Protein AF-0000000085159578 (afdb_homodimer)

Nearest PDB structures (foldseek):
  5b58-assembly1_B  TM=3.164E-01  e=5.472E-01  Burkholderia cenocepacia J2315
  5b58-assembly1_B  TM=3.165E-01  e=6.802E-01  Burkholderia cenocepacia J2315

Radius of gyration: 29.01 Å; Cα contacts (8 Å, |Δi|>4): 1377; chains: 2; bounding box: 61×87×90 Å

Sequence (792 aa):
MSDTTVTSSSIRNLIKANIRNYSMVLMLALIMIIFSFLTDGVNLNSRNFTNIFMQNSYILLLAVGMVLVIIVGNIDLSVGSVAAFIGAISAMLYNSGANMFVTILLSIILGVLIGAFQGAWIAYAKIPAFIVTLAAQLLFRGLTYIITNVSPISLRDDNFKQIASGMANINVLTINGVYYTALVAGVVVFLIYVVLEIQGRRNKIKYGFKVSPMSFFIIKLLVIGLLIFGLSQRFATYRGIPIVVIVLGVTIIFFSFITNNTVIGRYIYAVGGNARSAKLSGINSELVVFVVQLIMGGLTGLAGVVFTGYMNSALPQAGNNFELDAIAACFIGGASASGGIGTVIGAIVGGLVMAAINNGMSLMNIQAQWQYVVKALVLLLAVFYDIYTRRKTGLGMSDTTVTSSSIRNLIKANIRNYSMVLMLALIMIIFSFLTDGVNLNSRNFTNIFMQNSYILLLAVGMVLVIIVGNIDLSVGSVAAFIGAISAMLYNSGANMFVTILLSIILGVLIGAFQGAWIAYAKIPAFIVTLAAQLLFRGLTYIITNVSPISLRDDNFKQIASGMANINVLTINGVYYTALVAGVVVFLIYVVLEIQGRRNKIKYGFKVSPMSFFIIKLLVIGLLIFGLSQRFATYRGIPIVVIVLGVTIIFFSFITNNTVIGRYIYAVGGNARSAKLSGINSELVVFVVQLIMGGLTGLAGVVFTGYMNSALPQAGNNFELDAIAACFIGGASASGGIGTVIGAIVGGLVMAAINNGMSLMNIQAQWQYVVKALVLLLAVFYDIYTRRKTGLG

Foldseek 3Di:
DVVVVVVVVQVVVVCVVCVLQVVLVVLLVVLLVVLCVVLVNPCLALVNLQVLCLVQLLLLLLLLLQLLQLQLQAAAPQLLLLLLLLLLVLQVVVQVPDDPVVSLVVLLVVLLVVLLVLLCCCLPVVDGSVVSRVVNNVVSLVVLCVSCVQDKRFHPDLPLLLQRANADADPVQQDPQFGCQLQVVLVVLLVVVVVVLVVVQVVCVVVPHDDDPVVVVVVVSVVVSCVSNSSSRSQRNHRHDRNSVVVSSVSLVVSLCCLPPHPLNVLSLVSFVPVVVSVVVPRSSSVSSSVSSSSSSSSSSNSSSSVCSSVSISGSPGSVCSSVLSLQLFLSLQRASSHNDGGSVSSSSSSSSLSSVVSSCVSSVNDPVVNVVVSVVSSVVSNVVNVVVCVVVVND/DVVVVVVVVQVVVVCVVCVLQVVLVVLLVVLLVVLCVVLVNPCLALVNLQVLCLVQLLLLLLLLLQLLQLQLQAAAPQLLLLLLLLLLVLQVVVQVPDDPVVSLVVLLVVLLVVLLVLLCCCLPVVPGSVVSRVVNNVVSLVVLCVSCVQPKRFHPDLPLLLQRANADADPVQQDPQFGCQLQVVLVVLLVVVLVVLVVVQVVCVVVPHDDDPVVVVVVVSVVVSCVSNSSSRSQRNHRHDRNSVVVSSVSLVVSLCCLPPHPLNVLSLVSFVPVVVSVVVVRSSSVSSSVSSSSSSSSSSNSSSSVCSSVSISGSPGSVCSSVLSLQLFLSLQRASSHNDGGSVSSSSSSSSLSSVVSSCVSSVNDPVVNVVVSVVSSVVSNVVNVVVCVVVVND

InterPro domains:
  IPR001851 ABC transporter, permease [PF02653] (49-383)

Structure (mmCIF, N/CA/C/O backbone):
data_AF-0000000085159578-model_v1
#
loop_
_entity.id
_entity.type
_entity.pdbx_description
1 polymer 'Xylose transport system permease protein XylH'
#
loop_
_atom_site.group_PDB
_atom_site.id
_atom_site.type_symbol
_atom_site.label_atom_id
_atom_site.label_alt_id
_atom_site.label_comp_id
_atom_site.label_asym_id
_atom_site.label_entity_id
_atom_site.label_seq_id
_atom_site.pdbx_PDB_ins_code
_atom_site.Cartn_x
_atom_site.Cartn_y
_atom_site.Cartn_z
_atom_site.occupancy
_atom_site.B_iso_or_equiv
_atom_site.auth_seq_id
_atom_site.auth_comp_id
_atom_site.auth_asym_id
_atom_site.auth_atom_id
_atom_site.pdbx_PDB_model_num
ATOM 1 N N . MET A 1 1 ? -33.656 -28 -40.906 1 34.94 1 MET A N 1
ATOM 2 C CA . MET A 1 1 ? -33.156 -26.641 -41.094 1 34.94 1 MET A CA 1
ATOM 3 C C . MET A 1 1 ? -33.438 -25.781 -39.875 1 34.94 1 MET A C 1
ATOM 5 O O . MET A 1 1 ? -33.062 -24.609 -39.812 1 34.94 1 MET A O 1
ATOM 9 N N . SER A 1 2 ? -34.531 -26.047 -39.125 1 41.38 2 SER A N 1
ATOM 10 C CA . SER A 1 2 ? -34.906 -25.359 -37.906 1 41.38 2 SER A CA 1
ATOM 11 C C . SER A 1 2 ? -33.906 -25.578 -36.781 1 41.38 2 SER A C 1
ATOM 13 O O . SER A 1 2 ? -33.844 -24.781 -35.844 1 41.38 2 SER A O 1
ATOM 15 N N . ASP A 1 3 ? -33.312 -26.75 -36.812 1 39.78 3 ASP A N 1
ATOM 16 C CA . ASP A 1 3 ? -32.438 -27.141 -35.688 1 39.78 3 ASP A CA 1
ATOM 17 C C . ASP A 1 3 ? -31.109 -26.359 -35.75 1 39.78 3 ASP A C 1
ATOM 19 O O . ASP A 1 3 ? -30.312 -26.406 -34.812 1 39.78 3 ASP A O 1
ATOM 23 N N . THR A 1 4 ? -30.766 -25.891 -36.938 1 41.5 4 THR A N 1
ATOM 24 C CA . THR A 1 4 ? -29.484 -25.203 -37.094 1 41.5 4 THR A CA 1
ATOM 25 C C . THR A 1 4 ? -29.516 -23.828 -36.469 1 41.5 4 THR A C 1
ATOM 27 O O . THR A 1 4 ? -28.453 -23.219 -36.219 1 41.5 4 THR A O 1
ATOM 30 N N . THR A 1 5 ? -30.672 -23.125 -36.531 1 42.72 5 THR A N 1
ATOM 31 C CA . THR A 1 5 ? -30.719 -21.75 -36.031 1 42.72 5 THR A CA 1
ATOM 32 C C . THR A 1 5 ? -30.562 -21.734 -34.5 1 42.72 5 THR A C 1
ATOM 34 O O . THR A 1 5 ? -30.203 -20.703 -33.938 1 42.72 5 THR A O 1
ATOM 37 N N . VAL A 1 6 ? -31.172 -22.656 -33.844 1 44.59 6 VAL A N 1
ATOM 38 C CA . VAL A 1 6 ? -31.062 -22.797 -32.406 1 44.59 6 VAL A CA 1
ATOM 39 C C . VAL A 1 6 ? -29.609 -23.031 -32 1 44.59 6 VAL A C 1
ATOM 41 O O . VAL A 1 6 ? -29.203 -22.75 -30.875 1 44.59 6 VAL A O 1
ATOM 44 N N . THR A 1 7 ? -28.797 -23.531 -32.906 1 45.59 7 THR A N 1
ATOM 45 C CA . THR A 1 7 ? -27.422 -23.938 -32.625 1 45.59 7 THR A CA 1
ATOM 46 C C . THR A 1 7 ? -26.516 -22.719 -32.562 1 45.59 7 THR A C 1
ATOM 48 O O . THR A 1 7 ? -25.609 -22.641 -31.734 1 45.59 7 THR A O 1
ATOM 51 N N . SER A 1 8 ? -26.625 -21.828 -33.594 1 49.5 8 SER A N 1
ATOM 52 C CA . SER A 1 8 ? -25.734 -20.672 -33.688 1 49.5 8 SER A CA 1
ATOM 53 C C . SER A 1 8 ? -26.016 -19.672 -32.562 1 49.5 8 SER A C 1
ATOM 55 O O . SER A 1 8 ? -25.078 -19.078 -32 1 49.5 8 SER A O 1
ATOM 57 N N . SER A 1 9 ? -27.25 -19.453 -32.281 1 51.94 9 SER A N 1
ATOM 58 C CA . SER A 1 9 ? -27.625 -18.562 -31.172 1 51.94 9 SER A CA 1
ATOM 59 C C . SER A 1 9 ? -27.109 -19.078 -29.844 1 51.94 9 SER A C 1
ATOM 61 O O . SER A 1 9 ? -26.719 -18.297 -28.984 1 51.94 9 SER A O 1
ATOM 63 N N . SER A 1 10 ? -27 -20.375 -29.812 1 53.94 10 SER A N 1
ATOM 64 C CA . SER A 1 10 ? -26.547 -21 -28.578 1 53.94 10 SER A CA 1
ATOM 65 C C . SER A 1 10 ? -25.047 -20.812 -28.375 1 53.94 10 SER A C 1
ATOM 67 O O . SER A 1 10 ? -24.594 -20.547 -27.25 1 53.94 10 SER A O 1
ATOM 69 N N . ILE A 1 11 ? -24.516 -20.812 -29.625 1 53.5 11 ILE A N 1
ATOM 70 C CA . ILE A 1 11 ? -23.078 -20.641 -29.531 1 53.5 11 ILE A CA 1
ATOM 71 C C . ILE A 1 11 ? -22.75 -19.203 -29.109 1 53.5 11 ILE A C 1
ATOM 73 O O . ILE A 1 11 ? -21.859 -18.984 -28.281 1 53.5 11 ILE A O 1
ATOM 77 N N . ARG A 1 12 ? -23.391 -18.344 -29.719 1 55.34 12 ARG A N 1
ATOM 78 C CA . ARG A 1 12 ? -23.172 -16.938 -29.406 1 55.34 12 ARG A CA 1
ATOM 79 C C . ARG A 1 12 ? -23.5 -16.641 -27.938 1 55.34 12 ARG A C 1
ATOM 81 O O . ARG A 1 12 ? -22.781 -15.898 -27.281 1 55.34 12 ARG A O 1
ATOM 88 N N . ASN A 1 13 ? -24.547 -17.188 -27.578 1 57.59 13 ASN A N 1
ATOM 89 C CA . ASN A 1 13 ? -24.938 -16.984 -26.188 1 57.59 13 ASN A CA 1
ATOM 90 C C . ASN A 1 13 ? -23.969 -17.656 -25.219 1 57.59 13 ASN A C 1
ATOM 92 O O . ASN A 1 13 ? -23.703 -17.141 -24.125 1 57.59 13 ASN A O 1
ATOM 96 N N . LEU A 1 14 ? -23.484 -18.734 -25.75 1 54.12 14 LEU A N 1
ATOM 97 C CA . LEU A 1 14 ? -22.516 -19.438 -24.922 1 54.12 14 LEU A CA 1
ATOM 98 C C . LEU A 1 14 ? -21.188 -18.688 -24.875 1 54.12 14 LEU A C 1
ATOM 100 O O . LEU A 1 14 ? -20.547 -18.609 -23.828 1 54.12 14 LEU A O 1
ATOM 104 N N . ILE A 1 15 ? -20.844 -18.234 -26.062 1 56.47 15 ILE A N 1
ATOM 105 C CA . ILE A 1 15 ? -19.641 -17.422 -26.109 1 56.47 15 ILE A CA 1
ATOM 106 C C . ILE A 1 15 ? -19.812 -16.172 -25.25 1 56.47 15 ILE A C 1
ATOM 108 O O . ILE A 1 15 ? -18.891 -15.789 -24.516 1 56.47 15 ILE A O 1
ATOM 112 N N . LYS A 1 16 ? -20.938 -15.758 -25.375 1 55.84 16 LYS A N 1
ATOM 113 C CA . LYS A 1 16 ? -21.219 -14.555 -24.594 1 55.84 16 LYS A CA 1
ATOM 114 C C . LYS A 1 16 ? -21.234 -14.859 -23.094 1 55.84 16 LYS A C 1
ATOM 116 O O . LYS A 1 16 ? -20.781 -14.039 -22.297 1 55.84 16 LYS A O 1
ATOM 121 N N . ALA A 1 17 ? -21.719 -16.062 -22.812 1 53.66 17 ALA A N 1
ATOM 122 C CA . ALA A 1 17 ? -21.859 -16.438 -21.406 1 53.66 17 ALA A CA 1
ATOM 123 C C . ALA A 1 17 ? -20.5 -16.812 -20.797 1 53.66 17 ALA A C 1
ATOM 125 O O . ALA A 1 17 ? -20.297 -16.656 -19.594 1 53.66 17 ALA A O 1
ATOM 126 N N . ASN A 1 18 ? -19.625 -17.297 -21.719 1 54.44 18 ASN A N 1
ATOM 127 C CA . ASN A 1 18 ? -18.328 -17.734 -21.172 1 54.44 18 ASN A CA 1
ATOM 128 C C . ASN A 1 18 ? -17.203 -16.797 -21.609 1 54.44 18 ASN A C 1
ATOM 130 O O . ASN A 1 18 ? -16.031 -17.172 -21.578 1 54.44 18 ASN A O 1
ATOM 134 N N . ILE A 1 19 ? -17.562 -15.758 -22.172 1 56.66 19 ILE A N 1
ATOM 135 C CA . ILE A 1 19 ? -16.625 -14.773 -22.719 1 56.66 19 ILE A CA 1
ATOM 136 C C . ILE A 1 19 ? -15.672 -14.312 -21.609 1 56.66 19 ILE A C 1
ATOM 138 O O . ILE A 1 19 ? -14.492 -14.062 -21.859 1 56.66 19 ILE A O 1
ATOM 142 N N . ARG A 1 20 ? -16.141 -14.383 -20.516 1 58.62 20 ARG A N 1
ATOM 143 C CA . ARG A 1 20 ? -15.297 -13.891 -19.422 1 58.62 20 ARG A CA 1
ATOM 144 C C . ARG A 1 20 ? -14.125 -14.828 -19.188 1 58.62 20 ARG A C 1
ATOM 146 O O . ARG A 1 20 ? -12.992 -14.383 -19 1 58.62 20 ARG A O 1
ATOM 153 N N . ASN A 1 21 ? -14.383 -16.109 -19.203 1 58.22 21 ASN A N 1
ATOM 154 C CA . ASN A 1 21 ? -13.328 -17.094 -18.953 1 58.22 21 ASN A CA 1
ATOM 155 C C . ASN A 1 21 ? -12.336 -17.125 -20.109 1 58.22 21 ASN A C 1
ATOM 157 O O . ASN A 1 21 ? -11.125 -17.266 -19.906 1 58.22 21 ASN A O 1
ATOM 161 N N . TYR A 1 22 ? -12.875 -16.844 -21.219 1 61.5 22 TYR A N 1
ATOM 162 C CA . TYR A 1 22 ? -12.016 -16.938 -22.391 1 61.5 22 TYR A CA 1
ATOM 163 C C . TYR A 1 22 ? -11.273 -15.633 -22.641 1 61.5 22 TYR A C 1
ATOM 165 O O . TYR A 1 22 ? -10.219 -15.617 -23.281 1 61.5 22 TYR A O 1
ATOM 173 N N . SER A 1 23 ? -11.797 -14.672 -22.016 1 68.38 23 SER A N 1
ATOM 174 C CA . SER A 1 23 ? -11.227 -13.359 -22.297 1 68.38 23 SER A CA 1
ATOM 175 C C . SER A 1 23 ? -9.805 -13.25 -21.75 1 68.38 23 SER A C 1
ATOM 177 O O . SER A 1 23 ? -8.93 -12.656 -22.375 1 68.38 23 SER A O 1
ATOM 179 N N . MET A 1 24 ? -9.539 -13.977 -20.75 1 76.12 24 MET A N 1
ATOM 180 C CA . MET A 1 24 ? -8.227 -13.836 -20.141 1 76.12 24 MET A CA 1
ATOM 181 C C . MET A 1 24 ? -7.164 -14.57 -20.953 1 76.12 24 MET A C 1
ATOM 183 O O . MET A 1 24 ? -6.047 -14.07 -21.109 1 76.12 24 MET A O 1
ATOM 187 N N . VAL A 1 25 ? -7.504 -15.664 -21.5 1 76.31 25 VAL A N 1
ATOM 188 C CA . VAL A 1 25 ? -6.57 -16.438 -22.297 1 76.31 25 VAL A CA 1
ATOM 189 C C . VAL A 1 25 ? -6.316 -15.742 -23.625 1 76.31 25 VAL A C 1
ATOM 191 O O . VAL A 1 25 ? -5.184 -15.711 -24.125 1 76.31 25 VAL A O 1
ATOM 194 N N . LEU A 1 26 ? -7.363 -15.141 -24.094 1 75.75 26 LEU A N 1
ATOM 195 C CA . LEU A 1 26 ? -7.23 -14.391 -25.344 1 75.75 26 LEU A CA 1
ATOM 196 C C . LEU A 1 26 ? -6.316 -13.188 -25.156 1 75.75 26 LEU A C 1
ATOM 198 O O . LEU A 1 26 ? -5.539 -12.844 -26.047 1 75.75 26 LEU A O 1
ATOM 202 N N . MET A 1 27 ? -6.453 -12.602 -24.031 1 78.12 27 MET A N 1
ATOM 203 C CA . MET A 1 27 ? -5.586 -11.461 -23.734 1 78.12 27 MET A CA 1
ATOM 204 C C . MET A 1 27 ? -4.125 -11.891 -23.672 1 78.12 27 MET A C 1
ATOM 206 O O . MET A 1 27 ? -3.248 -11.195 -24.188 1 78.12 27 MET A O 1
ATOM 210 N N . LEU A 1 28 ? -3.9 -13.023 -23.062 1 83.62 28 LEU A N 1
ATOM 211 C CA . LEU A 1 28 ? -2.539 -13.539 -22.984 1 83.62 28 LEU A CA 1
ATOM 212 C C . LEU A 1 28 ? -1.996 -13.836 -24.375 1 83.62 28 LEU A C 1
ATOM 214 O O . LEU A 1 28 ? -0.873 -13.445 -24.703 1 83.62 28 LEU A O 1
ATOM 218 N N . ALA A 1 29 ? -2.799 -14.461 -25.188 1 81.69 29 ALA A N 1
ATOM 219 C CA . ALA A 1 29 ? -2.393 -14.789 -26.562 1 81.69 29 ALA A CA 1
ATOM 220 C C . ALA A 1 29 ? -2.104 -13.523 -27.359 1 81.69 29 ALA A C 1
ATOM 222 O O . ALA A 1 29 ? -1.11 -13.461 -28.094 1 81.69 29 ALA A O 1
ATOM 223 N N . LEU A 1 30 ? -2.957 -12.57 -27.203 1 82.56 30 LEU A N 1
ATOM 224 C CA . LEU A 1 30 ? -2.797 -11.305 -27.922 1 82.56 30 LEU A CA 1
ATOM 225 C C . LEU A 1 30 ? -1.492 -10.625 -27.531 1 82.56 30 LEU A C 1
ATOM 227 O O . LEU A 1 30 ? -0.756 -10.141 -28.391 1 82.56 30 LEU A O 1
ATOM 231 N N . ILE A 1 31 ? -1.219 -10.594 -26.281 1 85 31 ILE A N 1
ATOM 232 C CA . ILE A 1 31 ? -0.006 -9.945 -25.797 1 85 31 ILE A CA 1
ATOM 233 C C . ILE A 1 31 ? 1.221 -10.703 -26.312 1 85 31 ILE A C 1
ATOM 235 O O . ILE A 1 31 ? 2.219 -10.086 -26.703 1 85 31 ILE A O 1
ATOM 239 N N . MET A 1 32 ? 1.139 -12.023 -26.328 1 86 32 MET A N 1
ATOM 240 C CA . MET A 1 32 ? 2.25 -12.836 -26.812 1 86 32 MET A CA 1
ATOM 241 C C . MET A 1 32 ? 2.496 -12.594 -28.297 1 86 32 MET A C 1
ATOM 243 O O . MET A 1 32 ? 3.646 -12.516 -28.734 1 86 32 MET A O 1
ATOM 247 N N . ILE A 1 33 ? 1.446 -12.43 -29.016 1 86.81 33 ILE A N 1
ATOM 248 C CA . ILE A 1 33 ? 1.549 -12.188 -30.453 1 86.81 33 ILE A CA 1
ATOM 249 C C . ILE A 1 33 ? 2.121 -10.789 -30.703 1 86.81 33 ILE A C 1
ATOM 251 O O . ILE A 1 33 ? 3.012 -10.617 -31.531 1 86.81 33 ILE A O 1
ATOM 255 N N . ILE A 1 34 ? 1.667 -9.828 -29.969 1 88.19 34 ILE A N 1
ATOM 256 C CA . ILE A 1 34 ? 2.139 -8.453 -30.125 1 88.19 34 ILE A CA 1
ATOM 257 C C . ILE A 1 34 ? 3.641 -8.391 -29.859 1 88.19 34 ILE A C 1
ATOM 259 O O . ILE A 1 34 ? 4.398 -7.828 -30.656 1 88.19 34 ILE A O 1
ATOM 263 N N . PHE A 1 35 ? 4.066 -9.008 -28.812 1 89.31 35 PHE A N 1
ATOM 264 C CA . PHE A 1 35 ? 5.48 -8.945 -28.469 1 89.31 35 PHE A CA 1
ATOM 265 C C . PHE A 1 35 ? 6.309 -9.812 -29.406 1 89.31 35 PHE A C 1
ATOM 267 O O . PHE A 1 35 ? 7.512 -9.602 -29.562 1 89.31 35 PHE A O 1
ATOM 274 N N . SER A 1 36 ? 5.68 -10.836 -29.969 1 88.44 36 SER A N 1
ATOM 275 C CA . SER A 1 36 ? 6.383 -11.625 -30.984 1 88.44 36 SER A CA 1
ATOM 276 C C . SER A 1 36 ? 6.777 -10.766 -32.188 1 88.44 36 SER A C 1
ATOM 278 O O . SER A 1 36 ? 7.879 -10.906 -32.719 1 88.44 36 SER A O 1
ATOM 280 N N . PHE A 1 37 ? 5.891 -9.891 -32.5 1 90.62 37 PHE A N 1
ATOM 281 C CA . PHE A 1 37 ? 6.168 -8.984 -33.625 1 90.62 37 PHE A CA 1
ATOM 282 C C . PHE A 1 37 ? 7.168 -7.914 -33.219 1 90.62 37 PHE A C 1
ATOM 284 O O . PHE A 1 37 ? 8.047 -7.547 -33.969 1 90.62 37 PHE A O 1
ATOM 291 N N . LEU A 1 38 ? 7.094 -7.484 -32.062 1 90.06 38 LEU A N 1
ATOM 292 C CA . LEU A 1 38 ? 7.93 -6.383 -31.594 1 90.06 38 LEU A CA 1
ATOM 293 C C . LEU A 1 38 ? 9.336 -6.863 -31.266 1 90.06 38 LEU A C 1
ATOM 295 O O . LEU A 1 38 ? 10.289 -6.082 -31.281 1 90.06 38 LEU A O 1
ATOM 299 N N . THR A 1 39 ? 9.531 -8.172 -30.906 1 91.5 39 THR A N 1
ATOM 300 C CA . THR A 1 39 ? 10.836 -8.695 -30.516 1 91.5 39 THR A CA 1
ATOM 301 C C . THR A 1 39 ? 11.398 -9.617 -31.594 1 91.5 39 THR A C 1
ATOM 303 O O . THR A 1 39 ? 12.391 -10.312 -31.359 1 91.5 39 THR A O 1
ATOM 306 N N . ASP A 1 40 ? 10.742 -9.734 -32.719 1 90.75 40 ASP A N 1
ATOM 307 C CA . ASP A 1 40 ? 11.156 -10.57 -33.844 1 90.75 40 ASP A CA 1
ATOM 308 C C . ASP A 1 40 ? 11.172 -12.047 -33.469 1 90.75 40 ASP A C 1
ATOM 310 O O . ASP A 1 40 ? 12.125 -12.766 -33.781 1 90.75 40 ASP A O 1
ATOM 314 N N . GLY A 1 41 ? 10.227 -12.414 -32.594 1 86.69 41 GLY A N 1
ATOM 315 C CA . GLY A 1 41 ? 10.031 -13.82 -32.281 1 86.69 41 GLY A CA 1
ATOM 316 C C . GLY A 1 41 ? 10.844 -14.266 -31.062 1 86.69 41 GLY A C 1
ATOM 317 O O . GLY A 1 41 ? 10.711 -15.406 -30.609 1 86.69 41 GLY A O 1
ATOM 318 N N . VAL A 1 42 ? 11.68 -13.477 -30.5 1 85.62 42 VAL A N 1
ATOM 319 C CA . VAL A 1 42 ? 12.555 -13.852 -29.391 1 85.62 42 VAL A CA 1
ATOM 320 C C . VAL A 1 42 ? 11.719 -14.219 -28.172 1 85.62 42 VAL A C 1
ATOM 322 O O . VAL A 1 42 ? 12.102 -15.086 -27.391 1 85.62 42 VAL A O 1
ATOM 325 N N . ASN A 1 43 ? 10.625 -13.625 -28.078 1 87.12 43 ASN A N 1
ATOM 326 C CA . ASN A 1 43 ? 9.773 -13.875 -26.922 1 87.12 43 ASN A CA 1
ATOM 327 C C . ASN A 1 43 ? 9.219 -15.297 -26.922 1 87.12 43 ASN A C 1
ATOM 329 O O . ASN A 1 43 ? 8.836 -15.828 -25.875 1 87.12 43 ASN A O 1
ATOM 333 N N . LEU A 1 44 ? 9.25 -15.969 -28.094 1 82.56 44 LEU A N 1
ATOM 334 C CA . LEU A 1 44 ? 8.672 -17.312 -28.188 1 82.56 44 LEU A CA 1
ATOM 335 C C . LEU A 1 44 ? 9.766 -18.375 -28.156 1 82.56 44 LEU A C 1
ATOM 337 O O . LEU A 1 44 ? 9.469 -19.562 -28.266 1 82.56 44 LEU A O 1
ATOM 341 N N . ASN A 1 45 ? 10.953 -17.953 -27.969 1 84.94 45 ASN A N 1
ATOM 342 C CA . ASN A 1 45 ? 12.047 -18.906 -27.859 1 84.94 45 ASN A CA 1
ATOM 343 C C . ASN A 1 45 ? 11.953 -19.734 -26.578 1 84.94 45 ASN A C 1
ATOM 345 O O . ASN A 1 45 ? 11.43 -19.25 -25.562 1 84.94 45 ASN A O 1
ATOM 349 N N . SER A 1 46 ? 12.422 -20.984 -26.641 1 81.69 46 SER A N 1
ATOM 350 C CA . SER A 1 46 ? 12.359 -21.922 -25.516 1 81.69 46 SER A CA 1
ATOM 351 C C . SER A 1 46 ? 13.055 -21.344 -24.281 1 81.69 46 SER A C 1
ATOM 353 O O . SER A 1 46 ? 12.562 -21.484 -23.156 1 81.69 46 SER A O 1
ATOM 355 N N . ARG A 1 47 ? 14.117 -20.719 -24.516 1 82.88 47 ARG A N 1
ATOM 356 C CA . ARG A 1 47 ? 14.859 -20.109 -23.422 1 82.88 47 ARG A CA 1
ATOM 357 C C . ARG A 1 47 ? 14.031 -19.031 -22.719 1 82.88 47 ARG A C 1
ATOM 359 O O . ARG A 1 47 ? 14.039 -18.938 -21.484 1 82.88 47 ARG A O 1
ATOM 366 N N . ASN A 1 48 ? 13.328 -18.266 -23.531 1 87.94 48 ASN A N 1
ATOM 367 C CA . ASN A 1 48 ? 12.539 -17.172 -22.984 1 87.94 48 ASN A CA 1
ATOM 368 C C . ASN A 1 48 ? 11.352 -17.688 -22.172 1 87.94 48 ASN A C 1
ATOM 370 O O . ASN A 1 48 ? 11 -17.125 -21.141 1 87.94 48 ASN A O 1
ATOM 374 N N . PHE A 1 49 ? 10.797 -18.719 -22.609 1 85.31 49 PHE A N 1
ATOM 375 C CA . PHE A 1 49 ? 9.703 -19.312 -21.859 1 85.31 49 PHE A CA 1
ATOM 376 C C . PHE A 1 49 ? 10.172 -19.781 -20.484 1 85.31 49 PHE A C 1
ATOM 378 O O . PHE A 1 49 ? 9.492 -19.562 -19.484 1 85.31 49 PHE A O 1
ATOM 385 N N . THR A 1 50 ? 11.258 -20.422 -20.484 1 84.06 50 THR A N 1
ATOM 386 C CA . THR A 1 50 ? 11.812 -20.875 -19.219 1 84.06 50 THR A CA 1
ATOM 387 C C . THR A 1 50 ? 12.117 -19.688 -18.297 1 84.06 50 THR A C 1
ATOM 389 O O . THR A 1 50 ? 11.828 -19.734 -17.094 1 84.06 50 THR A O 1
ATOM 392 N N . ASN A 1 51 ? 12.562 -18.609 -18.891 1 85.88 51 ASN A N 1
ATOM 393 C CA . ASN A 1 51 ? 12.922 -17.422 -18.125 1 85.88 51 ASN A CA 1
ATOM 394 C C . ASN A 1 51 ? 11.68 -16.734 -17.547 1 85.88 51 ASN A C 1
ATOM 396 O O . ASN A 1 51 ? 11.727 -16.203 -16.438 1 85.88 51 ASN A O 1
ATOM 400 N N . ILE A 1 52 ? 10.648 -16.766 -18.25 1 88.56 52 ILE A N 1
ATOM 401 C CA . ILE A 1 52 ? 9.406 -16.141 -17.781 1 88.56 52 ILE A CA 1
ATOM 402 C C . ILE A 1 52 ? 8.945 -16.812 -16.484 1 88.56 52 ILE A C 1
ATOM 404 O O . ILE A 1 52 ? 8.594 -16.141 -15.523 1 88.56 52 ILE A O 1
ATOM 408 N N . PHE A 1 53 ? 9.023 -18.078 -16.453 1 88.38 53 PHE A N 1
ATOM 409 C CA . PHE A 1 53 ? 8.555 -18.797 -15.281 1 88.38 53 PHE A CA 1
ATOM 410 C C . PHE A 1 53 ? 9.547 -18.656 -14.133 1 88.38 53 PHE A C 1
ATOM 412 O O . PHE A 1 53 ? 9.141 -18.453 -12.984 1 88.38 53 PHE A O 1
ATOM 419 N N . MET A 1 54 ? 10.805 -18.766 -14.453 1 87.69 54 MET A N 1
ATOM 420 C CA . MET A 1 54 ? 11.812 -18.656 -13.398 1 87.69 54 MET A CA 1
ATOM 421 C C . MET A 1 54 ? 11.781 -17.266 -12.758 1 87.69 54 MET A C 1
ATOM 423 O O . MET A 1 54 ? 11.953 -17.141 -11.539 1 87.69 54 MET A O 1
ATOM 427 N N . GLN A 1 55 ? 11.422 -16.266 -13.539 1 90 55 GLN A N 1
ATOM 428 C CA . GLN A 1 55 ? 11.508 -14.891 -13.078 1 90 55 GLN A CA 1
ATOM 429 C C . GLN A 1 55 ? 10.188 -14.43 -12.461 1 90 55 GLN A C 1
ATOM 431 O O . GLN A 1 55 ? 10.141 -13.406 -11.773 1 90 55 GLN A O 1
ATOM 436 N N . ASN A 1 56 ? 9.117 -15.219 -12.617 1 92.62 56 ASN A N 1
ATOM 437 C CA . ASN A 1 56 ? 7.816 -14.727 -12.18 1 92.62 56 ASN A CA 1
ATOM 438 C C . ASN A 1 56 ? 7.09 -15.766 -11.32 1 92.62 56 ASN A C 1
ATOM 440 O O . ASN A 1 56 ? 5.984 -15.508 -10.844 1 92.62 56 ASN A O 1
ATOM 444 N N . SER A 1 57 ? 7.699 -16.891 -11.094 1 93.69 57 SER A N 1
ATOM 445 C CA . SER A 1 57 ? 7.031 -17.969 -10.367 1 93.69 57 SER A CA 1
ATOM 446 C C . SER A 1 57 ? 6.633 -17.516 -8.961 1 93.69 57 SER A C 1
ATOM 448 O O . SER A 1 57 ? 5.578 -17.906 -8.453 1 93.69 57 SER A O 1
ATOM 450 N N . TYR A 1 58 ? 7.512 -16.734 -8.328 1 95.19 58 TYR A N 1
ATOM 451 C CA . TYR A 1 58 ? 7.191 -16.281 -6.98 1 95.19 58 TYR A CA 1
ATOM 452 C C . TYR A 1 58 ? 5.941 -15.406 -6.984 1 95.19 58 TYR A C 1
ATOM 454 O O . TYR A 1 58 ? 5.129 -15.461 -6.062 1 95.19 58 TYR A O 1
ATOM 462 N N . ILE A 1 59 ? 5.711 -14.633 -7.992 1 96.62 59 ILE A N 1
ATOM 463 C CA . ILE A 1 59 ? 4.523 -13.789 -8.102 1 96.62 59 ILE A CA 1
ATOM 464 C C . ILE A 1 59 ? 3.297 -14.656 -8.367 1 96.62 59 ILE A C 1
ATOM 466 O O . ILE A 1 59 ? 2.213 -14.391 -7.848 1 96.62 59 ILE A O 1
ATOM 470 N N . LEU A 1 60 ? 3.527 -15.656 -9.227 1 96.88 60 LEU A N 1
ATOM 471 C CA . LEU A 1 60 ? 2.424 -16.562 -9.531 1 96.88 60 LEU A CA 1
ATOM 472 C C . LEU A 1 60 ? 1.982 -17.328 -8.289 1 96.88 60 LEU A C 1
ATOM 474 O O . LEU A 1 60 ? 0.789 -17.562 -8.094 1 96.88 60 LEU A O 1
ATOM 478 N N . LEU A 1 61 ? 2.939 -17.688 -7.469 1 97.56 61 LEU A N 1
ATOM 479 C CA . LEU A 1 61 ? 2.613 -18.328 -6.203 1 97.56 61 LEU A CA 1
ATOM 480 C C . LEU A 1 61 ? 1.81 -17.391 -5.309 1 97.56 61 LEU A C 1
ATOM 482 O O . LEU A 1 61 ? 0.817 -17.797 -4.703 1 97.56 61 LEU A O 1
ATOM 486 N N . LEU A 1 62 ? 2.238 -16.156 -5.277 1 98.25 62 LEU A N 1
ATOM 487 C CA . LEU A 1 62 ? 1.53 -15.172 -4.477 1 98.25 62 LEU A CA 1
ATOM 488 C C . LEU A 1 62 ? 0.124 -14.938 -5.02 1 98.25 62 LEU A C 1
ATOM 490 O O . LEU A 1 62 ? -0.814 -14.719 -4.25 1 98.25 62 LEU A O 1
ATOM 494 N N . ALA A 1 63 ? 0.011 -14.984 -6.32 1 97.94 63 ALA A N 1
ATOM 495 C CA . ALA A 1 63 ? -1.281 -14.742 -6.961 1 97.94 63 ALA A CA 1
ATOM 496 C C . ALA A 1 63 ? -2.295 -15.812 -6.566 1 97.94 63 ALA A C 1
ATOM 498 O O . ALA A 1 63 ? -3.484 -15.531 -6.414 1 97.94 63 ALA A O 1
ATOM 499 N N . VAL A 1 64 ? -1.821 -17.047 -6.383 1 97.56 64 VAL A N 1
ATOM 500 C CA . VAL A 1 64 ? -2.695 -18.141 -5.977 1 97.56 64 VAL A CA 1
ATOM 501 C C . VAL A 1 64 ? -3.314 -17.844 -4.617 1 97.56 64 VAL A C 1
ATOM 503 O O . VAL A 1 64 ? -4.516 -18.031 -4.414 1 97.56 64 VAL A O 1
ATOM 506 N N . GLY A 1 65 ? -2.523 -17.375 -3.699 1 98 65 GLY A N 1
ATOM 507 C CA . GLY A 1 65 ? -3.045 -17 -2.395 1 98 65 GLY A CA 1
ATOM 508 C C . GLY A 1 65 ? -3.881 -15.734 -2.432 1 98 65 GLY A C 1
ATOM 509 O O . GLY A 1 65 ? -4.93 -15.664 -1.788 1 98 65 GLY A O 1
ATOM 510 N N . MET A 1 66 ? -3.469 -14.805 -3.178 1 97.94 66 MET A N 1
ATOM 511 C CA . MET A 1 66 ? -4.117 -13.5 -3.24 1 97.94 66 MET A CA 1
ATOM 512 C C . MET A 1 66 ? -5.531 -13.617 -3.801 1 97.94 66 MET A C 1
ATOM 514 O O . MET A 1 66 ? -6.434 -12.891 -3.383 1 97.94 66 MET A O 1
ATOM 518 N N . VAL A 1 67 ? -5.734 -14.5 -4.754 1 97.62 67 VAL A N 1
ATOM 519 C CA . VAL A 1 67 ? -7.062 -14.625 -5.352 1 97.62 67 VAL A CA 1
ATOM 520 C C . VAL A 1 67 ? -8.062 -15.078 -4.297 1 97.62 67 VAL A C 1
ATOM 522 O O . VAL A 1 67 ? -9.219 -14.641 -4.293 1 97.62 67 VAL A O 1
ATOM 525 N N . LEU A 1 68 ? -7.629 -15.938 -3.381 1 98.19 68 LEU A N 1
ATOM 526 C CA . LEU A 1 68 ? -8.516 -16.359 -2.303 1 98.19 68 LEU A CA 1
ATOM 527 C C . LEU A 1 68 ? -8.844 -15.195 -1.377 1 98.19 68 LEU A C 1
ATOM 529 O O . LEU A 1 68 ? -9.984 -15.062 -0.926 1 98.19 68 LEU A O 1
ATOM 533 N N . VAL A 1 69 ? -7.84 -14.406 -1.13 1 98.06 69 VAL A N 1
ATOM 534 C CA . VAL A 1 69 ? -8.031 -13.234 -0.276 1 98.06 69 VAL A CA 1
ATOM 535 C C . VAL A 1 69 ? -9 -12.258 -0.941 1 98.06 69 VAL A C 1
ATOM 537 O O . VAL A 1 69 ? -9.883 -11.703 -0.281 1 98.06 69 VAL A O 1
ATOM 540 N N . ILE A 1 70 ? -8.867 -12.07 -2.225 1 96.25 70 ILE A N 1
ATOM 541 C CA . ILE A 1 70 ? -9.711 -11.148 -2.979 1 96.25 70 ILE A CA 1
ATOM 542 C C . ILE A 1 70 ? -11.133 -11.688 -3.037 1 96.25 70 ILE A C 1
ATOM 544 O O . ILE A 1 70 ? -12.102 -10.93 -2.924 1 96.25 70 ILE A O 1
ATOM 548 N N . ILE A 1 71 ? -11.297 -12.961 -3.164 1 96.75 71 ILE A N 1
ATOM 549 C CA . ILE A 1 71 ? -12.617 -13.578 -3.25 1 96.75 71 ILE A CA 1
ATOM 550 C C . ILE A 1 71 ? -13.406 -13.289 -1.973 1 96.75 71 ILE A C 1
ATOM 552 O O . ILE A 1 71 ? -14.602 -13.008 -2.025 1 96.75 71 ILE A O 1
ATOM 556 N N . VAL A 1 72 ? -12.742 -13.312 -0.814 1 96.69 72 VAL A N 1
ATOM 557 C CA . VAL A 1 72 ? -13.461 -13.086 0.435 1 96.69 72 VAL A CA 1
ATOM 558 C C . VAL A 1 72 ? -13.625 -11.586 0.663 1 96.69 72 VAL A C 1
ATOM 560 O O . VAL A 1 72 ? -14.102 -11.156 1.719 1 96.69 72 VAL A O 1
ATOM 563 N N . GLY A 1 73 ? -13.141 -10.812 -0.276 1 93.19 73 GLY A N 1
ATOM 564 C CA . GLY A 1 73 ? -13.391 -9.383 -0.229 1 93.19 73 GLY A CA 1
ATOM 565 C C . GLY A 1 73 ? -12.273 -8.609 0.449 1 93.19 73 GLY A C 1
ATOM 566 O O . GLY A 1 73 ? -12.492 -7.496 0.936 1 93.19 73 GLY A O 1
ATOM 567 N N . ASN A 1 74 ? -11.086 -9.172 0.573 1 94.19 74 ASN A N 1
ATOM 568 C CA . ASN A 1 74 ? -9.953 -8.531 1.228 1 94.19 74 ASN A CA 1
ATOM 569 C C . ASN A 1 74 ? -8.773 -8.375 0.275 1 94.19 74 ASN A C 1
ATOM 571 O O . ASN A 1 74 ? -8.836 -8.805 -0.879 1 94.19 74 ASN A O 1
ATOM 575 N N . ILE A 1 75 ? -7.801 -7.652 0.665 1 92.75 75 ILE A N 1
ATOM 576 C CA . ILE A 1 75 ? -6.539 -7.48 -0.045 1 92.75 75 ILE A CA 1
ATOM 577 C C . ILE A 1 75 ? -5.379 -7.543 0.945 1 92.75 75 ILE A C 1
ATOM 579 O O . ILE A 1 75 ? -5.469 -7.008 2.053 1 92.75 75 ILE A O 1
ATOM 583 N N . ASP A 1 76 ? -4.414 -8.242 0.611 1 96.38 76 ASP A N 1
ATOM 584 C CA . ASP A 1 76 ? -3.229 -8.32 1.461 1 96.38 76 ASP A CA 1
ATOM 585 C C . ASP A 1 76 ? -2.066 -7.531 0.866 1 96.38 76 ASP A C 1
ATOM 587 O O . ASP A 1 76 ? -1.449 -7.965 -0.109 1 96.38 76 ASP A O 1
ATOM 591 N N . LEU A 1 77 ? -1.729 -6.473 1.466 1 93.19 77 LEU A N 1
ATOM 592 C CA . LEU A 1 77 ? -0.684 -5.594 0.953 1 93.19 77 LEU A CA 1
ATOM 593 C C . LEU A 1 77 ? 0.676 -5.973 1.528 1 93.19 77 LEU A C 1
ATOM 595 O O . LEU A 1 77 ? 1.707 -5.465 1.084 1 93.19 77 LEU A O 1
ATOM 599 N N . SER A 1 78 ? 0.75 -6.887 2.395 1 96.94 78 SER A N 1
ATOM 600 C CA . SER A 1 78 ? 1.977 -7.16 3.137 1 96.94 78 SER A CA 1
ATOM 601 C C . SER A 1 78 ? 2.793 -8.266 2.473 1 96.94 78 SER A C 1
ATOM 603 O O . SER A 1 78 ? 3.932 -8.523 2.867 1 96.94 78 SER A O 1
ATOM 605 N N . VAL A 1 79 ? 2.268 -8.898 1.473 1 97.5 79 VAL A N 1
ATOM 606 C CA . VAL A 1 79 ? 2.846 -10.141 0.96 1 97.5 79 VAL A CA 1
ATOM 607 C C . VAL A 1 79 ? 4.281 -9.883 0.498 1 97.5 79 VAL A C 1
ATOM 609 O O . VAL A 1 79 ? 5.148 -10.742 0.653 1 97.5 79 VAL A O 1
ATOM 612 N N . GLY A 1 80 ? 4.562 -8.75 -0.051 1 96.62 80 GLY A N 1
ATOM 613 C CA . GLY A 1 80 ? 5.914 -8.438 -0.494 1 96.62 80 GLY A CA 1
ATOM 614 C C . GLY A 1 80 ? 6.91 -8.352 0.646 1 96.62 80 GLY A C 1
ATOM 615 O O . GLY A 1 80 ? 7.953 -9.008 0.617 1 96.62 80 GLY A O 1
ATOM 616 N N . SER A 1 81 ? 6.598 -7.566 1.647 1 96.94 81 SER A N 1
ATOM 617 C CA . SER A 1 81 ? 7.484 -7.398 2.797 1 96.94 81 SER A CA 1
ATOM 618 C C . SER A 1 81 ? 7.617 -8.695 3.584 1 96.94 81 SER A C 1
ATOM 620 O O . SER A 1 81 ? 8.695 -9.016 4.094 1 96.94 81 SER A O 1
ATOM 622 N N . VAL A 1 82 ? 6.543 -9.438 3.66 1 98.25 82 VAL A N 1
ATOM 623 C CA . VAL A 1 82 ? 6.57 -10.711 4.375 1 98.25 82 VAL A CA 1
ATOM 624 C C . VAL A 1 82 ? 7.449 -11.703 3.623 1 98.25 82 VAL A C 1
ATOM 626 O O . VAL A 1 82 ? 8.234 -12.438 4.23 1 98.25 82 VAL A O 1
ATOM 629 N N . ALA A 1 83 ? 7.328 -11.711 2.33 1 98.31 83 ALA A N 1
ATOM 630 C CA . ALA A 1 83 ? 8.172 -12.578 1.522 1 98.31 83 ALA A CA 1
ATOM 631 C C . ALA A 1 83 ? 9.648 -12.234 1.697 1 98.31 83 ALA A C 1
ATOM 633 O O . ALA A 1 83 ? 10.5 -13.117 1.788 1 98.31 83 ALA A O 1
ATOM 634 N N . ALA A 1 84 ? 9.906 -10.938 1.733 1 97.88 84 ALA A N 1
ATOM 635 C CA . ALA A 1 84 ? 11.289 -10.492 1.934 1 97.88 84 ALA A CA 1
ATOM 636 C C . ALA A 1 84 ? 11.805 -10.922 3.301 1 97.88 84 ALA A C 1
ATOM 638 O O . ALA A 1 84 ? 12.945 -11.383 3.422 1 97.88 84 ALA A O 1
ATOM 639 N N . PHE A 1 85 ? 10.992 -10.789 4.285 1 98.31 85 PHE A N 1
ATOM 640 C CA . PHE A 1 85 ? 11.359 -11.148 5.648 1 98.31 85 PHE A CA 1
ATOM 641 C C . PHE A 1 85 ? 11.633 -12.648 5.762 1 98.31 85 PHE A C 1
ATOM 643 O O . PHE A 1 85 ? 12.664 -13.055 6.297 1 98.31 85 PHE A O 1
ATOM 650 N N . ILE A 1 86 ? 10.727 -13.422 5.234 1 98.56 86 ILE A N 1
ATOM 651 C CA . ILE A 1 86 ? 10.883 -14.867 5.297 1 98.56 86 ILE A CA 1
ATOM 652 C C . ILE A 1 86 ? 12.055 -15.305 4.422 1 98.56 86 ILE A C 1
ATOM 654 O O . ILE A 1 86 ? 12.781 -16.234 4.762 1 98.56 86 ILE A O 1
ATOM 658 N N . GLY A 1 87 ? 12.219 -14.648 3.264 1 97.88 87 GLY A N 1
ATOM 659 C CA . GLY A 1 87 ? 13.398 -14.906 2.447 1 97.88 87 GLY A CA 1
ATOM 660 C C . GLY A 1 87 ? 14.703 -14.711 3.195 1 97.88 87 GLY A C 1
ATOM 661 O O . GLY A 1 87 ? 15.617 -15.523 3.088 1 97.88 87 GLY A O 1
ATOM 662 N N . ALA A 1 88 ? 14.773 -13.641 3.953 1 98.06 88 ALA A N 1
ATOM 663 C CA . ALA A 1 88 ? 15.969 -13.352 4.742 1 98.06 88 ALA A CA 1
ATOM 664 C C . ALA A 1 88 ? 16.172 -14.406 5.828 1 98.06 88 ALA A C 1
ATOM 666 O O . ALA A 1 88 ? 17.281 -14.898 6.02 1 98.06 88 ALA A O 1
ATOM 667 N N . ILE A 1 89 ? 15.109 -14.75 6.492 1 98.06 89 ILE A N 1
ATOM 668 C CA . ILE A 1 89 ? 15.18 -15.75 7.547 1 98.06 89 ILE A CA 1
ATOM 669 C C . ILE A 1 89 ? 15.586 -17.094 6.945 1 98.06 89 ILE A C 1
ATOM 671 O O . ILE A 1 89 ? 16.375 -17.844 7.539 1 98.06 89 ILE A O 1
ATOM 675 N N . SER A 1 90 ? 15.055 -17.391 5.84 1 97.69 90 SER A N 1
ATOM 676 C CA . SER A 1 90 ? 15.383 -18.656 5.176 1 97.69 90 SER A CA 1
ATOM 677 C C . SER A 1 90 ? 16.859 -18.719 4.797 1 97.69 90 SER A C 1
ATOM 679 O O . SER A 1 90 ? 17.5 -19.766 4.914 1 97.69 90 SER A O 1
ATOM 681 N N . ALA A 1 91 ? 17.344 -17.625 4.281 1 97.25 91 ALA A N 1
ATOM 682 C CA . ALA A 1 91 ? 18.766 -17.547 3.943 1 97.25 91 ALA A CA 1
ATOM 683 C C . ALA A 1 91 ? 19.641 -17.766 5.18 1 97.25 91 ALA A C 1
ATOM 685 O O . ALA A 1 91 ? 20.625 -18.5 5.133 1 97.25 91 ALA A O 1
ATOM 686 N N . MET A 1 92 ? 19.219 -17.141 6.262 1 97.12 92 MET A N 1
ATOM 687 C CA . MET A 1 92 ? 19.969 -17.281 7.508 1 97.12 92 MET A CA 1
ATOM 688 C C . MET A 1 92 ? 19.922 -18.719 8.023 1 97.12 92 MET A C 1
ATOM 690 O O . MET A 1 92 ? 20.938 -19.25 8.477 1 97.12 92 MET A O 1
ATOM 694 N N . LEU A 1 93 ? 18.734 -19.266 7.973 1 96.56 93 LEU A N 1
ATOM 695 C CA . LEU A 1 93 ? 18.562 -20.656 8.406 1 96.56 93 LEU A CA 1
ATOM 696 C C . LEU A 1 93 ? 19.406 -21.594 7.547 1 96.56 93 LEU A C 1
ATOM 698 O O . LEU A 1 93 ? 20.078 -22.484 8.07 1 96.56 93 LEU A O 1
ATOM 702 N N . TYR A 1 94 ? 19.359 -21.391 6.277 1 96.25 94 TYR A N 1
ATOM 703 C CA . TYR A 1 94 ? 20.125 -22.219 5.352 1 96.25 94 TYR A CA 1
ATOM 704 C C . TYR A 1 94 ? 21.625 -22.094 5.598 1 96.25 94 TYR A C 1
ATOM 706 O O . TYR A 1 94 ? 22.359 -23.078 5.594 1 96.25 94 TYR A O 1
ATOM 714 N N . ASN A 1 95 ? 22.094 -20.922 5.793 1 96.31 95 ASN A N 1
ATOM 715 C CA . ASN A 1 95 ? 23.5 -20.641 6.008 1 96.31 95 ASN A CA 1
ATOM 716 C C . ASN A 1 95 ? 24 -21.219 7.336 1 96.31 95 ASN A C 1
ATOM 718 O O . ASN A 1 95 ? 25.188 -21.438 7.516 1 96.31 95 ASN A O 1
ATOM 722 N N . SER A 1 96 ? 23.062 -21.406 8.297 1 95.5 96 SER A N 1
ATOM 723 C CA . SER A 1 96 ? 23.438 -22 9.57 1 95.5 96 SER A CA 1
ATOM 724 C C . SER A 1 96 ? 23.688 -23.5 9.43 1 95.5 96 SER A C 1
ATOM 726 O O . SER A 1 96 ? 24.156 -24.141 10.367 1 95.5 96 SER A O 1
ATOM 728 N N . GLY A 1 97 ? 23.281 -24.109 8.281 1 92.81 97 GLY A N 1
ATOM 729 C CA . GLY A 1 97 ? 23.578 -25.516 8.031 1 92.81 97 GLY A CA 1
ATOM 730 C C . GLY A 1 97 ? 22.328 -26.344 7.801 1 92.81 97 GLY A C 1
ATOM 731 O O . GLY A 1 97 ? 22.422 -27.562 7.562 1 92.81 97 GLY A O 1
ATOM 732 N N . ALA A 1 98 ? 21.25 -25.734 7.875 1 93.06 98 ALA A N 1
ATOM 733 C CA . ALA A 1 98 ? 20.016 -26.484 7.68 1 93.06 98 ALA A CA 1
ATOM 734 C C . ALA A 1 98 ? 19.875 -26.953 6.234 1 93.06 98 ALA A C 1
ATOM 736 O O . ALA A 1 98 ? 20.375 -26.297 5.312 1 93.06 98 ALA A O 1
ATOM 737 N N . ASN A 1 99 ? 19.25 -28.125 6.102 1 93.31 99 ASN A N 1
ATOM 738 C CA . ASN A 1 99 ? 19 -28.625 4.754 1 93.31 99 ASN A CA 1
ATOM 739 C C . ASN A 1 99 ? 17.875 -27.844 4.078 1 93.31 99 ASN A C 1
ATOM 741 O O . ASN A 1 99 ? 17.125 -27.125 4.742 1 93.31 99 ASN A O 1
ATOM 745 N N . MET A 1 100 ? 17.766 -27.969 2.787 1 91.88 100 MET A N 1
ATOM 746 C CA . MET A 1 100 ? 16.812 -27.203 1.994 1 91.88 100 MET A CA 1
ATOM 747 C C . MET A 1 100 ? 15.375 -27.562 2.371 1 91.88 100 MET A C 1
ATOM 749 O O . MET A 1 100 ? 14.5 -26.688 2.422 1 91.88 100 MET A O 1
ATOM 753 N N . PHE A 1 101 ? 15.125 -28.797 2.643 1 92.56 101 PHE A N 1
ATOM 754 C CA . PHE A 1 101 ? 13.789 -29.25 2.99 1 92.56 101 PHE A CA 1
ATOM 755 C C . PHE A 1 101 ? 13.312 -28.594 4.285 1 92.56 101 PHE A C 1
ATOM 757 O O . PHE A 1 101 ? 12.18 -28.109 4.363 1 92.56 101 PHE A O 1
ATOM 764 N N . VAL A 1 102 ? 14.203 -28.594 5.242 1 95.44 102 VAL A N 1
ATOM 765 C CA . VAL A 1 102 ? 13.883 -27.984 6.531 1 95.44 102 VAL A CA 1
ATOM 766 C C . VAL A 1 102 ? 13.688 -26.469 6.355 1 95.44 102 VAL A C 1
ATOM 768 O O . VAL A 1 102 ? 12.781 -25.891 6.953 1 95.44 102 VAL A O 1
ATOM 771 N N . THR A 1 103 ? 14.547 -25.891 5.512 1 96.44 103 THR A N 1
ATOM 772 C CA . THR A 1 103 ? 14.461 -24.453 5.258 1 96.44 103 THR A CA 1
ATOM 773 C C . THR A 1 103 ? 13.109 -24.094 4.629 1 96.44 103 THR A C 1
ATOM 775 O O . THR A 1 103 ? 12.461 -23.141 5.051 1 96.44 103 THR A O 1
ATOM 778 N N . ILE A 1 104 ? 12.656 -24.891 3.682 1 96.25 104 ILE A N 1
ATOM 779 C CA . ILE A 1 104 ? 11.391 -24.656 3.002 1 96.25 104 ILE A CA 1
ATOM 780 C C . ILE A 1 104 ? 10.234 -24.844 3.98 1 96.25 104 ILE A C 1
ATOM 782 O O . ILE A 1 104 ? 9.352 -23.984 4.074 1 96.25 104 ILE A O 1
ATOM 786 N N . LEU A 1 105 ? 10.242 -25.875 4.746 1 97 105 LEU A N 1
ATOM 787 C CA . LEU A 1 105 ? 9.172 -26.203 5.68 1 97 105 LEU A CA 1
ATOM 788 C C . LEU A 1 105 ? 9.039 -25.125 6.746 1 97 105 LEU A C 1
ATOM 790 O O . LEU A 1 105 ? 7.93 -24.656 7.031 1 97 105 LEU A O 1
ATOM 794 N N . LEU A 1 106 ? 10.148 -24.734 7.301 1 97.75 106 LEU A N 1
ATOM 795 C CA . LEU A 1 106 ? 10.117 -23.734 8.359 1 97.75 106 LEU A CA 1
ATOM 796 C C . LEU A 1 106 ? 9.688 -22.375 7.809 1 97.75 106 LEU A C 1
ATOM 798 O O . LEU A 1 106 ? 9.023 -21.594 8.5 1 97.75 106 LEU A O 1
ATOM 802 N N . SER A 1 107 ? 10.117 -22.094 6.57 1 98 107 SER A N 1
ATOM 803 C CA . SER A 1 107 ? 9.695 -20.859 5.941 1 98 107 SER A CA 1
ATOM 804 C C . SER A 1 107 ? 8.18 -20.828 5.73 1 98 107 SER A C 1
ATOM 806 O O . SER A 1 107 ? 7.539 -19.797 5.961 1 98 107 SER A O 1
ATOM 808 N N . ILE A 1 108 ? 7.633 -21.938 5.309 1 98.19 108 ILE A N 1
ATOM 809 C CA . ILE A 1 108 ? 6.191 -22.031 5.105 1 98.19 108 ILE A CA 1
ATOM 810 C C . ILE A 1 108 ? 5.477 -21.906 6.449 1 98.19 108 ILE A C 1
ATOM 812 O O . ILE A 1 108 ? 4.48 -21.188 6.562 1 98.19 108 ILE A O 1
ATOM 816 N N . ILE A 1 109 ? 5.992 -22.531 7.484 1 98.62 109 ILE A N 1
ATOM 817 C CA . ILE A 1 109 ? 5.395 -22.484 8.812 1 98.62 109 ILE A CA 1
ATOM 818 C C . ILE A 1 109 ? 5.43 -21.047 9.336 1 98.62 109 ILE A C 1
ATOM 820 O O . ILE A 1 109 ? 4.449 -20.562 9.898 1 98.62 109 ILE A O 1
ATOM 824 N N . LEU A 1 110 ? 6.578 -20.391 9.117 1 98.56 110 LEU A N 1
ATOM 825 C CA . LEU A 1 110 ? 6.684 -19 9.539 1 98.56 110 LEU A CA 1
ATOM 826 C C . LEU A 1 110 ? 5.672 -18.125 8.797 1 98.56 110 LEU A C 1
ATOM 828 O O . LEU A 1 110 ? 5.062 -17.234 9.391 1 98.56 110 LEU A O 1
ATOM 832 N N . GLY A 1 111 ? 5.559 -18.375 7.492 1 98.69 111 GLY A N 1
ATOM 833 C CA . GLY A 1 111 ? 4.543 -17.672 6.727 1 98.69 111 GLY A CA 1
ATOM 834 C C . GLY A 1 111 ? 3.137 -17.906 7.25 1 98.69 111 GLY A C 1
ATOM 835 O O . GLY A 1 111 ? 2.344 -16.969 7.352 1 98.69 111 GLY A O 1
ATOM 836 N N . VAL A 1 112 ? 2.852 -19.141 7.609 1 98.69 112 VAL A N 1
ATOM 837 C CA . VAL A 1 112 ? 1.542 -19.484 8.148 1 98.69 112 VAL A CA 1
ATOM 838 C C . VAL A 1 112 ? 1.319 -18.766 9.477 1 98.69 112 VAL A C 1
ATOM 840 O O . VAL A 1 112 ? 0.221 -18.266 9.75 1 98.69 112 VAL A O 1
ATOM 843 N N . LEU A 1 113 ? 2.299 -18.672 10.281 1 98.69 113 LEU A N 1
ATOM 844 C CA . LEU A 1 113 ? 2.188 -18 11.57 1 98.69 113 LEU A CA 1
ATOM 845 C C . LEU A 1 113 ? 1.919 -16.5 11.375 1 98.69 113 LEU A C 1
ATOM 847 O O . LEU A 1 113 ? 1.105 -15.922 12.094 1 98.69 113 LEU A O 1
ATOM 851 N N . ILE A 1 114 ? 2.609 -15.93 10.445 1 98.5 114 ILE A N 1
ATOM 852 C CA . ILE A 1 114 ? 2.387 -14.516 10.148 1 98.5 114 ILE A CA 1
ATOM 853 C C . ILE A 1 114 ? 0.975 -14.32 9.609 1 98.5 114 ILE A C 1
ATOM 855 O O . ILE A 1 114 ? 0.287 -13.367 9.977 1 98.5 114 ILE A O 1
ATOM 859 N N . GLY A 1 115 ? 0.627 -15.227 8.68 1 98.38 115 GLY A N 1
ATOM 860 C CA . GLY A 1 115 ? -0.745 -15.188 8.203 1 98.38 115 GLY A CA 1
ATOM 861 C C . GLY A 1 115 ? -1.769 -15.328 9.312 1 98.38 115 GLY A C 1
ATOM 862 O O . GLY A 1 115 ? -2.811 -14.664 9.289 1 98.38 115 GLY A O 1
ATOM 863 N N . ALA A 1 116 ? -1.476 -16.172 10.297 1 98.44 116 ALA A N 1
ATOM 864 C CA . ALA A 1 116 ? -2.357 -16.344 11.445 1 98.44 116 ALA A CA 1
ATOM 865 C C . ALA A 1 116 ? -2.465 -15.055 12.258 1 98.44 116 ALA A C 1
ATOM 867 O O . ALA A 1 116 ? -3.549 -14.695 12.727 1 98.44 116 ALA A O 1
ATOM 868 N N . PHE A 1 117 ? -1.397 -14.461 12.406 1 97.25 117 PHE A N 1
ATOM 869 C CA . PHE A 1 117 ? -1.376 -13.203 13.141 1 97.25 117 PHE A CA 1
ATOM 870 C C . PHE A 1 117 ? -2.244 -12.164 12.438 1 97.25 117 PHE A C 1
ATOM 872 O O . PHE A 1 117 ? -3.086 -11.523 13.078 1 97.25 117 PHE A O 1
ATOM 879 N N . GLN A 1 118 ? -2.041 -12 11.18 1 97.31 118 GLN A N 1
ATOM 880 C CA . GLN A 1 118 ? -2.832 -11.047 10.406 1 97.31 118 GLN A CA 1
ATOM 881 C C . GLN A 1 118 ? -4.301 -11.461 10.367 1 97.31 118 GLN A C 1
ATOM 883 O O . GLN A 1 118 ? -5.191 -10.617 10.5 1 97.31 118 GLN A O 1
ATOM 888 N N . GLY A 1 119 ? -4.488 -12.758 10.195 1 97.69 119 GLY A N 1
ATOM 889 C CA . GLY A 1 119 ? -5.848 -13.273 10.125 1 97.69 119 GLY A CA 1
ATOM 890 C C . GLY A 1 119 ? -6.625 -13.078 11.406 1 97.69 119 GLY A C 1
ATOM 891 O O . GLY A 1 119 ? -7.832 -12.82 11.375 1 97.69 119 GLY A O 1
ATOM 892 N N . ALA A 1 120 ? -5.969 -13.141 12.539 1 96.69 120 ALA A N 1
ATOM 893 C CA . ALA A 1 120 ? -6.625 -12.953 13.828 1 96.69 120 ALA A CA 1
ATOM 894 C C . ALA A 1 120 ? -7.172 -11.539 13.969 1 96.69 120 ALA A C 1
ATOM 896 O O . ALA A 1 120 ? -8.289 -11.336 14.453 1 96.69 120 ALA A O 1
ATOM 897 N N . TRP A 1 121 ? -6.41 -10.609 13.516 1 95.19 121 TRP A N 1
ATOM 898 C CA . TRP A 1 121 ? -6.836 -9.219 13.602 1 95.19 121 TRP A CA 1
ATOM 899 C C . TRP A 1 121 ? -7.977 -8.938 12.633 1 95.19 121 TRP A C 1
ATOM 901 O O . TRP A 1 121 ? -8.922 -8.211 12.969 1 95.19 121 TRP A O 1
ATOM 911 N N . ILE A 1 122 ? -7.883 -9.492 11.469 1 95.62 122 ILE A N 1
ATOM 912 C CA . ILE A 1 122 ? -8.852 -9.203 10.414 1 95.62 122 ILE A CA 1
ATOM 913 C C . ILE A 1 122 ? -10.164 -9.93 10.719 1 95.62 122 ILE A C 1
ATOM 915 O O . ILE A 1 122 ? -11.242 -9.328 10.672 1 95.62 122 ILE A O 1
ATOM 919 N N . ALA A 1 123 ? -10.07 -11.172 11.117 1 95.62 123 ALA A N 1
ATOM 920 C CA . ALA A 1 123 ? -11.25 -12.023 11.258 1 95.62 123 ALA A CA 1
ATOM 921 C C . ALA A 1 123 ? -11.922 -11.797 12.609 1 95.62 123 ALA A C 1
ATOM 923 O O . ALA A 1 123 ? -13.148 -11.695 12.695 1 95.62 123 ALA A O 1
ATOM 924 N N . TYR A 1 124 ? -11.156 -11.664 13.641 1 93.12 124 TYR A N 1
ATOM 925 C CA . TYR A 1 124 ? -11.758 -11.695 14.969 1 93.12 124 TYR A CA 1
ATOM 926 C C . TYR A 1 124 ? -11.82 -10.297 15.578 1 93.12 124 TYR A C 1
ATOM 928 O O . TYR A 1 124 ? -12.75 -9.961 16.312 1 93.12 124 TYR A O 1
ATOM 936 N N . ALA A 1 125 ? -10.852 -9.508 15.281 1 90.5 125 ALA A N 1
ATOM 937 C CA . ALA A 1 125 ? -10.906 -8.125 15.766 1 90.5 125 ALA A CA 1
ATOM 938 C C . ALA A 1 125 ? -11.672 -7.234 14.797 1 90.5 125 ALA A C 1
ATOM 940 O O . ALA A 1 125 ? -11.992 -6.09 15.117 1 90.5 125 ALA A O 1
ATOM 941 N N . LYS A 1 126 ? -11.914 -7.766 13.578 1 90.19 126 LYS A N 1
ATOM 942 C CA . LYS A 1 126 ? -12.727 -7.109 12.555 1 90.19 126 LYS A CA 1
ATOM 943 C C . LYS A 1 126 ? -12.086 -5.801 12.102 1 90.19 126 LYS A C 1
ATOM 945 O O . LYS A 1 126 ? -12.781 -4.805 11.883 1 90.19 126 LYS A O 1
ATOM 950 N N . ILE A 1 127 ? -10.766 -5.766 12.195 1 90.56 127 ILE A N 1
ATOM 951 C CA . ILE A 1 127 ? -10.031 -4.645 11.609 1 90.56 127 ILE A CA 1
ATOM 952 C C . ILE A 1 127 ? -9.977 -4.809 10.094 1 90.56 127 ILE A C 1
ATOM 954 O O . ILE A 1 127 ? -9.711 -5.902 9.586 1 90.56 127 ILE A O 1
ATOM 958 N N . PRO A 1 128 ? -10.258 -3.729 9.359 1 89.56 128 PRO A N 1
ATOM 959 C CA . PRO A 1 128 ? -10.164 -3.842 7.906 1 89.56 128 PRO A CA 1
ATOM 960 C C . PRO A 1 128 ? -8.828 -4.406 7.441 1 89.56 128 PRO A C 1
ATOM 962 O O . PRO A 1 128 ? -7.773 -4.004 7.945 1 89.56 128 PRO A O 1
ATOM 965 N N . ALA A 1 129 ? -8.906 -5.336 6.52 1 93.56 129 ALA A N 1
ATOM 966 C CA . ALA A 1 129 ? -7.746 -6.102 6.078 1 93.56 129 ALA A CA 1
ATOM 967 C C . ALA A 1 129 ? -6.652 -5.184 5.547 1 93.56 129 ALA A C 1
ATOM 969 O O . ALA A 1 129 ? -5.465 -5.422 5.781 1 93.56 129 ALA A O 1
ATOM 970 N N . PHE A 1 130 ? -7.035 -4.176 4.898 1 87.44 130 PHE A N 1
ATOM 971 C CA . PHE A 1 130 ? -6.047 -3.297 4.285 1 87.44 130 PHE A CA 1
ATOM 972 C C . PHE A 1 130 ? -5.184 -2.625 5.344 1 87.44 130 PHE A C 1
ATOM 974 O O . PHE A 1 130 ? -3.99 -2.406 5.133 1 87.44 130 PHE A O 1
ATOM 981 N N . ILE A 1 131 ? -5.691 -2.229 6.484 1 88.19 131 ILE A N 1
ATOM 982 C CA . ILE A 1 131 ? -4.969 -1.546 7.555 1 88.19 131 ILE A CA 1
ATOM 983 C C . ILE A 1 131 ? -4.004 -2.52 8.227 1 88.19 131 ILE A C 1
ATOM 985 O O . ILE A 1 131 ? -2.836 -2.191 8.445 1 88.19 131 ILE A O 1
ATOM 989 N N . VAL A 1 132 ? -4.531 -3.725 8.477 1 93.75 132 VAL A N 1
ATOM 990 C CA . VAL A 1 132 ? -3.709 -4.738 9.133 1 93.75 132 VAL A CA 1
ATOM 991 C C . VAL A 1 132 ? -2.51 -5.078 8.25 1 93.75 132 VAL A C 1
ATOM 993 O O . VAL A 1 132 ? -1.378 -5.152 8.734 1 93.75 132 VAL A O 1
ATOM 996 N N . THR A 1 133 ? -2.803 -5.188 6.969 1 94.94 133 THR A N 1
ATOM 997 C CA . THR A 1 133 ? -1.747 -5.652 6.078 1 94.94 133 THR A CA 1
ATOM 998 C C . THR A 1 133 ? -0.809 -4.508 5.707 1 94.94 133 THR A C 1
ATOM 1000 O O . THR A 1 133 ? 0.366 -4.734 5.406 1 94.94 133 THR A O 1
ATOM 1003 N N . LEU A 1 134 ? -1.309 -3.311 5.734 1 89.88 134 LEU A N 1
ATOM 1004 C CA . LEU A 1 134 ? -0.412 -2.17 5.586 1 89.88 134 LEU A CA 1
ATOM 1005 C C . LEU A 1 134 ? 0.543 -2.072 6.773 1 89.88 134 LEU A C 1
ATOM 1007 O O . LEU A 1 134 ? 1.735 -1.812 6.594 1 89.88 134 LEU A O 1
ATOM 1011 N N . ALA A 1 135 ? -0.012 -2.166 7.934 1 92.38 135 ALA A N 1
ATOM 1012 C CA . ALA A 1 135 ? 0.821 -2.168 9.133 1 92.38 135 ALA A CA 1
ATOM 1013 C C . ALA A 1 135 ? 1.842 -3.301 9.094 1 92.38 135 ALA A C 1
ATOM 1015 O O . ALA A 1 135 ? 3.008 -3.107 9.438 1 92.38 135 ALA A O 1
ATOM 1016 N N . ALA A 1 136 ? 1.368 -4.449 8.672 1 95.69 136 ALA A N 1
ATOM 1017 C CA . ALA A 1 136 ? 2.26 -5.602 8.562 1 95.69 136 ALA A CA 1
ATOM 1018 C C . ALA A 1 136 ? 3.342 -5.363 7.516 1 95.69 136 ALA A C 1
ATOM 1020 O O . ALA A 1 136 ? 4.48 -5.812 7.676 1 95.69 136 ALA A O 1
ATOM 1021 N N . GLN A 1 137 ? 2.957 -4.746 6.426 1 94.44 137 GLN A N 1
ATOM 1022 C CA . GLN A 1 137 ? 3.938 -4.414 5.398 1 94.44 137 GLN A CA 1
ATOM 1023 C C . GLN A 1 137 ? 5.086 -3.59 5.977 1 94.44 137 GLN A C 1
ATOM 1025 O O . GLN A 1 137 ? 6.254 -3.885 5.727 1 94.44 137 GLN A O 1
ATOM 1030 N N . LEU A 1 138 ? 4.754 -2.641 6.797 1 92.31 138 LEU A N 1
ATOM 1031 C CA . LEU A 1 138 ? 5.762 -1.802 7.434 1 92.31 138 LEU A CA 1
ATOM 1032 C C . LEU A 1 138 ? 6.555 -2.598 8.469 1 92.31 138 LEU A C 1
ATOM 1034 O O . LEU A 1 138 ? 7.781 -2.475 8.539 1 92.31 138 LEU A O 1
ATOM 1038 N N . LEU A 1 139 ? 5.859 -3.309 9.219 1 95.25 139 LEU A N 1
ATOM 1039 C CA . LEU A 1 139 ? 6.477 -4.09 10.289 1 95.25 139 LEU A CA 1
ATOM 1040 C C . LEU A 1 139 ? 7.523 -5.043 9.727 1 95.25 139 LEU A C 1
ATOM 1042 O O . LEU A 1 139 ? 8.672 -5.043 10.172 1 95.25 139 LEU A O 1
ATOM 1046 N N . PHE A 1 140 ? 7.129 -5.75 8.75 1 97.06 140 PHE A N 1
ATOM 1047 C CA . PHE A 1 140 ? 8.023 -6.793 8.258 1 97.06 140 PHE A CA 1
ATOM 1048 C C . PHE A 1 140 ? 9.086 -6.203 7.332 1 97.06 140 PHE A C 1
ATOM 1050 O O . PHE A 1 140 ? 10.164 -6.773 7.18 1 97.06 140 PHE A O 1
ATOM 1057 N N . ARG A 1 141 ? 8.797 -5.117 6.668 1 94.88 141 ARG A N 1
ATOM 1058 C CA . ARG A 1 141 ? 9.859 -4.402 5.969 1 94.88 141 ARG A CA 1
ATOM 1059 C C . ARG A 1 141 ? 10.938 -3.939 6.941 1 94.88 141 ARG A C 1
ATOM 1061 O O . ARG A 1 141 ? 12.133 -4.129 6.691 1 94.88 141 ARG A O 1
ATOM 1068 N N . GLY A 1 142 ? 10.492 -3.318 8.062 1 94.12 142 GLY A N 1
ATOM 1069 C CA . GLY A 1 142 ? 11.438 -2.912 9.094 1 94.12 142 GLY A CA 1
ATOM 1070 C C . GLY A 1 142 ? 12.234 -4.07 9.664 1 94.12 142 GLY A C 1
ATOM 1071 O O . GLY A 1 142 ? 13.453 -3.973 9.82 1 94.12 142 GLY A O 1
ATOM 1072 N N . LEU A 1 143 ? 11.586 -5.145 9.906 1 96.62 143 LEU A N 1
ATOM 1073 C CA . LEU A 1 143 ? 12.258 -6.32 10.453 1 96.62 143 LEU A CA 1
ATOM 1074 C C . LEU A 1 143 ? 13.258 -6.891 9.453 1 96.62 143 LEU A C 1
ATOM 1076 O O . LEU A 1 143 ? 14.305 -7.406 9.844 1 96.62 143 LEU A O 1
ATOM 1080 N N . THR A 1 144 ? 12.914 -6.859 8.156 1 96.94 144 THR A N 1
ATOM 1081 C CA . THR A 1 144 ? 13.844 -7.301 7.125 1 96.94 144 THR A CA 1
ATOM 1082 C C . THR A 1 144 ? 15.117 -6.461 7.145 1 96.94 144 THR A C 1
ATOM 1084 O O . THR A 1 144 ? 16.219 -6.996 7.078 1 96.94 144 THR A O 1
ATOM 1087 N N . TYR A 1 145 ? 14.898 -5.156 7.266 1 95.06 145 TYR A N 1
ATOM 1088 C CA . TYR A 1 145 ? 16.047 -4.266 7.332 1 95.06 145 TYR A CA 1
ATOM 1089 C C . TYR A 1 145 ? 16.891 -4.559 8.562 1 95.06 145 TYR A C 1
ATOM 1091 O O . TYR A 1 145 ? 18.125 -4.531 8.5 1 95.06 145 TYR A O 1
ATOM 1099 N N . ILE A 1 146 ? 16.312 -4.859 9.641 1 95 146 ILE A N 1
ATOM 1100 C CA . ILE A 1 146 ? 17 -5.105 10.898 1 95 146 ILE A CA 1
ATOM 1101 C C . ILE A 1 146 ? 17.797 -6.406 10.797 1 95 146 ILE A C 1
ATOM 1103 O O . ILE A 1 146 ? 18.984 -6.445 11.141 1 95 146 ILE A O 1
ATOM 1107 N N . ILE A 1 147 ? 17.172 -7.406 10.25 1 95.06 147 ILE A N 1
ATOM 1108 C CA . ILE A 1 147 ? 17.797 -8.727 10.25 1 95.06 147 ILE A CA 1
ATOM 1109 C C . ILE A 1 147 ? 18.906 -8.773 9.203 1 95.06 147 ILE A C 1
ATOM 1111 O O . ILE A 1 147 ? 19.906 -9.453 9.383 1 95.06 147 ILE A O 1
ATOM 1115 N N . THR A 1 148 ? 18.781 -8.047 8.117 1 95.31 148 THR A N 1
ATOM 1116 C CA . THR A 1 148 ? 19.766 -8.055 7.047 1 95.31 148 THR A CA 1
ATOM 1117 C C . THR A 1 148 ? 20.828 -6.984 7.289 1 95.31 148 THR A C 1
ATOM 1119 O O . THR A 1 148 ? 21.844 -6.934 6.582 1 95.31 148 THR A O 1
ATOM 1122 N N . ASN A 1 149 ? 20.578 -6.102 8.297 1 93.62 149 ASN A N 1
ATOM 1123 C CA . ASN A 1 149 ? 21.422 -4.934 8.516 1 93.62 149 ASN A CA 1
ATOM 1124 C C . ASN A 1 149 ? 21.531 -4.082 7.258 1 93.62 149 ASN A C 1
ATOM 1126 O O . ASN A 1 149 ? 22.625 -3.623 6.914 1 93.62 149 ASN A O 1
ATOM 1130 N N . VAL A 1 150 ? 20.453 -4.141 6.465 1 91.38 150 VAL A N 1
ATOM 1131 C CA . VAL A 1 150 ? 20.297 -3.326 5.262 1 91.38 150 VAL A CA 1
ATOM 1132 C C . VAL A 1 150 ? 21.328 -3.738 4.219 1 91.38 150 VAL A C 1
ATOM 1134 O O . VAL A 1 150 ? 21.766 -2.918 3.406 1 91.38 150 VAL A O 1
ATOM 1137 N N . SER A 1 151 ? 21.828 -4.949 4.352 1 95 151 SER A N 1
ATOM 1138 C CA . SER A 1 151 ? 22.75 -5.527 3.391 1 95 151 SER A CA 1
ATOM 1139 C C . SER A 1 151 ? 22.297 -6.91 2.936 1 95 151 SER A C 1
ATOM 1141 O O . SER A 1 151 ? 21.688 -7.652 3.711 1 95 151 SER A O 1
ATOM 1143 N N . PRO A 1 152 ? 22.625 -7.273 1.723 1 96.44 152 PRO A N 1
ATOM 1144 C CA . PRO A 1 152 ? 22.219 -8.594 1.229 1 96.44 152 PRO A CA 1
ATOM 1145 C C . PRO A 1 152 ? 22.891 -9.734 1.994 1 96.44 152 PRO A C 1
ATOM 1147 O O . PRO A 1 152 ? 24.031 -9.609 2.438 1 96.44 152 PRO A O 1
ATOM 1150 N N . ILE A 1 153 ? 22.156 -10.781 2.121 1 96.56 153 ILE A N 1
ATOM 1151 C CA . ILE A 1 153 ? 22.688 -12.008 2.703 1 96.56 153 ILE A CA 1
ATOM 1152 C C . ILE A 1 153 ? 23.016 -13 1.593 1 96.56 153 ILE A C 1
ATOM 1154 O O . ILE A 1 153 ? 22.125 -13.5 0.908 1 96.56 153 ILE A O 1
ATOM 1158 N N . SER A 1 154 ? 24.266 -13.297 1.487 1 95.44 154 SER A N 1
ATOM 1159 C CA . SER A 1 154 ? 24.703 -14.273 0.495 1 95.44 154 SER A CA 1
ATOM 1160 C C . SER A 1 154 ? 24.484 -15.703 0.983 1 95.44 154 SER A C 1
ATOM 1162 O O . SER A 1 154 ? 24.594 -15.977 2.18 1 95.44 154 SER A O 1
ATOM 1164 N N . LEU A 1 155 ? 24.234 -16.531 0.047 1 93.94 155 LEU A N 1
ATOM 1165 C CA . LEU A 1 155 ? 23.984 -17.938 0.375 1 93.94 155 LEU A CA 1
ATOM 1166 C C . LEU A 1 155 ? 25.281 -18.734 0.406 1 93.94 155 LEU A C 1
ATOM 1168 O O . LEU A 1 155 ? 26.219 -18.406 -0.315 1 93.94 155 LEU A O 1
ATOM 1172 N N . ARG A 1 156 ? 25.312 -19.703 1.209 1 91.19 156 ARG A N 1
ATOM 1173 C CA . ARG A 1 156 ? 26.531 -20.469 1.443 1 91.19 156 ARG A CA 1
ATOM 1174 C C . ARG A 1 156 ? 26.922 -21.25 0.204 1 91.19 156 ARG A C 1
ATOM 1176 O O . ARG A 1 156 ? 28.109 -21.438 -0.067 1 91.19 156 ARG A O 1
ATOM 1183 N N . ASP A 1 157 ? 25.938 -21.766 -0.519 1 90.56 157 ASP A N 1
ATOM 1184 C CA . ASP A 1 157 ? 26.203 -22.547 -1.725 1 90.56 157 ASP A CA 1
ATOM 1185 C C . ASP A 1 157 ? 25.094 -22.359 -2.758 1 90.56 157 ASP A C 1
ATOM 1187 O O . ASP A 1 157 ? 24.188 -21.562 -2.559 1 90.56 157 ASP A O 1
ATOM 1191 N N . ASP A 1 158 ? 25.172 -23.172 -3.818 1 88.38 158 ASP A N 1
ATOM 1192 C CA . ASP A 1 158 ? 24.25 -23 -4.938 1 88.38 158 ASP A CA 1
ATOM 1193 C C . ASP A 1 158 ? 23.062 -23.953 -4.832 1 88.38 158 ASP A C 1
ATOM 1195 O O . ASP A 1 158 ? 22.25 -24.031 -5.746 1 88.38 158 ASP A O 1
ATOM 1199 N N . ASN A 1 159 ? 23 -24.578 -3.762 1 88.38 159 ASN A N 1
ATOM 1200 C CA . ASN A 1 159 ? 21.891 -25.516 -3.621 1 88.38 159 ASN A CA 1
ATOM 1201 C C . ASN A 1 159 ? 20.562 -24.781 -3.408 1 88.38 159 ASN A C 1
ATOM 1203 O O . ASN A 1 159 ? 19.516 -25.266 -3.84 1 88.38 159 ASN A O 1
ATOM 1207 N N . PHE A 1 160 ? 20.703 -23.734 -2.787 1 88.56 160 PHE A N 1
ATOM 1208 C CA . PHE A 1 160 ? 19.5 -22.938 -2.547 1 88.56 160 PHE A CA 1
ATOM 1209 C C . PHE A 1 160 ? 18.891 -22.453 -3.861 1 88.56 160 PHE A C 1
ATOM 1211 O O . PHE A 1 160 ? 17.672 -22.469 -4.023 1 88.56 160 PHE A O 1
ATOM 1218 N N . LYS A 1 161 ? 19.734 -22.156 -4.762 1 88.06 161 LYS A N 1
ATOM 1219 C CA . LYS A 1 161 ? 19.297 -21.594 -6.039 1 88.06 161 LYS A CA 1
ATOM 1220 C C . LYS A 1 161 ? 18.562 -22.641 -6.871 1 88.06 161 LYS A C 1
ATOM 1222 O O . LYS A 1 161 ? 17.781 -22.297 -7.77 1 88.06 161 LYS A O 1
ATOM 1227 N N . GLN A 1 162 ? 18.719 -23.891 -6.531 1 84.88 162 GLN A N 1
ATOM 1228 C CA . GLN A 1 162 ? 18.141 -24.984 -7.312 1 84.88 162 GLN A CA 1
ATOM 1229 C C . GLN A 1 162 ? 16.625 -24.984 -7.211 1 84.88 162 GLN A C 1
ATOM 1231 O O . GLN A 1 162 ? 15.938 -25.453 -8.117 1 84.88 162 GLN A O 1
ATOM 1236 N N . ILE A 1 163 ? 16.172 -24.469 -6.168 1 82.56 163 ILE A N 1
ATOM 1237 C CA . ILE A 1 163 ? 14.727 -24.438 -6.02 1 82.56 163 ILE A CA 1
ATOM 1238 C C . ILE A 1 163 ? 14.117 -23.547 -7.098 1 82.56 163 ILE A C 1
ATOM 1240 O O . ILE A 1 163 ? 13 -23.781 -7.555 1 82.56 163 ILE A O 1
ATOM 1244 N N . ALA A 1 164 ? 14.797 -22.516 -7.465 1 79.25 164 ALA A N 1
ATOM 1245 C CA . ALA A 1 164 ? 14.273 -21.547 -8.422 1 79.25 164 ALA A CA 1
ATOM 1246 C C . ALA A 1 164 ? 14.797 -21.828 -9.828 1 79.25 164 ALA A C 1
ATOM 1248 O O . ALA A 1 164 ? 14.031 -21.781 -10.805 1 79.25 164 ALA A O 1
ATOM 1249 N N . SER A 1 165 ? 16.078 -22.25 -9.938 1 78 165 SER A N 1
ATOM 1250 C CA . SER A 1 165 ? 16.703 -22.328 -11.258 1 78 165 SER A CA 1
ATOM 1251 C C . SER A 1 165 ? 17.125 -23.75 -11.594 1 78 165 SER A C 1
ATOM 1253 O O . SER A 1 165 ? 17.578 -24.031 -12.703 1 78 165 SER A O 1
ATOM 1255 N N . GLY A 1 166 ? 16.859 -24.625 -10.617 1 79.56 166 GLY A N 1
ATOM 1256 C CA . GLY A 1 166 ? 17.234 -26 -10.867 1 79.56 166 GLY A CA 1
ATOM 1257 C C . GLY A 1 166 ? 16.328 -26.688 -11.875 1 79.56 166 GLY A C 1
ATOM 1258 O O . GLY A 1 166 ? 15.188 -26.281 -12.078 1 79.56 166 GLY A O 1
ATOM 1259 N N . MET A 1 167 ? 16.938 -27.594 -12.641 1 74.31 167 MET A N 1
ATOM 1260 C CA . MET A 1 167 ? 16.188 -28.344 -13.648 1 74.31 167 MET A CA 1
ATOM 1261 C C . MET A 1 167 ? 15.938 -29.781 -13.18 1 74.31 167 MET A C 1
ATOM 1263 O O . MET A 1 167 ? 16.844 -30.422 -12.648 1 74.31 167 MET A O 1
ATOM 1267 N N . ALA A 1 168 ? 14.68 -30.047 -13.172 1 72.62 168 ALA A N 1
ATOM 1268 C CA . ALA A 1 168 ? 14.32 -31.422 -12.805 1 72.62 168 ALA A CA 1
ATOM 1269 C C . ALA A 1 168 ? 14.32 -32.344 -14.031 1 72.62 168 ALA A C 1
ATOM 1271 O O . ALA A 1 168 ? 13.461 -32.219 -14.906 1 72.62 168 ALA A O 1
ATOM 1272 N N . ASN A 1 169 ? 15.375 -32.969 -14.367 1 72.25 169 ASN A N 1
ATOM 1273 C CA . ASN A 1 169 ? 15.453 -33.875 -15.5 1 72.25 169 ASN A CA 1
ATOM 1274 C C . ASN A 1 169 ? 15.789 -35.312 -15.047 1 72.25 169 ASN A C 1
ATOM 1276 O O . ASN A 1 169 ? 16.547 -35.5 -14.102 1 72.25 169 ASN A O 1
ATOM 1280 N N . ILE A 1 170 ? 14.891 -36.156 -15.562 1 66.81 170 ILE A N 1
ATOM 1281 C CA . ILE A 1 170 ? 15.227 -37.562 -15.383 1 66.81 170 ILE A CA 1
ATOM 1282 C C . ILE A 1 170 ? 16.219 -38 -16.469 1 66.81 170 ILE A C 1
ATOM 1284 O O . ILE A 1 170 ? 15.914 -37.906 -17.656 1 66.81 170 ILE A O 1
ATOM 1288 N N . ASN A 1 171 ? 17.359 -38.219 -16.062 1 66.31 171 ASN A N 1
ATOM 1289 C CA . ASN A 1 171 ? 18.469 -38.531 -16.969 1 66.31 171 ASN A CA 1
ATOM 1290 C C . ASN A 1 171 ? 18.078 -39.562 -18.016 1 66.31 171 ASN A C 1
ATOM 1292 O O . ASN A 1 171 ? 18.438 -39.438 -19.188 1 66.31 171 ASN A O 1
ATOM 1296 N N . VAL A 1 172 ? 17.234 -40.469 -17.594 1 63.5 172 VAL A N 1
ATOM 1297 C CA . VAL A 1 172 ? 16.906 -41.594 -18.484 1 63.5 172 VAL A CA 1
ATOM 1298 C C . VAL A 1 172 ? 16.016 -41.062 -19.625 1 63.5 172 VAL A C 1
ATOM 1300 O O . VAL A 1 172 ? 16.016 -41.625 -20.719 1 63.5 172 VAL A O 1
ATOM 1303 N N . LEU A 1 173 ? 15.438 -40.031 -19.406 1 70.88 173 LEU A N 1
ATOM 1304 C CA . LEU A 1 173 ? 14.492 -39.531 -20.391 1 70.88 173 LEU A CA 1
ATOM 1305 C C . LEU A 1 173 ? 15.109 -38.375 -21.188 1 70.88 173 LEU A C 1
ATOM 1307 O O . LEU A 1 173 ? 14.391 -37.625 -21.859 1 70.88 173 LEU A O 1
ATOM 1311 N N . THR A 1 174 ? 16.328 -38.188 -21.078 1 71.25 174 THR A N 1
ATOM 1312 C CA . THR A 1 174 ? 17.031 -37.156 -21.859 1 71.25 174 THR A CA 1
ATOM 1313 C C . THR A 1 174 ? 17.703 -37.812 -23.078 1 71.25 174 THR A C 1
ATOM 1315 O O . THR A 1 174 ? 18.625 -38.594 -22.922 1 71.25 174 THR A O 1
ATOM 1318 N N . ILE A 1 175 ? 17.016 -37.688 -24.156 1 68.38 175 ILE A N 1
ATOM 1319 C CA . ILE A 1 175 ? 17.562 -38.281 -25.375 1 68.38 175 ILE A CA 1
ATOM 1320 C C . ILE A 1 175 ? 17.938 -37.188 -26.375 1 68.38 175 ILE A C 1
ATOM 1322 O O . ILE A 1 175 ? 17.109 -36.344 -26.719 1 68.38 175 ILE A O 1
ATOM 1326 N N . ASN A 1 176 ? 19.156 -37.219 -26.922 1 69.12 176 ASN A N 1
ATOM 1327 C CA . ASN A 1 176 ? 19.688 -36.375 -27.969 1 69.12 176 ASN A CA 1
ATOM 1328 C C . ASN A 1 176 ? 19.453 -34.906 -27.641 1 69.12 176 ASN A C 1
ATOM 1330 O O . ASN A 1 176 ? 19.016 -34.125 -28.5 1 69.12 176 ASN A O 1
ATOM 1334 N N . GLY A 1 177 ? 19.531 -34.5 -26.406 1 70.5 177 GLY A N 1
ATOM 1335 C CA . GLY A 1 177 ? 19.453 -33.125 -26.031 1 70.5 177 GLY A CA 1
ATOM 1336 C C . GLY A 1 177 ? 18.031 -32.656 -25.719 1 70.5 177 GLY A C 1
ATOM 1337 O O . GLY A 1 177 ? 17.828 -31.5 -25.328 1 70.5 177 GLY A O 1
ATOM 1338 N N . VAL A 1 178 ? 17.172 -33.594 -25.984 1 72.81 178 VAL A N 1
ATOM 1339 C CA . VAL A 1 178 ? 15.781 -33.281 -25.688 1 72.81 178 VAL A CA 1
ATOM 1340 C C . VAL A 1 178 ? 15.398 -33.906 -24.344 1 72.81 178 VAL A C 1
ATOM 1342 O O . VAL A 1 178 ? 15.688 -35.062 -24.094 1 72.81 178 VAL A O 1
ATOM 1345 N N . TYR A 1 179 ? 14.93 -33.125 -23.453 1 77.62 179 TYR A N 1
ATOM 1346 C CA . TYR A 1 179 ? 14.531 -33.562 -22.125 1 77.62 179 TYR A CA 1
ATOM 1347 C C . TYR A 1 179 ? 13.078 -34.031 -22.125 1 77.62 179 TYR A C 1
ATOM 1349 O O . TYR A 1 179 ? 12.156 -33.25 -21.922 1 77.62 179 TYR A O 1
ATOM 1357 N N . TYR A 1 180 ? 12.875 -35.281 -22.25 1 75.5 180 TYR A N 1
ATOM 1358 C CA . TYR A 1 180 ? 11.555 -35.875 -22.438 1 75.5 180 TYR A CA 1
ATOM 1359 C C . TYR A 1 180 ? 10.766 -35.844 -21.125 1 75.5 180 TYR A C 1
ATOM 1361 O O . TYR A 1 180 ? 9.547 -36.031 -21.125 1 75.5 180 TYR A O 1
ATOM 1369 N N . THR A 1 181 ? 11.445 -35.625 -20.016 1 78 181 THR A N 1
ATOM 1370 C CA . THR A 1 181 ? 10.742 -35.469 -18.734 1 78 181 THR A CA 1
ATOM 1371 C C . THR A 1 181 ? 9.672 -34.375 -18.828 1 78 181 THR A C 1
ATOM 1373 O O . THR A 1 181 ? 8.578 -34.531 -18.297 1 78 181 THR A O 1
ATOM 1376 N N . ALA A 1 182 ? 9.969 -33.344 -19.516 1 76.94 182 ALA A N 1
ATOM 1377 C CA . ALA A 1 182 ? 9.031 -32.25 -19.672 1 76.94 182 ALA A CA 1
ATOM 1378 C C . ALA A 1 182 ? 7.816 -32.656 -20.5 1 76.94 182 ALA A C 1
ATOM 1380 O O . ALA A 1 182 ? 6.691 -32.219 -20.203 1 76.94 182 ALA A O 1
ATOM 1381 N N . LEU A 1 183 ? 8.031 -33.438 -21.469 1 78 183 LEU A N 1
ATOM 1382 C CA . LEU A 1 183 ? 6.934 -33.906 -22.312 1 78 183 LEU A CA 1
ATOM 1383 C C . LEU A 1 183 ? 6.023 -34.875 -21.578 1 78 183 LEU A C 1
ATOM 1385 O O . LEU A 1 183 ? 4.797 -34.781 -21.688 1 78 183 LEU A O 1
ATOM 1389 N N . VAL A 1 184 ? 6.684 -35.688 -20.781 1 79.44 184 VAL A N 1
ATOM 1390 C CA . VAL A 1 184 ? 5.91 -36.625 -19.984 1 79.44 184 VAL A CA 1
ATOM 1391 C C . VAL A 1 184 ? 5.078 -35.875 -18.953 1 79.44 184 VAL A C 1
ATOM 1393 O O . VAL A 1 184 ? 3.904 -36.188 -18.75 1 79.44 184 VAL A O 1
ATOM 1396 N N . ALA A 1 185 ? 5.746 -34.906 -18.344 1 79.12 185 ALA A N 1
ATOM 1397 C CA . ALA A 1 185 ? 5.023 -34.094 -17.375 1 79.12 185 ALA A CA 1
ATOM 1398 C C . ALA A 1 185 ? 3.84 -33.375 -18.031 1 79.12 185 ALA A C 1
ATOM 1400 O O . ALA A 1 185 ? 2.762 -33.281 -17.438 1 79.12 185 ALA A O 1
ATOM 1401 N N . GLY A 1 186 ? 4.055 -32.875 -19.203 1 79.31 186 GLY A N 1
ATOM 1402 C CA . GLY A 1 186 ? 2.98 -32.25 -19.938 1 79.31 186 GLY A CA 1
ATOM 1403 C C . GLY A 1 186 ? 1.812 -33.156 -20.219 1 79.31 186 GLY A C 1
ATOM 1404 O O . GLY A 1 186 ? 0.652 -32.781 -20.078 1 79.31 186 GLY A O 1
ATOM 1405 N N . VAL A 1 187 ? 2.162 -34.406 -20.562 1 80 187 VAL A N 1
ATOM 1406 C CA . VAL A 1 187 ? 1.132 -35.375 -20.844 1 80 187 VAL A CA 1
ATOM 1407 C C . VAL A 1 187 ? 0.344 -35.688 -19.578 1 80 187 VAL A C 1
ATOM 1409 O O . VAL A 1 187 ? -0.885 -35.781 -19.609 1 80 187 VAL A O 1
ATOM 1412 N N . VAL A 1 188 ? 1.053 -35.781 -18.516 1 79 188 VAL A N 1
ATOM 1413 C CA . VAL A 1 188 ? 0.413 -36.094 -17.234 1 79 188 VAL A CA 1
ATOM 1414 C C . VAL A 1 188 ? -0.521 -34.938 -16.828 1 79 188 VAL A C 1
ATOM 1416 O O . VAL A 1 188 ? -1.666 -35.188 -16.438 1 79 188 VAL A O 1
ATOM 1419 N N . VAL A 1 189 ? 0.014 -33.75 -16.953 1 78.56 189 VAL A N 1
ATOM 1420 C CA . VAL A 1 189 ? -0.789 -32.594 -16.594 1 78.56 189 VAL A CA 1
ATOM 1421 C C . VAL A 1 189 ? -2.021 -32.531 -17.484 1 78.56 189 VAL A C 1
ATOM 1423 O O . VAL A 1 189 ? -3.123 -32.219 -17.016 1 78.56 189 VAL A O 1
ATOM 1426 N N . PHE A 1 190 ? -1.839 -32.75 -18.75 1 78.06 190 PHE A N 1
ATOM 1427 C CA . PHE A 1 190 ? -2.949 -32.719 -19.703 1 78.06 190 PHE A CA 1
ATOM 1428 C C . PHE A 1 190 ? -3.979 -33.781 -19.375 1 78.06 190 PHE A C 1
ATOM 1430 O O . PHE A 1 190 ? -5.184 -33.531 -19.406 1 78.06 190 PHE A O 1
ATOM 1437 N N . LEU A 1 191 ? -3.545 -34.969 -19.047 1 80.44 191 LEU A N 1
ATOM 1438 C CA . LEU A 1 191 ? -4.449 -36.062 -18.703 1 80.44 191 LEU A CA 1
ATOM 1439 C C . LEU A 1 191 ? -5.242 -35.719 -17.438 1 80.44 191 LEU A C 1
ATOM 1441 O O . LEU A 1 191 ? -6.449 -35.969 -17.375 1 80.44 191 LEU A O 1
ATOM 1445 N N . ILE A 1 192 ? -4.566 -35.188 -16.516 1 76.62 192 ILE A N 1
ATOM 1446 C CA . ILE A 1 192 ? -5.242 -34.812 -15.281 1 76.62 192 ILE A CA 1
ATOM 1447 C C . ILE A 1 192 ? -6.297 -33.75 -15.578 1 76.62 192 ILE A C 1
ATOM 1449 O O . ILE A 1 192 ? -7.422 -33.812 -15.07 1 76.62 192 ILE A O 1
ATOM 1453 N N . TYR A 1 193 ? -5.949 -32.781 -16.344 1 74.62 193 TYR A N 1
ATOM 1454 C CA . TYR A 1 193 ? -6.883 -31.734 -16.719 1 74.62 193 TYR A CA 1
ATOM 1455 C C . TYR A 1 193 ? -8.109 -32.312 -17.422 1 74.62 193 TYR A C 1
ATOM 1457 O O . TYR A 1 193 ? -9.242 -31.922 -17.125 1 74.62 193 TYR A O 1
ATOM 1465 N N . VAL A 1 194 ? -7.852 -33.25 -18.359 1 77.81 194 VAL A N 1
ATOM 1466 C CA . VAL A 1 194 ? -8.938 -33.875 -19.125 1 77.81 194 VAL A CA 1
ATOM 1467 C C . VAL A 1 194 ? -9.852 -34.656 -18.188 1 77.81 194 VAL A C 1
ATOM 1469 O O . VAL A 1 194 ? -11.078 -34.562 -18.281 1 77.81 194 VAL A O 1
ATOM 1472 N N . VAL A 1 195 ? -9.273 -35.312 -17.297 1 78.88 195 VAL A N 1
ATOM 1473 C CA . VAL A 1 195 ? -10.047 -36.125 -16.359 1 78.88 195 VAL A CA 1
ATOM 1474 C C . VAL A 1 195 ? -10.891 -35.25 -15.461 1 78.88 195 VAL A C 1
ATOM 1476 O O . VAL A 1 195 ? -12.07 -35.5 -15.234 1 78.88 195 VAL A O 1
ATOM 1479 N N . LEU A 1 196 ? -10.305 -34.188 -15.023 1 74.56 196 LEU A N 1
ATOM 1480 C CA . LEU A 1 196 ? -11.008 -33.281 -14.133 1 74.56 196 LEU A CA 1
ATOM 1481 C C . LEU A 1 196 ? -12.148 -32.562 -14.867 1 74.56 196 LEU A C 1
ATOM 1483 O O . LEU A 1 196 ? -13.227 -32.375 -14.297 1 74.56 196 LEU A O 1
ATOM 1487 N N . GLU A 1 197 ? -11.875 -32.188 -16.094 1 73.38 197 GLU A N 1
ATOM 1488 C CA . GLU A 1 197 ? -12.906 -31.531 -16.891 1 73.38 197 GLU A CA 1
ATOM 1489 C C . GLU A 1 197 ? -14.047 -32.469 -17.234 1 73.38 197 GLU A C 1
ATOM 1491 O O . GLU A 1 197 ? -15.211 -32.094 -17.234 1 73.38 197 GLU A O 1
ATOM 1496 N N . ILE A 1 198 ? -13.75 -33.688 -17.547 1 78.44 198 ILE A N 1
ATOM 1497 C CA . ILE A 1 198 ? -14.758 -34.719 -17.859 1 78.44 198 ILE A CA 1
ATOM 1498 C C . ILE A 1 198 ? -15.586 -35.031 -16.625 1 78.44 198 ILE A C 1
ATOM 1500 O O . ILE A 1 198 ? -16.812 -35.125 -16.688 1 78.44 198 ILE A O 1
ATOM 1504 N N . GLN A 1 199 ? -14.906 -35.156 -15.523 1 77.5 199 GLN A N 1
ATOM 1505 C CA . GLN A 1 199 ? -15.617 -35.406 -14.273 1 77.5 199 GLN A CA 1
ATOM 1506 C C . GLN A 1 199 ? -16.516 -34.25 -13.891 1 77.5 199 GLN A C 1
ATOM 1508 O O . GLN A 1 199 ? -17.641 -34.438 -13.422 1 77.5 199 GLN A O 1
ATOM 1513 N N . GLY A 1 200 ? -16.031 -33.125 -14.078 1 74 200 GLY A N 1
ATOM 1514 C CA . GLY A 1 200 ? -16.828 -31.938 -13.82 1 74 200 GLY A CA 1
ATOM 1515 C C . GLY A 1 200 ? -18.078 -31.875 -14.672 1 74 200 GLY A C 1
ATOM 1516 O O . GLY A 1 200 ? -19.172 -31.562 -14.18 1 74 200 GLY A O 1
ATOM 1517 N N . ARG A 1 201 ? -17.859 -32.156 -15.938 1 74.88 201 ARG A N 1
ATOM 1518 C CA . ARG A 1 201 ? -18.984 -32.188 -16.859 1 74.88 201 ARG A CA 1
ATOM 1519 C C . ARG A 1 201 ? -20 -33.281 -16.484 1 74.88 201 ARG A C 1
ATOM 1521 O O . ARG A 1 201 ? -21.203 -33.031 -16.5 1 74.88 201 ARG A O 1
ATOM 1528 N N . ARG A 1 202 ? -19.5 -34.375 -16.141 1 78.12 202 ARG A N 1
ATOM 1529 C CA . ARG A 1 202 ? -20.359 -35.5 -15.766 1 78.12 202 ARG A CA 1
ATOM 1530 C C . ARG A 1 202 ? -21.172 -35.156 -14.516 1 78.12 202 ARG A C 1
ATOM 1532 O O . ARG A 1 202 ? -22.344 -35.5 -14.43 1 78.12 202 ARG A O 1
ATOM 1539 N N . ASN A 1 203 ? -20.531 -34.531 -13.602 1 75.81 203 ASN A N 1
ATOM 1540 C CA . ASN A 1 203 ? -21.219 -34.156 -12.367 1 75.81 203 ASN A CA 1
ATOM 1541 C C . ASN A 1 203 ? -22.297 -33.094 -12.625 1 75.81 203 ASN A C 1
ATOM 1543 O O . ASN A 1 203 ? -23.375 -33.156 -12.023 1 75.81 203 ASN A O 1
ATOM 1547 N N . LYS A 1 204 ? -22 -32.188 -13.516 1 73.94 204 LYS A N 1
ATOM 1548 C CA . LYS A 1 204 ? -23 -31.188 -13.859 1 73.94 204 LYS A CA 1
ATOM 1549 C C . LYS A 1 204 ? -24.219 -31.828 -14.539 1 73.94 204 LYS A C 1
ATOM 1551 O O . LYS A 1 204 ? -25.359 -31.438 -14.281 1 73.94 204 LYS A O 1
ATOM 1556 N N . ILE A 1 205 ? -23.984 -32.812 -15.367 1 74.31 205 ILE A N 1
ATOM 1557 C CA . ILE A 1 205 ? -25.047 -33.531 -16.062 1 74.31 205 ILE A CA 1
ATOM 1558 C C . ILE A 1 205 ? -25.859 -34.344 -15.055 1 74.31 205 ILE A C 1
ATOM 1560 O O . ILE A 1 205 ? -27.094 -34.344 -15.125 1 74.31 205 ILE A O 1
ATOM 1564 N N . LYS A 1 206 ? -25.141 -34.875 -14.148 1 76.62 206 LYS A N 1
ATOM 1565 C CA . LYS A 1 206 ? -25.797 -35.688 -13.133 1 76.62 206 LYS A CA 1
ATOM 1566 C C . LYS A 1 206 ? -26.734 -34.844 -12.281 1 76.62 206 LYS A C 1
ATOM 1568 O O . LYS A 1 206 ? -27.828 -35.312 -11.906 1 76.62 206 LYS A O 1
ATOM 1573 N N . TYR A 1 207 ? -26.406 -33.688 -12 1 74.88 207 TYR A N 1
ATOM 1574 C CA . TYR A 1 207 ? -27.203 -32.844 -11.125 1 74.88 207 TYR A CA 1
ATOM 1575 C C . TYR A 1 207 ? -28.125 -31.938 -11.93 1 74.88 207 TYR A C 1
ATOM 1577 O O . TYR A 1 207 ? -28.734 -31.016 -11.383 1 74.88 207 TYR A O 1
ATOM 1585 N N . GLY A 1 208 ? -28.141 -32.062 -13.266 1 69 208 GLY A N 1
ATOM 1586 C CA . GLY A 1 208 ? -29.141 -31.406 -14.117 1 69 208 GLY A CA 1
ATOM 1587 C C . GLY A 1 208 ? -28.75 -30 -14.539 1 69 208 GLY A C 1
ATOM 1588 O O . GLY A 1 208 ? -29.609 -29.188 -14.844 1 69 208 GLY A O 1
ATOM 1589 N N . PHE A 1 209 ? -27.5 -29.766 -14.375 1 66.69 209 PHE A N 1
ATOM 1590 C CA . PHE A 1 209 ? -27.047 -28.453 -14.812 1 66.69 209 PHE A CA 1
ATOM 1591 C C . PHE A 1 209 ? -26.844 -28.406 -16.328 1 66.69 209 PHE A C 1
ATOM 1593 O O . PHE A 1 209 ? -26.641 -29.453 -16.953 1 66.69 209 PHE A O 1
ATOM 1600 N N . LYS A 1 210 ? -27.078 -27.344 -16.984 1 63.28 210 LYS A N 1
ATOM 1601 C CA . LYS A 1 210 ? -26.828 -27.172 -18.422 1 63.28 210 LYS A CA 1
ATOM 1602 C C . LYS A 1 210 ? -25.328 -27.203 -18.719 1 63.28 210 LYS A C 1
ATOM 1604 O O . LYS A 1 210 ? -24.531 -26.562 -18.031 1 63.28 210 LYS A O 1
ATOM 1609 N N . VAL A 1 211 ? -24.922 -28.156 -19.5 1 69.5 211 VAL A N 1
ATOM 1610 C CA . VAL A 1 211 ? -23.5 -28.281 -19.844 1 69.5 211 VAL A CA 1
ATOM 1611 C C . VAL A 1 211 ? -23.266 -27.703 -21.25 1 69.5 211 VAL A C 1
ATOM 1613 O O . VAL A 1 211 ? -24.188 -27.609 -22.047 1 69.5 211 VAL A O 1
ATOM 1616 N N . SER A 1 212 ? -22.094 -27.188 -21.562 1 67.81 212 SER A N 1
ATOM 1617 C CA . SER A 1 212 ? -21.719 -26.672 -22.859 1 67.81 212 SER A CA 1
ATOM 1618 C C . SER A 1 212 ? -21.75 -27.766 -23.922 1 67.81 212 SER A C 1
ATOM 1620 O O . SER A 1 212 ? -21.562 -28.938 -23.609 1 67.81 212 SER A O 1
ATOM 1622 N N . PRO A 1 213 ? -22.125 -27.375 -25.219 1 69.56 213 PRO A N 1
ATOM 1623 C CA . PRO A 1 213 ? -22.078 -28.359 -26.281 1 69.56 213 PRO A CA 1
ATOM 1624 C C . PRO A 1 213 ? -20.734 -29.062 -26.391 1 69.56 213 PRO A C 1
ATOM 1626 O O . PRO A 1 213 ? -19.703 -28.516 -26 1 69.56 213 PRO A O 1
ATOM 1629 N N . MET A 1 214 ? -20.734 -30.266 -26.75 1 76.5 214 MET A N 1
ATOM 1630 C CA . MET A 1 214 ? -19.562 -31.141 -26.828 1 76.5 214 MET A CA 1
ATOM 1631 C C . MET A 1 214 ? -18.484 -30.516 -27.703 1 76.5 214 MET A C 1
ATOM 1633 O O . MET A 1 214 ? -17.297 -30.672 -27.422 1 76.5 214 MET A O 1
ATOM 1637 N N . SER A 1 215 ? -18.922 -29.766 -28.75 1 73.62 215 SER A N 1
ATOM 1638 C CA . SER A 1 215 ? -17.938 -29.125 -29.625 1 73.62 215 SER A CA 1
ATOM 1639 C C . SER A 1 215 ? -17.078 -28.125 -28.859 1 73.62 215 SER A C 1
ATOM 1641 O O . SER A 1 215 ? -15.852 -28.094 -29.031 1 73.62 215 SER A O 1
ATOM 1643 N N . PHE A 1 216 ? -17.781 -27.375 -28.078 1 69.88 216 PHE A N 1
ATOM 1644 C CA . PHE A 1 216 ? -17.047 -26.375 -27.312 1 69.88 216 PHE A CA 1
ATOM 1645 C C . PHE A 1 216 ? -16.156 -27.031 -26.266 1 69.88 216 PHE A C 1
ATOM 1647 O O . PHE A 1 216 ? -15.062 -26.547 -26 1 69.88 216 PHE A O 1
ATOM 1654 N N . PHE A 1 217 ? -16.656 -28.031 -25.734 1 74.12 217 PHE A N 1
ATOM 1655 C CA . PHE A 1 217 ? -15.898 -28.797 -24.75 1 74.12 217 PHE A CA 1
ATOM 1656 C C . PHE A 1 217 ? -14.625 -29.359 -25.359 1 74.12 217 PHE A C 1
ATOM 1658 O O . PHE A 1 217 ? -13.547 -29.234 -24.766 1 74.12 217 PHE A O 1
ATOM 1665 N N . ILE A 1 218 ? -14.758 -29.844 -26.516 1 78.62 218 ILE A N 1
ATOM 1666 C CA . ILE A 1 218 ? -13.625 -30.453 -27.203 1 78.62 218 ILE A CA 1
ATOM 1667 C C . ILE A 1 218 ? -12.633 -29.359 -27.625 1 78.62 218 ILE A C 1
ATOM 1669 O O . ILE A 1 218 ? -11.422 -29.547 -27.516 1 78.62 218 ILE A O 1
ATOM 1673 N N . ILE A 1 219 ? -13.133 -28.266 -28.109 1 74 219 ILE A N 1
ATOM 1674 C CA . ILE A 1 219 ? -12.266 -27.156 -28.516 1 74 219 ILE A CA 1
ATOM 1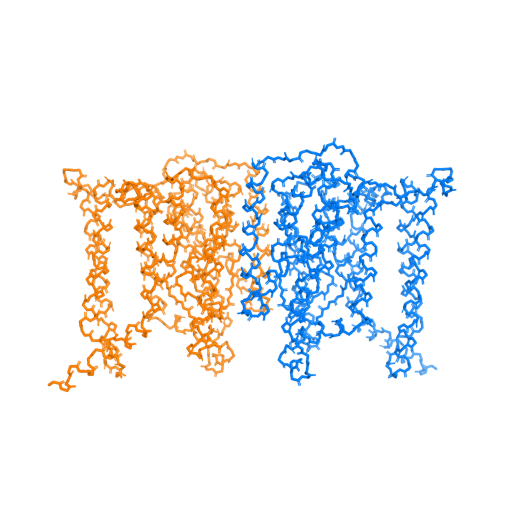675 C C . ILE A 1 219 ? -11.484 -26.641 -27.312 1 74 219 ILE A C 1
ATOM 1677 O O . ILE A 1 219 ? -10.289 -26.359 -27.406 1 74 219 ILE A O 1
ATOM 1681 N N . LYS A 1 220 ? -12.188 -26.578 -26.219 1 71.44 220 LYS A N 1
ATOM 1682 C CA . LYS A 1 220 ? -11.531 -26.141 -24.984 1 71.44 220 LYS A CA 1
ATOM 1683 C C . LYS A 1 220 ? -10.406 -27.109 -24.594 1 71.44 220 LYS A C 1
ATOM 1685 O O . LYS A 1 220 ? -9.312 -26.672 -24.234 1 71.44 220 LYS A O 1
ATOM 1690 N N . LEU A 1 221 ? -10.711 -28.328 -24.719 1 74.69 221 LEU A N 1
ATOM 1691 C CA . LEU A 1 221 ? -9.719 -29.344 -24.375 1 74.69 221 LEU A CA 1
ATOM 1692 C C . LEU A 1 221 ? -8.531 -29.281 -25.328 1 74.69 221 LEU A C 1
ATOM 1694 O O . LEU A 1 221 ? -7.383 -29.438 -24.922 1 74.69 221 LEU A O 1
ATOM 1698 N N . LEU A 1 222 ? -8.82 -29.047 -26.578 1 76.5 222 LEU A N 1
ATOM 1699 C CA . LEU A 1 222 ? -7.77 -29.016 -27.594 1 76.5 222 LEU A CA 1
ATOM 1700 C C . LEU A 1 222 ? -6.883 -27.781 -27.406 1 76.5 222 LEU A C 1
ATOM 1702 O O . LEU A 1 222 ? -5.656 -27.875 -27.516 1 76.5 222 LEU A O 1
ATOM 1706 N N . VAL A 1 223 ? -7.48 -26.703 -27.172 1 71.88 223 VAL A N 1
ATOM 1707 C CA . VAL A 1 223 ? -6.727 -25.469 -27 1 71.88 223 VAL A CA 1
ATOM 1708 C C . VAL A 1 223 ? -5.832 -25.578 -25.766 1 71.88 223 VAL A C 1
ATOM 1710 O O . VAL A 1 223 ? -4.641 -25.266 -25.828 1 71.88 223 VAL A O 1
ATOM 1713 N N . ILE A 1 224 ? -6.367 -26.016 -24.703 1 72.69 224 ILE A N 1
ATOM 1714 C CA . ILE A 1 224 ? -5.602 -26.141 -23.453 1 72.69 224 ILE A CA 1
ATOM 1715 C C . ILE A 1 224 ? -4.52 -27.203 -23.625 1 72.69 224 ILE A C 1
ATOM 1717 O O . ILE A 1 224 ? -3.402 -27.047 -23.125 1 72.69 224 ILE A O 1
ATOM 1721 N N . GLY A 1 225 ? -4.93 -28.25 -24.312 1 74.06 225 GLY A N 1
ATOM 1722 C CA . GLY A 1 225 ? -3.938 -29.281 -24.594 1 74.06 225 GLY A CA 1
ATOM 1723 C C . GLY A 1 225 ? -2.771 -28.75 -25.422 1 74.06 225 GLY A C 1
ATOM 1724 O O . GLY A 1 225 ? -1.612 -29.031 -25.109 1 74.06 225 GLY A O 1
ATOM 1725 N N . LEU A 1 226 ? -3.109 -28 -26.438 1 75.75 226 LEU A N 1
ATOM 1726 C CA . LEU A 1 226 ? -2.076 -27.422 -27.297 1 75.75 226 LEU A CA 1
ATOM 1727 C C . LEU A 1 226 ? -1.174 -26.484 -26.484 1 75.75 226 LEU A C 1
ATOM 1729 O O . LEU A 1 226 ? 0.04 -26.453 -26.703 1 75.75 226 LEU A O 1
ATOM 1733 N N . LEU A 1 227 ? -1.74 -25.797 -25.594 1 74 227 LEU A N 1
ATOM 1734 C CA . LEU A 1 227 ? -0.969 -24.875 -24.766 1 74 227 LEU A CA 1
ATOM 1735 C C . LEU A 1 227 ? -0.033 -25.656 -23.828 1 74 227 LEU A C 1
ATOM 1737 O O . LEU A 1 227 ? 1.143 -25.297 -23.703 1 74 227 LEU A O 1
ATOM 1741 N N . ILE A 1 228 ? -0.552 -26.688 -23.281 1 77.38 228 ILE A N 1
ATOM 1742 C CA . ILE A 1 228 ? 0.233 -27.484 -22.359 1 77.38 228 ILE A CA 1
ATOM 1743 C C . ILE A 1 228 ? 1.371 -28.172 -23.094 1 77.38 228 ILE A C 1
ATOM 1745 O O . ILE A 1 228 ? 2.518 -28.156 -22.641 1 77.38 228 ILE A O 1
ATOM 1749 N N . PHE A 1 229 ? 0.985 -28.75 -24.203 1 78.19 229 PHE A N 1
ATOM 1750 C CA . PHE A 1 229 ? 1.99 -29.469 -24.984 1 78.19 229 PHE A CA 1
ATOM 1751 C C . PHE A 1 229 ? 3 -28.5 -25.578 1 78.19 229 PHE A C 1
ATOM 1753 O O . PHE A 1 229 ? 4.191 -28.812 -25.672 1 78.19 229 PHE A O 1
ATOM 1760 N N . GLY A 1 230 ? 2.482 -27.391 -26.016 1 77.88 230 GLY A N 1
ATOM 1761 C CA . GLY A 1 230 ? 3.395 -26.359 -26.5 1 77.88 230 GLY A CA 1
ATOM 1762 C C . GLY A 1 230 ? 4.402 -25.906 -25.469 1 77.88 230 GLY A C 1
ATOM 1763 O O . GLY A 1 230 ? 5.598 -25.812 -25.75 1 77.88 230 GLY A O 1
ATOM 1764 N N . LEU A 1 231 ? 3.926 -25.688 -24.328 1 78.75 231 LEU A N 1
ATOM 1765 C CA . LEU A 1 231 ? 4.793 -25.281 -23.234 1 78.75 231 LEU A CA 1
ATOM 1766 C C . LEU A 1 231 ? 5.77 -26.391 -22.859 1 78.75 231 LEU A C 1
ATOM 1768 O O . LEU A 1 231 ? 6.953 -26.141 -22.641 1 78.75 231 LEU A O 1
ATOM 1772 N N . SER A 1 232 ? 5.234 -27.625 -22.844 1 77.62 232 SER A N 1
ATOM 1773 C CA . SER A 1 232 ? 6.074 -28.781 -22.516 1 77.62 232 SER A CA 1
ATOM 1774 C C . SER A 1 232 ? 7.184 -28.953 -23.547 1 77.62 232 SER A C 1
ATOM 1776 O O . SER A 1 232 ? 8.312 -29.312 -23.203 1 77.62 232 SER A O 1
ATOM 1778 N N . GLN A 1 233 ? 6.824 -28.734 -24.766 1 75.31 233 GLN A N 1
ATOM 1779 C CA . GLN A 1 233 ? 7.809 -28.859 -25.828 1 75.31 233 GLN A CA 1
ATOM 1780 C C . GLN A 1 233 ? 8.891 -27.781 -25.703 1 75.31 233 GLN A C 1
ATOM 1782 O O . GLN A 1 233 ? 10.07 -28.062 -25.953 1 75.31 233 GLN A O 1
ATOM 1787 N N . ARG A 1 234 ? 8.508 -26.688 -25.328 1 77.69 234 ARG A N 1
ATOM 1788 C CA . ARG A 1 234 ? 9.477 -25.609 -25.172 1 77.69 234 ARG A CA 1
ATOM 1789 C C . ARG A 1 234 ? 10.43 -25.906 -24.016 1 77.69 234 ARG A C 1
ATOM 1791 O O . ARG A 1 234 ? 11.633 -25.641 -24.109 1 77.69 234 ARG A O 1
ATOM 1798 N N . PHE A 1 235 ? 9.938 -26.453 -22.984 1 78.56 235 PHE A N 1
ATOM 1799 C CA . PHE A 1 235 ? 10.789 -26.828 -21.875 1 78.56 235 PHE A CA 1
ATOM 1800 C C . PHE A 1 235 ? 11.727 -27.969 -22.266 1 78.56 235 PHE A C 1
ATOM 1802 O O . PHE A 1 235 ? 12.898 -27.984 -21.875 1 78.56 235 PHE A O 1
ATOM 1809 N N . ALA A 1 236 ? 11.156 -28.875 -23.062 1 74.69 236 ALA A N 1
ATOM 1810 C CA . ALA A 1 236 ? 11.906 -30.047 -23.453 1 74.69 236 ALA A CA 1
ATOM 1811 C C . ALA A 1 236 ? 13.078 -29.688 -24.375 1 74.69 236 ALA A C 1
ATOM 1813 O O . ALA A 1 236 ? 14.117 -30.344 -24.359 1 74.69 236 ALA A O 1
ATOM 1814 N N . THR A 1 237 ? 12.93 -28.672 -25.109 1 76.94 237 THR A N 1
ATOM 1815 C CA . THR A 1 237 ? 13.938 -28.312 -26.109 1 76.94 237 THR A CA 1
ATOM 1816 C C . THR A 1 237 ? 14.992 -27.391 -25.5 1 76.94 237 THR A C 1
ATOM 1818 O O . THR A 1 237 ? 16 -27.094 -26.141 1 76.94 237 THR A O 1
ATOM 1821 N N . TYR A 1 238 ? 14.781 -26.891 -24.391 1 78.62 238 TYR A N 1
ATOM 1822 C CA . TYR A 1 238 ? 15.789 -26.062 -23.75 1 78.62 238 TYR A CA 1
ATOM 1823 C C . TYR A 1 238 ? 16.562 -26.859 -22.703 1 78.62 238 TYR A C 1
ATOM 1825 O O . TYR A 1 238 ? 17.453 -27.641 -23.047 1 78.62 238 TYR A O 1
ATOM 1833 N N . ARG A 1 239 ? 16.297 -26.828 -21.391 1 76.94 239 ARG A N 1
ATOM 1834 C CA . ARG A 1 239 ? 17.062 -27.531 -20.375 1 76.94 239 ARG A CA 1
ATOM 1835 C C . ARG A 1 239 ? 16.141 -28.344 -19.469 1 76.94 239 ARG A C 1
ATOM 1837 O O . ARG A 1 239 ? 16.484 -28.625 -18.312 1 76.94 239 ARG A O 1
ATOM 1844 N N . GLY A 1 240 ? 14.906 -28.703 -19.969 1 79.12 240 GLY A N 1
ATOM 1845 C CA . GLY A 1 240 ? 13.992 -29.469 -19.141 1 79.12 240 GLY A CA 1
ATOM 1846 C C . GLY A 1 240 ? 13.062 -28.594 -18.312 1 79.12 240 GLY A C 1
ATOM 1847 O O . GLY A 1 240 ? 12.906 -27.406 -18.594 1 79.12 240 GLY A O 1
ATOM 1848 N N . ILE A 1 241 ? 12.469 -29.234 -17.328 1 81.19 241 ILE A N 1
ATOM 1849 C CA . ILE A 1 241 ? 11.477 -28.531 -16.531 1 81.19 241 ILE A CA 1
ATOM 1850 C C . ILE A 1 241 ? 12.148 -27.906 -15.305 1 81.19 241 ILE A C 1
ATOM 1852 O O . ILE A 1 241 ? 12.727 -28.625 -14.484 1 81.19 241 ILE A O 1
ATOM 1856 N N . PRO A 1 242 ? 12.062 -26.594 -15.234 1 85.81 242 PRO A N 1
ATOM 1857 C CA . PRO A 1 242 ? 12.57 -25.984 -14.008 1 85.81 242 PRO A CA 1
ATOM 1858 C C . PRO A 1 242 ? 11.828 -26.469 -12.758 1 85.81 242 PRO A C 1
ATOM 1860 O O . PRO A 1 242 ? 10.609 -26.656 -12.797 1 85.81 242 PRO A O 1
ATOM 1863 N N . ILE A 1 243 ? 12.516 -26.719 -11.656 1 86.44 243 ILE A N 1
ATOM 1864 C CA . ILE A 1 243 ? 11.945 -27.203 -10.398 1 86.44 243 ILE A CA 1
ATOM 1865 C C . ILE A 1 243 ? 10.828 -26.266 -9.945 1 86.44 243 ILE A C 1
ATOM 1867 O O . ILE A 1 243 ? 9.812 -26.719 -9.422 1 86.44 243 ILE A O 1
ATOM 1871 N N . VAL A 1 244 ? 11.016 -25 -10.164 1 89.62 244 VAL A N 1
ATOM 1872 C CA . VAL A 1 244 ? 10.055 -24 -9.703 1 89.62 244 VAL A CA 1
ATOM 1873 C C . VAL A 1 244 ? 8.727 -24.188 -10.438 1 89.62 244 VAL A C 1
ATOM 1875 O O . VAL A 1 244 ? 7.66 -23.922 -9.875 1 89.62 244 VAL A O 1
ATOM 1878 N N . VAL A 1 245 ? 8.766 -24.625 -11.68 1 88.38 245 VAL A N 1
ATOM 1879 C CA . VAL A 1 245 ? 7.551 -24.859 -12.453 1 88.38 245 VAL A CA 1
ATOM 1880 C C . VAL A 1 245 ? 6.781 -26.047 -11.867 1 88.38 245 VAL A C 1
ATOM 1882 O O . VAL A 1 245 ? 5.551 -26.062 -11.867 1 88.38 245 VAL A O 1
ATOM 1885 N N . ILE A 1 246 ? 7.508 -27 -11.367 1 85.25 246 ILE A N 1
ATOM 1886 C CA . ILE A 1 246 ? 6.891 -28.156 -10.711 1 85.25 246 ILE A CA 1
ATOM 1887 C C . ILE A 1 246 ? 6.203 -27.703 -9.422 1 85.25 246 ILE A C 1
ATOM 1889 O O . ILE A 1 246 ? 5.059 -28.078 -9.156 1 85.25 246 ILE A O 1
ATOM 1893 N N . VAL A 1 247 ? 6.922 -26.906 -8.672 1 90.31 247 VAL A N 1
ATOM 1894 C CA . VAL A 1 247 ? 6.359 -26.375 -7.43 1 90.31 247 VAL A CA 1
ATOM 1895 C C . VAL A 1 247 ? 5.098 -25.578 -7.73 1 90.31 247 VAL A C 1
ATOM 1897 O O . VAL A 1 247 ? 4.086 -25.719 -7.043 1 90.31 247 VAL A O 1
ATOM 1900 N N . LEU A 1 248 ? 5.176 -24.734 -8.703 1 92.19 248 LEU A N 1
ATOM 1901 C CA . LEU A 1 248 ? 4.039 -23.922 -9.117 1 92.19 248 LEU A CA 1
ATOM 1902 C C . LEU A 1 248 ? 2.879 -24.797 -9.57 1 92.19 248 LEU A C 1
ATOM 1904 O O . LEU A 1 248 ? 1.729 -24.562 -9.195 1 92.19 248 LEU A O 1
ATOM 1908 N N . GLY A 1 249 ? 3.232 -25.812 -10.406 1 88.12 249 GLY A N 1
ATOM 1909 C CA . GLY A 1 249 ? 2.209 -26.734 -10.883 1 88.12 249 GLY A CA 1
ATOM 1910 C C . GLY A 1 249 ? 1.482 -27.453 -9.758 1 88.12 249 GLY A C 1
ATOM 1911 O O . GLY A 1 249 ? 0.252 -27.531 -9.758 1 88.12 249 GLY A O 1
ATOM 1912 N N . VAL A 1 250 ? 2.217 -27.938 -8.812 1 88.75 250 VAL A N 1
ATOM 1913 C CA . VAL A 1 250 ? 1.642 -28.641 -7.668 1 88.75 250 VAL A CA 1
ATOM 1914 C C . VAL A 1 250 ? 0.743 -27.703 -6.875 1 88.75 250 VAL A C 1
ATOM 1916 O O . VAL A 1 250 ? -0.354 -28.078 -6.457 1 88.75 250 VAL A O 1
ATOM 1919 N N . THR A 1 251 ? 1.215 -26.469 -6.727 1 93.5 251 THR A N 1
ATOM 1920 C CA . THR A 1 251 ? 0.449 -25.484 -5.984 1 93.5 251 THR A CA 1
ATOM 1921 C C . THR A 1 251 ? -0.855 -25.156 -6.707 1 93.5 251 THR A C 1
ATOM 1923 O O . THR A 1 251 ? -1.917 -25.094 -6.086 1 93.5 251 THR A O 1
ATOM 1926 N N . ILE A 1 252 ? -0.77 -24.969 -8.008 1 92.12 252 ILE A N 1
ATOM 1927 C CA . ILE A 1 252 ? -1.938 -24.625 -8.812 1 92.12 252 ILE A CA 1
ATOM 1928 C C . ILE A 1 252 ? -2.961 -25.766 -8.742 1 92.12 252 ILE A C 1
ATOM 1930 O O . ILE A 1 252 ? -4.148 -25.516 -8.516 1 92.12 252 ILE A O 1
ATOM 1934 N N . ILE A 1 253 ? -2.494 -26.984 -8.93 1 86.19 253 ILE A N 1
ATOM 1935 C CA . ILE A 1 253 ? -3.383 -28.141 -8.93 1 86.19 253 ILE A CA 1
ATOM 1936 C C . ILE A 1 253 ? -4.016 -28.297 -7.547 1 86.19 253 ILE A C 1
ATOM 1938 O O . ILE A 1 253 ? -5.227 -28.516 -7.434 1 86.19 253 ILE A O 1
ATOM 1942 N N . PHE A 1 254 ? -3.246 -28.094 -6.547 1 91.62 254 PHE A N 1
ATOM 1943 C CA . PHE A 1 254 ? -3.707 -28.266 -5.176 1 91.62 254 PHE A CA 1
ATOM 1944 C C . PHE A 1 254 ? -4.773 -27.234 -4.824 1 91.62 254 PHE A C 1
ATOM 1946 O O . PHE A 1 254 ? -5.852 -27.594 -4.344 1 91.62 254 PHE A O 1
ATOM 1953 N N . PHE A 1 255 ? -4.523 -26.062 -5.113 1 95 255 PHE A N 1
ATOM 1954 C CA . PHE A 1 255 ? -5.445 -25.016 -4.676 1 95 255 PHE A CA 1
ATOM 1955 C C . PHE A 1 255 ? -6.613 -24.891 -5.641 1 95 255 PHE A C 1
ATOM 1957 O O . PHE A 1 255 ? -7.688 -24.406 -5.266 1 95 255 PHE A O 1
ATOM 1964 N N . SER A 1 256 ? -6.391 -25.266 -6.883 1 89.12 256 SER A N 1
ATOM 1965 C CA . SER A 1 256 ? -7.539 -25.375 -7.781 1 89.12 256 SER A CA 1
ATOM 1966 C C . SER A 1 256 ? -8.508 -26.453 -7.309 1 89.12 256 SER A C 1
ATOM 1968 O O . SER A 1 256 ? -9.727 -26.266 -7.371 1 89.12 256 SER A O 1
ATOM 1970 N N . PHE A 1 257 ? -7.941 -27.562 -6.832 1 85.69 257 PHE A N 1
ATOM 1971 C CA . PHE A 1 257 ? -8.758 -28.641 -6.293 1 85.69 257 PHE A CA 1
ATOM 1972 C C . PHE A 1 257 ? -9.492 -28.188 -5.035 1 85.69 257 PHE A C 1
ATOM 1974 O O . PHE A 1 257 ? -10.695 -28.438 -4.887 1 85.69 257 PHE A O 1
ATOM 1981 N N . ILE A 1 258 ? -8.828 -27.484 -4.184 1 91.19 258 ILE A N 1
ATOM 1982 C CA . ILE A 1 258 ? -9.398 -27.031 -2.92 1 91.19 258 ILE A CA 1
ATOM 1983 C C . ILE A 1 258 ? -10.555 -26.062 -3.193 1 91.19 258 ILE A C 1
ATOM 1985 O O . ILE A 1 258 ? -11.609 -26.156 -2.57 1 91.19 258 ILE A O 1
ATOM 1989 N N . THR A 1 259 ? -10.445 -25.188 -4.113 1 92.19 259 THR A N 1
ATOM 1990 C CA . THR A 1 259 ? -11.438 -24.141 -4.352 1 92.19 259 THR A CA 1
ATOM 1991 C C . THR A 1 259 ? -12.641 -24.688 -5.109 1 92.19 259 THR A C 1
ATOM 1993 O O . THR A 1 259 ? -13.766 -24.219 -4.934 1 92.19 259 THR A O 1
ATOM 1996 N N . ASN A 1 260 ? -12.414 -25.766 -5.926 1 86.25 260 ASN A N 1
ATOM 1997 C CA . ASN A 1 260 ? -13.492 -26.234 -6.789 1 86.25 260 ASN A CA 1
ATOM 1998 C C . ASN A 1 260 ? -14.18 -27.469 -6.219 1 86.25 260 ASN A C 1
ATOM 2000 O O . ASN A 1 260 ? -15.352 -27.719 -6.508 1 86.25 260 ASN A O 1
ATOM 2004 N N . ASN A 1 261 ? -13.438 -28.234 -5.344 1 86.75 261 ASN A N 1
ATOM 2005 C CA . ASN A 1 261 ? -13.969 -29.562 -5.043 1 86.75 261 ASN A CA 1
ATOM 2006 C C . ASN A 1 261 ? -14.117 -29.781 -3.543 1 86.75 261 ASN A C 1
ATOM 2008 O O . ASN A 1 261 ? -14.562 -30.844 -3.107 1 86.75 261 ASN A O 1
ATOM 2012 N N . THR A 1 262 ? -13.805 -28.844 -2.756 1 92.19 262 THR A N 1
ATOM 2013 C CA . THR A 1 262 ? -13.891 -29.062 -1.316 1 92.19 262 THR A CA 1
ATOM 2014 C C . THR A 1 262 ? -14.875 -28.094 -0.672 1 92.19 262 THR A C 1
ATOM 2016 O O . THR A 1 262 ? -15.305 -27.125 -1.305 1 92.19 262 THR A O 1
ATOM 2019 N N . VAL A 1 263 ? -15.219 -28.359 0.573 1 93.12 263 VAL A N 1
ATOM 2020 C CA . VAL A 1 263 ? -16.172 -27.562 1.345 1 93.12 263 VAL A CA 1
ATOM 2021 C C . VAL A 1 263 ? -15.555 -26.188 1.65 1 93.12 263 VAL A C 1
ATOM 2023 O O . VAL A 1 263 ? -16.25 -25.172 1.596 1 93.12 263 VAL A O 1
ATOM 2026 N N . ILE A 1 264 ? -14.312 -26.172 1.854 1 94.75 264 ILE A N 1
ATOM 2027 C CA . ILE A 1 264 ? -13.633 -24.922 2.174 1 94.75 264 ILE A CA 1
ATOM 2028 C C . ILE A 1 264 ? -13.727 -23.969 0.989 1 94.75 264 ILE A C 1
ATOM 2030 O O . ILE A 1 264 ? -13.922 -22.766 1.17 1 94.75 264 ILE A O 1
ATOM 2034 N N . GLY A 1 265 ? -13.531 -24.5 -0.122 1 94.81 265 GLY A N 1
ATOM 2035 C CA . GLY A 1 265 ? -13.68 -23.672 -1.314 1 94.81 265 GLY A CA 1
ATOM 2036 C C . GLY A 1 265 ? -15.055 -23.047 -1.439 1 94.81 265 GLY A C 1
ATOM 2037 O O . GLY A 1 265 ? -15.172 -21.844 -1.689 1 94.81 265 GLY A O 1
ATOM 2038 N N . ARG A 1 266 ? -16.094 -23.859 -1.179 1 93.62 266 ARG A N 1
ATOM 2039 C CA . ARG A 1 266 ? -17.453 -23.344 -1.243 1 93.62 266 ARG A CA 1
ATOM 2040 C C . ARG A 1 266 ? -17.703 -22.281 -0.187 1 93.62 266 ARG A C 1
ATOM 2042 O O . ARG A 1 266 ? -18.391 -21.297 -0.44 1 93.62 266 ARG A O 1
ATOM 2049 N N . TYR A 1 267 ? -17.094 -22.516 0.917 1 96.81 267 TYR A N 1
ATOM 2050 C CA . TYR A 1 267 ? -17.25 -21.547 1.994 1 96.81 267 TYR A CA 1
ATOM 2051 C C . TYR A 1 267 ? -16.578 -20.234 1.635 1 96.81 267 TYR A C 1
ATOM 2053 O O . TYR A 1 267 ? -17.094 -19.156 1.95 1 96.81 267 TYR A O 1
ATOM 2061 N N . ILE A 1 268 ? -15.461 -20.281 0.955 1 97.25 268 ILE A N 1
ATOM 2062 C CA . ILE A 1 268 ? -14.727 -19.078 0.569 1 97.25 268 ILE A CA 1
ATOM 2063 C C . ILE A 1 268 ? -15.555 -18.25 -0.403 1 97.25 268 ILE A C 1
ATOM 2065 O O . ILE A 1 268 ? -15.703 -17.047 -0.226 1 97.25 268 ILE A O 1
ATOM 2069 N N . TYR A 1 269 ? -16.203 -18.891 -1.344 1 95.62 269 TYR A N 1
ATOM 2070 C CA . TYR A 1 269 ? -17 -18.188 -2.33 1 95.62 269 TYR A CA 1
ATOM 2071 C C . TYR A 1 269 ? -18.297 -17.656 -1.704 1 95.62 269 TYR A C 1
ATOM 2073 O O . TYR A 1 269 ? -18.75 -16.547 -2.043 1 95.62 269 TYR A O 1
ATOM 2081 N N . ALA A 1 270 ? -18.859 -18.375 -0.764 1 95.25 270 ALA A N 1
ATOM 2082 C CA . ALA A 1 270 ? -20.078 -17.953 -0.088 1 95.25 270 ALA A CA 1
ATOM 2083 C C . ALA A 1 270 ? -19.828 -16.703 0.753 1 95.25 270 ALA A C 1
ATOM 2085 O O . ALA A 1 270 ? -20.609 -15.742 0.704 1 95.25 270 ALA A O 1
ATOM 2086 N N . VAL A 1 271 ? -18.75 -16.766 1.435 1 96.25 271 VAL A N 1
ATOM 2087 C CA . VAL A 1 271 ? -18.391 -15.625 2.277 1 96.25 271 VAL A CA 1
ATOM 2088 C C . VAL A 1 271 ? -18.078 -14.414 1.402 1 96.25 271 VAL A C 1
ATOM 2090 O O . VAL A 1 271 ? -18.422 -13.281 1.751 1 96.25 271 VAL A O 1
ATOM 2093 N N . GLY A 1 272 ? -17.438 -14.648 0.302 1 94.88 272 GLY A N 1
ATOM 2094 C CA . GLY A 1 272 ? -17.109 -13.578 -0.621 1 94.88 272 GLY A CA 1
ATOM 2095 C C . GLY A 1 272 ? -18.328 -12.938 -1.255 1 94.88 272 GLY A C 1
ATOM 2096 O O . GLY A 1 272 ? -18.312 -11.75 -1.581 1 94.88 272 GLY A O 1
ATOM 2097 N N . GLY A 1 273 ? -19.312 -13.711 -1.49 1 91.56 273 GLY A N 1
ATOM 2098 C CA . GLY A 1 273 ? -20.547 -13.18 -2.035 1 91.56 273 GLY A CA 1
ATOM 2099 C C . GLY A 1 273 ? -21.297 -12.289 -1.059 1 91.56 273 GLY A C 1
ATOM 2100 O O . GLY A 1 273 ? -21.625 -11.141 -1.377 1 91.56 273 GLY A O 1
ATOM 2101 N N . ASN A 1 274 ? -21.594 -12.859 0.106 1 92.69 274 ASN A N 1
ATOM 2102 C CA . ASN A 1 274 ? -22.25 -12.141 1.191 1 92.69 274 ASN A CA 1
ATOM 2103 C C . ASN A 1 274 ? -21.938 -12.766 2.549 1 92.69 274 ASN A C 1
ATOM 2105 O O . ASN A 1 274 ? -22.562 -13.75 2.949 1 92.69 274 ASN A O 1
ATOM 2109 N N . ALA A 1 275 ? -21.109 -12.023 3.262 1 90.5 275 ALA A N 1
ATOM 2110 C CA . ALA A 1 275 ? -20.641 -12.57 4.531 1 90.5 275 ALA A CA 1
ATOM 2111 C C . ALA A 1 275 ? -21.781 -12.734 5.52 1 90.5 275 ALA A C 1
ATOM 2113 O O . ALA A 1 275 ? -21.828 -13.703 6.281 1 90.5 275 ALA A O 1
ATOM 2114 N N . ARG A 1 276 ? -22.719 -11.797 5.531 1 88.75 276 ARG A N 1
ATOM 2115 C CA . ARG A 1 276 ? -23.859 -11.836 6.449 1 88.75 276 ARG A CA 1
ATOM 2116 C C . ARG A 1 276 ? -24.781 -13.008 6.121 1 88.75 276 ARG A C 1
ATOM 2118 O O . ARG A 1 276 ? -25.219 -13.727 7.02 1 88.75 276 ARG A O 1
ATOM 2125 N N . SER A 1 277 ? -25.047 -13.172 4.832 1 90.31 277 SER A N 1
ATOM 2126 C CA . SER A 1 277 ? -25.891 -14.281 4.391 1 90.31 277 SER A CA 1
ATOM 2127 C C . SER A 1 277 ? -25.234 -15.625 4.664 1 90.31 277 SER A C 1
ATOM 2129 O O . SER A 1 277 ? -25.906 -16.594 5.043 1 90.31 277 SER A O 1
ATOM 2131 N N . ALA A 1 278 ? -23.953 -15.648 4.469 1 93.25 278 ALA A N 1
ATOM 2132 C CA . ALA A 1 278 ? -23.203 -16.875 4.738 1 93.25 278 ALA A CA 1
ATOM 2133 C C . ALA A 1 278 ? -23.297 -17.25 6.215 1 93.25 278 ALA A C 1
ATOM 2135 O O . ALA A 1 278 ? -23.5 -18.422 6.547 1 93.25 278 ALA A O 1
ATOM 2136 N N . LYS A 1 279 ? -23.156 -16.297 7.039 1 92.75 279 LYS A N 1
ATOM 2137 C CA . LYS A 1 279 ? -23.25 -16.547 8.477 1 92.75 279 LYS A CA 1
ATOM 2138 C C . LYS A 1 279 ? -24.625 -17.062 8.867 1 92.75 279 LYS A C 1
ATOM 2140 O O . LYS A 1 279 ? -24.75 -17.953 9.711 1 92.75 279 LYS A O 1
ATOM 2145 N N . LEU A 1 280 ? -25.641 -16.547 8.242 1 92.25 280 LEU A N 1
ATOM 2146 C CA . LEU A 1 280 ? -27.016 -16.984 8.5 1 92.25 280 LEU A CA 1
ATOM 2147 C C . LEU A 1 280 ? -27.234 -18.406 8.023 1 92.25 280 LEU A C 1
ATOM 2149 O O . LEU A 1 280 ? -28.125 -19.109 8.516 1 92.25 280 LEU A O 1
ATOM 2153 N N . SER A 1 281 ? -26.422 -18.828 7.141 1 93.94 281 SER A N 1
ATOM 2154 C CA . SER A 1 281 ? -26.516 -20.188 6.605 1 93.94 281 SER A CA 1
ATOM 2155 C C . SER A 1 281 ? -25.641 -21.156 7.387 1 93.94 281 SER A C 1
ATOM 2157 O O . SER A 1 281 ? -25.453 -22.312 6.973 1 93.94 281 SER A O 1
ATOM 2159 N N . GLY A 1 282 ? -24.984 -20.656 8.469 1 94 282 GLY A N 1
ATOM 2160 C CA . GLY A 1 282 ? -24.25 -21.531 9.367 1 94 282 GLY A CA 1
ATOM 2161 C C . GLY A 1 282 ? -22.766 -21.547 9.102 1 94 282 GLY A C 1
ATOM 2162 O O . GLY A 1 282 ? -22.016 -22.312 9.711 1 94 282 GLY A O 1
ATOM 2163 N N . ILE A 1 283 ? -22.344 -20.812 8.219 1 95.5 283 ILE A N 1
ATOM 2164 C CA . ILE A 1 283 ? -20.922 -20.766 7.898 1 95.5 283 ILE A CA 1
ATOM 2165 C C . ILE A 1 283 ? -20.219 -19.75 8.797 1 95.5 283 ILE A C 1
ATOM 2167 O O . ILE A 1 283 ? -20.672 -18.609 8.922 1 95.5 283 ILE A O 1
ATOM 2171 N N . ASN A 1 284 ? -19.141 -20.188 9.445 1 96.75 284 ASN A N 1
ATOM 2172 C CA . ASN A 1 284 ? -18.344 -19.266 10.242 1 96.75 284 ASN A CA 1
ATOM 2173 C C . ASN A 1 284 ? -17.453 -18.391 9.359 1 96.75 284 ASN A C 1
ATOM 2175 O O . ASN A 1 284 ? -16.312 -18.75 9.062 1 96.75 284 ASN A O 1
ATOM 2179 N N . SER A 1 285 ? -17.938 -17.281 9.031 1 95.94 285 SER A N 1
ATOM 2180 C CA . SER A 1 285 ? -17.234 -16.391 8.117 1 95.94 285 SER A CA 1
ATOM 2181 C C . SER A 1 285 ? -15.867 -15.984 8.664 1 95.94 285 SER A C 1
ATOM 2183 O O . SER A 1 285 ? -14.906 -15.844 7.914 1 95.94 285 SER A O 1
ATOM 2185 N N . GLU A 1 286 ? -15.742 -15.797 10 1 96.5 286 GLU A N 1
ATOM 2186 C CA . GLU A 1 286 ? -14.477 -15.406 10.617 1 96.5 286 GLU A CA 1
ATOM 2187 C C . GLU A 1 286 ? -13.414 -16.484 10.43 1 96.5 286 GLU A C 1
ATOM 2189 O O . GLU A 1 286 ? -12.258 -16.188 10.125 1 96.5 286 GLU A O 1
ATOM 2194 N N . LEU A 1 287 ? -13.828 -17.641 10.578 1 97.5 287 LEU A N 1
ATOM 2195 C CA . LEU A 1 287 ? -12.891 -18.75 10.422 1 97.5 287 LEU A CA 1
ATOM 2196 C C . LEU A 1 287 ? -12.43 -18.859 8.969 1 97.5 287 LEU A C 1
ATOM 2198 O O . LEU A 1 287 ? -11.266 -19.188 8.711 1 97.5 287 LEU A O 1
ATOM 2202 N N . VAL A 1 288 ? -13.344 -18.719 8.086 1 97.69 288 VAL A N 1
ATOM 2203 C CA . VAL A 1 288 ? -13.008 -18.797 6.668 1 97.69 288 VAL A CA 1
ATOM 2204 C C . VAL A 1 288 ? -11.977 -17.734 6.312 1 97.69 288 VAL A C 1
ATOM 2206 O O . VAL A 1 288 ? -10.969 -18.031 5.66 1 97.69 288 VAL A O 1
ATOM 2209 N N . VAL A 1 289 ? -12.195 -16.5 6.762 1 97.69 289 VAL A N 1
ATOM 2210 C CA . VAL A 1 289 ? -11.266 -15.406 6.512 1 97.69 289 VAL A CA 1
ATOM 2211 C C . VAL A 1 289 ? -9.914 -15.719 7.148 1 97.69 289 VAL A C 1
ATOM 2213 O O . VAL A 1 289 ? -8.867 -15.469 6.551 1 97.69 289 VAL A O 1
ATOM 2216 N N . PHE A 1 290 ? -9.977 -16.297 8.328 1 98.31 290 PHE A N 1
ATOM 2217 C CA . PHE A 1 290 ? -8.766 -16.672 9.047 1 98.31 290 PHE A CA 1
ATOM 2218 C C . PHE A 1 290 ? -7.969 -17.719 8.258 1 98.31 290 PHE A C 1
ATOM 2220 O O . PHE A 1 290 ? -6.754 -17.578 8.086 1 98.31 290 PHE A O 1
ATOM 2227 N N . VAL A 1 291 ? -8.633 -18.688 7.75 1 98.19 291 VAL A N 1
ATOM 2228 C CA . VAL A 1 291 ? -7.988 -19.766 7.012 1 98.19 291 VAL A CA 1
ATOM 2229 C C . VAL A 1 291 ? -7.387 -19.219 5.719 1 98.19 291 VAL A C 1
ATOM 2231 O O . VAL A 1 291 ? -6.293 -19.625 5.316 1 98.19 291 VAL A O 1
ATOM 2234 N N . VAL A 1 292 ? -8.102 -18.344 5.059 1 98.38 292 VAL A N 1
ATOM 2235 C CA . VAL A 1 292 ? -7.613 -17.75 3.818 1 98.38 292 VAL A CA 1
ATOM 2236 C C . VAL A 1 292 ? -6.316 -16.984 4.082 1 98.38 292 VAL A C 1
ATOM 2238 O O . VAL A 1 292 ? -5.375 -17.062 3.289 1 98.38 292 VAL A O 1
ATOM 2241 N N . GLN A 1 293 ? -6.262 -16.328 5.242 1 98.44 293 GLN A N 1
ATOM 2242 C CA . GLN A 1 293 ? -5.047 -15.586 5.59 1 98.44 293 GLN A CA 1
ATOM 2243 C C . GLN A 1 293 ? -3.904 -16.547 5.926 1 98.44 293 GLN A C 1
ATOM 2245 O O . GLN A 1 293 ? -2.74 -16.25 5.648 1 98.44 293 GLN A O 1
ATOM 2250 N N . LEU A 1 294 ? -4.227 -17.688 6.484 1 98.5 294 LEU A N 1
ATOM 2251 C CA . LEU A 1 294 ? -3.223 -18.719 6.738 1 98.5 294 LEU A CA 1
ATOM 2252 C C . LEU A 1 294 ? -2.609 -19.203 5.434 1 98.5 294 LEU A C 1
ATOM 2254 O O . LEU A 1 294 ? -1.388 -19.344 5.328 1 98.5 294 LEU A O 1
ATOM 2258 N N . ILE A 1 295 ? -3.488 -19.438 4.512 1 98.38 295 ILE A N 1
ATOM 2259 C CA . ILE A 1 295 ? -3.059 -19.953 3.211 1 98.38 295 ILE A CA 1
ATOM 2260 C C . ILE A 1 295 ? -2.188 -18.906 2.516 1 98.38 295 ILE A C 1
ATOM 2262 O O . ILE A 1 295 ? -1.119 -19.234 1.99 1 98.38 295 ILE A O 1
ATOM 2266 N N . MET A 1 296 ? -2.615 -17.625 2.559 1 98.56 296 MET A N 1
ATOM 2267 C CA . MET A 1 296 ? -1.846 -16.547 1.952 1 98.56 296 MET A CA 1
ATOM 2268 C C . MET A 1 296 ? -0.458 -16.453 2.578 1 98.56 296 MET A C 1
ATOM 2270 O O . MET A 1 296 ? 0.537 -16.281 1.869 1 98.56 296 MET A O 1
ATOM 2274 N N . GLY A 1 297 ? -0.451 -16.609 3.891 1 98.69 297 GLY A N 1
ATOM 2275 C CA . GLY A 1 297 ? 0.821 -16.562 4.594 1 98.69 297 GLY A CA 1
ATOM 2276 C C . GLY A 1 297 ? 1.754 -17.703 4.207 1 98.69 297 GLY A C 1
ATOM 2277 O O . GLY A 1 297 ? 2.943 -17.469 3.967 1 98.69 297 GLY A O 1
ATOM 2278 N N . GLY A 1 298 ? 1.249 -18.859 4.148 1 98.56 298 GLY A N 1
ATOM 2279 C CA . GLY A 1 298 ? 2.051 -20.016 3.762 1 98.56 298 GLY A CA 1
ATOM 2280 C C . GLY A 1 298 ? 2.639 -19.891 2.369 1 98.56 298 GLY A C 1
ATOM 2281 O O . GLY A 1 298 ? 3.826 -20.141 2.166 1 98.56 298 GLY A O 1
ATOM 2282 N N . LEU A 1 299 ? 1.8 -19.516 1.447 1 98.62 299 LEU A N 1
ATOM 2283 C CA . LEU A 1 299 ? 2.254 -19.344 0.07 1 98.62 299 LEU A CA 1
ATOM 2284 C C . LEU A 1 299 ? 3.256 -18.203 -0.041 1 98.62 299 LEU A C 1
ATOM 2286 O O . LEU A 1 299 ? 4.164 -18.25 -0.872 1 98.62 299 LEU A O 1
ATOM 2290 N N . THR A 1 300 ? 3.068 -17.156 0.789 1 98.69 300 THR A N 1
ATOM 2291 C CA . THR A 1 300 ? 4.039 -16.062 0.826 1 98.69 300 THR A CA 1
ATOM 2292 C C . THR A 1 300 ? 5.398 -16.562 1.3 1 98.69 300 THR A C 1
ATOM 2294 O O . THR A 1 300 ? 6.438 -16.125 0.797 1 98.69 300 THR A O 1
ATOM 2297 N N . GLY A 1 301 ? 5.348 -17.469 2.268 1 98.44 301 GLY A N 1
ATOM 2298 C CA . GLY A 1 301 ? 6.59 -18.078 2.711 1 98.44 301 GLY A CA 1
ATOM 2299 C C . GLY A 1 301 ? 7.305 -18.828 1.608 1 98.44 301 GLY A C 1
ATOM 2300 O O . GLY A 1 301 ? 8.516 -18.672 1.426 1 98.44 301 GLY A O 1
ATOM 2301 N N . LEU A 1 302 ? 6.543 -19.594 0.882 1 97.88 302 LEU A N 1
ATOM 2302 C CA . LEU A 1 302 ? 7.102 -20.344 -0.237 1 97.88 302 LEU A CA 1
ATOM 2303 C C . LEU A 1 302 ? 7.637 -19.406 -1.312 1 97.88 302 LEU A C 1
ATOM 2305 O O . LEU A 1 302 ? 8.727 -19.625 -1.851 1 97.88 302 LEU A O 1
ATOM 2309 N N . ALA A 1 303 ? 6.914 -18.359 -1.629 1 98 303 ALA A N 1
ATOM 2310 C CA . ALA A 1 303 ? 7.324 -17.375 -2.625 1 98 303 ALA A CA 1
ATOM 2311 C C . ALA A 1 303 ? 8.617 -16.688 -2.207 1 98 303 ALA A C 1
ATOM 2313 O O . ALA A 1 303 ? 9.469 -16.391 -3.047 1 98 303 ALA A O 1
ATOM 2314 N N . GLY A 1 304 ? 8.719 -16.422 -0.883 1 97.88 304 GLY A N 1
ATOM 2315 C CA . GLY A 1 304 ? 9.945 -15.805 -0.381 1 97.88 304 GLY A CA 1
ATOM 2316 C C . GLY A 1 304 ? 11.172 -16.656 -0.612 1 97.88 304 GLY A C 1
ATOM 2317 O O . GLY A 1 304 ? 12.219 -16.156 -1.014 1 97.88 304 GLY A O 1
ATOM 2318 N N . VAL A 1 305 ? 11.008 -17.938 -0.382 1 97.19 305 VAL A N 1
ATOM 2319 C CA . VAL A 1 305 ? 12.109 -18.891 -0.576 1 97.19 305 VAL A CA 1
ATOM 2320 C C . VAL A 1 305 ? 12.477 -18.953 -2.057 1 97.19 305 VAL A C 1
ATOM 2322 O O . VAL A 1 305 ? 13.656 -18.922 -2.412 1 97.19 305 VAL A O 1
ATOM 2325 N N . VAL A 1 306 ? 11.477 -19.016 -2.896 1 96.25 306 VAL A N 1
ATOM 2326 C CA . VAL A 1 306 ? 11.688 -19.125 -4.336 1 96.25 306 VAL A CA 1
ATOM 2327 C C . VAL A 1 306 ? 12.391 -17.875 -4.848 1 96.25 306 VAL A C 1
ATOM 2329 O O . VAL A 1 306 ? 13.328 -17.969 -5.645 1 96.25 306 VAL A O 1
ATOM 2332 N N . PHE A 1 307 ? 11.992 -16.75 -4.367 1 96.69 307 PHE A N 1
ATOM 2333 C CA . PHE A 1 307 ? 12.602 -15.5 -4.812 1 96.69 307 PHE A CA 1
ATOM 2334 C C . PHE A 1 307 ? 14.047 -15.406 -4.355 1 96.69 307 PHE A C 1
ATOM 2336 O O . PHE A 1 307 ? 14.914 -14.969 -5.113 1 96.69 307 PHE A O 1
ATOM 2343 N N . THR A 1 308 ? 14.258 -15.742 -3.115 1 96.5 308 THR A N 1
ATOM 2344 C CA . THR A 1 308 ? 15.617 -15.719 -2.584 1 96.5 308 THR A CA 1
ATOM 2345 C C . THR A 1 308 ? 16.516 -16.656 -3.379 1 96.5 308 THR A C 1
ATOM 2347 O O . THR A 1 308 ? 17.672 -16.328 -3.646 1 96.5 308 THR A O 1
ATOM 2350 N N . GLY A 1 309 ? 15.984 -17.812 -3.742 1 94.62 309 GLY A N 1
ATOM 2351 C CA . GLY A 1 309 ? 16.719 -18.734 -4.586 1 94.62 309 GLY A CA 1
ATOM 2352 C C . GLY A 1 309 ? 17.016 -18.172 -5.969 1 94.62 309 GLY A C 1
ATOM 2353 O O . GLY A 1 309 ? 18.125 -18.328 -6.48 1 94.62 309 GLY A O 1
ATOM 2354 N N . TYR A 1 310 ? 16.047 -17.531 -6.492 1 93.12 310 TYR A N 1
ATOM 2355 C CA . TYR A 1 310 ? 16.203 -16.953 -7.824 1 93.12 310 TYR A CA 1
ATOM 2356 C C . TYR A 1 310 ? 17.297 -15.883 -7.824 1 93.12 310 TYR A C 1
ATOM 2358 O O . TYR A 1 310 ? 18.109 -15.82 -8.742 1 93.12 310 TYR A O 1
ATOM 2366 N N . MET A 1 311 ? 17.297 -15.07 -6.785 1 93.44 311 MET A N 1
ATOM 2367 C CA . MET A 1 311 ? 18.266 -13.984 -6.688 1 93.44 311 MET A CA 1
ATOM 2368 C C . MET A 1 311 ? 19.594 -14.492 -6.133 1 93.44 311 MET A C 1
ATOM 2370 O O . MET A 1 311 ? 20.594 -13.758 -6.105 1 93.44 311 MET A O 1
ATOM 2374 N N . ASN A 1 312 ? 19.656 -15.648 -5.711 1 93.44 312 ASN A N 1
ATOM 2375 C CA . ASN A 1 312 ? 20.812 -16.25 -5.062 1 93.44 312 ASN A CA 1
ATOM 2376 C C . ASN A 1 312 ? 21.328 -15.367 -3.922 1 93.44 312 ASN A C 1
ATOM 2378 O O . ASN A 1 312 ? 22.531 -15.234 -3.732 1 93.44 312 ASN A O 1
ATOM 2382 N N . SER A 1 313 ? 20.422 -14.641 -3.291 1 95.06 313 SER A N 1
ATOM 2383 C CA . SER A 1 313 ? 20.703 -13.758 -2.166 1 95.06 313 SER A CA 1
ATOM 2384 C C . SER A 1 313 ? 19.406 -13.203 -1.565 1 95.06 313 SER A C 1
ATOM 2386 O O . SER A 1 313 ? 18.406 -13.086 -2.26 1 95.06 313 SER A O 1
ATOM 2388 N N . ALA A 1 314 ? 19.438 -12.992 -0.325 1 95.69 314 ALA A N 1
ATOM 2389 C CA . ALA A 1 314 ? 18.344 -12.289 0.318 1 95.69 314 ALA A CA 1
ATOM 2390 C C . ALA A 1 314 ? 18.562 -10.781 0.304 1 95.69 314 ALA A C 1
ATOM 2392 O O . ALA A 1 314 ? 19.516 -10.281 0.919 1 95.69 314 ALA A O 1
ATOM 2393 N N . LEU A 1 315 ? 17.734 -10.086 -0.356 1 94.94 315 LEU A N 1
ATOM 2394 C CA . LEU A 1 315 ? 17.891 -8.648 -0.524 1 94.94 315 LEU A CA 1
ATOM 2395 C C . LEU A 1 315 ? 16.984 -7.891 0.431 1 94.94 315 LEU A C 1
ATOM 2397 O O . LEU A 1 315 ? 15.805 -8.234 0.581 1 94.94 315 LEU A O 1
ATOM 2401 N N . PRO A 1 316 ? 17.531 -6.875 1.037 1 93.06 316 PRO A N 1
ATOM 2402 C CA . PRO A 1 316 ? 16.719 -6.086 1.956 1 93.06 316 PRO A CA 1
ATOM 2403 C C . PRO A 1 316 ? 15.523 -5.422 1.263 1 93.06 316 PRO A C 1
ATOM 2405 O O . PRO A 1 316 ? 14.461 -5.258 1.869 1 93.06 316 PRO A O 1
ATOM 2408 N N . GLN A 1 317 ? 15.633 -5.051 0.026 1 89.88 317 GLN A N 1
ATOM 2409 C CA . GLN A 1 317 ? 14.586 -4.348 -0.698 1 89.88 317 GLN A CA 1
ATOM 2410 C C . GLN A 1 317 ? 13.734 -5.316 -1.512 1 89.88 317 GLN A C 1
ATOM 2412 O O . GLN A 1 317 ? 12.891 -4.891 -2.309 1 89.88 317 GLN A O 1
ATOM 2417 N N . ALA A 1 318 ? 13.938 -6.598 -1.253 1 92.12 318 ALA A N 1
ATOM 2418 C CA . ALA A 1 318 ? 13.148 -7.586 -1.979 1 92.12 318 ALA A CA 1
ATOM 2419 C C . ALA A 1 318 ? 11.656 -7.43 -1.675 1 92.12 318 ALA A C 1
ATOM 2421 O O . ALA A 1 318 ? 11.281 -6.91 -0.62 1 92.12 318 ALA A O 1
ATOM 2422 N N . GLY A 1 319 ? 10.875 -7.789 -2.6 1 92.81 319 GLY A N 1
ATOM 2423 C CA . GLY A 1 319 ? 9.445 -7.906 -2.357 1 92.81 319 GLY A CA 1
ATOM 2424 C C . GLY A 1 319 ? 8.68 -6.633 -2.668 1 92.81 319 GLY A C 1
ATOM 2425 O O . GLY A 1 319 ? 7.449 -6.605 -2.582 1 92.81 319 GLY A O 1
ATOM 2426 N N . ASN A 1 320 ? 9.406 -5.562 -3.014 1 86.38 320 ASN A N 1
ATOM 2427 C CA . ASN A 1 320 ? 8.727 -4.324 -3.369 1 86.38 320 ASN A CA 1
ATOM 2428 C C . ASN A 1 320 ? 7.828 -4.504 -4.59 1 86.38 320 ASN A C 1
ATOM 2430 O O . ASN A 1 320 ? 8.266 -5.023 -5.617 1 86.38 320 ASN A O 1
ATOM 2434 N N . ASN A 1 321 ? 6.547 -4.215 -4.488 1 85.44 321 ASN A N 1
ATOM 2435 C CA . ASN A 1 321 ? 5.543 -4.219 -5.547 1 85.44 321 ASN A CA 1
ATOM 2436 C C . ASN A 1 321 ? 5.035 -5.629 -5.832 1 85.44 321 ASN A C 1
ATOM 2438 O O . ASN A 1 321 ? 4.277 -5.84 -6.777 1 85.44 321 ASN A O 1
ATOM 2442 N N . PHE A 1 322 ? 5.512 -6.637 -4.984 1 92.69 322 PHE A N 1
ATOM 2443 C CA . PHE A 1 322 ? 5.004 -7.988 -5.164 1 92.69 322 PHE A CA 1
ATOM 2444 C C . PHE A 1 322 ? 3.486 -8.023 -5.008 1 92.69 322 PHE A C 1
ATOM 2446 O O . PHE A 1 322 ? 2.795 -8.734 -5.738 1 92.69 322 PHE A O 1
ATOM 2453 N N . GLU A 1 323 ? 3.111 -7.273 -4.039 1 92.44 323 GLU A N 1
ATOM 2454 C CA . GLU A 1 323 ? 1.682 -7.238 -3.746 1 92.44 323 GLU A CA 1
ATOM 2455 C C . GLU A 1 323 ? 0.889 -6.695 -4.934 1 92.44 323 GLU A C 1
ATOM 2457 O O . GLU A 1 323 ? -0.158 -7.242 -5.289 1 92.44 323 GLU A O 1
ATOM 2462 N N . LEU A 1 324 ? 1.417 -5.676 -5.578 1 87.75 324 LEU A N 1
ATOM 2463 C CA . LEU A 1 324 ? 0.729 -5.055 -6.707 1 87.75 324 LEU A CA 1
ATOM 2464 C C . LEU A 1 324 ? 0.673 -6.004 -7.898 1 87.75 324 LEU A C 1
ATOM 2466 O O . LEU A 1 324 ? -0.341 -6.07 -8.594 1 87.75 324 LEU A O 1
ATOM 2470 N N . ASP A 1 325 ? 1.747 -6.668 -8.094 1 92 325 ASP A N 1
ATOM 2471 C CA . ASP A 1 325 ? 1.787 -7.629 -9.188 1 92 325 ASP A CA 1
ATOM 2472 C C . ASP A 1 325 ? 0.802 -8.773 -8.961 1 92 325 ASP A C 1
ATOM 2474 O O . ASP A 1 325 ? 0.103 -9.195 -9.883 1 92 325 ASP A O 1
ATOM 2478 N N . ALA A 1 326 ? 0.807 -9.219 -7.766 1 95.75 326 ALA A N 1
ATOM 2479 C CA . ALA A 1 326 ? -0.105 -10.312 -7.438 1 95.75 326 ALA A CA 1
ATOM 2480 C C . ALA A 1 326 ? -1.56 -9.867 -7.559 1 95.75 326 ALA A C 1
ATOM 2482 O O . ALA A 1 326 ? -2.404 -10.609 -8.062 1 95.75 326 ALA A O 1
ATOM 2483 N N . ILE A 1 327 ? -1.854 -8.703 -7.105 1 93.62 327 ILE A N 1
ATOM 2484 C CA . ILE A 1 327 ? -3.203 -8.156 -7.184 1 93.62 327 ILE A CA 1
ATOM 2485 C C . ILE A 1 327 ? -3.602 -7.965 -8.648 1 93.62 327 ILE A C 1
ATOM 2487 O O . ILE A 1 327 ? -4.695 -8.359 -9.055 1 93.62 327 ILE A O 1
ATOM 2491 N N . ALA A 1 328 ? -2.674 -7.371 -9.391 1 91.94 328 ALA A N 1
ATOM 2492 C CA . ALA A 1 328 ? -2.934 -7.148 -10.812 1 91.94 328 ALA A CA 1
ATOM 2493 C C . ALA A 1 328 ? -3.205 -8.469 -11.531 1 91.94 328 ALA A C 1
ATOM 2495 O O . ALA A 1 328 ? -4.098 -8.547 -12.375 1 91.94 328 ALA A O 1
ATOM 2496 N N . ALA A 1 329 ? -2.449 -9.453 -11.188 1 94.25 329 ALA A N 1
ATOM 2497 C CA . ALA A 1 329 ? -2.635 -10.773 -11.773 1 94.25 329 ALA A CA 1
ATOM 2498 C C . ALA A 1 329 ? -4.051 -11.289 -11.539 1 94.25 329 ALA A C 1
ATOM 2500 O O . ALA A 1 329 ? -4.688 -11.812 -12.461 1 94.25 329 ALA A O 1
ATOM 2501 N N . CYS A 1 330 ? -4.543 -11.109 -10.359 1 95.12 330 CYS A N 1
ATOM 2502 C CA . CYS A 1 330 ? -5.859 -11.617 -10 1 95.12 330 CYS A CA 1
ATOM 2503 C C . CYS A 1 330 ? -6.957 -10.852 -10.727 1 95.12 330 CYS A C 1
ATOM 2505 O O . CYS A 1 330 ? -7.902 -11.453 -11.242 1 95.12 330 CYS A O 1
ATOM 2507 N N . PHE A 1 331 ? -6.824 -9.578 -10.836 1 90.38 331 PHE A N 1
ATOM 2508 C CA . PHE A 1 331 ? -7.875 -8.781 -11.453 1 90.38 331 PHE A CA 1
ATOM 2509 C C . PHE A 1 331 ? -7.867 -8.969 -12.969 1 90.38 331 PHE A C 1
ATOM 2511 O O . PHE A 1 331 ? -8.922 -9.016 -13.602 1 90.38 331 PHE A O 1
ATOM 2518 N N . ILE A 1 332 ? -6.684 -9.055 -13.469 1 88.38 332 ILE A N 1
ATOM 2519 C CA . ILE A 1 332 ? -6.582 -9.352 -14.898 1 88.38 332 ILE A CA 1
ATOM 2520 C C . ILE A 1 332 ? -7.168 -10.734 -15.18 1 88.38 332 ILE A C 1
ATOM 2522 O O . ILE A 1 332 ? -7.805 -10.945 -16.203 1 88.38 332 ILE A O 1
ATOM 2526 N N . GLY A 1 333 ? -6.973 -11.594 -14.242 1 89.81 333 GLY A N 1
ATOM 2527 C CA . GLY A 1 333 ? -7.449 -12.969 -14.367 1 89.81 333 GLY A CA 1
ATOM 2528 C C . GLY A 1 333 ? -8.945 -13.094 -14.18 1 89.81 333 GLY A C 1
ATOM 2529 O O . GLY A 1 333 ? -9.5 -14.188 -14.289 1 89.81 333 GLY A O 1
ATOM 2530 N N . GLY A 1 334 ? -9.633 -12.023 -13.805 1 87.81 334 GLY A N 1
ATOM 2531 C CA . GLY A 1 334 ? -11.086 -12.062 -13.781 1 87.81 334 GLY A CA 1
ATOM 2532 C C . GLY A 1 334 ? -11.656 -12.008 -12.375 1 87.81 334 GLY A C 1
ATOM 2533 O O . GLY A 1 334 ? -12.867 -12.141 -12.188 1 87.81 334 GLY A O 1
ATOM 2534 N N . ALA A 1 335 ? -10.781 -11.891 -11.391 1 92 335 ALA A N 1
ATOM 2535 C CA . ALA A 1 335 ? -11.312 -11.734 -10.039 1 92 335 ALA A CA 1
ATOM 2536 C C . ALA A 1 335 ? -12.062 -10.414 -9.891 1 92 335 ALA A C 1
ATOM 2538 O O . ALA A 1 335 ? -11.75 -9.438 -10.57 1 92 335 ALA A O 1
ATOM 2539 N N . SER A 1 336 ? -13.039 -10.438 -9.07 1 90.5 336 SER A N 1
ATOM 2540 C CA . SER A 1 336 ? -13.859 -9.242 -8.891 1 90.5 336 SER A CA 1
ATOM 2541 C C . SER A 1 336 ? -13.391 -8.422 -7.691 1 90.5 336 SER A C 1
ATOM 2543 O O . SER A 1 336 ? -13.031 -8.984 -6.652 1 90.5 336 SER A O 1
ATOM 2545 N N . ALA A 1 337 ? -13.492 -7.156 -7.883 1 85.19 337 ALA A N 1
ATOM 2546 C CA . ALA A 1 337 ? -13.133 -6.25 -6.797 1 85.19 337 ALA A CA 1
ATOM 2547 C C . ALA A 1 337 ? -14.18 -6.281 -5.688 1 85.19 337 ALA A C 1
ATOM 2549 O O . ALA A 1 337 ? -13.898 -5.902 -4.547 1 85.19 337 ALA A O 1
ATOM 2550 N N . SER A 1 338 ? -15.336 -6.719 -5.918 1 84.62 338 SER A N 1
ATOM 2551 C CA . SER A 1 338 ? -16.422 -6.781 -4.945 1 84.62 338 SER A CA 1
ATOM 2552 C C . SER A 1 338 ? -16.422 -8.109 -4.191 1 84.62 338 SER A C 1
ATOM 2554 O O . SER A 1 338 ? -17.219 -8.312 -3.279 1 84.62 338 SER A O 1
ATOM 2556 N N . GLY A 1 339 ? -15.555 -8.992 -4.562 1 88.31 339 GLY A N 1
ATOM 2557 C CA . GLY A 1 339 ? -15.461 -10.281 -3.902 1 88.31 339 GLY A CA 1
ATOM 2558 C C . GLY A 1 339 ? -16.375 -11.328 -4.504 1 88.31 339 GLY A C 1
ATOM 2559 O O . GLY A 1 339 ? -17.203 -11.016 -5.367 1 88.31 339 GLY A O 1
ATOM 2560 N N . GLY A 1 340 ? -16.172 -12.539 -4.238 1 92.31 340 GLY A N 1
ATOM 2561 C CA . GLY A 1 340 ? -17.078 -13.633 -4.562 1 92.31 340 GLY A CA 1
ATOM 2562 C C . GLY A 1 340 ? -16.766 -14.289 -5.895 1 92.31 340 GLY A C 1
ATOM 2563 O O . GLY A 1 340 ? -17.25 -15.383 -6.188 1 92.31 340 GLY A O 1
ATOM 2564 N N . ILE A 1 341 ? -15.992 -13.594 -6.707 1 91.88 341 ILE A N 1
ATOM 2565 C CA . ILE A 1 341 ? -15.695 -14.141 -8.023 1 91.88 341 ILE A CA 1
ATOM 2566 C C . ILE A 1 341 ? -14.18 -14.203 -8.234 1 91.88 341 ILE A C 1
ATOM 2568 O O . ILE A 1 341 ? -13.469 -13.25 -7.918 1 91.88 341 ILE A O 1
ATOM 2572 N N . GLY A 1 342 ? -13.727 -15.32 -8.789 1 92.12 342 GLY A N 1
ATOM 2573 C CA . GLY A 1 342 ? -12.32 -15.523 -9.094 1 92.12 342 GLY A CA 1
ATOM 2574 C C . GLY A 1 342 ? -11.914 -16.984 -9.094 1 92.12 342 GLY A C 1
ATOM 2575 O O . GLY A 1 342 ? -12.562 -17.812 -8.461 1 92.12 342 GLY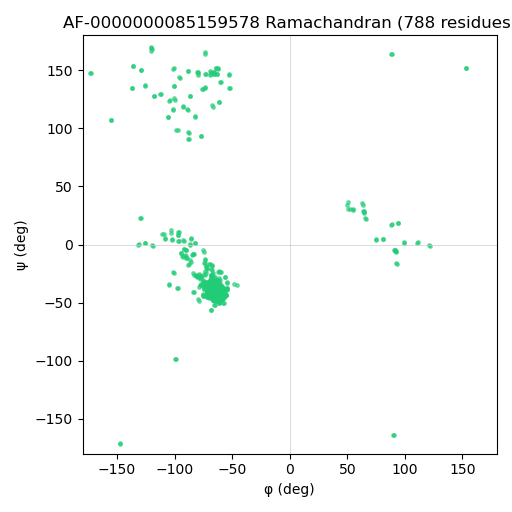 A O 1
ATOM 2576 N N . THR A 1 343 ? -10.93 -17.297 -9.852 1 92.62 343 THR A N 1
ATOM 2577 C CA . THR A 1 343 ? -10.43 -18.656 -9.891 1 92.62 343 THR A CA 1
ATOM 2578 C C . THR A 1 343 ? -8.906 -18.688 -9.859 1 92.62 343 THR A C 1
ATOM 2580 O O . THR A 1 343 ? -8.258 -17.719 -10.273 1 92.62 343 THR A O 1
ATOM 2583 N N . VAL A 1 344 ? -8.398 -19.75 -9.367 1 94.19 344 VAL A N 1
ATOM 2584 C CA . VAL A 1 344 ? -6.945 -19.922 -9.305 1 94.19 344 VAL A CA 1
ATOM 2585 C C . VAL A 1 344 ? -6.363 -19.906 -10.719 1 94.19 344 VAL A C 1
ATOM 2587 O O . VAL A 1 344 ? -5.359 -19.234 -10.977 1 94.19 344 VAL A O 1
ATOM 2590 N N . ILE A 1 345 ? -6.969 -20.531 -11.602 1 87.69 345 ILE A N 1
ATOM 2591 C CA . ILE A 1 345 ? -6.496 -20.594 -12.977 1 87.69 345 ILE A CA 1
ATOM 2592 C C . ILE A 1 345 ? -6.523 -19.203 -13.609 1 87.69 345 ILE A C 1
ATOM 2594 O O . ILE A 1 345 ? -5.59 -18.828 -14.312 1 87.69 345 ILE A O 1
ATOM 2598 N N . GLY A 1 346 ? -7.602 -18.484 -13.367 1 89.06 346 GLY A N 1
ATOM 2599 C CA . GLY A 1 346 ? -7.668 -17.109 -13.844 1 89.06 346 GLY A CA 1
ATOM 2600 C C . GLY A 1 346 ? -6.527 -16.25 -13.344 1 89.06 346 GLY A C 1
ATOM 2601 O O . GLY A 1 346 ? -5.914 -15.508 -14.117 1 89.06 346 GLY A O 1
ATOM 260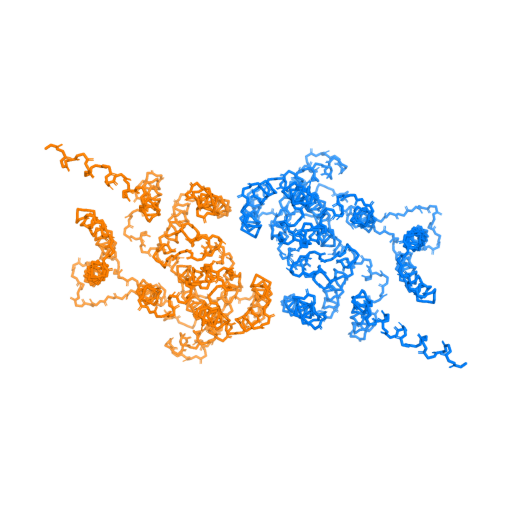2 N N . ALA A 1 347 ? -6.25 -16.391 -12.078 1 94.75 347 ALA A N 1
ATOM 2603 C CA . ALA A 1 347 ? -5.172 -15.625 -11.477 1 94.75 347 ALA A CA 1
ATOM 2604 C C . ALA A 1 347 ? -3.826 -15.969 -12.109 1 94.75 347 ALA A C 1
ATOM 2606 O O . ALA A 1 347 ? -2.982 -15.086 -12.305 1 94.75 347 ALA A O 1
ATOM 2607 N N . ILE A 1 348 ? -3.654 -17.219 -12.406 1 93 348 ILE A N 1
ATOM 2608 C CA . ILE A 1 348 ? -2.404 -17.656 -13.008 1 93 348 ILE A CA 1
ATOM 2609 C C . ILE A 1 348 ? -2.283 -17.109 -14.43 1 93 348 ILE A C 1
ATOM 2611 O O . ILE A 1 348 ? -1.221 -16.625 -14.82 1 93 348 ILE A O 1
ATOM 2615 N N . VAL A 1 349 ? -3.326 -17.141 -15.18 1 89.81 349 VAL A N 1
ATOM 2616 C CA . VAL A 1 349 ? -3.318 -16.594 -16.531 1 89.81 349 VAL A CA 1
ATOM 2617 C C . VAL A 1 349 ? -3.037 -15.094 -16.484 1 89.81 349 VAL A C 1
ATOM 2619 O O . VAL A 1 349 ? -2.229 -14.586 -17.266 1 89.81 349 VAL A O 1
ATOM 2622 N N . GLY A 1 350 ? -3.732 -14.453 -15.594 1 91.88 350 GLY A N 1
ATOM 2623 C CA . GLY A 1 350 ? -3.457 -13.031 -15.414 1 91.88 350 GLY A CA 1
ATOM 2624 C C . GLY A 1 350 ? -2.014 -12.75 -15.039 1 91.88 350 GLY A C 1
ATOM 2625 O O . GLY A 1 350 ? -1.423 -11.781 -15.523 1 91.88 350 GLY A O 1
ATOM 2626 N N . GLY A 1 351 ? -1.483 -13.562 -14.156 1 94.19 351 GLY A N 1
ATOM 2627 C CA . GLY A 1 351 ? -0.083 -13.43 -13.789 1 94.19 351 GLY A CA 1
ATOM 2628 C C . GLY A 1 351 ? 0.864 -13.641 -14.953 1 94.19 351 GLY A C 1
ATOM 2629 O O . GLY A 1 351 ? 1.882 -12.953 -15.062 1 94.19 351 GLY A O 1
ATOM 2630 N N . LEU A 1 352 ? 0.497 -14.562 -15.766 1 91.5 352 LEU A N 1
ATOM 2631 C CA . LEU A 1 352 ? 1.316 -14.828 -16.938 1 91.5 352 LEU A CA 1
ATOM 2632 C C . LEU A 1 352 ? 1.243 -13.672 -17.938 1 91.5 352 LEU A C 1
ATOM 2634 O O . LEU A 1 352 ? 2.223 -13.375 -18.625 1 91.5 352 LEU A O 1
ATOM 2638 N N . VAL A 1 353 ? 0.086 -13.039 -17.953 1 89.44 353 VAL A N 1
ATOM 2639 C CA . VAL A 1 353 ? -0.04 -11.836 -18.781 1 89.44 353 VAL A CA 1
ATOM 2640 C C . VAL A 1 353 ? 0.942 -10.773 -18.297 1 89.44 353 VAL A C 1
ATOM 2642 O O . VAL A 1 353 ? 1.679 -10.188 -19.078 1 89.44 353 VAL A O 1
ATOM 2645 N N . MET A 1 354 ? 0.914 -10.609 -17.047 1 90.5 354 MET A N 1
ATOM 2646 C CA . MET A 1 354 ? 1.822 -9.625 -16.469 1 90.5 354 MET A CA 1
ATOM 2647 C C . MET A 1 354 ? 3.275 -10.023 -16.703 1 90.5 354 MET A C 1
ATOM 2649 O O . MET A 1 354 ? 4.109 -9.172 -17.016 1 90.5 354 MET A O 1
ATOM 2653 N N . ALA A 1 355 ? 3.541 -11.258 -16.562 1 92.12 355 ALA A N 1
ATOM 2654 C CA . ALA A 1 355 ? 4.895 -11.766 -16.797 1 92.12 355 ALA A CA 1
ATOM 2655 C C . ALA A 1 355 ? 5.324 -11.547 -18.234 1 92.12 355 ALA A C 1
ATOM 2657 O O . ALA A 1 355 ? 6.473 -11.188 -18.5 1 92.12 355 ALA A O 1
ATOM 2658 N N . ALA A 1 356 ? 4.441 -11.781 -19.109 1 89.56 356 ALA A N 1
ATOM 2659 C CA . ALA A 1 356 ? 4.723 -11.602 -20.531 1 89.56 356 ALA A CA 1
ATOM 2660 C C . ALA A 1 356 ? 5.012 -10.141 -20.859 1 89.56 356 ALA A C 1
ATOM 2662 O O . ALA A 1 356 ? 5.914 -9.836 -21.641 1 89.56 356 ALA A O 1
ATOM 2663 N N . ILE A 1 357 ? 4.285 -9.289 -20.234 1 87.81 357 ILE A N 1
ATOM 2664 C CA . ILE A 1 357 ? 4.488 -7.859 -20.453 1 87.81 357 ILE A CA 1
ATOM 2665 C C . ILE A 1 357 ? 5.859 -7.449 -19.922 1 87.81 357 ILE A C 1
ATOM 2667 O O . ILE A 1 357 ? 6.625 -6.777 -20.625 1 87.81 357 ILE A O 1
ATOM 2671 N N . ASN A 1 358 ? 6.133 -7.883 -18.719 1 88.94 358 ASN A N 1
ATOM 2672 C CA . ASN A 1 358 ? 7.426 -7.559 -18.125 1 88.94 358 ASN A CA 1
ATOM 2673 C C . ASN A 1 358 ? 8.578 -8.102 -18.969 1 88.94 358 ASN A C 1
ATOM 2675 O O . ASN A 1 358 ? 9.562 -7.398 -19.203 1 88.94 358 ASN A O 1
ATOM 2679 N N . ASN A 1 359 ? 8.469 -9.305 -19.391 1 90.06 359 ASN A N 1
ATOM 2680 C CA . ASN A 1 359 ? 9.5 -9.945 -20.203 1 90.06 359 ASN A CA 1
ATOM 2681 C C . ASN A 1 359 ? 9.633 -9.266 -21.562 1 90.06 359 ASN A C 1
ATOM 2683 O O . ASN A 1 359 ? 10.75 -9.016 -22.016 1 90.06 359 ASN A O 1
ATOM 2687 N N . GLY A 1 360 ? 8.547 -9.031 -22.188 1 88.19 360 GLY A N 1
ATOM 2688 C CA . GLY A 1 360 ? 8.562 -8.359 -23.469 1 88.19 360 GLY A CA 1
ATOM 2689 C C . GLY A 1 360 ? 9.227 -6.996 -23.438 1 88.19 360 GLY A C 1
ATOM 2690 O O . GLY A 1 360 ? 10.039 -6.664 -24.297 1 88.19 360 GLY A O 1
ATOM 2691 N N . MET A 1 361 ? 8.867 -6.258 -22.453 1 88.38 361 MET A N 1
ATOM 2692 C CA . MET A 1 361 ? 9.461 -4.93 -22.312 1 88.38 361 MET A CA 1
ATOM 2693 C C . MET A 1 361 ? 10.953 -5.023 -22.031 1 88.38 361 MET A C 1
ATOM 2695 O O . MET A 1 361 ? 11.734 -4.188 -22.484 1 88.38 361 MET A O 1
ATOM 2699 N N . SER A 1 362 ? 11.289 -6.012 -21.25 1 88.25 362 SER A N 1
ATOM 2700 C CA . SER A 1 362 ? 12.703 -6.238 -20.969 1 88.25 362 SER A CA 1
ATOM 2701 C C . SER A 1 362 ? 13.453 -6.617 -22.25 1 88.25 362 SER A C 1
ATOM 2703 O O . SER A 1 362 ? 14.57 -6.145 -22.484 1 88.25 362 SER A O 1
ATOM 2705 N N . LEU A 1 363 ? 12.891 -7.434 -23.062 1 89.38 363 LEU A N 1
ATOM 2706 C CA . LEU A 1 363 ? 13.5 -7.863 -24.312 1 89.38 363 LEU A CA 1
ATOM 2707 C C . LEU A 1 363 ? 13.656 -6.691 -25.281 1 89.38 363 LEU A C 1
ATOM 2709 O O . LEU A 1 363 ? 14.586 -6.66 -26.078 1 89.38 363 LEU A O 1
ATOM 2713 N N . MET A 1 364 ? 12.773 -5.746 -25.125 1 90.5 364 MET A N 1
ATOM 2714 C CA . MET A 1 364 ? 12.836 -4.551 -25.969 1 90.5 364 MET A CA 1
ATOM 2715 C C . MET A 1 364 ? 13.773 -3.51 -25.375 1 90.5 364 MET A C 1
ATOM 2717 O O . MET A 1 364 ? 13.883 -2.396 -25.891 1 90.5 364 MET A O 1
ATOM 2721 N N . ASN A 1 365 ? 14.375 -3.805 -24.219 1 86.81 365 ASN A N 1
ATOM 2722 C CA . ASN A 1 365 ? 15.312 -2.936 -23.5 1 86.81 365 ASN A CA 1
ATOM 2723 C C . ASN A 1 365 ? 14.625 -1.66 -23.016 1 86.81 365 ASN A C 1
ATOM 2725 O O . ASN A 1 365 ? 15.219 -0.579 -23.062 1 86.81 365 ASN A O 1
ATOM 2729 N N . ILE A 1 366 ? 13.438 -1.805 -22.812 1 85.81 366 ILE A N 1
ATOM 2730 C CA . ILE A 1 366 ? 12.727 -0.684 -22.203 1 85.81 366 ILE A CA 1
ATOM 2731 C C . ILE A 1 366 ? 13.094 -0.573 -20.734 1 85.81 366 ILE A C 1
ATOM 2733 O O . ILE A 1 366 ? 13.133 -1.578 -20.016 1 85.81 366 ILE A O 1
ATOM 2737 N N . GLN A 1 367 ? 13.344 0.612 -20.297 1 84.75 367 GLN A N 1
ATOM 2738 C CA . GLN A 1 367 ? 13.789 0.852 -18.922 1 84.75 367 GLN A CA 1
ATOM 2739 C C . GLN A 1 367 ? 12.711 0.457 -17.922 1 84.75 367 GLN A C 1
ATOM 2741 O O . GLN A 1 367 ? 11.523 0.473 -18.234 1 84.75 367 GLN A O 1
ATOM 2746 N N . ALA A 1 368 ? 13.078 0.067 -16.719 1 80.75 368 ALA A N 1
ATOM 2747 C CA . ALA A 1 368 ? 12.227 -0.465 -15.664 1 80.75 368 ALA A CA 1
ATOM 2748 C C . ALA A 1 368 ? 11.18 0.558 -15.234 1 80.75 368 ALA A C 1
ATOM 2750 O O . ALA A 1 368 ? 10.078 0.19 -14.812 1 80.75 368 ALA A O 1
ATOM 2751 N N . GLN A 1 369 ? 11.484 1.805 -15.5 1 87.12 369 GLN A N 1
ATOM 2752 C CA . GLN A 1 369 ? 10.562 2.855 -15.078 1 87.12 369 GLN A CA 1
ATOM 2753 C C . GLN A 1 369 ? 9.266 2.803 -15.875 1 87.12 369 GLN A C 1
ATOM 2755 O O . GLN A 1 369 ? 8.188 3.076 -15.344 1 87.12 369 GLN A O 1
ATOM 2760 N N . TRP A 1 370 ? 9.367 2.352 -17.031 1 88.81 370 TRP A N 1
ATOM 2761 C CA . TRP A 1 370 ? 8.188 2.281 -17.891 1 88.81 370 TRP A CA 1
ATOM 2762 C C . TRP A 1 370 ? 7.301 1.101 -17.5 1 88.81 370 TRP A C 1
ATOM 2764 O O . TRP A 1 370 ? 6.098 1.108 -17.766 1 88.81 370 TRP A O 1
ATOM 2774 N N . GLN A 1 371 ? 7.898 0.115 -16.953 1 86.69 371 GLN A N 1
ATOM 2775 C CA . GLN A 1 371 ? 7.129 -1.04 -16.5 1 86.69 371 GLN A CA 1
ATOM 2776 C C . GLN A 1 371 ? 6.125 -0.646 -15.422 1 86.69 371 GLN A C 1
ATOM 2778 O O . GLN A 1 371 ? 5.016 -1.18 -15.375 1 86.69 371 GLN A O 1
ATOM 2783 N N . TYR A 1 372 ? 6.531 0.318 -14.594 1 89.94 372 TYR A N 1
ATOM 2784 C CA . TYR A 1 372 ? 5.621 0.819 -13.57 1 89.94 372 TYR A CA 1
ATOM 2785 C C . TYR A 1 372 ? 4.371 1.425 -14.195 1 89.94 372 TYR A C 1
ATOM 2787 O O . TYR A 1 372 ? 3.252 1.123 -13.781 1 89.94 372 TYR A O 1
ATOM 2795 N N . VAL A 1 373 ? 4.598 2.17 -15.227 1 92 373 VAL A N 1
ATOM 2796 C CA . VAL A 1 373 ? 3.508 2.889 -15.875 1 92 373 VAL A CA 1
ATOM 2797 C C . VAL A 1 373 ? 2.576 1.899 -16.578 1 92 373 VAL A C 1
ATOM 2799 O O . VAL A 1 373 ? 1.354 1.978 -16.422 1 92 373 VAL A O 1
ATOM 2802 N N . VAL A 1 374 ? 3.145 0.973 -17.234 1 88.94 374 VAL A N 1
ATOM 2803 C CA . VAL A 1 374 ? 2.354 -0.006 -17.969 1 88.94 374 VAL A CA 1
ATOM 2804 C C . VAL A 1 374 ? 1.565 -0.877 -17 1 88.94 374 VAL A C 1
ATOM 2806 O O . VAL A 1 374 ? 0.374 -1.123 -17.203 1 88.94 374 VAL A O 1
ATOM 2809 N N . LYS A 1 375 ? 2.205 -1.314 -15.945 1 86.75 375 LYS A N 1
ATOM 2810 C CA . LYS A 1 375 ? 1.543 -2.129 -14.93 1 86.75 375 LYS A CA 1
ATOM 2811 C C . LYS A 1 375 ? 0.354 -1.39 -14.32 1 86.75 375 LYS A C 1
ATOM 2813 O O . LYS A 1 375 ? -0.701 -1.984 -14.086 1 86.75 375 LYS A O 1
ATOM 2818 N N . ALA A 1 376 ? 0.574 -0.148 -14.07 1 91.25 376 ALA A N 1
ATOM 2819 C CA . ALA A 1 376 ? -0.487 0.664 -13.477 1 91.25 376 ALA A CA 1
ATOM 2820 C C . ALA A 1 376 ? -1.68 0.782 -14.422 1 91.25 376 ALA A C 1
ATOM 2822 O O . ALA A 1 376 ? -2.828 0.624 -14 1 91.25 376 ALA A O 1
ATOM 2823 N N . LEU A 1 377 ? -1.385 1.01 -15.648 1 90.69 377 LEU A N 1
ATOM 2824 C CA . LEU A 1 377 ? -2.445 1.175 -16.641 1 90.69 377 LEU A CA 1
ATOM 2825 C C . LEU A 1 377 ? -3.188 -0.138 -16.859 1 90.69 377 LEU A C 1
ATOM 2827 O O . LEU A 1 377 ? -4.414 -0.148 -16.984 1 90.69 377 LEU A O 1
ATOM 2831 N N . VAL A 1 378 ? -2.432 -1.198 -16.906 1 85.69 378 VAL A N 1
ATOM 2832 C CA . VAL A 1 378 ? -3.029 -2.514 -17.109 1 85.69 378 VAL A CA 1
ATOM 2833 C C . VAL A 1 378 ? -3.941 -2.85 -15.93 1 85.69 378 VAL A C 1
ATOM 2835 O O . VAL A 1 378 ? -5.047 -3.361 -16.125 1 85.69 378 VAL A O 1
ATOM 2838 N N . LEU A 1 379 ? -3.475 -2.578 -14.727 1 85.25 379 LEU A N 1
ATOM 2839 C CA . LEU A 1 379 ? -4.273 -2.828 -13.531 1 85.25 379 LEU A CA 1
ATOM 2840 C C . LEU A 1 379 ? -5.566 -2.018 -13.562 1 85.25 379 LEU A C 1
ATOM 2842 O O . LEU A 1 379 ? -6.652 -2.566 -13.359 1 85.25 379 LEU A O 1
ATOM 2846 N N . LEU A 1 380 ? -5.484 -0.74 -13.844 1 87.88 380 LEU A N 1
ATOM 2847 C CA . LEU A 1 380 ? -6.645 0.143 -13.852 1 87.88 380 LEU A CA 1
ATOM 2848 C C . LEU A 1 380 ? -7.641 -0.278 -14.93 1 87.88 380 LEU A C 1
ATOM 2850 O O . LEU A 1 380 ? -8.852 -0.299 -14.688 1 87.88 380 LEU A O 1
ATOM 2854 N N . LEU A 1 381 ? -7.113 -0.627 -16.078 1 86.94 381 LEU A N 1
ATOM 2855 C CA . LEU A 1 381 ? -7.977 -1.021 -17.188 1 86.94 381 LEU A CA 1
ATOM 2856 C C . LEU A 1 381 ? -8.648 -2.361 -16.906 1 86.94 381 LEU A C 1
ATOM 2858 O O . LEU A 1 381 ? -9.812 -2.566 -17.266 1 86.94 381 LEU A O 1
ATOM 2862 N N . ALA A 1 382 ? -7.902 -3.254 -16.297 1 83.31 382 ALA A N 1
ATOM 2863 C CA . ALA A 1 382 ? -8.461 -4.559 -15.961 1 83.31 382 ALA A C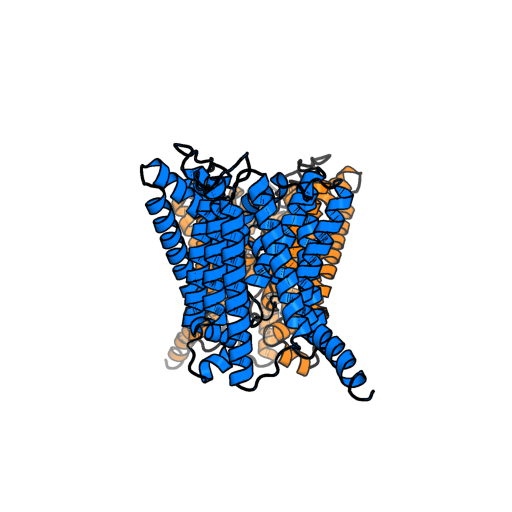A 1
ATOM 2864 C C . ALA A 1 382 ? -9.617 -4.418 -14.977 1 83.31 382 ALA A C 1
ATOM 2866 O O . ALA A 1 382 ? -10.68 -5.023 -15.156 1 83.31 382 ALA A O 1
ATOM 2867 N N . VAL A 1 383 ? -9.445 -3.613 -13.953 1 84.38 383 VAL A N 1
ATOM 2868 C CA . VAL A 1 383 ? -10.477 -3.434 -12.938 1 84.38 383 VAL 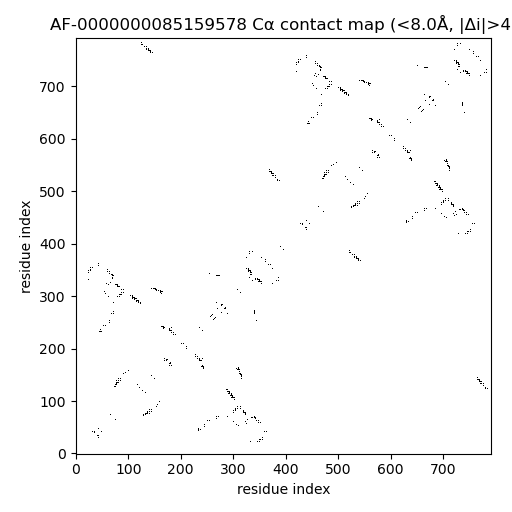A CA 1
ATOM 2869 C C . VAL A 1 383 ? -11.656 -2.664 -13.531 1 84.38 383 VAL A C 1
ATOM 2871 O O . VAL A 1 383 ? -12.812 -2.955 -13.227 1 84.38 383 VAL A O 1
ATOM 2874 N N . PHE A 1 384 ? -11.336 -1.675 -14.391 1 86.19 384 PHE A N 1
ATOM 2875 C CA . PHE A 1 384 ? -12.398 -0.925 -15.062 1 86.19 384 PHE A CA 1
ATOM 2876 C C . PHE A 1 384 ? -13.242 -1.843 -15.938 1 86.19 384 PHE A C 1
ATOM 2878 O O . PHE A 1 384 ? -14.469 -1.732 -15.953 1 86.19 384 PHE A O 1
ATOM 2885 N N . TYR A 1 385 ? -12.586 -2.664 -16.609 1 82.38 385 TYR A N 1
ATOM 2886 C CA . TYR A 1 385 ? -13.289 -3.617 -17.453 1 82.38 385 TYR A CA 1
ATOM 2887 C C . TYR A 1 385 ? -14.18 -4.531 -16.625 1 82.38 385 TYR A C 1
ATOM 2889 O O . TYR A 1 385 ? -15.305 -4.848 -17.031 1 82.38 385 TYR A O 1
ATOM 2897 N N . ASP A 1 386 ? -13.742 -5.031 -15.492 1 80.5 386 ASP A N 1
ATOM 2898 C CA . ASP A 1 386 ? -14.516 -5.891 -14.602 1 80.5 386 ASP A CA 1
ATOM 2899 C C . ASP A 1 386 ? -15.789 -5.191 -14.125 1 80.5 386 ASP A C 1
ATOM 2901 O O . ASP A 1 386 ? -16.875 -5.754 -14.219 1 80.5 386 ASP A O 1
ATOM 2905 N N . ILE A 1 387 ? -15.641 -4.008 -13.719 1 82.19 387 ILE A N 1
ATOM 2906 C CA . ILE A 1 387 ? -16.766 -3.275 -13.148 1 82.19 387 ILE A CA 1
ATOM 2907 C C . ILE A 1 387 ? -17.766 -2.928 -14.258 1 82.19 387 ILE A C 1
ATOM 2909 O O . ILE A 1 387 ? -18.969 -3.037 -14.062 1 82.19 387 ILE A O 1
ATOM 2913 N N . TYR A 1 388 ? -17.203 -2.48 -15.391 1 81.62 388 TYR A N 1
ATOM 2914 C CA . TYR A 1 388 ? -18.047 -2.086 -16.516 1 81.62 388 TYR A CA 1
ATOM 2915 C C . TYR A 1 388 ? -18.875 -3.266 -17.016 1 81.62 388 TYR A C 1
ATOM 2917 O O . TYR A 1 388 ? -20.062 -3.125 -17.297 1 81.62 388 TYR A O 1
ATOM 2925 N N . THR A 1 389 ? -18.328 -4.445 -17.172 1 78.69 389 THR A N 1
ATOM 2926 C CA . THR A 1 389 ? -19.016 -5.617 -17.688 1 78.69 389 THR A CA 1
ATOM 2927 C C . THR A 1 389 ? -20.031 -6.145 -16.688 1 78.69 389 THR A C 1
ATOM 2929 O O . THR A 1 389 ? -21.094 -6.645 -17.062 1 78.69 389 THR A O 1
ATOM 2932 N N . ARG A 1 390 ? -19.734 -6.031 -15.477 1 78.56 390 ARG A N 1
ATOM 2933 C CA . ARG A 1 390 ? -20.656 -6.5 -14.445 1 78.56 390 ARG A CA 1
ATOM 2934 C C . ARG A 1 390 ? -21.891 -5.594 -14.352 1 78.56 390 ARG A C 1
ATOM 2936 O O . ARG A 1 390 ? -23 -6.059 -14.078 1 78.56 390 ARG A O 1
ATOM 2943 N N . ARG A 1 391 ? -21.672 -4.348 -14.453 1 76.31 391 ARG A N 1
ATOM 2944 C CA . ARG A 1 391 ? -22.797 -3.418 -14.438 1 76.31 391 ARG A CA 1
ATOM 2945 C C . ARG A 1 391 ? -23.75 -3.691 -15.594 1 76.31 391 ARG A C 1
ATOM 2947 O O . ARG A 1 391 ? -24.969 -3.576 -15.438 1 76.31 391 ARG A O 1
ATOM 2954 N N . LYS A 1 392 ? -23.25 -4.086 -16.625 1 70.62 392 LYS A N 1
ATOM 2955 C CA . LYS A 1 392 ? -24.078 -4.348 -17.812 1 70.62 392 LYS A CA 1
ATOM 2956 C C . LYS A 1 392 ? -24.828 -5.664 -17.672 1 70.62 392 LYS A C 1
ATOM 2958 O O . LYS A 1 392 ? -25.938 -5.801 -18.188 1 70.62 392 LYS A O 1
ATOM 2963 N N . THR A 1 393 ? -24.188 -6.609 -17.031 1 64.88 393 THR A N 1
ATOM 2964 C CA . THR A 1 393 ? -24.844 -7.91 -16.906 1 64.88 393 THR A CA 1
ATOM 2965 C C . THR A 1 393 ? -25.766 -7.934 -15.688 1 64.88 393 THR A C 1
ATOM 2967 O O . THR A 1 393 ? -26.469 -8.922 -15.461 1 64.88 393 THR A O 1
ATOM 2970 N N . GLY A 1 394 ? -25.953 -6.785 -14.969 1 59.78 394 GLY A N 1
ATOM 2971 C CA . GLY A 1 394 ? -26.844 -6.695 -13.828 1 59.78 394 GLY A CA 1
ATOM 2972 C C . GLY A 1 394 ? -26.297 -7.359 -12.578 1 59.78 394 GLY A C 1
ATOM 2973 O O . GLY A 1 394 ? -27.047 -7.66 -11.641 1 59.78 394 GLY A O 1
ATOM 2974 N N . LEU A 1 395 ? -25.156 -7.809 -12.617 1 50.16 395 LEU A N 1
ATOM 2975 C CA . LEU A 1 395 ? -24.578 -8.523 -11.484 1 50.16 395 LEU A CA 1
ATOM 2976 C C . LEU A 1 395 ? -23.969 -7.547 -10.484 1 50.16 395 LEU A C 1
ATOM 2978 O O . LEU A 1 395 ? -23.531 -7.953 -9.406 1 50.16 395 LEU A O 1
ATOM 2982 N N . GLY A 1 396 ? -23.859 -6.289 -10.789 1 48.53 396 GLY A N 1
ATOM 2983 C CA . GLY A 1 396 ? -23.266 -5.309 -9.898 1 48.53 396 GLY A CA 1
ATOM 2984 C C . GLY A 1 396 ? -24.281 -4.578 -9.047 1 48.53 396 GLY A C 1
ATOM 2985 O O . GLY A 1 396 ? -25.469 -4.516 -9.398 1 48.53 396 GLY A O 1
ATOM 2986 N N . MET B 1 1 ? -25.797 20.297 49.469 1 33.44 1 MET B N 1
ATOM 2987 C CA . MET B 1 1 ? -24.938 19.109 49.438 1 33.44 1 MET B CA 1
ATOM 2988 C C . MET B 1 1 ? -25.359 18.172 48.312 1 33.44 1 MET B C 1
ATOM 2990 O O . MET B 1 1 ? -24.781 17.109 48.125 1 33.44 1 MET B O 1
ATOM 2994 N N . SER B 1 2 ? -26.625 18.172 47.938 1 40.22 2 SER B N 1
ATOM 2995 C CA . SER B 1 2 ? -27.203 17.359 46.875 1 40.22 2 SER B CA 1
ATOM 2996 C C . SER B 1 2 ? -26.656 17.781 45.5 1 40.22 2 SER B C 1
ATOM 2998 O O . SER B 1 2 ? -26.688 17 44.562 1 40.22 2 SER B O 1
ATOM 3000 N N . ASP B 1 3 ? -26.359 19.078 45.375 1 39.25 3 ASP B N 1
ATOM 3001 C CA . ASP B 1 3 ? -25.969 19.625 44.094 1 39.25 3 ASP B CA 1
ATOM 3002 C C . ASP B 1 3 ? -24.562 19.188 43.719 1 39.25 3 ASP B C 1
ATOM 3004 O O . ASP B 1 3 ? -24.109 19.422 42.594 1 39.25 3 ASP B O 1
ATOM 3008 N N . THR B 1 4 ? -23.766 18.859 44.719 1 41.66 4 THR B N 1
ATOM 3009 C CA . THR B 1 4 ? -22.359 18.516 44.469 1 41.66 4 THR B CA 1
ATOM 3010 C C . THR B 1 4 ? -22.25 17.141 43.812 1 41.66 4 THR B C 1
ATOM 3012 O O . THR B 1 4 ? -21.234 16.812 43.219 1 41.66 4 THR B O 1
ATOM 3015 N N . THR B 1 5 ? -23.109 16.172 44.188 1 42.53 5 THR B N 1
ATOM 3016 C CA . THR B 1 5 ? -23 14.805 43.688 1 42.53 5 THR B CA 1
ATOM 3017 C C . THR B 1 5 ? -23.312 14.758 42.188 1 42.53 5 THR B C 1
ATOM 3019 O O . THR B 1 5 ? -22.906 13.82 41.5 1 42.53 5 THR B O 1
ATOM 3022 N N . VAL B 1 6 ? -24.281 15.5 41.75 1 44.72 6 VAL B N 1
ATOM 3023 C CA . VAL B 1 6 ? -24.656 15.609 40.344 1 44.72 6 VAL B CA 1
ATOM 3024 C C . VAL B 1 6 ? -23.484 16.188 39.562 1 44.72 6 VAL B C 1
ATOM 3026 O O . VAL B 1 6 ? -23.375 15.945 38.344 1 44.72 6 VAL B O 1
ATOM 3029 N N . THR B 1 7 ? -22.609 16.906 40.219 1 45.56 7 THR B N 1
ATOM 3030 C CA . THR B 1 7 ? -21.516 17.625 39.531 1 45.56 7 THR B CA 1
ATOM 3031 C C . THR B 1 7 ? -20.391 16.672 39.188 1 45.56 7 THR B C 1
ATOM 3033 O O . THR B 1 7 ? -19.781 16.781 38.125 1 45.56 7 THR B O 1
ATOM 3036 N N . SER B 1 8 ? -19.953 15.805 40.156 1 49.66 8 SER B N 1
ATOM 3037 C CA . SER B 1 8 ? -18.844 14.898 39.938 1 49.66 8 SER B CA 1
ATOM 3038 C C . SER B 1 8 ? -19.188 13.828 38.906 1 49.66 8 SER B C 1
ATOM 3040 O O . SER B 1 8 ? -18.359 13.461 38.094 1 49.66 8 SER B O 1
ATOM 3042 N N . SER B 1 9 ? -20.344 13.297 39 1 51.97 9 SER B N 1
ATOM 3043 C CA . SER B 1 9 ? -20.812 12.297 38.031 1 51.97 9 SER B CA 1
ATOM 3044 C C . SER B 1 9 ? -20.859 12.875 36.625 1 51.97 9 SER B C 1
ATOM 3046 O O . SER B 1 9 ? -20.562 12.18 35.656 1 51.97 9 SER B O 1
ATOM 3048 N N . SER B 1 10 ? -21.109 14.141 36.625 1 53.88 10 SER B N 1
ATOM 3049 C CA . SER B 1 10 ? -21.219 14.82 35.312 1 53.88 10 SER B CA 1
ATOM 3050 C C . SER B 1 10 ? -19.844 15 34.688 1 53.88 10 SER B C 1
ATOM 3052 O O . SER B 1 10 ? -19.703 14.812 33.469 1 53.88 10 SER B O 1
ATOM 3054 N N . ILE B 1 11 ? -18.984 15.195 35.719 1 53.72 11 ILE B N 1
ATOM 3055 C CA . ILE B 1 11 ? -17.641 15.391 35.188 1 53.72 11 ILE B CA 1
ATOM 3056 C C . ILE B 1 11 ? -17.109 14.07 34.656 1 53.72 11 ILE B C 1
ATOM 3058 O O . ILE B 1 11 ? -16.484 14.039 33.594 1 53.72 11 ILE B O 1
ATOM 3062 N N . ARG B 1 12 ? -17.281 13.086 35.375 1 54.97 12 ARG B N 1
ATOM 3063 C CA . ARG B 1 12 ? -16.828 11.773 34.938 1 54.97 12 ARG B CA 1
ATOM 3064 C C . ARG B 1 12 ? -17.5 11.359 33.625 1 54.97 12 ARG B C 1
ATOM 3066 O O . ARG B 1 12 ? -16.859 10.789 32.75 1 54.97 12 ARG B O 1
ATOM 3073 N N . ASN B 1 13 ? -18.719 11.602 33.625 1 57.25 13 ASN B N 1
ATOM 3074 C CA . ASN B 1 13 ? -19.453 11.266 32.406 1 57.25 13 ASN B CA 1
ATOM 3075 C C . ASN B 1 13 ? -19 12.117 31.219 1 57.25 13 ASN B C 1
ATOM 3077 O O . ASN B 1 13 ? -18.969 11.641 30.094 1 57.25 13 ASN B O 1
ATOM 3081 N N . LEU B 1 14 ? -18.688 13.297 31.641 1 54.31 14 LEU B N 1
ATOM 3082 C CA . LEU B 1 14 ? -18.219 14.188 30.578 1 54.31 14 LEU B CA 1
ATOM 3083 C C . LEU B 1 14 ? -16.828 13.789 30.109 1 54.31 14 LEU B C 1
ATOM 3085 O O . LEU B 1 14 ? -16.531 13.836 28.906 1 54.31 14 LEU B O 1
ATOM 3089 N N . ILE B 1 15 ? -16.047 13.484 31.125 1 56.28 15 ILE B N 1
ATOM 3090 C CA . ILE B 1 15 ? -14.711 13.008 30.781 1 56.28 15 ILE B CA 1
ATOM 3091 C C . ILE B 1 15 ? -14.82 11.727 29.969 1 56.28 15 ILE B C 1
ATOM 3093 O O . ILE B 1 15 ? -14.102 11.547 28.969 1 56.28 15 ILE B O 1
ATOM 3097 N N . LYS B 1 16 ? -15.688 11.039 30.391 1 56 16 LYS B N 1
ATOM 3098 C CA . LYS B 1 16 ? -15.891 9.773 29.688 1 56 16 LYS B CA 1
ATOM 3099 C C . LYS B 1 16 ? -16.438 10.008 28.281 1 56 16 LYS B C 1
ATOM 3101 O O . LYS B 1 16 ? -16.078 9.289 27.344 1 56 16 LYS B O 1
ATOM 3106 N N . ALA B 1 17 ? -17.234 11.031 28.172 1 53.59 17 ALA B N 1
ATOM 3107 C CA . ALA B 1 17 ? -17.891 11.305 26.891 1 53.59 17 ALA B CA 1
ATOM 3108 C C . ALA B 1 17 ? -16.922 11.961 25.922 1 53.59 17 ALA B C 1
ATOM 3110 O O . ALA B 1 17 ? -17.062 11.82 24.703 1 53.59 17 ALA B O 1
ATOM 3111 N N . ASN B 1 18 ? -15.961 12.711 26.547 1 54.44 18 ASN B N 1
ATOM 3112 C CA . ASN B 1 18 ? -15.047 13.414 25.656 1 54.44 18 ASN B CA 1
ATOM 3113 C C . ASN B 1 18 ? -13.648 12.797 25.688 1 54.44 18 ASN B C 1
ATOM 3115 O O . ASN B 1 18 ? -12.672 13.461 25.328 1 54.44 18 ASN B O 1
ATOM 3119 N N . ILE B 1 19 ? -13.555 11.727 26.297 1 56.69 19 ILE B N 1
ATOM 3120 C CA . ILE B 1 19 ? -12.289 11.039 26.5 1 56.69 19 ILE B CA 1
ATOM 3121 C C . ILE B 1 19 ? -11.625 10.781 25.141 1 56.69 19 ILE B C 1
ATOM 3123 O O . ILE B 1 19 ? -10.398 10.844 25.031 1 56.69 19 ILE B O 1
ATOM 3127 N N . ARG B 1 20 ? -12.391 10.68 24.234 1 58.5 20 ARG B N 1
ATOM 3128 C CA . ARG B 1 20 ? -11.805 10.375 22.938 1 58.5 20 ARG B CA 1
ATOM 3129 C C . ARG B 1 20 ? -11.031 11.562 22.391 1 58.5 20 ARG B C 1
ATOM 3131 O O . ARG B 1 20 ? -9.93 11.406 21.844 1 58.5 20 ARG B O 1
ATOM 3138 N N . ASN B 1 21 ? -11.586 12.734 22.547 1 58.56 21 ASN B N 1
ATOM 3139 C CA . ASN B 1 21 ? -10.93 13.93 22.047 1 58.56 21 ASN B CA 1
ATOM 3140 C C . ASN B 1 21 ? -9.672 14.266 22.844 1 58.56 21 ASN B C 1
ATOM 3142 O O . ASN B 1 21 ? -8.664 14.68 22.281 1 58.56 21 ASN B O 1
ATOM 3146 N N . TYR B 1 22 ? -9.789 13.891 24.031 1 61.62 22 TYR B N 1
ATOM 3147 C CA . TYR B 1 22 ? -8.672 14.25 24.906 1 61.62 22 TYR B CA 1
ATOM 3148 C C . TYR B 1 22 ? -7.586 13.18 24.875 1 61.62 22 TYR B C 1
ATOM 3150 O O . TYR B 1 22 ? -6.422 13.453 25.172 1 61.62 22 TYR B O 1
ATOM 3158 N N . SER B 1 23 ? -8.023 12.086 24.406 1 68.38 23 SER B N 1
ATOM 3159 C CA . SER B 1 23 ? -7.082 10.969 24.438 1 68.38 23 SER B CA 1
ATOM 3160 C C . SER B 1 23 ? -5.918 11.203 23.484 1 68.38 23 SER B C 1
ATOM 3162 O O . SER B 1 23 ? -4.773 10.875 23.797 1 68.38 23 SER B O 1
ATOM 3164 N N . MET B 1 24 ? -6.164 11.914 22.469 1 76.06 24 MET B N 1
ATOM 3165 C CA . MET B 1 24 ? -5.102 12.078 21.484 1 76.06 24 MET B CA 1
ATOM 3166 C C . MET B 1 24 ? -4.062 13.094 21.953 1 76.06 24 MET B C 1
ATOM 3168 O O . MET B 1 24 ? -2.863 12.891 21.766 1 76.06 24 MET B O 1
ATOM 3172 N N . VAL B 1 25 ? -4.488 14.102 22.641 1 76 25 VAL B N 1
ATOM 3173 C CA . VAL B 1 25 ? -3.582 15.125 23.156 1 76 25 VAL B CA 1
ATOM 3174 C C . VAL B 1 25 ? -2.768 14.562 24.312 1 76 25 VAL B C 1
ATOM 3176 O O . VAL B 1 25 ? -1.571 14.836 24.438 1 76 25 VAL B O 1
ATOM 3179 N N . LEU B 1 26 ? -3.441 13.727 25.047 1 75.56 26 LEU B N 1
ATOM 3180 C CA . LEU B 1 26 ? -2.756 13.086 26.172 1 75.56 26 LEU B CA 1
ATOM 3181 C C . LEU B 1 26 ? -1.668 12.141 25.672 1 75.56 26 LEU B C 1
ATOM 3183 O O . LEU B 1 26 ? -0.599 12.039 26.281 1 75.56 26 LEU B O 1
ATOM 3187 N N . MET B 1 27 ? -1.988 11.492 24.609 1 78.06 27 MET B N 1
ATOM 3188 C CA . MET B 1 27 ? -0.996 10.594 24.031 1 78.06 27 MET B CA 1
ATOM 3189 C C . MET B 1 27 ? 0.224 11.375 23.547 1 78.06 27 MET B C 1
ATOM 3191 O O . MET B 1 27 ? 1.36 10.938 23.734 1 78.06 27 MET B O 1
ATOM 3195 N N . LEU B 1 28 ? -0.043 12.5 22.938 1 83.5 28 LEU B N 1
ATOM 3196 C CA . LEU B 1 28 ? 1.056 13.344 22.469 1 83.5 28 LEU B CA 1
ATOM 3197 C C . LEU B 1 28 ? 1.902 13.82 23.641 1 83.5 28 LEU B C 1
ATOM 3199 O O . LEU B 1 28 ? 3.133 13.742 23.609 1 83.5 28 LEU B O 1
ATOM 3203 N N . ALA B 1 29 ? 1.249 14.258 24.688 1 81.38 29 ALA B N 1
ATOM 3204 C CA . ALA B 1 29 ? 1.952 14.734 25.875 1 81.38 29 ALA B CA 1
ATOM 3205 C C . ALA B 1 29 ? 2.777 13.617 26.516 1 81.38 29 ALA B C 1
ATOM 3207 O O . ALA B 1 29 ? 3.926 13.828 26.906 1 81.38 29 ALA B O 1
ATOM 3208 N N . LEU B 1 30 ? 2.184 12.469 26.578 1 82.38 30 LEU B N 1
ATOM 3209 C CA . LEU B 1 30 ? 2.863 11.32 27.156 1 82.38 30 LEU B CA 1
ATOM 3210 C C . LEU B 1 30 ? 4.117 10.969 26.375 1 82.38 30 LEU B C 1
ATOM 3212 O O . LEU B 1 30 ? 5.176 10.719 26.953 1 82.38 30 LEU B O 1
ATOM 3216 N N . ILE B 1 31 ? 4.016 10.961 25.109 1 84.81 31 ILE B N 1
ATOM 3217 C CA . ILE B 1 31 ? 5.148 10.617 24.266 1 84.81 31 ILE B CA 1
ATOM 3218 C C . ILE B 1 31 ? 6.238 11.672 24.406 1 84.81 31 ILE B C 1
ATOM 3220 O O . ILE B 1 31 ? 7.43 11.344 24.438 1 84.81 31 ILE B O 1
ATOM 3224 N N . MET B 1 32 ? 5.832 12.938 24.5 1 85.81 32 MET B N 1
ATOM 3225 C CA . MET B 1 32 ? 6.793 14.023 24.656 1 85.81 32 MET B CA 1
ATOM 3226 C C . MET B 1 32 ? 7.531 13.906 25.984 1 85.81 32 MET B C 1
ATOM 3228 O O . MET B 1 32 ? 8.742 14.141 26.047 1 85.81 32 MET B O 1
ATOM 3232 N N . ILE B 1 33 ? 6.824 13.508 26.969 1 86.69 33 ILE B N 1
ATOM 3233 C CA . ILE B 1 33 ? 7.41 13.359 28.297 1 86.69 33 ILE B CA 1
ATOM 3234 C C . ILE B 1 33 ? 8.359 12.164 28.312 1 86.69 33 ILE B C 1
ATOM 3236 O O . ILE B 1 33 ? 9.477 12.258 28.828 1 86.69 33 ILE B O 1
ATOM 3240 N N . ILE B 1 34 ? 7.961 11.086 27.719 1 88 34 ILE B N 1
ATOM 3241 C CA . ILE B 1 34 ? 8.781 9.891 27.656 1 88 34 ILE B CA 1
ATOM 3242 C C . ILE B 1 34 ? 10.102 10.195 26.953 1 88 34 ILE B C 1
ATOM 3244 O O . ILE B 1 34 ? 11.18 9.867 27.469 1 88 34 ILE B O 1
ATOM 3248 N N . PHE B 1 35 ? 10.023 10.852 25.859 1 89.25 35 PHE B N 1
ATOM 3249 C CA . PHE B 1 35 ? 11.242 11.125 25.094 1 89.25 35 PHE B CA 1
ATOM 3250 C C . PHE B 1 35 ? 12.062 12.211 25.781 1 89.25 35 PHE B C 1
ATOM 3252 O O . PHE B 1 35 ? 13.273 12.312 25.562 1 89.25 35 PHE B O 1
ATOM 3259 N N . SER B 1 36 ? 11.406 13.07 26.562 1 88.31 36 SER B N 1
ATOM 3260 C CA . SER B 1 36 ? 12.156 14.055 27.328 1 88.31 36 SER B CA 1
ATOM 3261 C C . SER B 1 36 ? 13.102 13.367 28.328 1 88.31 36 SER B C 1
ATOM 3263 O O . SER B 1 36 ? 14.234 13.805 28.5 1 88.31 36 SER B O 1
ATOM 3265 N N . PHE B 1 37 ? 12.602 12.312 28.875 1 90.5 37 PHE B N 1
ATOM 3266 C CA . PHE B 1 37 ? 13.414 11.547 29.812 1 90.5 37 PHE B CA 1
ATOM 3267 C C . PHE B 1 37 ? 14.484 10.75 29.062 1 90.5 37 PHE B C 1
ATOM 3269 O O . PHE B 1 37 ? 15.617 10.641 29.531 1 90.5 37 PHE B O 1
ATOM 3276 N N . LEU B 1 38 ? 14.18 10.273 27.969 1 90 38 LEU B N 1
ATOM 3277 C CA . LEU B 1 38 ? 15.086 9.398 27.234 1 90 38 LEU B CA 1
ATOM 3278 C C . LEU B 1 38 ? 16.156 10.203 26.516 1 90 38 LEU B C 1
ATOM 3280 O O . LEU B 1 38 ? 17.234 9.688 26.219 1 90 38 LEU B O 1
ATOM 3284 N N . THR B 1 39 ? 15.906 11.492 26.172 1 91.5 39 THR B N 1
ATOM 3285 C CA . THR B 1 39 ? 16.844 12.312 25.422 1 91.5 39 THR B CA 1
ATOM 3286 C C . THR B 1 39 ? 17.469 13.391 26.328 1 91.5 39 THR B C 1
ATOM 3288 O O . THR B 1 39 ? 18.125 14.305 25.844 1 91.5 39 THR B O 1
ATOM 3291 N N . ASP B 1 40 ? 17.172 13.375 27.609 1 90.69 40 ASP B N 1
ATOM 3292 C CA . ASP B 1 40 ? 17.672 14.336 28.594 1 90.69 40 ASP B CA 1
ATOM 3293 C C . ASP B 1 40 ? 17.203 15.75 28.266 1 90.69 40 ASP B C 1
ATOM 3295 O O . ASP B 1 40 ? 17.984 16.703 28.328 1 90.69 40 ASP B O 1
ATOM 3299 N N . GLY B 1 41 ? 15.977 15.828 27.75 1 86.62 41 GLY B N 1
ATOM 3300 C CA . GLY B 1 41 ? 15.352 17.125 27.547 1 86.62 41 GLY B CA 1
ATOM 3301 C C . GLY B 1 41 ? 15.625 17.719 26.188 1 86.62 41 GLY B C 1
ATOM 3302 O O . GLY B 1 41 ? 15.07 18.766 25.828 1 86.62 41 GLY B O 1
ATOM 3303 N N . VAL B 1 42 ? 16.422 17.141 25.344 1 85.56 42 VAL B N 1
ATOM 3304 C CA . VAL B 1 42 ? 16.797 17.688 24.047 1 85.56 42 VAL B CA 1
ATOM 3305 C C . VAL B 1 42 ? 15.57 17.781 23.156 1 85.56 42 VAL B C 1
ATOM 3307 O O . VAL B 1 42 ? 15.469 18.688 22.328 1 85.56 42 VAL B O 1
ATOM 3310 N N . ASN B 1 43 ? 14.688 16.922 23.359 1 87.25 43 ASN B N 1
ATOM 3311 C CA . ASN B 1 43 ? 13.492 16.906 22.516 1 87.25 43 ASN B CA 1
ATOM 3312 C C . ASN B 1 43 ? 12.633 18.141 22.75 1 87.25 43 ASN B C 1
ATOM 3314 O O . ASN B 1 43 ? 11.836 18.516 21.891 1 87.25 43 ASN B O 1
ATOM 3318 N N . LEU B 1 44 ? 12.828 18.859 23.875 1 82.31 44 LEU B N 1
ATOM 3319 C CA . LEU B 1 44 ? 12 20 24.203 1 82.31 44 LEU B CA 1
ATOM 3320 C C . LEU B 1 44 ? 12.719 21.312 23.891 1 82.31 44 LEU B C 1
ATOM 3322 O O . LEU B 1 44 ? 12.188 22.391 24.141 1 82.31 44 LEU B O 1
ATOM 3326 N N . ASN B 1 45 ? 13.875 21.188 23.328 1 84.56 45 ASN B N 1
ATOM 3327 C CA . ASN B 1 45 ? 14.609 22.391 22.938 1 84.56 45 ASN B CA 1
ATOM 3328 C C . ASN B 1 45 ? 13.93 23.109 21.781 1 84.56 45 ASN B C 1
ATOM 3330 O O . ASN B 1 45 ? 13.258 22.484 20.953 1 84.56 45 ASN B O 1
ATOM 3334 N N . SER B 1 46 ? 14.07 24.438 21.75 1 81.56 46 SER B N 1
ATOM 3335 C CA . SER B 1 46 ? 13.445 25.281 20.734 1 81.56 46 SER B CA 1
ATOM 3336 C C . SER B 1 46 ? 13.852 24.844 19.328 1 81.56 46 SER B C 1
ATOM 3338 O O . SER B 1 46 ? 13.023 24.828 18.422 1 81.56 46 SER B O 1
ATOM 3340 N N . ARG B 1 47 ? 15.047 24.516 19.203 1 82.94 47 ARG B N 1
ATOM 3341 C CA . ARG B 1 47 ? 15.555 24.078 17.906 1 82.94 47 ARG B CA 1
ATOM 3342 C C . ARG B 1 47 ? 14.844 22.797 17.453 1 82.94 47 ARG B C 1
ATOM 3344 O O . ARG B 1 47 ? 14.5 22.672 16.266 1 82.94 47 ARG B O 1
ATOM 3351 N N . ASN B 1 48 ? 14.648 21.922 18.406 1 88 48 ASN B N 1
ATOM 3352 C CA . ASN B 1 48 ? 14.023 20.641 18.078 1 88 48 ASN B CA 1
ATOM 3353 C C . ASN B 1 48 ? 12.562 20.812 17.688 1 88 48 ASN B C 1
ATOM 3355 O O . ASN B 1 48 ? 12.07 20.141 16.781 1 88 48 ASN B O 1
ATOM 3359 N N . PHE B 1 49 ? 11.93 21.688 18.312 1 85.31 49 PHE B N 1
ATOM 3360 C CA . PHE B 1 49 ? 10.539 21.953 17.953 1 85.31 49 PHE B CA 1
ATOM 3361 C C . PHE B 1 49 ? 10.445 22.469 16.516 1 85.31 49 PHE B C 1
ATOM 3363 O O . PHE B 1 49 ? 9.57 22.062 15.758 1 85.31 49 PHE B O 1
ATOM 3370 N N . THR B 1 50 ? 11.281 23.359 16.203 1 84.06 50 THR B N 1
ATOM 3371 C CA . THR B 1 50 ? 11.305 23.906 14.852 1 84.06 50 THR B CA 1
ATOM 3372 C C . THR B 1 50 ? 11.594 22.797 13.836 1 84.06 50 THR B C 1
ATOM 3374 O O . THR B 1 50 ? 10.961 22.719 12.781 1 84.06 50 THR B O 1
ATOM 3377 N N . ASN B 1 51 ? 12.453 21.875 14.234 1 85.88 51 ASN B N 1
ATOM 3378 C CA . ASN B 1 51 ? 12.844 20.797 13.352 1 85.88 51 ASN B CA 1
ATOM 3379 C C . ASN B 1 51 ? 11.703 19.797 13.141 1 85.88 51 ASN B C 1
ATOM 3381 O O . ASN B 1 51 ? 11.547 19.25 12.055 1 85.88 51 ASN B O 1
ATOM 3385 N N . ILE B 1 52 ? 10.961 19.578 14.117 1 88.62 52 ILE B N 1
ATOM 3386 C CA . ILE B 1 52 ? 9.836 18.656 14.023 1 88.62 52 ILE B CA 1
ATOM 3387 C C . ILE B 1 52 ? 8.852 19.141 12.961 1 88.62 52 ILE B C 1
ATOM 3389 O O . ILE B 1 52 ? 8.406 18.359 12.117 1 88.62 52 ILE B O 1
ATOM 3393 N N . PHE B 1 53 ? 8.609 20.375 12.953 1 88.5 53 PHE B N 1
ATOM 3394 C CA . PHE B 1 53 ? 7.637 20.922 12.008 1 88.5 53 PHE B CA 1
ATOM 3395 C C . PHE B 1 53 ? 8.234 20.984 10.602 1 88.5 53 PHE B C 1
ATOM 3397 O O . PHE B 1 53 ? 7.57 20.641 9.625 1 88.5 53 PHE B O 1
ATOM 3404 N N . MET B 1 54 ? 9.469 21.422 10.523 1 87.69 54 MET B N 1
ATOM 3405 C CA . MET B 1 54 ? 10.102 21.516 9.211 1 87.69 54 MET B CA 1
ATOM 3406 C C . MET B 1 54 ? 10.227 20.156 8.555 1 87.69 54 MET B C 1
ATOM 3408 O O . MET B 1 54 ? 10.055 20.016 7.344 1 87.69 54 MET B O 1
ATOM 3412 N N . GLN B 1 55 ? 10.375 19.125 9.383 1 90.12 55 GLN B N 1
ATOM 3413 C CA . GLN B 1 55 ? 10.664 17.797 8.859 1 90.12 55 GLN B CA 1
ATOM 3414 C C . GLN B 1 55 ? 9.383 17 8.656 1 90.12 55 GLN B C 1
ATOM 3416 O O . GLN B 1 55 ? 9.383 15.977 7.973 1 90.12 55 GLN B O 1
ATOM 3421 N N . ASN B 1 56 ? 8.242 17.5 9.141 1 92.69 56 ASN B N 1
ATOM 3422 C CA . ASN B 1 56 ? 7.031 16.672 9.102 1 92.69 56 ASN B CA 1
ATOM 3423 C C . ASN B 1 56 ? 5.844 17.453 8.547 1 92.69 56 ASN B C 1
ATOM 3425 O O . ASN B 1 56 ? 4.746 16.922 8.406 1 92.69 56 ASN B O 1
ATOM 3429 N N . SER B 1 57 ? 6.051 18.703 8.195 1 93.75 57 SER B N 1
ATOM 3430 C CA . SER B 1 57 ? 4.949 19.547 7.746 1 93.75 57 SER B CA 1
ATOM 3431 C C . SER B 1 57 ? 4.273 18.953 6.512 1 93.75 57 SER B C 1
ATOM 3433 O O . SER B 1 57 ? 3.055 19.047 6.363 1 93.75 57 SER B O 1
ATOM 3435 N N . TYR B 1 58 ? 5.086 18.391 5.605 1 95.25 58 TYR B N 1
ATOM 3436 C CA . TYR B 1 58 ? 4.5 17.812 4.398 1 95.25 58 TYR B CA 1
ATOM 3437 C C . TYR B 1 58 ? 3.572 16.656 4.746 1 95.25 58 TYR B C 1
ATOM 3439 O O . TYR B 1 58 ? 2.529 16.469 4.113 1 95.25 58 TYR B O 1
ATOM 3447 N N . ILE B 1 59 ? 3.854 15.891 5.742 1 96.62 59 ILE B N 1
ATOM 3448 C CA . ILE B 1 59 ? 3.008 14.781 6.172 1 96.62 59 ILE B CA 1
ATOM 3449 C C . ILE B 1 59 ? 1.742 15.328 6.828 1 96.62 59 ILE B C 1
ATOM 3451 O O . ILE B 1 59 ? 0.654 14.773 6.645 1 96.62 59 ILE B O 1
ATOM 3455 N N . LEU B 1 60 ? 1.965 16.375 7.617 1 96.88 60 LEU B N 1
ATOM 3456 C CA . LEU B 1 60 ? 0.816 16.984 8.281 1 96.88 60 LEU B CA 1
ATOM 3457 C C . LEU B 1 60 ? -0.157 17.562 7.258 1 96.88 60 LEU B C 1
ATOM 3459 O O . LEU B 1 60 ? -1.374 17.484 7.438 1 96.88 60 LEU B O 1
ATOM 3463 N N . LEU B 1 61 ? 0.386 18.125 6.199 1 97.56 61 LEU B N 1
ATOM 3464 C CA . LEU B 1 61 ? -0.458 18.625 5.117 1 97.56 61 LEU B CA 1
ATOM 3465 C C . LEU B 1 61 ? -1.232 17.484 4.469 1 97.56 61 LEU B C 1
ATOM 3467 O O . LEU B 1 61 ? -2.432 17.609 4.207 1 97.56 61 LEU B O 1
ATOM 3471 N N . LEU B 1 62 ? -0.547 16.391 4.254 1 98.31 62 LEU B N 1
ATOM 3472 C CA . LEU B 1 62 ? -1.191 15.227 3.668 1 98.31 62 LEU B CA 1
ATOM 3473 C C . LEU B 1 62 ? -2.264 14.672 4.598 1 98.31 62 LEU B C 1
ATOM 3475 O O . LEU B 1 62 ? -3.303 14.195 4.141 1 98.31 62 LEU B O 1
ATOM 3479 N N . ALA B 1 63 ? -1.98 14.742 5.883 1 98 63 ALA B N 1
ATOM 3480 C CA . ALA B 1 63 ? -2.916 14.211 6.871 1 98 63 ALA B CA 1
ATOM 3481 C C . ALA B 1 63 ? -4.234 14.977 6.844 1 98 63 ALA B C 1
ATOM 3483 O O . ALA B 1 63 ? -5.305 14.391 7.051 1 98 63 ALA B O 1
ATOM 3484 N N . VAL B 1 64 ? -4.168 16.281 6.57 1 97.62 64 VAL B N 1
ATOM 3485 C CA . VAL B 1 64 ? -5.367 17.109 6.488 1 97.62 64 VAL B CA 1
ATOM 3486 C C . VAL B 1 64 ? -6.27 16.594 5.367 1 97.62 64 VAL B C 1
ATOM 3488 O O . VAL B 1 64 ? -7.484 16.469 5.547 1 97.62 64 VAL B O 1
ATOM 3491 N N . GLY B 1 65 ? -5.699 16.312 4.227 1 98 65 GLY B N 1
ATOM 3492 C CA . GLY B 1 65 ? -6.477 15.766 3.129 1 98 65 GLY B CA 1
ATOM 3493 C C . GLY B 1 65 ? -6.914 14.328 3.367 1 98 65 GLY B C 1
ATOM 3494 O O . GLY B 1 65 ? -8.055 13.969 3.07 1 98 65 GLY B O 1
ATOM 3495 N N . MET B 1 66 ? -6.082 13.57 3.924 1 97.94 66 MET B N 1
ATOM 3496 C CA . MET B 1 66 ? -6.328 12.141 4.129 1 97.94 66 MET B CA 1
ATOM 3497 C C . MET B 1 66 ? -7.492 11.922 5.094 1 97.94 66 MET B C 1
ATOM 3499 O O . MET B 1 66 ? -8.266 10.977 4.938 1 97.94 66 MET B O 1
ATOM 3503 N N . VAL B 1 67 ? -7.609 12.758 6.098 1 97.62 67 VAL B N 1
ATOM 3504 C CA . VAL B 1 67 ? -8.68 12.57 7.074 1 97.62 67 VAL B CA 1
ATOM 3505 C C . VAL B 1 67 ? -10.039 12.719 6.387 1 97.62 67 VAL B C 1
ATOM 3507 O O . VAL B 1 67 ? -10.984 12.008 6.715 1 97.62 67 VAL B O 1
ATOM 3510 N N . LEU B 1 68 ? -10.133 13.617 5.414 1 98.25 68 LEU B N 1
ATOM 3511 C CA . LEU B 1 68 ? -11.375 13.766 4.672 1 98.25 68 LEU B CA 1
ATOM 3512 C C . LEU B 1 68 ? -11.664 12.523 3.84 1 98.25 68 LEU B C 1
ATOM 3514 O O . LEU B 1 68 ? -12.82 12.086 3.75 1 98.25 68 LEU B O 1
ATOM 3518 N N . VAL B 1 69 ? -10.617 12 3.273 1 98.06 69 VAL B N 1
ATOM 3519 C CA . VAL B 1 69 ? -10.758 10.789 2.471 1 98.06 69 VAL B CA 1
ATOM 3520 C C . VAL B 1 69 ? -11.203 9.625 3.357 1 98.06 69 VAL B C 1
ATOM 3522 O O . VAL B 1 69 ? -12.078 8.844 2.973 1 98.06 69 VAL B O 1
ATOM 3525 N N . ILE B 1 70 ? -10.641 9.531 4.531 1 96.31 70 ILE B N 1
ATOM 3526 C CA . ILE B 1 70 ? -10.961 8.461 5.469 1 96.31 70 ILE B CA 1
ATOM 3527 C C . ILE B 1 70 ? -12.391 8.625 5.973 1 96.31 70 ILE B C 1
ATOM 3529 O O . ILE B 1 70 ? -13.125 7.645 6.129 1 96.31 70 ILE B O 1
ATOM 3533 N N . ILE B 1 71 ? -12.82 9.82 6.195 1 96.75 71 ILE B N 1
ATOM 3534 C CA . ILE B 1 71 ? -14.164 10.086 6.699 1 96.75 71 ILE B CA 1
ATOM 3535 C C . ILE B 1 71 ? -15.195 9.555 5.707 1 96.75 71 ILE B C 1
ATOM 3537 O O . ILE B 1 71 ? -16.219 8.984 6.105 1 96.75 71 ILE B O 1
ATOM 3541 N N . VAL B 1 72 ? -14.945 9.703 4.406 1 96.75 72 VAL B N 1
ATOM 3542 C CA . VAL B 1 72 ? -15.93 9.25 3.422 1 96.75 72 VAL B CA 1
ATOM 3543 C C . VAL B 1 72 ? -15.773 7.75 3.197 1 96.75 72 VAL B C 1
ATOM 3545 O O . VAL B 1 72 ? -16.422 7.18 2.318 1 96.75 72 VAL B O 1
ATOM 3548 N N . GLY B 1 73 ? -14.852 7.172 3.91 1 93.25 73 GLY B N 1
ATOM 3549 C CA . GLY B 1 73 ? -14.734 5.723 3.885 1 93.25 73 GLY B CA 1
ATOM 3550 C C . GLY B 1 73 ? -13.719 5.227 2.871 1 93.25 73 GLY B C 1
ATOM 3551 O O . GLY B 1 73 ? -13.789 4.074 2.43 1 93.25 73 GLY B O 1
ATOM 3552 N N . ASN B 1 74 ? -12.812 6.059 2.41 1 94.31 74 ASN B N 1
ATOM 3553 C CA . ASN B 1 74 ? -11.805 5.695 1.419 1 94.31 74 ASN B CA 1
ATOM 3554 C C . ASN B 1 74 ? -10.391 5.883 1.963 1 94.31 74 ASN B C 1
ATOM 3556 O O . ASN B 1 74 ? -10.211 6.324 3.1 1 94.31 74 ASN B O 1
ATOM 3560 N N . ILE B 1 75 ? -9.43 5.406 1.271 1 92.69 75 ILE B N 1
ATOM 3561 C CA . ILE B 1 75 ? -8.016 5.59 1.561 1 92.69 75 ILE B CA 1
ATOM 3562 C C . ILE B 1 75 ? -7.258 5.902 0.27 1 92.69 75 ILE B C 1
ATOM 3564 O O . ILE B 1 75 ? -7.539 5.316 -0.778 1 92.69 75 ILE B O 1
ATOM 3568 N N . ASP B 1 76 ? -6.445 6.836 0.328 1 96.44 76 ASP B N 1
ATOM 3569 C CA . ASP B 1 76 ? -5.633 7.184 -0.835 1 96.44 76 ASP B CA 1
ATOM 3570 C C . ASP B 1 76 ? -4.188 6.73 -0.649 1 96.44 76 ASP B C 1
ATOM 3572 O O . ASP B 1 76 ? -3.434 7.344 0.11 1 96.44 76 ASP B O 1
ATOM 3576 N N . LEU B 1 77 ? -3.797 5.766 -1.362 1 93.19 77 LEU B N 1
ATOM 3577 C CA . LEU B 1 77 ? -2.459 5.199 -1.221 1 93.19 77 LEU B CA 1
ATOM 3578 C C . LEU B 1 77 ? -1.479 5.883 -2.168 1 93.19 77 LEU B C 1
ATOM 3580 O O . LEU B 1 77 ? -0.269 5.664 -2.082 1 93.19 77 LEU B O 1
ATOM 3584 N N . SER B 1 78 ? -1.903 6.754 -2.986 1 96.94 78 SER B N 1
ATOM 3585 C CA . SER B 1 78 ? -1.07 7.301 -4.055 1 96.94 78 SER B CA 1
ATOM 3586 C C . SER B 1 78 ? -0.396 8.594 -3.621 1 96.94 78 SER B C 1
ATOM 3588 O O . SER B 1 78 ? 0.466 9.125 -4.328 1 96.94 78 SER B O 1
ATOM 3590 N N . VAL B 1 79 ? -0.736 9.117 -2.482 1 97.5 79 VAL B N 1
ATOM 3591 C CA . VAL B 1 79 ? -0.36 10.484 -2.115 1 97.5 79 VAL B CA 1
ATOM 3592 C C . VAL B 1 79 ? 1.161 10.617 -2.117 1 97.5 79 VAL B C 1
ATOM 3594 O O . VAL B 1 79 ? 1.699 11.656 -2.492 1 97.5 79 VAL B O 1
ATOM 3597 N N . GLY B 1 80 ? 1.878 9.602 -1.732 1 96.56 80 GLY B N 1
ATOM 3598 C CA . GLY B 1 80 ? 3.332 9.664 -1.728 1 96.56 80 GLY B CA 1
ATOM 3599 C C . GLY B 1 80 ? 3.928 9.789 -3.115 1 96.56 80 GLY B C 1
ATOM 3600 O O . GLY B 1 80 ? 4.723 10.695 -3.377 1 96.56 80 GLY B O 1
ATOM 3601 N N . SER B 1 81 ? 3.543 8.914 -4.004 1 96.94 81 SER B N 1
ATOM 3602 C CA . SER B 1 81 ? 4.055 8.93 -5.371 1 96.94 81 SER B CA 1
ATOM 3603 C C . SER B 1 81 ? 3.613 10.188 -6.109 1 96.94 81 SER B C 1
ATOM 3605 O O . SER B 1 81 ? 4.375 10.742 -6.906 1 96.94 81 SER B O 1
ATOM 3607 N N . VAL B 1 82 ? 2.41 10.625 -5.836 1 98.25 82 VAL B N 1
ATOM 3608 C CA . VAL B 1 82 ? 1.902 11.836 -6.473 1 98.25 82 VAL B CA 1
ATOM 3609 C C . VAL B 1 82 ? 2.688 13.055 -5.98 1 98.25 82 VAL B C 1
ATOM 3611 O O . VAL B 1 82 ? 3.031 13.938 -6.766 1 98.25 82 VAL B O 1
ATOM 3614 N N . ALA B 1 83 ? 2.961 13.07 -4.711 1 98.31 83 ALA B N 1
ATOM 3615 C CA . ALA B 1 83 ? 3.766 14.156 -4.16 1 98.31 83 ALA B CA 1
ATOM 3616 C C . ALA B 1 83 ? 5.156 14.18 -4.785 1 98.31 83 ALA B C 1
ATOM 3618 O O . ALA B 1 83 ? 5.688 15.25 -5.09 1 98.31 83 ALA B O 1
ATOM 3619 N N . ALA B 1 84 ? 5.711 13.008 -4.949 1 97.88 84 ALA B N 1
ATOM 3620 C CA . ALA B 1 84 ? 7.027 12.914 -5.574 1 97.88 84 ALA B CA 1
ATOM 3621 C C . ALA B 1 84 ? 6.984 13.406 -7.02 1 97.88 84 ALA B C 1
ATOM 3623 O O . ALA B 1 84 ? 7.883 14.133 -7.461 1 97.88 84 ALA B O 1
ATOM 3624 N N . PHE B 1 85 ? 5.973 13.039 -7.707 1 98.31 85 PHE B N 1
ATOM 3625 C CA . PHE B 1 85 ? 5.809 13.422 -9.102 1 98.31 85 PHE B CA 1
ATOM 3626 C C . PHE B 1 85 ? 5.652 14.938 -9.227 1 98.31 85 PHE B C 1
ATOM 3628 O O . PHE B 1 85 ? 6.336 15.57 -10.031 1 98.31 85 PHE B O 1
ATOM 3635 N N . ILE B 1 86 ? 4.785 15.469 -8.422 1 98.62 86 ILE B N 1
ATOM 3636 C CA . ILE B 1 86 ? 4.543 16.906 -8.469 1 98.62 86 ILE B CA 1
ATOM 3637 C C . ILE B 1 86 ? 5.781 17.656 -7.973 1 98.62 86 ILE B C 1
ATOM 3639 O O . ILE B 1 86 ? 6.109 18.734 -8.477 1 98.62 86 ILE B O 1
ATOM 3643 N N . GLY B 1 87 ? 6.445 17.109 -6.957 1 97.88 87 GLY B N 1
ATOM 3644 C CA . GLY B 1 87 ? 7.707 17.688 -6.523 1 97.88 87 GLY B CA 1
ATOM 3645 C C . GLY B 1 87 ? 8.734 17.797 -7.637 1 97.88 87 GLY B C 1
ATOM 3646 O O . GLY B 1 87 ? 9.398 18.812 -7.777 1 97.88 87 GLY B O 1
ATOM 3647 N N . ALA B 1 88 ? 8.836 16.75 -8.422 1 98.06 88 ALA B N 1
ATOM 3648 C CA . ALA B 1 88 ? 9.766 16.75 -9.547 1 98.06 88 ALA B CA 1
ATOM 3649 C C . ALA B 1 88 ? 9.367 17.766 -10.602 1 98.06 88 ALA B C 1
ATOM 3651 O O . ALA B 1 88 ? 10.211 18.516 -11.102 1 98.06 88 ALA B O 1
ATOM 3652 N N . ILE B 1 89 ? 8.102 17.812 -10.891 1 98.06 89 ILE B N 1
ATOM 3653 C CA . ILE B 1 89 ? 7.598 18.766 -11.883 1 98.06 89 ILE B CA 1
ATOM 3654 C C . ILE B 1 89 ? 7.812 20.188 -11.375 1 98.06 89 ILE B C 1
ATOM 3656 O O . ILE B 1 89 ? 8.172 21.078 -12.148 1 98.06 89 ILE B O 1
ATOM 3660 N N . SER B 1 90 ? 7.586 20.391 -10.148 1 97.69 90 SER B N 1
ATOM 3661 C CA . SER B 1 90 ? 7.77 21.703 -9.562 1 97.69 90 SER B CA 1
ATOM 3662 C C . SER B 1 90 ? 9.227 22.156 -9.648 1 97.69 90 SER B C 1
ATOM 3664 O O . SER B 1 90 ? 9.516 23.312 -9.906 1 97.69 90 SER B O 1
ATOM 3666 N N . ALA B 1 91 ? 10.102 21.25 -9.344 1 97.25 91 ALA B N 1
ATOM 3667 C CA . ALA B 1 91 ? 11.531 21.547 -9.461 1 97.25 91 ALA B CA 1
ATOM 3668 C C . ALA B 1 91 ? 11.898 21.922 -10.891 1 97.25 91 ALA B C 1
ATOM 3670 O O . ALA B 1 91 ? 12.633 22.891 -11.109 1 97.25 91 ALA B O 1
ATOM 3671 N N . MET B 1 92 ? 11.352 21.172 -11.812 1 97.12 92 MET B N 1
ATOM 3672 C CA . MET B 1 92 ? 11.633 21.438 -13.219 1 97.12 92 MET B CA 1
ATOM 3673 C C . MET B 1 92 ? 11.07 22.797 -13.641 1 97.12 92 MET B C 1
ATOM 3675 O O . MET B 1 92 ? 11.727 23.562 -14.352 1 97.12 92 MET B O 1
ATOM 3679 N N . LEU B 1 93 ? 9.859 23.047 -13.219 1 96.5 93 LEU B N 1
ATOM 3680 C CA . LEU B 1 93 ? 9.219 24.312 -13.516 1 96.5 93 LEU B CA 1
ATOM 3681 C C . LEU B 1 93 ? 10.008 25.484 -12.914 1 96.5 93 LEU B C 1
ATOM 3683 O O . LEU B 1 93 ? 10.242 26.484 -13.578 1 96.5 93 LEU B O 1
ATOM 3687 N N . TYR B 1 94 ? 10.406 25.312 -11.711 1 96.25 94 TYR B N 1
ATOM 3688 C CA . TYR B 1 94 ? 11.18 26.344 -11.023 1 96.25 94 TYR B CA 1
ATOM 3689 C C . TYR B 1 94 ? 12.516 26.578 -11.711 1 96.25 94 TYR B C 1
ATOM 3691 O O . TYR B 1 94 ? 12.938 27.734 -11.891 1 96.25 94 TYR B O 1
ATOM 3699 N N . ASN B 1 95 ? 13.172 25.562 -12.086 1 96.25 95 ASN B N 1
ATOM 3700 C CA . ASN B 1 95 ? 14.484 25.641 -12.727 1 96.25 95 ASN B CA 1
ATOM 3701 C C . ASN B 1 95 ? 14.383 26.266 -14.109 1 96.25 95 ASN B C 1
ATOM 3703 O O . ASN B 1 95 ? 15.375 26.781 -14.641 1 96.25 95 ASN B O 1
ATOM 3707 N N . SER B 1 96 ? 13.203 26.172 -14.742 1 95.5 96 SER B N 1
ATOM 3708 C CA . SER B 1 96 ? 13.008 26.781 -16.047 1 95.5 96 SER B CA 1
ATOM 3709 C C . SER B 1 96 ? 12.898 28.297 -15.938 1 95.5 96 SER B C 1
ATOM 3711 O O . SER B 1 96 ? 12.883 29 -16.938 1 95.5 96 SER B O 1
ATOM 3713 N N . GLY B 1 97 ? 12.727 28.844 -14.68 1 92.81 97 GLY B N 1
ATOM 3714 C CA . GLY B 1 97 ? 12.719 30.281 -14.477 1 92.81 97 GLY B CA 1
ATOM 3715 C C . GLY B 1 97 ? 11.43 30.797 -13.852 1 92.81 97 GLY B C 1
ATOM 3716 O O . GLY B 1 97 ? 11.289 31.984 -13.602 1 92.81 97 GLY B O 1
ATOM 3717 N N . ALA B 1 98 ? 10.57 29.938 -13.609 1 93.06 98 ALA B N 1
ATOM 3718 C CA . ALA B 1 98 ? 9.297 30.344 -13.023 1 93.06 98 ALA B CA 1
ATOM 3719 C C . ALA B 1 98 ? 9.484 30.812 -11.586 1 93.06 98 ALA B C 1
ATOM 3721 O O . ALA B 1 98 ? 10.391 30.344 -10.883 1 93.06 98 ALA B O 1
ATOM 3722 N N . ASN B 1 99 ? 8.672 31.797 -11.227 1 93.31 99 ASN B N 1
ATOM 3723 C CA . ASN B 1 99 ? 8.727 32.25 -9.844 1 93.31 99 ASN B CA 1
ATOM 3724 C C . ASN B 1 99 ? 8.086 31.25 -8.898 1 93.31 99 ASN B C 1
ATOM 3726 O O . ASN B 1 99 ? 7.379 30.344 -9.328 1 93.31 99 ASN B O 1
ATOM 3730 N N . MET B 1 100 ? 8.336 31.406 -7.621 1 91.88 100 MET B N 1
ATOM 3731 C CA . MET B 1 100 ? 7.887 30.453 -6.609 1 91.88 100 MET B CA 1
ATOM 3732 C C . MET B 1 100 ? 6.367 30.438 -6.52 1 91.88 100 MET B C 1
ATOM 3734 O O . MET B 1 100 ? 5.77 29.375 -6.344 1 91.88 100 MET B O 1
ATOM 3738 N N . PHE B 1 101 ? 5.75 31.547 -6.66 1 92.5 101 PHE B N 1
ATOM 3739 C CA . PHE B 1 101 ? 4.297 31.641 -6.566 1 92.5 101 PHE B CA 1
ATOM 3740 C C . PHE B 1 101 ? 3.635 30.844 -7.684 1 92.5 101 PHE B C 1
ATOM 3742 O O . PHE B 1 101 ? 2.691 30.094 -7.441 1 92.5 101 PHE B O 1
ATOM 3749 N N . VAL B 1 102 ? 4.18 31.016 -8.859 1 95.44 102 VAL B N 1
ATOM 3750 C CA . VAL B 1 102 ? 3.65 30.297 -10.016 1 95.44 102 VAL B CA 1
ATOM 3751 C C . VAL B 1 102 ? 3.896 28.812 -9.852 1 95.44 102 VAL B C 1
ATOM 3753 O O . VAL B 1 102 ? 3.033 27.984 -10.172 1 95.44 102 VAL B O 1
ATOM 3756 N N . THR B 1 103 ? 5.082 28.484 -9.32 1 96.44 103 THR B N 1
ATOM 3757 C CA . THR B 1 103 ? 5.438 27.094 -9.117 1 96.44 103 THR B CA 1
ATOM 3758 C C . THR B 1 103 ? 4.48 26.422 -8.125 1 96.44 103 THR B C 1
ATOM 3760 O O . THR B 1 103 ? 3.996 25.312 -8.367 1 96.44 103 THR B O 1
ATOM 3763 N N . ILE B 1 104 ? 4.152 27.125 -7.059 1 96.25 104 ILE B N 1
ATOM 3764 C CA . ILE B 1 104 ? 3.256 26.594 -6.039 1 96.25 104 ILE B CA 1
ATOM 3765 C C . ILE B 1 104 ? 1.849 26.438 -6.613 1 96.25 104 ILE B C 1
ATOM 3767 O O . ILE B 1 104 ? 1.217 25.391 -6.469 1 96.25 104 ILE B O 1
ATOM 3771 N N . LEU B 1 105 ? 1.36 27.422 -7.305 1 97 105 LEU B N 1
ATOM 3772 C CA . LEU B 1 105 ? 0.009 27.422 -7.855 1 97 105 LEU B CA 1
ATOM 3773 C C . LEU B 1 105 ? -0.167 26.312 -8.883 1 97 105 LEU B C 1
ATOM 3775 O O . LEU B 1 105 ? -1.152 25.578 -8.836 1 97 105 LEU B O 1
ATOM 3779 N N . LEU B 1 106 ? 0.796 26.188 -9.758 1 97.75 106 LEU B N 1
ATOM 3780 C CA . LEU B 1 106 ? 0.695 25.172 -10.797 1 97.75 106 LEU B CA 1
ATOM 3781 C C . LEU B 1 106 ? 0.812 23.766 -10.203 1 97.75 106 LEU B C 1
ATOM 3783 O O . LEU B 1 106 ? 0.185 22.828 -10.688 1 97.75 106 LEU B O 1
ATOM 3787 N N . SER B 1 107 ? 1.646 23.672 -9.164 1 98 107 SER B N 1
ATOM 3788 C CA . SER B 1 107 ? 1.76 22.375 -8.492 1 98 107 SER B CA 1
ATOM 3789 C C . SER B 1 107 ? 0.441 21.984 -7.836 1 98 107 SER B C 1
ATOM 3791 O O . SER B 1 107 ? 0.035 20.812 -7.902 1 98 107 SER B O 1
ATOM 3793 N N . ILE B 1 108 ? -0.221 22.938 -7.223 1 98.19 108 ILE B N 1
ATOM 3794 C CA . ILE B 1 108 ? -1.51 22.672 -6.594 1 98.19 108 ILE B CA 1
ATOM 3795 C C . ILE B 1 108 ? -2.543 22.312 -7.66 1 98.19 108 ILE B C 1
ATOM 3797 O O . ILE B 1 108 ? -3.312 21.359 -7.5 1 98.19 108 ILE B O 1
ATOM 3801 N N . ILE B 1 109 ? -2.539 23.016 -8.773 1 98.62 109 ILE B N 1
ATOM 3802 C CA . ILE B 1 109 ? -3.475 22.75 -9.867 1 98.62 109 ILE B CA 1
ATOM 3803 C C . ILE B 1 109 ? -3.238 21.359 -10.43 1 98.62 109 ILE B C 1
ATOM 3805 O O . ILE B 1 109 ? -4.191 20.609 -10.695 1 98.62 109 ILE B O 1
ATOM 3809 N N . LEU B 1 110 ? -1.955 21.016 -10.594 1 98.56 110 LEU B N 1
ATOM 3810 C CA . LEU B 1 110 ? -1.634 19.672 -11.078 1 98.56 110 LEU B CA 1
ATOM 3811 C C . LEU B 1 110 ? -2.127 18.609 -10.102 1 98.56 110 LEU B C 1
ATOM 3813 O O . LEU B 1 110 ? -2.639 17.578 -10.523 1 98.56 110 LEU B O 1
ATOM 3817 N N . GLY B 1 111 ? -1.892 18.875 -8.82 1 98.69 111 GLY B N 1
ATOM 3818 C CA . GLY B 1 111 ? -2.422 17.969 -7.812 1 98.69 111 GLY B CA 1
ATOM 3819 C C . GLY B 1 111 ? -3.93 17.812 -7.883 1 98.69 111 GLY B C 1
ATOM 3820 O O . GLY B 1 111 ? -4.453 16.703 -7.777 1 98.69 111 GLY B O 1
ATOM 3821 N N . VAL B 1 112 ? -4.609 18.922 -8.094 1 98.69 112 VAL B N 1
ATOM 3822 C CA . VAL B 1 112 ? -6.062 18.906 -8.195 1 98.69 112 VAL B CA 1
ATOM 3823 C C . VAL B 1 112 ? -6.484 18.109 -9.422 1 98.69 112 VAL B C 1
ATOM 3825 O O . VAL B 1 112 ? -7.453 17.344 -9.375 1 98.69 112 VAL B O 1
ATOM 3828 N N . LEU B 1 113 ? -5.801 18.234 -10.484 1 98.69 113 LEU B N 1
ATOM 3829 C CA . LEU B 1 113 ? -6.117 17.5 -11.711 1 98.69 113 LEU B CA 1
ATOM 3830 C C . LEU B 1 113 ? -5.934 16 -11.508 1 98.69 113 LEU B C 1
ATOM 3832 O O . LEU B 1 113 ? -6.746 15.203 -11.969 1 98.69 113 LEU B O 1
ATOM 3836 N N . ILE B 1 114 ? -4.879 15.648 -10.852 1 98.5 114 ILE B N 1
ATOM 3837 C CA . ILE B 1 114 ? -4.641 14.242 -10.562 1 98.5 114 ILE B CA 1
ATOM 3838 C C . ILE B 1 114 ? -5.727 13.719 -9.625 1 98.5 114 ILE B C 1
ATOM 3840 O O . ILE B 1 114 ? -6.23 12.602 -9.805 1 98.5 114 ILE B O 1
ATOM 3844 N N . GLY B 1 115 ? -5.996 14.547 -8.602 1 98.38 115 GLY B N 1
ATOM 3845 C CA . GLY B 1 115 ? -7.105 14.188 -7.734 1 98.38 115 GLY B CA 1
ATOM 3846 C C . GLY B 1 115 ? -8.414 14.016 -8.484 1 98.38 115 GLY B C 1
ATOM 3847 O O . GLY B 1 115 ? -9.203 13.117 -8.172 1 98.38 115 GLY B O 1
ATOM 3848 N N . ALA B 1 116 ? -8.648 14.867 -9.477 1 98.44 116 ALA B N 1
ATOM 3849 C CA . ALA B 1 116 ? -9.852 14.766 -10.305 1 98.44 116 ALA B CA 1
ATOM 3850 C C . ALA B 1 116 ? -9.867 13.461 -11.094 1 98.44 116 ALA B C 1
ATOM 3852 O O . ALA B 1 116 ? -10.914 12.82 -11.227 1 98.44 116 ALA B O 1
ATOM 3853 N N . PHE B 1 117 ? -8.781 13.148 -11.578 1 97.25 117 PHE B N 1
ATOM 3854 C CA . PHE B 1 117 ? -8.664 11.906 -12.328 1 97.25 117 PHE B CA 1
ATOM 3855 C C . PHE B 1 117 ? -8.992 10.711 -11.445 1 97.25 117 PHE B C 1
ATOM 3857 O O . PHE B 1 117 ? -9.797 9.852 -11.82 1 97.25 117 PHE B O 1
ATOM 3864 N N . GLN B 1 118 ? -8.391 10.648 -10.305 1 97.31 118 GLN B N 1
ATOM 3865 C CA . GLN B 1 118 ? -8.648 9.555 -9.375 1 97.31 118 GLN B CA 1
ATOM 3866 C C . GLN B 1 118 ? -10.094 9.586 -8.875 1 97.31 118 GLN B C 1
ATOM 3868 O O . GLN B 1 118 ? -10.742 8.547 -8.766 1 97.31 118 GLN B O 1
ATOM 3873 N N . GLY B 1 119 ? -10.539 10.812 -8.602 1 97.69 119 GLY B N 1
ATOM 3874 C CA . GLY B 1 119 ? -11.898 10.969 -8.109 1 97.69 119 GLY B CA 1
ATOM 3875 C C . GLY B 1 119 ? -12.945 10.531 -9.109 1 97.69 119 GLY B C 1
ATOM 3876 O O . GLY B 1 119 ? -13.984 9.984 -8.727 1 97.69 119 GLY B O 1
ATOM 3877 N N . ALA B 1 120 ? -12.695 10.719 -10.375 1 96.69 120 ALA B N 1
ATOM 3878 C CA . ALA B 1 120 ? -13.641 10.32 -11.422 1 96.69 120 ALA B CA 1
ATOM 3879 C C . ALA B 1 120 ? -13.828 8.805 -11.445 1 96.69 120 ALA B C 1
ATOM 3881 O O . ALA B 1 120 ? -14.953 8.32 -11.578 1 96.69 120 ALA B O 1
ATOM 3882 N N . TRP B 1 121 ? -12.766 8.117 -11.266 1 95.12 121 TRP B N 1
ATOM 3883 C CA . TRP B 1 121 ? -12.836 6.656 -11.281 1 95.12 121 TRP B CA 1
ATOM 3884 C C . TRP B 1 121 ? -13.523 6.137 -10.023 1 95.12 121 TRP B C 1
ATOM 3886 O O . TRP B 1 121 ? -14.305 5.188 -10.086 1 95.12 121 TRP B O 1
ATOM 3896 N N . ILE B 1 122 ? -13.219 6.742 -8.922 1 95.69 122 ILE B N 1
ATOM 3897 C CA . ILE B 1 122 ? -13.727 6.27 -7.641 1 95.69 122 ILE B CA 1
ATOM 3898 C C . ILE B 1 122 ? -15.211 6.629 -7.508 1 95.69 122 ILE B C 1
ATOM 3900 O O . ILE B 1 122 ? -16.031 5.781 -7.16 1 95.69 122 ILE B O 1
ATOM 3904 N N . ALA B 1 123 ? -15.555 7.836 -7.867 1 95.69 123 ALA B N 1
ATOM 3905 C CA . ALA B 1 123 ? -16.891 8.352 -7.617 1 95.69 123 ALA B CA 1
ATOM 3906 C C . ALA B 1 123 ? -17.859 7.918 -8.711 1 95.69 123 ALA B C 1
ATOM 3908 O O . ALA B 1 123 ? -19 7.512 -8.43 1 95.69 123 ALA B O 1
ATOM 3909 N N . TYR B 1 124 ? -17.438 7.934 -9.922 1 93.12 124 TYR B N 1
ATOM 3910 C CA . TYR B 1 124 ? -18.391 7.754 -11.008 1 93.12 124 TYR B CA 1
ATOM 3911 C C . TYR B 1 124 ? -18.281 6.363 -11.617 1 93.12 124 TYR B C 1
ATOM 3913 O O . TYR B 1 124 ? -19.281 5.777 -12.039 1 93.12 124 TYR B O 1
ATOM 3921 N N . ALA B 1 125 ? -17.109 5.852 -11.664 1 90.38 125 ALA B N 1
ATOM 3922 C CA . ALA B 1 125 ? -16.953 4.484 -12.164 1 90.38 125 ALA B CA 1
ATOM 3923 C C . ALA B 1 125 ? -17.156 3.469 -11.039 1 90.38 125 ALA B C 1
ATOM 3925 O O . ALA B 1 125 ? -17.266 2.268 -11.297 1 90.38 125 ALA B O 1
ATOM 3926 N N . LYS B 1 126 ? -17.125 3.975 -9.789 1 90.25 126 LYS B N 1
ATOM 3927 C CA . LYS B 1 126 ? -17.406 3.182 -8.594 1 90.25 126 LYS B CA 1
ATOM 3928 C C . LYS B 1 126 ? -16.344 2.09 -8.406 1 90.25 126 LYS B C 1
ATOM 3930 O O . LYS B 1 126 ? -16.672 0.961 -8.031 1 90.25 126 LYS B O 1
ATOM 3935 N N . ILE B 1 127 ? -15.156 2.385 -8.891 1 90.5 127 ILE B N 1
ATOM 3936 C CA . ILE B 1 127 ? -14.023 1.512 -8.594 1 90.5 127 ILE B CA 1
ATOM 3937 C C . ILE B 1 127 ? -13.555 1.743 -7.164 1 90.5 127 ILE B C 1
ATOM 3939 O O . ILE B 1 127 ? -13.438 2.889 -6.719 1 90.5 127 ILE B O 1
ATOM 3943 N N . PRO B 1 128 ? -13.32 0.66 -6.43 1 89.56 128 PRO B N 1
ATOM 3944 C CA . PRO B 1 128 ? -12.828 0.854 -5.066 1 89.56 128 PRO B CA 1
ATOM 3945 C C . PRO B 1 128 ? -11.594 1.755 -5.004 1 89.56 128 PRO B C 1
ATOM 3947 O O . PRO B 1 128 ? -10.68 1.609 -5.816 1 89.56 128 PRO B O 1
ATOM 3950 N N . ALA B 1 129 ? -11.633 2.666 -4.062 1 93.62 129 ALA B N 1
ATOM 3951 C CA . ALA B 1 129 ? -10.625 3.717 -3.965 1 93.62 129 ALA B CA 1
ATOM 3952 C C . ALA B 1 129 ? -9.227 3.123 -3.82 1 93.62 129 ALA B C 1
ATOM 3954 O O . ALA B 1 129 ? -8.258 3.641 -4.391 1 93.62 129 ALA B O 1
ATOM 3955 N N . PHE B 1 130 ? -9.117 2.076 -3.125 1 87.38 130 PHE B N 1
ATOM 3956 C CA . PHE B 1 130 ? -7.809 1.496 -2.869 1 87.38 130 PHE B CA 1
ATOM 3957 C C . PHE B 1 130 ? -7.164 1.021 -4.164 1 87.38 130 PHE B C 1
ATOM 3959 O O . PHE B 1 130 ? -5.945 1.12 -4.332 1 87.38 130 PHE B O 1
ATOM 3966 N N . ILE B 1 131 ? -7.871 0.469 -5.113 1 88.19 131 ILE B N 1
ATOM 3967 C CA . ILE B 1 131 ? -7.352 -0.053 -6.375 1 88.19 131 ILE B CA 1
ATOM 3968 C C . ILE B 1 131 ? -6.914 1.104 -7.27 1 88.19 131 ILE B C 1
ATOM 3970 O O . ILE B 1 131 ? -5.82 1.071 -7.844 1 88.19 131 ILE B O 1
ATOM 3974 N N . VAL B 1 132 ? -7.789 2.127 -7.312 1 93.75 132 VAL B N 1
ATOM 3975 C CA . VAL B 1 132 ? -7.48 3.285 -8.141 1 93.75 132 VAL B CA 1
ATOM 3976 C C . VAL B 1 132 ? -6.199 3.951 -7.652 1 93.75 132 VAL B C 1
ATOM 3978 O O . VAL B 1 132 ? -5.324 4.293 -8.453 1 93.75 132 VAL B O 1
ATOM 3981 N N . THR B 1 133 ? -6.105 4.027 -6.336 1 94.94 133 THR B N 1
ATOM 3982 C CA . THR B 1 133 ? -4.98 4.777 -5.785 1 94.94 133 THR B CA 1
ATOM 3983 C C . THR B 1 133 ? -3.719 3.92 -5.758 1 94.94 133 THR B C 1
ATOM 3985 O O . THR B 1 133 ? -2.605 4.441 -5.816 1 94.94 133 THR B O 1
ATOM 3988 N N . LEU B 1 134 ? -3.893 2.646 -5.688 1 89.94 134 LEU B N 1
ATOM 3989 C CA . LEU B 1 134 ? -2.736 1.773 -5.863 1 89.94 134 LEU B CA 1
ATOM 3990 C C . LEU B 1 134 ? -2.189 1.872 -7.281 1 89.94 134 LEU B C 1
ATOM 3992 O O . LEU B 1 134 ? -0.974 1.928 -7.48 1 89.94 134 LEU B O 1
ATOM 3996 N N . ALA B 1 135 ? -3.074 1.775 -8.219 1 92.31 135 ALA B N 1
ATOM 3997 C CA . ALA B 1 135 ? -2.668 1.939 -9.609 1 92.31 135 ALA B CA 1
ATOM 3998 C C . ALA B 1 135 ? -2 3.293 -9.828 1 92.31 135 ALA B C 1
ATOM 4000 O O . ALA B 1 135 ? -0.983 3.385 -10.523 1 92.31 135 ALA B O 1
ATOM 4001 N N . ALA B 1 136 ? -2.596 4.305 -9.234 1 95.69 136 ALA B N 1
ATOM 4002 C CA . ALA B 1 136 ? -2.033 5.648 -9.359 1 95.69 136 ALA B CA 1
ATOM 4003 C C . ALA B 1 136 ? -0.663 5.73 -8.695 1 95.69 136 ALA B C 1
ATOM 4005 O O . ALA B 1 136 ? 0.223 6.445 -9.172 1 95.69 136 ALA B O 1
ATOM 4006 N N . GLN B 1 137 ? -0.532 5.074 -7.566 1 94.44 137 GLN B N 1
ATOM 4007 C CA . GLN B 1 137 ? 0.763 5.039 -6.895 1 94.44 137 GLN B CA 1
ATOM 4008 C C . GLN B 1 137 ? 1.85 4.508 -7.828 1 94.44 137 GLN B C 1
ATOM 4010 O O . GLN B 1 137 ? 2.928 5.094 -7.93 1 94.44 137 GLN B O 1
ATOM 4015 N N . LEU B 1 138 ? 1.536 3.475 -8.547 1 92.19 138 LEU B N 1
ATOM 4016 C CA . LEU B 1 138 ? 2.482 2.893 -9.492 1 92.19 138 LEU B CA 1
ATOM 4017 C C . LEU B 1 138 ? 2.703 3.82 -10.68 1 92.19 138 LEU B C 1
ATOM 4019 O O . LEU B 1 138 ? 3.838 4.008 -11.125 1 92.19 138 LEU B O 1
ATOM 4023 N N . LEU B 1 139 ? 1.655 4.301 -11.164 1 95.19 139 LEU B N 1
ATOM 4024 C CA . LEU B 1 139 ? 1.705 5.172 -12.336 1 95.19 139 LEU B CA 1
ATOM 4025 C C . LEU B 1 139 ? 2.598 6.383 -12.07 1 95.19 139 LEU B C 1
ATOM 4027 O O . LEU B 1 139 ? 3.52 6.652 -12.844 1 95.19 139 LEU B O 1
ATOM 4031 N N . PHE B 1 140 ? 2.35 7.012 -10.992 1 97.06 140 PHE B N 1
ATOM 4032 C CA . PHE B 1 140 ? 3.055 8.266 -10.75 1 97.06 140 PHE B CA 1
ATOM 4033 C C . PHE B 1 140 ? 4.457 8 -10.211 1 97.06 140 PHE B C 1
ATOM 4035 O O . PHE B 1 140 ? 5.355 8.828 -10.375 1 97.06 140 PHE B O 1
ATOM 4042 N N . ARG B 1 141 ? 4.672 6.902 -9.555 1 94.81 141 ARG B N 1
ATOM 4043 C CA . ARG B 1 141 ? 6.043 6.508 -9.234 1 94.81 141 ARG B CA 1
ATOM 4044 C C . ARG B 1 141 ? 6.859 6.293 -10.508 1 94.81 141 ARG B C 1
ATOM 4046 O O . ARG B 1 141 ? 7.98 6.789 -10.617 1 94.81 141 ARG B O 1
ATOM 4053 N N . GLY B 1 142 ? 6.27 5.535 -11.469 1 94.06 142 GLY B N 1
ATOM 4054 C CA . GLY B 1 142 ? 6.926 5.34 -12.75 1 94.06 142 GLY B CA 1
ATOM 4055 C C . GLY B 1 142 ? 7.199 6.637 -13.484 1 94.06 142 GLY B C 1
ATOM 4056 O O . GLY B 1 142 ? 8.297 6.848 -14 1 94.06 142 GLY B O 1
ATOM 4057 N N . LEU B 1 143 ? 6.25 7.5 -13.469 1 96.62 143 LEU B N 1
ATOM 4058 C CA . LEU B 1 143 ? 6.406 8.781 -14.148 1 96.62 143 LEU B CA 1
ATOM 4059 C C . LEU B 1 143 ? 7.48 9.625 -13.469 1 96.62 143 LEU B C 1
ATOM 4061 O O . LEU B 1 143 ? 8.203 10.375 -14.133 1 96.62 143 LEU B O 1
ATOM 4065 N N . THR B 1 144 ? 7.566 9.562 -12.133 1 96.94 144 THR B N 1
ATOM 4066 C CA . THR B 1 144 ? 8.617 10.266 -11.414 1 96.94 144 THR B CA 1
ATOM 4067 C C . THR B 1 144 ? 10 9.773 -11.852 1 96.94 144 THR B C 1
ATOM 4069 O O . THR B 1 144 ? 10.898 10.57 -12.094 1 96.94 144 THR B O 1
ATOM 4072 N N . TYR B 1 145 ? 10.094 8.461 -11.953 1 95.06 145 TYR B N 1
ATOM 4073 C CA . TYR B 1 145 ? 11.352 7.883 -12.398 1 95.06 145 TYR B CA 1
ATOM 4074 C C . TYR B 1 145 ? 11.688 8.328 -13.82 1 95.06 145 TYR B C 1
ATOM 4076 O O . TYR B 1 145 ? 12.844 8.625 -14.125 1 95.06 145 TYR B O 1
ATOM 4084 N N . ILE B 1 146 ? 10.742 8.422 -14.656 1 95 146 ILE B N 1
ATOM 4085 C CA . ILE B 1 146 ? 10.945 8.789 -16.047 1 95 146 ILE B CA 1
ATOM 4086 C C . ILE B 1 146 ? 11.375 10.25 -16.141 1 95 146 ILE B C 1
ATOM 4088 O O . ILE B 1 146 ? 12.352 10.57 -16.828 1 95 146 ILE B O 1
ATOM 4092 N N . ILE B 1 147 ? 10.711 11.086 -15.391 1 95 147 ILE B N 1
ATOM 4093 C CA . ILE B 1 147 ? 10.945 12.516 -15.523 1 95 147 ILE B CA 1
ATOM 4094 C C . ILE B 1 147 ? 12.273 12.883 -14.852 1 95 147 ILE B C 1
ATOM 4096 O O . ILE B 1 147 ? 12.969 13.797 -15.305 1 95 147 ILE B O 1
ATOM 4100 N N . THR B 1 148 ? 12.68 12.188 -13.82 1 95.38 148 THR B N 1
ATOM 4101 C CA . THR B 1 148 ? 13.914 12.492 -13.102 1 95.38 148 THR B CA 1
ATOM 4102 C C . THR B 1 148 ? 15.086 11.711 -13.688 1 95.38 148 THR B C 1
ATOM 4104 O O . THR B 1 148 ? 16.234 11.945 -13.328 1 95.38 148 THR B O 1
ATOM 4107 N N . ASN B 1 149 ? 14.766 10.758 -14.602 1 93.75 149 ASN B N 1
ATOM 4108 C CA . ASN B 1 149 ? 15.766 9.828 -15.117 1 93.75 149 ASN B CA 1
ATOM 4109 C C . ASN B 1 149 ? 16.469 9.086 -13.984 1 93.75 149 ASN B C 1
ATOM 4111 O O . ASN B 1 149 ? 17.688 8.93 -14 1 93.75 149 ASN B O 1
ATOM 4115 N N . VAL B 1 150 ? 15.688 8.891 -12.898 1 91.5 150 VAL B N 1
ATOM 4116 C CA . VAL B 1 150 ? 16.109 8.109 -11.742 1 91.5 150 VAL B CA 1
ATOM 4117 C C . VAL B 1 150 ? 17.281 8.812 -11.047 1 91.5 150 VAL B C 1
ATOM 4119 O O . VAL B 1 150 ? 18.125 8.156 -10.43 1 91.5 150 VAL B O 1
ATOM 4122 N N . SER B 1 151 ? 17.391 10.102 -11.266 1 95 151 SER B N 1
ATOM 4123 C CA . SER B 1 151 ? 18.391 10.93 -10.609 1 95 151 SER B CA 1
ATOM 4124 C C . SER B 1 151 ? 17.75 12.172 -9.984 1 95 151 SER B C 1
ATOM 4126 O O . SER B 1 151 ? 16.781 12.711 -10.508 1 95 151 SER B O 1
ATOM 4128 N N . PRO B 1 152 ? 18.328 12.656 -8.914 1 96.5 152 PRO B N 1
ATOM 4129 C CA . PRO B 1 152 ? 17.766 13.844 -8.266 1 96.5 152 PRO B CA 1
ATOM 4130 C C . PRO B 1 152 ? 17.859 15.086 -9.148 1 96.5 152 PRO B C 1
ATOM 4132 O O . PRO B 1 152 ? 18.812 15.234 -9.914 1 96.5 152 PRO B O 1
ATOM 4135 N N . ILE B 1 153 ? 16.891 15.914 -9.008 1 96.56 153 ILE B N 1
ATOM 4136 C CA . ILE B 1 153 ? 16.906 17.219 -9.68 1 96.56 153 ILE B CA 1
ATOM 4137 C C . ILE B 1 153 ? 17.297 18.297 -8.688 1 96.56 153 ILE B C 1
ATOM 4139 O O . ILE B 1 153 ? 16.562 18.594 -7.738 1 96.56 153 ILE B O 1
ATOM 4143 N N . SER B 1 154 ? 18.391 18.906 -8.945 1 95.38 154 SER B N 1
ATOM 4144 C CA . SER B 1 154 ? 18.859 20 -8.102 1 95.38 154 SER B CA 1
ATOM 4145 C C . SER B 1 154 ? 18.141 21.297 -8.438 1 95.38 154 SER B C 1
ATOM 4147 O O . SER B 1 154 ? 17.797 21.547 -9.594 1 95.38 154 SER B O 1
ATOM 4149 N N . LEU B 1 155 ? 17.984 22.078 -7.43 1 94 155 LEU B N 1
ATOM 4150 C CA . LEU B 1 155 ? 17.297 23.359 -7.609 1 94 155 LEU B CA 1
ATOM 4151 C C . LEU B 1 155 ? 18.281 24.453 -7.996 1 94 155 LEU B C 1
ATOM 4153 O O . LEU B 1 155 ? 19.453 24.406 -7.605 1 94 155 LEU B O 1
ATOM 4157 N N . ARG B 1 156 ? 17.828 25.375 -8.719 1 91.12 156 ARG B N 1
ATOM 4158 C CA . ARG B 1 156 ? 18.688 26.422 -9.281 1 91.12 156 ARG B CA 1
ATOM 4159 C C . ARG B 1 156 ? 19.234 27.328 -8.188 1 91.12 156 ARG B C 1
ATOM 4161 O O . ARG B 1 156 ? 20.359 27.828 -8.281 1 91.12 156 ARG B O 1
ATOM 4168 N N . ASP B 1 157 ? 18.406 27.609 -7.184 1 90.5 157 ASP B N 1
ATOM 4169 C CA . ASP B 1 157 ? 18.828 28.469 -6.086 1 90.5 157 ASP B CA 1
ATOM 4170 C C . ASP B 1 157 ? 18.172 28.062 -4.777 1 90.5 157 ASP B C 1
ATOM 4172 O O . ASP B 1 157 ? 17.469 27.047 -4.719 1 90.5 157 ASP B O 1
ATOM 4176 N N . ASP B 1 158 ? 18.344 28.891 -3.744 1 88.38 158 ASP B N 1
ATOM 4177 C CA . ASP B 1 158 ? 17.891 28.531 -2.408 1 88.38 158 ASP B CA 1
ATOM 4178 C C . ASP B 1 158 ? 16.516 29.156 -2.117 1 88.38 158 ASP B C 1
ATOM 4180 O O . ASP B 1 158 ? 16.016 29.062 -0.994 1 88.38 158 ASP B O 1
ATOM 4184 N N . ASN B 1 159 ? 15.992 29.703 -3.096 1 88.38 159 ASN B N 1
ATOM 4185 C CA . ASN B 1 159 ? 14.695 30.328 -2.861 1 88.38 159 ASN B CA 1
ATOM 4186 C C . ASN B 1 159 ? 13.594 29.281 -2.695 1 88.38 159 ASN B C 1
ATOM 4188 O O . ASN B 1 159 ? 12.641 29.5 -1.947 1 88.38 159 ASN B O 1
ATOM 4192 N N . PHE B 1 160 ? 13.789 28.266 -3.363 1 88.69 160 PHE B N 1
ATOM 4193 C CA . PHE B 1 160 ? 12.812 27.188 -3.266 1 88.69 160 PHE B CA 1
ATOM 4194 C C . PHE B 1 160 ? 12.773 26.625 -1.851 1 88.69 160 PHE B C 1
ATOM 4196 O O . PHE B 1 160 ? 11.695 26.328 -1.327 1 88.69 160 PHE B O 1
ATOM 4203 N N . LYS B 1 161 ? 13.898 26.562 -1.255 1 88.06 161 LYS B N 1
ATOM 4204 C CA . LYS B 1 161 ? 14.016 25.953 0.068 1 88.06 161 LYS B CA 1
ATOM 4205 C C . LYS B 1 161 ? 13.328 26.812 1.128 1 88.06 161 LYS B C 1
ATOM 4207 O O . LYS B 1 161 ? 12.977 26.312 2.199 1 88.06 161 LYS B O 1
ATOM 4212 N N . GLN B 1 162 ? 13.062 28.047 0.802 1 84.81 162 GLN B N 1
ATOM 4213 C CA . GLN B 1 162 ? 12.492 29 1.767 1 84.81 162 GLN B CA 1
ATOM 4214 C C . GLN B 1 162 ? 11.062 28.609 2.131 1 84.81 162 GLN B C 1
ATOM 4216 O O . GLN B 1 162 ? 10.594 28.922 3.23 1 84.81 162 GLN B O 1
ATOM 4221 N N . ILE B 1 163 ? 10.461 27.953 1.257 1 82.44 163 ILE B N 1
ATOM 4222 C CA . ILE B 1 163 ? 9.086 27.562 1.554 1 82.44 163 ILE B CA 1
ATOM 4223 C C . ILE B 1 163 ? 9.078 26.578 2.73 1 82.44 163 ILE B C 1
ATOM 4225 O O . ILE B 1 163 ? 8.125 26.562 3.514 1 82.44 163 ILE B O 1
ATOM 4229 N N . ALA B 1 164 ? 10.07 25.766 2.832 1 79.38 164 ALA B N 1
ATOM 4230 C CA . ALA B 1 164 ? 10.125 24.734 3.863 1 79.38 164 ALA B CA 1
ATOM 4231 C C . ALA B 1 164 ? 10.953 25.188 5.059 1 79.38 164 ALA B C 1
ATOM 4233 O O . ALA B 1 164 ? 10.562 25 6.211 1 79.38 164 ALA B O 1
ATOM 4234 N N . SER B 1 165 ? 12.07 25.938 4.777 1 78.19 165 SER B N 1
ATOM 4235 C CA . SER B 1 165 ? 13.016 26.219 5.852 1 78.19 165 SER B CA 1
ATOM 4236 C C . SER B 1 165 ? 13.164 27.703 6.098 1 78.19 165 SER B C 1
ATOM 4238 O O . SER B 1 165 ? 13.844 28.125 7.031 1 78.19 165 SER B O 1
ATOM 4240 N N . GLY B 1 166 ? 12.406 28.438 5.289 1 80 166 GLY B N 1
ATOM 4241 C CA . GLY B 1 166 ? 12.492 29.875 5.473 1 80 166 GLY B CA 1
ATOM 4242 C C . GLY B 1 166 ? 11.781 30.375 6.723 1 80 166 GLY B C 1
ATOM 4243 O O . GLY B 1 166 ? 10.891 29.688 7.234 1 80 166 GLY B O 1
ATOM 4244 N N . MET B 1 167 ? 12.344 31.422 7.297 1 74.56 167 MET B N 1
ATOM 4245 C CA . MET B 1 167 ? 11.766 32 8.508 1 74.56 167 MET B CA 1
ATOM 4246 C C . MET B 1 167 ? 11.023 33.312 8.18 1 74.56 167 MET B C 1
ATOM 4248 O O . MET B 1 167 ? 11.523 34.125 7.414 1 74.56 167 MET B O 1
ATOM 4252 N N . ALA B 1 168 ? 9.789 33.25 8.586 1 72.69 168 ALA B N 1
ATOM 4253 C CA . ALA B 1 168 ? 9.008 34.469 8.398 1 72.69 168 ALA B CA 1
ATOM 4254 C C . ALA B 1 168 ? 9.148 35.406 9.594 1 72.69 168 ALA B C 1
ATOM 4256 O O . ALA B 1 168 ? 8.648 35.125 10.68 1 72.69 168 ALA B O 1
ATOM 4257 N N . ASN B 1 169 ? 10.07 36.312 9.625 1 72 169 ASN B N 1
ATOM 4258 C CA . ASN B 1 169 ? 10.258 37.25 10.711 1 72 169 ASN B CA 1
ATOM 4259 C C . ASN B 1 169 ? 10.062 38.688 10.234 1 72 169 ASN B C 1
ATOM 4261 O O . ASN B 1 169 ? 10.438 39.031 9.102 1 72 169 ASN B O 1
ATOM 4265 N N . ILE B 1 170 ? 9.188 39.281 11.023 1 66.44 170 ILE B N 1
AT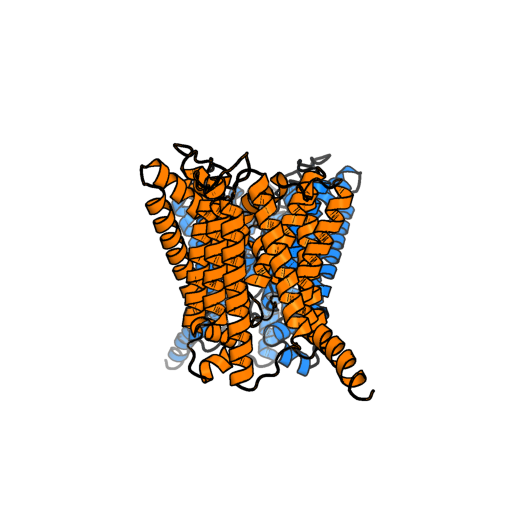OM 4266 C CA . ILE B 1 170 ? 9.086 40.719 10.805 1 66.44 170 ILE B CA 1
ATOM 4267 C C . ILE B 1 170 ? 10.211 41.438 11.555 1 66.44 170 ILE B C 1
ATOM 4269 O O . ILE B 1 170 ? 10.312 41.344 12.773 1 66.44 170 ILE B O 1
ATOM 4273 N N . ASN B 1 171 ? 11.07 41.938 10.828 1 65.69 171 ASN B N 1
ATOM 4274 C CA . ASN B 1 171 ? 12.289 42.531 11.359 1 65.69 171 ASN B CA 1
ATOM 4275 C C . ASN B 1 171 ? 11.984 43.5 12.516 1 65.69 171 ASN B C 1
ATOM 4277 O O . ASN B 1 171 ? 12.703 43.5 13.516 1 65.69 171 ASN B O 1
ATOM 4281 N N . VAL B 1 172 ? 10.867 44.156 12.406 1 62.81 172 VAL B N 1
ATOM 4282 C CA . VAL B 1 172 ? 10.555 45.188 13.406 1 62.81 172 VAL B CA 1
ATOM 4283 C C . VAL B 1 172 ? 10.203 44.5 14.734 1 62.81 172 VAL B C 1
ATOM 4285 O O . VAL B 1 172 ? 10.406 45.094 15.797 1 62.81 172 VAL B O 1
ATOM 4288 N N . LEU B 1 173 ? 9.875 43.344 14.656 1 70.5 173 LEU B N 1
ATOM 4289 C CA . LEU B 1 173 ? 9.43 42.656 15.867 1 70.5 173 LEU B CA 1
ATOM 4290 C C . LEU B 1 173 ? 10.523 41.75 16.406 1 70.5 173 LEU B C 1
ATOM 4292 O O . LEU B 1 173 ? 10.25 40.875 17.234 1 70.5 173 LEU B O 1
ATOM 4296 N N . THR B 1 174 ? 11.648 41.844 15.914 1 70.94 174 THR B N 1
ATOM 4297 C CA . THR B 1 174 ? 12.789 41.062 16.422 1 70.94 174 THR B CA 1
ATOM 4298 C C . THR B 1 174 ? 13.617 41.906 17.391 1 70.94 174 THR B C 1
ATOM 4300 O O . THR B 1 174 ? 14.227 42.906 17 1 70.94 174 THR B O 1
ATOM 4303 N N . ILE B 1 175 ? 13.352 41.688 18.625 1 68 175 ILE B N 1
ATOM 4304 C CA . ILE B 1 175 ? 14.062 42.438 19.641 1 68 175 ILE B CA 1
ATOM 4305 C C . ILE B 1 175 ? 14.984 41.531 20.438 1 68 175 ILE B C 1
ATOM 4307 O O . ILE B 1 175 ? 14.539 40.5 20.984 1 68 175 ILE B O 1
ATOM 4311 N N . ASN B 1 176 ? 16.266 41.906 20.594 1 68.94 176 ASN B N 1
ATOM 4312 C CA . ASN B 1 176 ? 17.281 41.219 21.406 1 68.94 176 ASN B CA 1
ATOM 4313 C C . ASN B 1 176 ? 17.344 39.75 21.109 1 68.94 176 ASN B C 1
ATOM 4315 O O . ASN B 1 176 ? 17.391 38.938 22.031 1 68.94 176 ASN B O 1
ATOM 4319 N N . GLY B 1 177 ? 17.125 39.344 19.906 1 70.38 177 GLY B N 1
ATOM 4320 C CA . GLY B 1 177 ? 17.297 37.938 19.531 1 70.38 177 GLY B CA 1
ATOM 4321 C C . GLY B 1 177 ? 16.031 37.125 19.641 1 70.38 177 GLY B C 1
ATOM 4322 O O . GLY B 1 177 ? 16 35.938 19.297 1 70.38 177 GLY B O 1
ATOM 4323 N N . VAL B 1 178 ? 15.078 37.844 20.188 1 72.81 178 VAL B N 1
ATOM 4324 C CA . VAL B 1 178 ? 13.781 37.156 20.297 1 72.81 178 VAL B CA 1
ATOM 4325 C C . VAL B 1 178 ? 12.867 37.625 19.156 1 72.81 178 VAL B C 1
ATOM 4327 O O . VAL B 1 178 ? 12.773 38.812 18.875 1 72.81 178 VAL B O 1
ATOM 4330 N N . TYR B 1 179 ? 12.359 36.688 18.438 1 77.31 179 TYR B N 1
ATOM 4331 C CA . TYR B 1 179 ? 11.477 36.969 17.312 1 77.31 179 TYR B CA 1
ATOM 4332 C C . TYR B 1 179 ? 10.031 37.062 17.766 1 77.31 179 TYR B C 1
ATOM 4334 O O . TYR B 1 179 ? 9.32 36.062 17.828 1 77.31 179 TYR B O 1
ATOM 4342 N N . TYR B 1 180 ? 9.555 38.219 17.984 1 75.31 180 TYR B N 1
ATOM 4343 C CA . TYR B 1 180 ? 8.25 38.469 18.578 1 75.31 180 TYR B CA 1
ATOM 4344 C C . TYR B 1 180 ? 7.133 38.188 17.578 1 75.31 180 TYR B C 1
ATOM 4346 O O . TYR B 1 180 ? 5.969 38.062 17.953 1 75.31 180 TYR B O 1
ATOM 4354 N N . THR B 1 181 ? 7.484 38.094 16.312 1 77.69 181 THR B N 1
ATOM 4355 C CA . THR B 1 181 ? 6.496 37.719 15.305 1 77.69 181 THR B CA 1
ATOM 4356 C C . THR B 1 181 ? 5.812 36.406 15.672 1 77.69 181 THR B C 1
ATOM 4358 O O . THR B 1 181 ? 4.602 36.25 15.492 1 77.69 181 THR B O 1
ATOM 4361 N N . ALA B 1 182 ? 6.543 35.5 16.188 1 76.62 182 ALA B N 1
ATOM 4362 C CA . ALA B 1 182 ? 6.012 34.188 16.578 1 76.62 182 ALA B CA 1
ATOM 4363 C C . ALA B 1 182 ? 5.039 34.312 17.75 1 76.62 182 ALA B C 1
ATOM 4365 O O . ALA B 1 182 ? 4.023 33.625 17.797 1 76.62 182 ALA B O 1
ATOM 4366 N N . LEU B 1 183 ? 5.328 35.188 18.625 1 77.62 183 LEU B N 1
ATOM 4367 C CA . LEU B 1 183 ? 4.465 35.406 19.797 1 77.62 183 LEU B CA 1
ATOM 4368 C C . LEU B 1 183 ? 3.154 36.062 19.391 1 77.62 183 LEU B C 1
ATOM 4370 O O . LEU B 1 183 ? 2.084 35.688 19.875 1 77.62 183 LEU B O 1
ATOM 4374 N N . VAL B 1 184 ? 3.32 36.969 18.484 1 79.12 184 VAL B N 1
ATOM 4375 C CA . VAL B 1 184 ? 2.131 37.656 17.984 1 79.12 184 VAL B CA 1
ATOM 4376 C C . VAL B 1 184 ? 1.246 36.688 17.219 1 79.12 184 VAL B C 1
ATOM 4378 O O . VAL B 1 184 ? 0.024 36.688 17.391 1 79.12 184 VAL B O 1
ATOM 4381 N N . ALA B 1 185 ? 1.919 35.906 16.406 1 78.88 185 ALA B N 1
ATOM 4382 C CA . ALA B 1 185 ? 1.171 34.875 15.672 1 78.88 185 ALA B CA 1
ATOM 4383 C C . ALA B 1 185 ? 0.46 33.938 16.625 1 78.88 185 ALA B C 1
ATOM 4385 O O . ALA B 1 185 ? -0.685 33.531 16.391 1 78.88 185 ALA B O 1
ATOM 4386 N N . GLY B 1 186 ? 1.134 33.562 17.656 1 78.94 186 GLY B N 1
ATOM 4387 C CA . GLY B 1 186 ? 0.531 32.688 18.672 1 78.94 186 GLY B CA 1
ATOM 4388 C C . GLY B 1 186 ? -0.694 33.312 19.328 1 78.94 186 GLY B C 1
ATOM 4389 O O . GLY B 1 186 ? -1.703 32.625 19.516 1 78.94 186 GLY B O 1
ATOM 4390 N N . VAL B 1 187 ? -0.589 34.594 19.578 1 79.56 187 VAL B N 1
ATOM 4391 C CA . VAL B 1 187 ? -1.7 35.312 20.203 1 79.56 187 VAL B CA 1
ATOM 4392 C C . VAL B 1 187 ? -2.885 35.344 19.234 1 79.56 187 VAL B C 1
ATOM 4394 O O . VAL B 1 187 ? -4.031 35.156 19.641 1 79.56 187 VAL B O 1
ATOM 4397 N N . VAL B 1 188 ? -2.564 35.562 18.016 1 78.62 188 VAL B N 1
ATOM 4398 C CA . VAL B 1 188 ? -3.615 35.656 17 1 78.62 188 VAL B CA 1
ATOM 4399 C C . VAL B 1 188 ? -4.312 34.312 16.859 1 78.62 188 VAL B C 1
ATOM 4401 O O . VAL B 1 188 ? -5.543 34.219 16.844 1 78.62 188 VAL B O 1
ATOM 4404 N N . VAL B 1 189 ? -3.484 33.281 16.766 1 78.25 189 VAL B N 1
ATOM 4405 C CA . VAL B 1 189 ? -4.039 31.953 16.625 1 78.25 189 VAL B CA 1
ATOM 4406 C C . VAL B 1 189 ? -4.883 31.609 17.844 1 78.25 189 VAL B C 1
ATOM 4408 O O . VAL B 1 189 ? -5.965 31.031 17.719 1 78.25 189 VAL B O 1
ATOM 4411 N N . PHE B 1 190 ? -4.406 31.938 19 1 77.62 190 PHE B N 1
ATOM 4412 C CA . PHE B 1 190 ? -5.133 31.656 20.234 1 77.62 190 PHE B CA 1
ATOM 4413 C C . PHE B 1 190 ? -6.449 32.438 20.281 1 77.62 190 PHE B C 1
ATOM 4415 O O . PHE B 1 190 ? -7.484 31.875 20.656 1 77.62 190 PHE B O 1
ATOM 4422 N N . LEU B 1 191 ? -6.438 33.656 19.875 1 80.06 191 LEU B N 1
ATOM 4423 C CA . LEU B 1 191 ? -7.645 34.469 19.875 1 80.06 191 LEU B CA 1
ATOM 4424 C C . LEU B 1 191 ? -8.672 33.906 18.891 1 80.06 191 LEU B C 1
ATOM 4426 O O . LEU B 1 191 ? -9.867 33.844 19.203 1 80.06 191 LEU B O 1
ATOM 4430 N N . ILE B 1 192 ? -8.188 33.531 17.781 1 76.38 192 ILE B N 1
ATOM 4431 C CA . ILE B 1 192 ? -9.086 32.938 16.797 1 76.38 192 ILE B CA 1
ATOM 4432 C C . ILE B 1 192 ? -9.703 31.656 17.344 1 76.38 192 ILE B C 1
ATOM 4434 O O . ILE B 1 192 ? -10.906 31.422 17.203 1 76.38 192 ILE B O 1
ATOM 4438 N N . TYR B 1 193 ? -8.914 30.844 17.953 1 74.31 193 TYR B N 1
ATOM 4439 C CA . TYR B 1 193 ? -9.398 29.609 18.547 1 74.31 193 TYR B CA 1
ATOM 4440 C C . TYR B 1 193 ? -10.461 29.891 19.594 1 74.31 193 TYR B C 1
ATOM 4442 O O . TYR B 1 193 ? -11.492 29.219 19.641 1 74.31 193 TYR B O 1
ATOM 4450 N N . VAL B 1 194 ? -10.172 30.906 20.453 1 77.5 194 VAL B N 1
ATOM 4451 C CA . VAL B 1 194 ? -11.094 31.25 21.531 1 77.5 194 VAL B CA 1
ATOM 4452 C C . VAL B 1 194 ? -12.414 31.75 20.938 1 77.5 194 VAL B C 1
ATOM 4454 O O . VAL B 1 194 ? -13.492 31.344 21.391 1 77.5 194 VAL B O 1
ATOM 4457 N N . VAL B 1 195 ? -12.32 32.5 19.938 1 78.5 195 VAL B N 1
ATOM 4458 C CA . VAL B 1 195 ? -13.516 33.062 19.312 1 78.5 195 VAL B CA 1
ATOM 4459 C C . VAL B 1 195 ? -14.336 31.938 18.672 1 78.5 195 VAL B C 1
ATOM 4461 O O . VAL B 1 195 ? -15.562 31.891 18.828 1 78.5 195 VAL B O 1
ATOM 4464 N N . LEU B 1 196 ? -13.664 31.047 18.047 1 74.25 196 LEU B N 1
ATOM 4465 C CA . LEU B 1 196 ? -14.352 29.953 17.375 1 74.25 196 LEU B CA 1
ATOM 4466 C C . LEU B 1 196 ? -15.008 29.016 18.391 1 74.25 196 LEU B C 1
ATOM 4468 O O . LEU B 1 196 ? -16.109 28.531 18.172 1 74.25 196 LEU B O 1
ATOM 4472 N N . GLU B 1 197 ? -14.289 28.781 19.484 1 73.12 197 GLU B N 1
ATOM 4473 C CA . GLU B 1 197 ? -14.828 27.906 20.531 1 73.12 197 GLU B CA 1
ATOM 4474 C C . GLU B 1 197 ? -16.016 28.562 21.219 1 73.12 197 GLU B C 1
ATOM 4476 O O . GLU B 1 197 ? -16.984 27.891 21.578 1 73.12 197 GLU B O 1
ATOM 4481 N N . ILE B 1 198 ? -15.969 29.844 21.469 1 78.12 198 ILE B N 1
ATOM 4482 C CA . ILE B 1 198 ? -17.047 30.578 22.125 1 78.12 198 ILE B CA 1
ATOM 4483 C C . ILE B 1 198 ? -18.266 30.625 21.203 1 78.12 198 ILE B C 1
ATOM 4485 O O . ILE B 1 198 ? -19.391 30.406 21.641 1 78.12 198 ILE B O 1
ATOM 4489 N N . GLN B 1 199 ? -17.984 30.859 19.938 1 77.25 199 GLN B N 1
ATOM 4490 C CA . GLN B 1 199 ? -19.078 30.891 18.984 1 77.25 199 GLN B CA 1
ATOM 4491 C C . GLN B 1 199 ? -19.734 29.516 18.844 1 77.25 199 GLN B C 1
ATOM 4493 O O . GLN B 1 199 ? -20.953 29.406 18.75 1 77.25 199 GLN B O 1
ATOM 4498 N N . GLY B 1 200 ? -18.953 28.562 18.828 1 73.75 200 GLY B N 1
ATOM 4499 C CA . GLY B 1 200 ? -19.484 27.203 18.797 1 73.75 200 GLY B CA 1
ATOM 4500 C C . GLY B 1 200 ? -20.359 26.875 19.984 1 73.75 200 GLY B C 1
ATOM 4501 O O . GLY B 1 200 ? -21.422 26.281 19.828 1 73.75 200 GLY B O 1
ATOM 4502 N N . ARG B 1 201 ? -19.844 27.266 21.141 1 74.69 201 ARG B N 1
ATOM 4503 C CA . ARG B 1 201 ? -20.609 27.031 22.359 1 74.69 201 ARG B CA 1
ATOM 4504 C C . ARG B 1 201 ? -21.922 27.812 22.344 1 74.69 201 ARG B C 1
ATOM 4506 O O . ARG B 1 201 ? -22.969 27.297 22.719 1 74.69 201 ARG B O 1
ATOM 4513 N N . ARG B 1 202 ? -21.828 29 21.891 1 78.25 202 ARG B N 1
ATOM 4514 C CA . ARG B 1 202 ? -23.016 29.844 21.828 1 78.25 202 ARG B CA 1
ATOM 4515 C C . ARG B 1 202 ? -24.062 29.266 20.875 1 78.25 202 ARG B C 1
ATOM 4517 O O . ARG B 1 202 ? -25.25 29.312 21.156 1 78.25 202 ARG B O 1
ATOM 4524 N N . ASN B 1 203 ? -23.594 28.781 19.797 1 75.81 203 ASN B N 1
ATOM 4525 C CA . ASN B 1 203 ? -24.5 28.188 18.812 1 75.81 203 ASN B CA 1
ATOM 4526 C C . ASN B 1 203 ? -25.156 26.922 19.344 1 75.81 203 ASN B C 1
ATOM 4528 O O . ASN B 1 203 ? -26.344 26.672 19.094 1 75.81 203 ASN B O 1
ATOM 4532 N N . LYS B 1 204 ? -24.391 26.141 20.062 1 73.81 204 LYS B N 1
ATOM 4533 C CA . LYS B 1 204 ? -24.953 24.938 20.656 1 73.81 204 LYS B CA 1
ATOM 4534 C C . LYS B 1 204 ? -26.031 25.281 21.688 1 73.81 204 LYS B C 1
ATOM 4536 O O . LYS B 1 204 ? -27.062 24.625 21.781 1 73.81 204 LYS B O 1
ATOM 4541 N N . ILE B 1 205 ? -25.812 26.344 22.453 1 74.31 205 ILE B N 1
ATOM 4542 C CA . ILE B 1 205 ? -26.766 26.797 23.453 1 74.31 205 ILE B CA 1
ATOM 4543 C C . ILE B 1 205 ? -28.016 27.328 22.766 1 74.31 205 ILE B C 1
ATOM 4545 O O . ILE B 1 205 ? -29.141 27.047 23.203 1 74.31 205 ILE B O 1
ATOM 4549 N N . LYS B 1 206 ? -27.75 28 21.703 1 76.5 206 LYS B N 1
ATOM 4550 C CA . LYS B 1 206 ? -28.859 28.578 20.969 1 76.5 206 LYS B CA 1
ATOM 4551 C C . LYS B 1 206 ? -29.781 27.484 20.406 1 76.5 206 LYS B C 1
ATOM 4553 O O . LYS B 1 206 ? -31 27.656 20.391 1 76.5 206 LYS B O 1
ATOM 4558 N N . TYR B 1 207 ? -29.266 26.438 20.016 1 74.81 207 TYR B N 1
ATOM 4559 C CA . TYR B 1 207 ? -30.062 25.391 19.391 1 74.81 207 TYR B CA 1
ATOM 4560 C C . TYR B 1 207 ? -30.438 24.312 20.406 1 74.81 207 TYR B C 1
ATOM 4562 O O . TYR B 1 207 ? -30.922 23.25 20.031 1 74.81 207 TYR B O 1
ATOM 4570 N N . GLY B 1 208 ? -30.062 24.484 21.672 1 68.81 208 GLY B N 1
ATOM 4571 C CA . GLY B 1 208 ? -30.562 23.672 22.766 1 68.81 208 GLY B CA 1
ATOM 4572 C C . GLY B 1 208 ? -29.734 22.422 23 1 68.81 208 GLY B C 1
ATOM 4573 O O . GLY B 1 208 ? -30.234 21.422 23.531 1 68.81 208 GLY B O 1
ATOM 4574 N N . PHE B 1 209 ? -28.578 22.484 22.469 1 66.56 209 PHE B N 1
ATOM 4575 C CA . PHE B 1 209 ? -27.703 21.328 22.703 1 66.56 209 PHE B CA 1
ATOM 4576 C C . PHE B 1 209 ? -27.062 21.406 24.078 1 66.56 209 PHE B C 1
ATOM 4578 O O . PHE B 1 209 ? -26.938 22.5 24.656 1 66.56 209 PHE B O 1
ATOM 4585 N N . LYS B 1 210 ? -26.797 20.344 24.734 1 62.91 210 LYS B N 1
ATOM 4586 C CA . LYS B 1 210 ? -26.094 20.312 26.016 1 62.91 210 LYS B CA 1
ATOM 4587 C C . LYS B 1 210 ? -24.641 20.734 25.844 1 62.91 210 LYS B C 1
ATOM 4589 O O . LYS B 1 210 ? -23.969 20.281 24.922 1 62.91 210 LYS B O 1
ATOM 4594 N N . VAL B 1 211 ? -24.266 21.781 26.516 1 69.19 211 VAL B N 1
ATOM 4595 C CA . VAL B 1 211 ? -22.891 22.266 26.422 1 69.19 211 VAL B CA 1
ATOM 4596 C C . VAL B 1 211 ? -22.109 21.828 27.656 1 69.19 211 VAL B C 1
ATOM 4598 O O . VAL B 1 211 ? -22.703 21.531 28.703 1 69.19 211 VAL B O 1
ATOM 4601 N N . SER B 1 212 ? -20.828 21.625 27.594 1 67.62 212 SER B N 1
ATOM 4602 C CA . SER B 1 212 ? -19.953 21.266 28.703 1 67.62 212 SER B CA 1
ATOM 4603 C C . SER B 1 212 ? -19.922 22.375 29.766 1 67.62 212 SER B C 1
ATOM 4605 O O . SER B 1 212 ? -20.156 23.547 29.453 1 67.62 212 SER B O 1
ATOM 4607 N N . PRO B 1 213 ? -19.781 21.953 31.078 1 69.25 213 PRO B N 1
ATOM 4608 C CA . PRO B 1 213 ? -19.672 22.969 32.125 1 69.25 213 PRO B CA 1
ATOM 4609 C C . PRO B 1 213 ? -18.578 23.984 31.844 1 69.25 213 PRO B C 1
ATOM 4611 O O . PRO B 1 213 ? -17.609 23.688 31.141 1 69.25 213 PRO B O 1
ATOM 4614 N N . MET B 1 214 ? -18.781 25.172 32.219 1 76.5 214 MET B N 1
ATOM 4615 C CA . MET B 1 214 ? -17.891 26.297 31.969 1 76.5 214 MET B CA 1
ATOM 4616 C C . MET B 1 214 ? -16.484 26 32.469 1 76.5 214 MET B C 1
ATOM 4618 O O . MET B 1 214 ? -15.5 26.438 31.859 1 76.5 214 MET B O 1
ATOM 4622 N N . SER B 1 215 ? -16.375 25.203 33.562 1 73.81 215 SER B N 1
ATOM 4623 C CA . SER B 1 215 ? -15.055 24.891 34.094 1 73.81 215 SER B CA 1
ATOM 4624 C C . SER B 1 215 ? -14.242 24.094 33.094 1 73.81 215 SER B C 1
ATOM 4626 O O . SER B 1 215 ? -13.055 24.375 32.875 1 73.81 215 SER B O 1
ATOM 4628 N N . PHE B 1 216 ? -14.93 23.156 32.531 1 70.19 216 PHE B N 1
ATOM 4629 C CA . PHE B 1 216 ? -14.234 22.328 31.531 1 70.19 216 PHE B CA 1
ATOM 4630 C C . PHE B 1 216 ? -13.898 23.141 30.297 1 70.19 216 PHE B C 1
ATOM 4632 O O . PHE B 1 216 ? -12.844 22.953 29.688 1 70.19 216 PHE B O 1
ATOM 4639 N N . PHE B 1 217 ? -14.773 23.984 29.969 1 74.06 217 PHE B N 1
ATOM 4640 C CA . PHE B 1 217 ? -14.555 24.859 28.828 1 74.06 217 PHE B CA 1
ATOM 4641 C C . PHE B 1 217 ? -13.336 25.75 29.047 1 74.06 217 PHE B C 1
ATOM 4643 O O . PHE B 1 217 ? -12.5 25.875 28.156 1 74.06 217 PHE B O 1
ATOM 4650 N N . ILE B 1 218 ? -13.242 26.234 30.203 1 78.5 218 ILE B N 1
ATOM 4651 C CA . ILE B 1 218 ? -12.141 27.141 30.531 1 78.5 218 ILE B CA 1
ATOM 4652 C C . ILE B 1 218 ? -10.828 26.359 30.594 1 78.5 218 ILE B C 1
ATOM 4654 O O . ILE B 1 218 ? -9.789 26.828 30.141 1 78.5 218 ILE B O 1
ATOM 4658 N N . ILE B 1 219 ? -10.867 25.172 31.172 1 74.06 219 ILE B N 1
ATOM 4659 C CA . ILE B 1 219 ? -9.664 24.359 31.266 1 74.06 219 ILE B CA 1
ATOM 4660 C C . ILE B 1 219 ? -9.18 24 29.859 1 74.06 219 ILE B C 1
ATOM 4662 O O . ILE B 1 219 ? -7.977 24.016 29.594 1 74.06 219 ILE B O 1
ATOM 4666 N N . LYS B 1 220 ? -10.133 23.719 29.031 1 71.38 220 LYS B N 1
ATOM 4667 C CA . LYS B 1 220 ? -9.781 23.406 27.641 1 71.38 220 LYS B CA 1
ATOM 4668 C C . LYS B 1 220 ? -9.109 24.594 26.969 1 71.38 220 LYS B C 1
ATOM 4670 O O . LYS B 1 220 ? -8.102 24.438 26.281 1 71.38 220 LYS B O 1
ATOM 4675 N N . LEU B 1 221 ? -9.664 25.703 27.219 1 74.25 221 LEU B N 1
ATOM 4676 C CA . LEU B 1 221 ? -9.109 26.906 26.625 1 74.25 221 LEU B CA 1
ATOM 4677 C C . LEU B 1 221 ? -7.715 27.203 27.188 1 74.25 221 LEU B C 1
ATOM 4679 O O . LEU B 1 221 ? -6.82 27.609 26.438 1 74.25 221 LEU B O 1
ATOM 4683 N N . LEU B 1 222 ? -7.551 26.969 28.438 1 76.44 222 LEU B N 1
ATOM 4684 C CA . LEU B 1 222 ? -6.27 27.234 29.094 1 76.44 222 LEU B CA 1
ATOM 4685 C C . LEU B 1 222 ? -5.203 26.25 28.594 1 76.44 222 LEU B C 1
ATOM 4687 O O . LEU B 1 222 ? -4.062 26.656 28.344 1 76.44 222 LEU B O 1
ATOM 4691 N N . VAL B 1 223 ? -5.547 25.062 28.516 1 71.62 223 VAL B N 1
ATOM 4692 C CA . VAL B 1 223 ? -4.598 24.031 28.078 1 71.62 223 VAL B CA 1
ATOM 4693 C C . VAL B 1 223 ? -4.168 24.312 26.641 1 71.62 223 VAL B C 1
ATOM 4695 O O . VAL B 1 223 ? -2.975 24.312 26.328 1 71.62 223 VAL B O 1
ATOM 4698 N N . ILE B 1 224 ? -5.082 24.547 25.797 1 72.5 224 ILE B N 1
ATOM 4699 C CA . ILE B 1 224 ? -4.781 24.812 24.391 1 72.5 224 ILE B CA 1
ATOM 4700 C C . ILE B 1 224 ? -4.004 26.109 24.266 1 72.5 224 ILE B C 1
ATOM 4702 O O . ILE B 1 224 ? -3.09 26.219 23.438 1 72.5 224 ILE B O 1
ATOM 4706 N N . GLY B 1 225 ? -4.438 27.062 25.078 1 73.5 225 GLY B N 1
ATOM 4707 C CA . GLY B 1 225 ? -3.693 28.312 25.094 1 73.5 225 GLY B CA 1
ATOM 4708 C C . GLY B 1 225 ? -2.244 28.125 25.5 1 73.5 225 GLY B C 1
ATOM 4709 O O . GLY B 1 225 ? -1.342 28.672 24.859 1 73.5 225 GLY B O 1
ATOM 4710 N N . LEU B 1 226 ? -2.059 27.359 26.547 1 75.44 226 LEU B N 1
ATOM 4711 C CA . LEU B 1 226 ? -0.706 27.094 27.016 1 75.44 226 LEU B CA 1
ATOM 4712 C C . LEU B 1 226 ? 0.115 26.375 25.953 1 75.44 226 LEU B C 1
ATOM 4714 O O . LEU B 1 226 ? 1.305 26.656 25.781 1 75.44 226 LEU B O 1
ATOM 4718 N N . LEU B 1 227 ? -0.512 25.531 25.25 1 73.69 227 LEU B N 1
ATOM 4719 C CA . LEU B 1 227 ? 0.175 24.812 24.188 1 73.69 227 LEU B CA 1
ATOM 4720 C C . LEU B 1 227 ? 0.565 25.75 23.047 1 73.69 227 LEU B C 1
ATOM 4722 O O . LEU B 1 227 ? 1.693 25.688 22.547 1 73.69 227 LEU B O 1
ATOM 4726 N N . ILE B 1 228 ? -0.332 26.594 22.719 1 76.94 228 ILE B N 1
ATOM 4727 C CA . ILE B 1 228 ? -0.091 27.516 21.625 1 76.94 228 ILE B CA 1
ATOM 4728 C C . ILE B 1 228 ? 1.006 28.5 22.016 1 76.94 228 ILE B C 1
ATOM 4730 O O . ILE B 1 228 ? 1.929 28.75 21.234 1 76.94 228 ILE B O 1
ATOM 4734 N N . PHE B 1 229 ? 0.848 29.016 23.203 1 77.56 229 PHE B N 1
ATOM 4735 C CA . PHE B 1 229 ? 1.828 29.984 23.672 1 77.56 229 PHE B CA 1
ATOM 4736 C C . PHE B 1 229 ? 3.182 29.328 23.891 1 77.56 229 PHE B C 1
ATOM 4738 O O . PHE B 1 229 ? 4.227 29.938 23.641 1 77.56 229 PHE B O 1
ATOM 4745 N N . GLY B 1 230 ? 3.121 28.141 24.422 1 77.44 230 GLY B N 1
ATOM 4746 C CA . GLY B 1 230 ? 4.363 27.406 24.578 1 77.44 230 GLY B CA 1
ATOM 4747 C C . GLY B 1 230 ? 5.086 27.172 23.266 1 77.44 230 GLY B C 1
ATOM 4748 O O . GLY B 1 230 ? 6.297 27.391 23.172 1 77.44 230 GLY B O 1
ATOM 4749 N N . LEU B 1 231 ? 4.355 26.781 22.328 1 78.44 231 LEU B N 1
ATOM 4750 C CA . LEU B 1 231 ? 4.922 26.562 21 1 78.44 231 LEU B CA 1
ATOM 4751 C C . LEU B 1 231 ? 5.438 27.859 20.391 1 78.44 231 LEU B C 1
ATOM 4753 O O . LEU B 1 231 ? 6.52 27.891 19.812 1 78.44 231 LEU B O 1
ATOM 4757 N N . SER B 1 232 ? 4.629 28.922 20.578 1 77.19 232 SER B N 1
ATOM 4758 C CA . SER B 1 232 ? 5.02 30.234 20.062 1 77.19 232 SER B CA 1
ATOM 4759 C C . SER B 1 232 ? 6.309 30.719 20.719 1 77.19 232 SER B C 1
ATOM 4761 O O . SER B 1 232 ? 7.152 31.328 20.047 1 77.19 232 SER B O 1
ATOM 4763 N N . GLN B 1 233 ? 6.395 30.484 21.969 1 75.06 233 GLN B N 1
ATOM 4764 C CA . GLN B 1 233 ? 7.594 30.875 22.688 1 75.06 233 GLN B CA 1
ATOM 4765 C C . GLN B 1 233 ? 8.82 30.109 22.203 1 75.06 233 GLN B C 1
ATOM 4767 O O . GLN B 1 233 ? 9.906 30.672 22.094 1 75.06 233 GLN B O 1
ATOM 4772 N N . ARG B 1 234 ? 8.633 28.938 21.922 1 77.38 234 ARG B N 1
ATOM 4773 C CA . ARG B 1 234 ? 9.742 28.125 21.422 1 77.38 234 ARG B CA 1
ATOM 4774 C C . ARG B 1 234 ? 10.195 28.609 20.047 1 77.38 234 ARG B C 1
ATOM 4776 O O . ARG B 1 234 ? 11.391 28.656 19.766 1 77.38 234 ARG B O 1
ATOM 4783 N N . PHE B 1 235 ? 9.305 28.953 19.25 1 78.19 235 PHE B N 1
ATOM 4784 C CA . PHE B 1 235 ? 9.648 29.484 17.938 1 78.19 235 PHE B CA 1
ATOM 4785 C C . PHE B 1 235 ? 10.352 30.844 18.078 1 78.19 235 PHE B C 1
ATOM 4787 O O . PHE B 1 235 ? 11.305 31.125 17.359 1 78.19 235 PHE B O 1
ATOM 4794 N N . ALA B 1 236 ? 9.836 31.609 19.031 1 74.38 236 ALA B N 1
ATOM 4795 C CA . ALA B 1 236 ? 10.352 32.969 19.234 1 74.38 236 ALA B CA 1
ATOM 4796 C C . ALA B 1 236 ? 11.789 32.938 19.734 1 74.38 236 ALA B C 1
ATOM 4798 O O . ALA B 1 236 ? 12.578 33.844 19.422 1 74.38 236 ALA B O 1
ATOM 4799 N N . THR B 1 237 ? 12.141 31.953 20.438 1 76.44 237 THR B N 1
ATOM 4800 C CA . THR B 1 237 ? 13.461 31.906 21.078 1 76.44 237 THR B CA 1
ATOM 4801 C C . THR B 1 237 ? 14.477 31.25 20.141 1 76.44 237 THR B C 1
ATOM 4803 O O . THR B 1 237 ? 15.68 31.25 20.438 1 76.44 237 THR B O 1
ATOM 4806 N N . TYR B 1 238 ? 14.07 30.672 19.141 1 78.5 238 TYR B N 1
ATOM 4807 C CA . TYR B 1 238 ? 15.016 30.094 18.172 1 78.5 238 TYR B CA 1
ATOM 4808 C C . TYR B 1 238 ? 15.211 31.031 16.984 1 78.5 238 TYR B C 1
ATOM 4810 O O . TYR B 1 238 ? 15.938 32.031 17.078 1 78.5 238 TYR B O 1
ATOM 4818 N N . ARG B 1 239 ? 14.57 30.875 15.82 1 76.75 239 ARG B N 1
ATOM 4819 C CA . ARG B 1 239 ? 14.789 31.703 14.641 1 76.75 239 ARG B CA 1
ATOM 4820 C C . ARG B 1 239 ? 13.469 32.219 14.078 1 76.75 239 ARG B C 1
ATOM 4822 O O . ARG B 1 239 ? 13.367 32.531 12.891 1 76.75 239 ARG B O 1
ATOM 4829 N N . GLY B 1 240 ? 12.398 32.281 14.953 1 78.94 240 GLY B N 1
ATOM 4830 C CA . GLY B 1 240 ? 11.109 32.75 14.469 1 78.94 240 GLY B CA 1
ATOM 4831 C C . GLY B 1 240 ? 10.227 31.625 13.93 1 78.94 240 GLY B C 1
ATOM 4832 O O . GLY B 1 240 ? 10.477 30.453 14.195 1 78.94 240 GLY B O 1
ATOM 4833 N N . ILE B 1 241 ? 9.227 32.062 13.203 1 81.06 241 ILE B N 1
ATOM 4834 C CA . ILE B 1 241 ? 8.25 31.094 12.703 1 81.06 241 ILE B CA 1
ATOM 4835 C C . ILE B 1 241 ? 8.656 30.625 11.312 1 81.06 241 ILE B C 1
ATOM 4837 O O . ILE B 1 241 ? 8.75 31.438 10.383 1 81.06 241 ILE B O 1
ATOM 4841 N N . PRO B 1 242 ? 8.898 29.328 11.211 1 85.81 242 PRO B N 1
ATOM 4842 C CA . PRO B 1 242 ? 9.141 28.828 9.859 1 85.81 242 PRO B CA 1
ATOM 4843 C C . PRO B 1 242 ? 7.961 29.062 8.922 1 85.81 242 PRO B C 1
ATOM 4845 O O . PRO B 1 242 ? 6.805 28.938 9.336 1 85.81 242 PRO B O 1
ATOM 4848 N N . ILE B 1 243 ? 8.188 29.438 7.672 1 86.5 243 ILE B N 1
ATOM 4849 C CA . ILE B 1 243 ? 7.164 29.703 6.668 1 86.5 243 ILE B CA 1
ATOM 4850 C C . ILE B 1 243 ? 6.23 28.5 6.539 1 86.5 243 ILE B C 1
ATOM 4852 O O . ILE B 1 243 ? 5.02 28.672 6.367 1 86.5 243 ILE B O 1
ATOM 4856 N N . VAL B 1 244 ? 6.793 27.328 6.641 1 89.81 244 VAL B N 1
ATOM 4857 C CA . VAL B 1 244 ? 6.02 26.109 6.453 1 89.81 244 VAL B CA 1
ATOM 4858 C C . VAL B 1 244 ? 4.973 25.984 7.559 1 89.81 244 VAL B C 1
ATOM 4860 O O . VAL B 1 244 ? 3.889 25.438 7.34 1 89.81 244 VAL B O 1
ATOM 4863 N N . VAL B 1 245 ? 5.277 26.469 8.742 1 88.31 245 VAL B N 1
ATOM 4864 C CA . VAL B 1 245 ? 4.34 26.422 9.852 1 88.31 245 VAL B CA 1
ATOM 4865 C C . VAL B 1 245 ? 3.158 27.344 9.578 1 88.31 245 VAL B C 1
ATOM 4867 O O . VAL B 1 245 ? 2.023 27.047 9.953 1 88.31 245 VAL B O 1
ATOM 4870 N N . ILE B 1 246 ? 3.43 28.438 8.922 1 85.25 246 ILE B N 1
ATOM 4871 C CA . ILE B 1 246 ? 2.379 29.375 8.531 1 85.25 246 ILE B CA 1
ATOM 4872 C C . ILE B 1 246 ? 1.469 28.719 7.492 1 85.25 246 ILE B C 1
ATOM 4874 O O . ILE B 1 246 ? 0.243 28.781 7.598 1 85.25 246 ILE B O 1
ATOM 4878 N N . VAL B 1 247 ? 2.102 28.094 6.523 1 90.31 247 VAL B N 1
ATOM 4879 C CA . VAL B 1 247 ? 1.342 27.391 5.488 1 90.31 247 VAL B CA 1
ATOM 4880 C C . VAL B 1 247 ? 0.474 26.312 6.121 1 90.31 247 VAL B C 1
ATOM 4882 O O . VAL B 1 247 ? -0.701 26.172 5.777 1 90.31 247 VAL B O 1
ATOM 4885 N N . LEU B 1 248 ? 1.054 25.547 6.984 1 92.25 248 LEU B N 1
ATOM 4886 C CA . LEU B 1 248 ? 0.335 24.5 7.691 1 92.25 248 LEU B CA 1
ATOM 4887 C C . LEU B 1 248 ? -0.815 25.078 8.508 1 92.25 248 LEU B C 1
ATOM 4889 O O . LEU B 1 248 ? -1.926 24.547 8.492 1 92.25 248 LEU B O 1
ATOM 4893 N N . GLY B 1 249 ? -0.498 26.172 9.242 1 88.12 249 GLY B N 1
ATOM 4894 C CA . GLY B 1 249 ? -1.525 26.812 10.039 1 88.12 249 GLY B CA 1
ATOM 4895 C C . GLY B 1 249 ? -2.713 27.281 9.227 1 88.12 249 GLY B C 1
ATOM 4896 O O . GLY B 1 249 ? -3.863 27.062 9.602 1 88.12 249 GLY B O 1
ATOM 4897 N N . VAL B 1 250 ? -2.447 27.922 8.117 1 88.69 250 VAL B N 1
ATOM 4898 C CA . VAL B 1 250 ? -3.498 28.406 7.23 1 88.69 250 VAL B CA 1
ATOM 4899 C C . VAL B 1 250 ? -4.324 27.234 6.707 1 88.69 250 VAL B C 1
ATOM 4901 O O . VAL B 1 250 ? -5.555 27.312 6.652 1 88.69 250 VAL B O 1
ATOM 4904 N N . THR B 1 251 ? -3.639 26.172 6.367 1 93.5 251 THR B N 1
ATOM 4905 C CA . THR B 1 251 ? -4.316 24.984 5.852 1 93.5 251 THR B CA 1
ATOM 4906 C C . THR B 1 251 ? -5.215 24.375 6.918 1 93.5 251 THR B C 1
ATOM 4908 O O . THR B 1 251 ? -6.363 24.016 6.641 1 93.5 251 THR B O 1
ATOM 4911 N N . ILE B 1 252 ? -4.695 24.266 8.125 1 92.19 252 ILE B N 1
ATOM 4912 C CA . ILE B 1 252 ? -5.441 23.656 9.227 1 92.19 252 ILE B CA 1
ATOM 4913 C C . ILE B 1 252 ? -6.688 24.5 9.516 1 92.19 252 ILE B C 1
ATOM 4915 O O . ILE B 1 252 ? -7.789 23.953 9.648 1 92.19 252 ILE B O 1
ATOM 4919 N N . ILE B 1 253 ? -6.508 25.812 9.609 1 86.19 253 ILE B N 1
ATOM 4920 C CA . ILE B 1 253 ? -7.617 26.703 9.922 1 86.19 253 ILE B CA 1
ATOM 4921 C C . ILE B 1 253 ? -8.656 26.641 8.805 1 86.19 253 ILE B C 1
ATOM 4923 O O . ILE B 1 253 ? -9.859 26.531 9.07 1 86.19 253 ILE B O 1
ATOM 4927 N N . PHE B 1 254 ? -8.195 26.594 7.609 1 91.62 254 PHE B N 1
ATOM 4928 C CA . PHE B 1 254 ? -9.078 26.609 6.445 1 91.62 254 PHE B CA 1
ATOM 4929 C C . PHE B 1 254 ? -9.906 25.328 6.391 1 91.62 254 PHE B C 1
ATOM 4931 O O . PHE B 1 254 ? -11.133 25.375 6.273 1 91.62 254 PHE B O 1
ATOM 4938 N N . PHE B 1 255 ? -9.289 24.25 6.547 1 95 255 PHE B N 1
ATOM 4939 C CA . PHE B 1 255 ? -10.016 23 6.359 1 95 255 PHE B CA 1
ATOM 4940 C C . PHE B 1 255 ? -10.766 22.609 7.629 1 95 255 PHE B C 1
ATOM 4942 O O . PHE B 1 255 ? -11.75 21.875 7.574 1 95 255 PHE B O 1
ATOM 4949 N N . SER B 1 256 ? -10.289 23.094 8.766 1 89.12 256 SER B N 1
ATOM 4950 C CA . SER B 1 256 ? -11.102 22.938 9.969 1 89.12 256 SER B CA 1
ATOM 4951 C C . SER B 1 256 ? -12.406 23.719 9.852 1 89.12 256 SER B C 1
ATOM 4953 O O . SER B 1 256 ? -13.461 23.234 10.273 1 89.12 256 SER B O 1
ATOM 4955 N N . PHE B 1 257 ? -12.297 24.906 9.266 1 85.75 257 PHE B N 1
ATOM 4956 C CA . PHE B 1 257 ? -13.484 25.734 9.047 1 85.75 257 PHE B CA 1
ATOM 4957 C C . PHE B 1 257 ? -14.43 25.062 8.047 1 85.75 257 PHE B C 1
ATOM 4959 O O . PHE B 1 257 ? -15.633 25 8.281 1 85.75 257 PHE B O 1
ATOM 4966 N N . ILE B 1 258 ? -13.883 24.516 7.004 1 91.19 258 ILE B N 1
ATOM 4967 C CA . ILE B 1 258 ? -14.68 23.891 5.957 1 91.19 258 ILE B CA 1
ATOM 4968 C C . ILE B 1 258 ? -15.414 22.672 6.523 1 91.19 258 ILE B C 1
ATOM 4970 O O . ILE B 1 258 ? -16.609 22.469 6.25 1 91.19 258 ILE B O 1
ATOM 4974 N N . THR B 1 259 ? -14.82 21.875 7.332 1 92.25 259 THR B N 1
ATOM 4975 C CA . THR B 1 259 ? -15.398 20.625 7.816 1 92.25 259 THR B CA 1
ATOM 4976 C C . THR B 1 259 ? -16.422 20.891 8.922 1 92.25 259 THR B C 1
ATOM 4978 O O . THR B 1 259 ? -17.391 20.156 9.07 1 92.25 259 THR B O 1
ATOM 4981 N N . ASN B 1 260 ? -16.234 22.016 9.68 1 86.25 260 ASN B N 1
ATOM 4982 C CA . ASN B 1 260 ? -17.078 22.234 10.852 1 86.25 260 ASN B CA 1
ATOM 4983 C C . ASN B 1 260 ? -18.203 23.234 10.562 1 86.25 260 ASN B C 1
ATOM 4985 O O . ASN B 1 260 ? -19.25 23.203 11.203 1 86.25 260 ASN B O 1
ATOM 4989 N N . ASN B 1 261 ? -17.969 24.125 9.539 1 86.88 261 ASN B N 1
ATOM 4990 C CA . ASN B 1 261 ? -18.875 25.266 9.469 1 86.88 261 ASN B CA 1
ATOM 4991 C C . ASN B 1 261 ? -19.531 25.391 8.094 1 86.88 261 ASN B C 1
ATOM 4993 O O . ASN B 1 261 ? -20.344 26.281 7.859 1 86.88 261 ASN B O 1
ATOM 4997 N N . THR B 1 262 ? -19.25 24.516 7.199 1 92.19 262 THR B N 1
ATOM 4998 C CA . THR B 1 262 ? -19.812 24.656 5.863 1 92.19 262 THR B CA 1
ATOM 4999 C C . THR B 1 262 ? -20.656 23.438 5.508 1 92.19 262 THR B C 1
ATOM 5001 O O . THR B 1 262 ? -20.625 22.422 6.199 1 92.19 262 THR B O 1
ATOM 5004 N N . VAL B 1 263 ? -21.438 23.578 4.441 1 93.12 263 VAL B N 1
ATOM 5005 C CA . VAL B 1 263 ? -22.328 22.531 3.959 1 93.12 263 VAL B CA 1
ATOM 5006 C C . VAL B 1 263 ? -21.516 21.344 3.428 1 93.12 263 VAL B C 1
ATOM 5008 O O . VAL B 1 263 ? -21.875 20.188 3.641 1 93.12 263 VAL B O 1
ATOM 5011 N N . ILE B 1 264 ? -20.422 21.641 2.859 1 94.81 264 ILE B N 1
ATOM 5012 C CA . ILE B 1 264 ? -19.578 20.594 2.301 1 94.81 264 ILE B CA 1
ATOM 5013 C C . ILE B 1 264 ? -19.078 19.688 3.42 1 94.81 264 ILE B C 1
ATOM 5015 O O . ILE B 1 264 ? -19.016 18.469 3.256 1 94.81 264 ILE B O 1
ATOM 5019 N N . GLY B 1 265 ? -18.688 20.297 4.445 1 94.94 265 GLY B N 1
ATOM 5020 C CA . GLY B 1 265 ? -18.266 19.516 5.59 1 94.94 265 GLY B CA 1
ATOM 5021 C C . GLY B 1 265 ? -19.328 18.562 6.094 1 94.94 265 GLY B C 1
ATOM 5022 O O . GLY B 1 265 ? -19.062 17.375 6.324 1 94.94 265 GLY B O 1
ATOM 5023 N N . ARG B 1 266 ? -20.562 19.062 6.184 1 93.69 266 ARG B N 1
ATOM 5024 C CA . ARG B 1 266 ? -21.688 18.234 6.633 1 93.69 266 ARG B CA 1
ATOM 5025 C C . ARG B 1 266 ? -21.953 17.094 5.652 1 93.69 266 ARG B C 1
ATOM 5027 O O . ARG B 1 266 ? -22.266 15.984 6.062 1 93.69 266 ARG B O 1
ATOM 5034 N N . TYR B 1 267 ? -21.797 17.438 4.43 1 96.88 267 TYR B N 1
ATOM 5035 C CA . TYR B 1 267 ? -22.016 16.422 3.41 1 96.88 267 TYR B CA 1
ATOM 5036 C C . TYR B 1 267 ? -20.969 15.328 3.5 1 96.88 267 TYR B C 1
ATOM 5038 O O . TYR B 1 267 ? -21.266 14.141 3.312 1 96.88 267 TYR B O 1
ATOM 5046 N N . ILE B 1 268 ? -19.734 15.68 3.816 1 97.25 268 ILE B N 1
ATOM 5047 C CA . ILE B 1 268 ? -18.641 14.727 3.914 1 97.25 268 ILE B CA 1
ATOM 5048 C C . ILE B 1 268 ? -18.906 13.75 5.059 1 97.25 268 ILE B C 1
ATOM 5050 O O . ILE B 1 268 ? -18.797 12.531 4.887 1 97.25 268 ILE B O 1
ATOM 5054 N N . TYR B 1 269 ? -19.375 14.258 6.176 1 95.62 269 TYR B N 1
ATOM 5055 C CA . TYR B 1 269 ? -19.641 13.398 7.328 1 95.62 269 TYR B CA 1
ATOM 5056 C C . TYR B 1 269 ? -20.875 12.539 7.094 1 95.62 269 TYR B C 1
ATOM 5058 O O . TYR B 1 269 ? -20.922 11.383 7.508 1 95.62 269 TYR B O 1
ATOM 5066 N N . ALA B 1 270 ? -21.875 13.062 6.402 1 95.25 270 ALA B N 1
ATOM 5067 C CA . ALA B 1 270 ? -23.094 12.312 6.109 1 95.25 270 ALA B CA 1
ATOM 5068 C C . ALA B 1 270 ? -22.812 11.133 5.184 1 95.25 270 ALA B C 1
ATOM 5070 O O . ALA B 1 270 ? -23.266 10.016 5.426 1 95.25 270 ALA B O 1
ATOM 5071 N N . VAL B 1 271 ? -22.016 11.445 4.203 1 96.31 271 VAL B N 1
ATOM 5072 C CA . VAL B 1 271 ? -21.672 10.398 3.25 1 96.31 271 VAL B CA 1
ATOM 5073 C C . VAL B 1 271 ? -20.812 9.336 3.943 1 96.31 271 VAL B C 1
ATOM 5075 O O . VAL B 1 271 ? -20.953 8.141 3.672 1 96.31 271 VAL B O 1
ATOM 5078 N N . GLY B 1 272 ? -19.938 9.773 4.801 1 95 272 GLY B N 1
ATOM 5079 C CA . GLY B 1 272 ? -19.094 8.852 5.539 1 95 272 GLY B CA 1
ATOM 5080 C C . GLY B 1 272 ? -19.859 7.957 6.488 1 95 272 GLY B C 1
ATOM 5081 O O . GLY B 1 272 ? -19.453 6.824 6.75 1 95 272 GLY B O 1
ATOM 5082 N N . GLY B 1 273 ? -20.906 8.477 7.043 1 91.81 273 GLY B N 1
ATOM 5083 C CA . GLY B 1 273 ? -21.75 7.672 7.91 1 91.81 273 GLY B CA 1
ATOM 5084 C C . GLY B 1 273 ? -22.5 6.586 7.168 1 91.81 273 GLY B C 1
ATOM 5085 O O . GLY B 1 273 ? -22.406 5.41 7.52 1 91.81 273 GLY B O 1
ATOM 5086 N N . ASN B 1 274 ? -23.266 7.023 6.168 1 92.94 274 ASN B N 1
ATOM 5087 C CA . ASN B 1 274 ? -24.016 6.117 5.305 1 92.94 274 ASN B CA 1
ATOM 5088 C C . ASN B 1 274 ? -24.297 6.746 3.939 1 92.94 274 ASN B C 1
ATOM 5090 O O . ASN B 1 274 ? -25.234 7.52 3.787 1 92.94 274 ASN B O 1
ATOM 5094 N N . ALA B 1 275 ? -23.547 6.203 2.977 1 90.75 275 ALA B N 1
ATOM 5095 C CA . ALA B 1 275 ? -23.641 6.801 1.646 1 90.75 275 ALA B CA 1
ATOM 5096 C C . ALA B 1 275 ? -25.047 6.625 1.063 1 90.75 275 ALA B C 1
ATOM 5098 O O . ALA B 1 275 ? -25.562 7.52 0.386 1 90.75 275 ALA B O 1
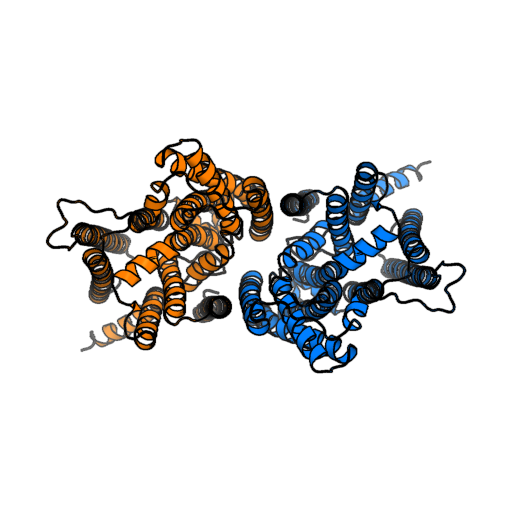ATOM 5099 N N . ARG B 1 276 ? -25.688 5.492 1.291 1 89 276 ARG B N 1
ATOM 5100 C CA . ARG B 1 276 ? -27.016 5.207 0.764 1 89 276 ARG B CA 1
ATOM 5101 C C . ARG B 1 276 ? -28.062 6.117 1.397 1 89 276 ARG B C 1
ATOM 5103 O O . ARG B 1 276 ? -28.922 6.664 0.702 1 89 276 ARG B O 1
ATOM 5110 N N . SER B 1 277 ? -27.938 6.258 2.711 1 90.56 277 SER B N 1
ATOM 5111 C CA . SER B 1 277 ? -28.875 7.133 3.426 1 90.56 277 SER B CA 1
ATOM 5112 C C . SER B 1 277 ? -28.672 8.586 3.02 1 90.56 277 SER B C 1
ATOM 5114 O O . SER B 1 277 ? -29.656 9.336 2.9 1 90.56 277 SER B O 1
ATOM 5116 N N . ALA B 1 278 ? -27.438 8.938 2.826 1 93.44 278 ALA B N 1
ATOM 5117 C CA . ALA B 1 278 ? -27.156 10.297 2.396 1 93.44 278 ALA B CA 1
ATOM 5118 C C . ALA B 1 278 ? -27.766 10.586 1.032 1 93.44 278 ALA B C 1
ATOM 5120 O O . ALA B 1 278 ? -28.344 11.656 0.819 1 93.44 278 ALA B O 1
ATOM 5121 N N . LYS B 1 279 ? -27.672 9.664 0.175 1 92.88 279 LYS B N 1
ATOM 5122 C CA . LYS B 1 279 ? -28.234 9.82 -1.16 1 92.88 279 LYS B CA 1
ATOM 5123 C C . LYS B 1 279 ? -29.75 9.969 -1.095 1 92.88 279 LYS B C 1
ATOM 5125 O O . LYS B 1 279 ? -30.344 10.773 -1.828 1 92.88 279 LYS B O 1
ATOM 5130 N N . LEU B 1 280 ? -30.375 9.25 -0.216 1 92.38 280 LEU B N 1
ATOM 5131 C CA . LEU B 1 280 ? -31.812 9.312 -0.034 1 92.38 280 LEU B CA 1
ATOM 5132 C C . LEU B 1 280 ? -32.25 10.656 0.542 1 92.38 280 LEU B C 1
ATOM 5134 O O . LEU B 1 280 ? -33.375 11.086 0.368 1 92.38 280 LEU B O 1
ATOM 5138 N N . SER B 1 281 ? -31.328 11.305 1.148 1 94 281 SER B N 1
ATOM 5139 C CA . SER B 1 281 ? -31.594 12.609 1.74 1 94 281 SER B CA 1
ATOM 5140 C C . SER B 1 281 ? -31.266 13.742 0.768 1 94 281 SER B C 1
ATOM 5142 O O . SER B 1 281 ? -31.25 14.914 1.15 1 94 281 SER B O 1
ATOM 5144 N N . GLY B 1 282 ? -30.875 13.367 -0.476 1 94.12 282 GLY B N 1
ATOM 5145 C CA . GLY B 1 282 ? -30.688 14.367 -1.519 1 94.12 282 GLY B CA 1
ATOM 5146 C C . GLY B 1 282 ? -29.234 14.758 -1.714 1 94.12 282 GLY B C 1
ATOM 5147 O O . GLY B 1 282 ? -28.938 15.664 -2.496 1 94.12 282 GLY B O 1
ATOM 5148 N N . ILE B 1 283 ? -28.391 14.195 -1.024 1 95.62 283 ILE B N 1
ATOM 5149 C CA . ILE B 1 283 ? -26.984 14.516 -1.147 1 95.62 283 ILE B CA 1
ATOM 5150 C C . ILE B 1 283 ? -26.344 13.672 -2.252 1 95.62 283 ILE B C 1
ATOM 5152 O O . ILE B 1 283 ? -26.531 12.453 -2.283 1 95.62 283 ILE B O 1
ATOM 5156 N N . ASN B 1 284 ? -25.656 14.344 -3.178 1 96.81 284 ASN B N 1
ATOM 5157 C CA . ASN B 1 284 ? -24.922 13.609 -4.211 1 96.81 284 ASN B CA 1
ATOM 5158 C C . ASN B 1 284 ? -23.625 13.023 -3.674 1 96.81 284 ASN B C 1
ATOM 5160 O O . ASN B 1 284 ? -22.578 13.672 -3.719 1 96.81 284 ASN B O 1
ATOM 5164 N N . SER B 1 285 ? -23.688 11.844 -3.254 1 96 285 SER B N 1
ATOM 5165 C CA . SER B 1 285 ? -22.547 11.195 -2.625 1 96 285 SER B CA 1
ATOM 5166 C C . SER B 1 285 ? -21.359 11.125 -3.58 1 96 285 SER B C 1
ATOM 5168 O O . SER B 1 285 ? -20.219 11.258 -3.158 1 96 285 SER B O 1
ATOM 5170 N N . GLU B 1 286 ? -21.594 10.93 -4.902 1 96.56 286 GLU B N 1
ATOM 5171 C CA . GLU B 1 286 ? -20.516 10.852 -5.891 1 96.56 286 GLU B CA 1
ATOM 5172 C C . GLU B 1 286 ? -19.75 12.164 -5.984 1 96.56 286 GLU B C 1
ATOM 5174 O O . GLU B 1 286 ? -18.531 12.172 -6.062 1 96.56 286 GLU B O 1
ATOM 5179 N N . LEU B 1 287 ? -20.469 13.18 -5.957 1 97.56 287 LEU B N 1
ATOM 5180 C CA . LEU B 1 287 ? -19.844 14.484 -6.043 1 97.56 287 LEU B CA 1
ATOM 5181 C C . LEU B 1 287 ? -19 14.773 -4.797 1 97.56 287 LEU B C 1
ATOM 5183 O O . LEU B 1 287 ? -17.938 15.383 -4.887 1 97.56 287 LEU B O 1
ATOM 5187 N N . VAL B 1 288 ? -19.547 14.414 -3.68 1 97.69 288 VAL B N 1
ATOM 5188 C CA . VAL B 1 288 ? -18.828 14.633 -2.428 1 97.69 288 VAL B CA 1
ATOM 5189 C C . VAL B 1 288 ? -17.5 13.875 -2.445 1 97.69 288 VAL B C 1
ATOM 5191 O O . VAL B 1 288 ? -16.453 14.438 -2.113 1 97.69 288 VAL B O 1
ATOM 5194 N N . VAL B 1 289 ? -17.531 12.617 -2.859 1 97.69 289 VAL B N 1
ATOM 5195 C CA . VAL B 1 289 ? -16.328 11.805 -2.947 1 97.69 289 VAL B CA 1
ATOM 5196 C C . VAL B 1 289 ? -15.359 12.422 -3.947 1 97.69 289 VAL B C 1
ATOM 5198 O O . VAL B 1 289 ? -14.148 12.461 -3.707 1 97.69 289 VAL B O 1
ATOM 5201 N N . PHE B 1 290 ? -15.922 12.922 -5.027 1 98.31 290 PHE B N 1
ATOM 5202 C CA . PHE B 1 290 ? -15.117 13.562 -6.062 1 98.31 290 PHE B CA 1
ATOM 5203 C C . PHE B 1 290 ? -14.406 14.797 -5.512 1 98.31 290 PHE B C 1
ATOM 5205 O O . PHE B 1 290 ? -13.203 14.977 -5.723 1 98.31 290 PHE B O 1
ATOM 5212 N N . VAL B 1 291 ? -15.109 15.594 -4.785 1 98.19 291 VAL B N 1
ATOM 5213 C CA . VAL B 1 291 ? -14.562 16.828 -4.227 1 98.19 291 VAL B CA 1
ATOM 5214 C C . VAL B 1 291 ? -13.484 16.5 -3.201 1 98.19 291 VAL B C 1
ATOM 5216 O O . VAL B 1 291 ? -12.461 17.188 -3.133 1 98.19 291 VAL B O 1
ATOM 5219 N N . VAL B 1 292 ? -13.719 15.492 -2.395 1 98.38 292 VAL B N 1
ATOM 5220 C CA . VAL B 1 292 ? -12.742 15.086 -1.383 1 98.38 292 VAL B CA 1
ATOM 5221 C C . VAL B 1 292 ? -11.438 14.664 -2.059 1 98.38 292 VAL B C 1
ATOM 5223 O O . VAL B 1 292 ? -10.352 15 -1.581 1 98.38 292 VAL B O 1
ATOM 5226 N N . GLN B 1 293 ? -11.57 14 -3.209 1 98.38 293 GLN B N 1
ATOM 5227 C CA . GLN B 1 293 ? -10.375 13.578 -3.934 1 98.38 293 GLN B CA 1
ATOM 5228 C C . GLN B 1 293 ? -9.664 14.773 -4.555 1 98.38 293 GLN B C 1
ATOM 5230 O O . GLN B 1 293 ? -8.438 14.789 -4.656 1 98.38 293 GLN B O 1
ATOM 5235 N N . LEU B 1 294 ? -10.414 15.773 -4.945 1 98.5 294 LEU B N 1
ATOM 5236 C CA . LEU B 1 294 ? -9.828 17.016 -5.445 1 98.5 294 LEU B CA 1
ATOM 5237 C C . LEU B 1 294 ? -8.992 17.703 -4.367 1 98.5 294 LEU B C 1
ATOM 5239 O O . LEU B 1 294 ? -7.871 18.141 -4.625 1 98.5 294 LEU B O 1
ATOM 5243 N N . ILE B 1 295 ? -9.586 17.734 -3.209 1 98.44 295 ILE B N 1
ATOM 5244 C CA . ILE B 1 295 ? -8.922 18.375 -2.08 1 98.44 295 ILE B CA 1
ATOM 5245 C C . ILE B 1 295 ? -7.652 17.625 -1.723 1 98.44 295 ILE B C 1
ATOM 5247 O O . ILE B 1 295 ? -6.594 18.219 -1.53 1 98.44 295 ILE B O 1
ATOM 5251 N N . MET B 1 296 ? -7.73 16.281 -1.689 1 98.5 296 MET B N 1
ATOM 5252 C CA . MET B 1 296 ? -6.57 15.453 -1.386 1 98.5 296 MET B CA 1
ATOM 5253 C C . MET B 1 296 ? -5.457 15.68 -2.402 1 98.5 296 MET B C 1
ATOM 5255 O O . MET B 1 296 ? -4.285 15.797 -2.033 1 98.5 296 MET B O 1
ATOM 5259 N N . GLY B 1 297 ? -5.887 15.781 -3.65 1 98.69 297 GLY B N 1
ATOM 5260 C CA . GLY B 1 297 ? -4.918 16.031 -4.703 1 98.69 297 GLY B CA 1
ATOM 5261 C C . GLY B 1 297 ? -4.227 17.375 -4.574 1 98.69 297 GLY B C 1
ATOM 5262 O O . GLY B 1 297 ? -3.006 17.469 -4.715 1 98.69 297 GLY B O 1
ATOM 5263 N N . GLY B 1 298 ? -4.969 18.391 -4.324 1 98.56 298 GLY B N 1
ATOM 5264 C CA . GLY B 1 298 ? -4.406 19.719 -4.152 1 98.56 298 GLY B CA 1
ATOM 5265 C C . GLY B 1 298 ? -3.416 19.797 -3.006 1 98.56 298 GLY B C 1
ATOM 5266 O O . GLY B 1 298 ? -2.326 20.359 -3.16 1 98.56 298 GLY B O 1
ATOM 5267 N N . LEU B 1 299 ? -3.812 19.25 -1.891 1 98.62 299 LEU B N 1
ATOM 5268 C CA . LEU B 1 299 ? -2.941 19.266 -0.721 1 98.62 299 LEU B CA 1
ATOM 5269 C C . LEU B 1 299 ? -1.698 18.422 -0.96 1 98.62 299 LEU B C 1
ATOM 5271 O O . LEU B 1 299 ? -0.622 18.719 -0.44 1 98.62 299 LEU B O 1
ATOM 5275 N N . THR B 1 300 ? -1.854 17.328 -1.737 1 98.69 300 THR B N 1
ATOM 5276 C CA . THR B 1 300 ? -0.7 16.516 -2.107 1 98.69 300 THR B CA 1
ATOM 5277 C C . THR B 1 300 ? 0.283 17.328 -2.947 1 98.69 300 THR B C 1
ATOM 5279 O O . THR B 1 300 ? 1.499 17.188 -2.797 1 98.69 300 THR B O 1
ATOM 5282 N N . GLY B 1 301 ? -0.284 18.141 -3.816 1 98.44 301 GLY B N 1
ATOM 5283 C CA . GLY B 1 301 ? 0.571 19.031 -4.586 1 98.44 301 GLY B CA 1
ATOM 5284 C C . GLY B 1 301 ? 1.372 19.984 -3.723 1 98.44 301 GLY B C 1
ATOM 5285 O O . GLY B 1 301 ? 2.578 20.141 -3.918 1 98.44 301 GLY B O 1
ATOM 5286 N N . LEU B 1 302 ? 0.701 20.562 -2.77 1 97.88 302 LEU B N 1
ATOM 5287 C CA . LEU B 1 302 ? 1.362 21.469 -1.841 1 97.88 302 LEU B CA 1
ATOM 5288 C C . LEU B 1 302 ? 2.414 20.734 -1.017 1 97.88 302 LEU B C 1
ATOM 5290 O O . LEU B 1 302 ? 3.521 21.25 -0.819 1 97.88 302 LEU B O 1
ATOM 5294 N N . ALA B 1 303 ? 2.104 19.562 -0.537 1 98 303 ALA B N 1
ATOM 5295 C CA . ALA B 1 303 ? 3.029 18.75 0.248 1 98 303 ALA B CA 1
ATOM 5296 C C . ALA B 1 303 ? 4.266 18.375 -0.568 1 98 303 ALA B C 1
ATOM 5298 O O . ALA B 1 303 ? 5.379 18.328 -0.036 1 98 303 ALA B O 1
ATOM 5299 N N . GLY B 1 304 ? 4.027 18.094 -1.869 1 97.81 304 GLY B N 1
ATOM 5300 C CA . GLY B 1 304 ? 5.152 17.797 -2.742 1 97.81 304 GLY B CA 1
ATOM 5301 C C . GLY B 1 304 ? 6.141 18.938 -2.859 1 97.81 304 GLY B C 1
ATOM 5302 O O . GLY B 1 304 ? 7.352 18.734 -2.812 1 97.81 304 GLY B O 1
ATOM 5303 N N . VAL B 1 305 ? 5.602 20.141 -2.98 1 97.12 305 VAL B N 1
ATOM 5304 C CA . VAL B 1 305 ? 6.438 21.328 -3.092 1 97.12 305 VAL B CA 1
ATOM 5305 C C . VAL B 1 305 ? 7.203 21.547 -1.789 1 97.12 305 VAL B C 1
ATOM 5307 O O . VAL B 1 305 ? 8.406 21.828 -1.808 1 97.12 305 VAL B O 1
ATOM 5310 N N . VAL B 1 306 ? 6.52 21.391 -0.678 1 96.19 306 VAL B N 1
ATOM 5311 C CA . VAL B 1 306 ? 7.125 21.609 0.631 1 96.19 306 VAL B CA 1
ATOM 5312 C C . VAL B 1 306 ? 8.242 20.594 0.858 1 96.19 306 VAL B C 1
ATOM 5314 O O . VAL B 1 306 ? 9.32 20.938 1.339 1 96.19 306 VAL B O 1
ATOM 5317 N N . PHE B 1 307 ? 8.008 19.375 0.472 1 96.62 307 PHE B N 1
ATOM 5318 C CA . PHE B 1 307 ? 9.016 18.344 0.666 1 96.62 307 PHE B CA 1
ATOM 5319 C C . PHE B 1 307 ? 10.234 18.594 -0.21 1 96.62 307 PHE B C 1
ATOM 5321 O O . PHE B 1 307 ? 11.375 18.422 0.231 1 96.62 307 PHE B O 1
ATOM 5328 N N . THR B 1 308 ? 9.969 18.922 -1.438 1 96.5 308 THR B N 1
ATOM 5329 C CA . THR B 1 308 ? 11.062 19.219 -2.354 1 96.5 308 THR B CA 1
ATOM 5330 C C . THR B 1 308 ? 11.898 20.391 -1.831 1 96.5 308 THR B C 1
ATOM 5332 O O . THR B 1 308 ? 13.125 20.375 -1.938 1 96.5 308 THR B O 1
ATOM 5335 N N . GLY B 1 309 ? 11.242 21.375 -1.279 1 94.56 309 GLY B N 1
ATOM 5336 C CA . GLY B 1 309 ? 11.938 22.5 -0.659 1 94.56 309 GLY B CA 1
ATOM 5337 C C . GLY B 1 309 ? 12.766 22.078 0.548 1 94.56 309 GLY B C 1
ATOM 5338 O O . GLY B 1 309 ? 13.906 22.516 0.705 1 94.56 309 GLY B O 1
ATOM 5339 N N . TYR B 1 310 ? 12.188 21.234 1.336 1 93.12 310 TYR B N 1
ATOM 5340 C CA . TYR B 1 310 ? 12.883 20.766 2.529 1 93.12 310 TYR B CA 1
ATOM 5341 C C . TYR B 1 310 ? 14.148 20 2.16 1 93.12 310 TYR B C 1
ATOM 5343 O O . TYR B 1 310 ? 15.195 20.188 2.791 1 93.12 310 TYR B O 1
ATOM 5351 N N . MET B 1 311 ? 14.039 19.188 1.12 1 93.31 311 MET B N 1
ATOM 5352 C CA . MET B 1 311 ? 15.18 18.391 0.692 1 93.31 311 MET B CA 1
ATOM 5353 C C . MET B 1 311 ? 16.109 19.188 -0.218 1 93.31 311 MET B C 1
ATOM 5355 O O . MET B 1 311 ? 17.188 18.734 -0.565 1 93.31 311 MET B O 1
ATOM 5359 N N . ASN B 1 312 ? 15.727 20.312 -0.602 1 93.38 312 ASN B N 1
ATOM 5360 C CA . ASN B 1 312 ? 16.453 21.156 -1.546 1 93.38 312 ASN B CA 1
ATOM 5361 C C . ASN B 1 312 ? 16.797 20.391 -2.824 1 93.38 312 ASN B C 1
ATOM 5363 O O . ASN B 1 312 ? 17.891 20.562 -3.375 1 93.38 312 ASN B O 1
ATOM 5367 N N . SER B 1 313 ? 15.961 19.438 -3.182 1 95.06 313 SER B N 1
ATOM 5368 C CA . SER B 1 313 ? 16.094 18.609 -4.379 1 95.06 313 SER B CA 1
ATOM 5369 C C . SER B 1 313 ? 14.875 17.719 -4.582 1 95.06 313 SER B C 1
ATOM 5371 O O . SER B 1 313 ? 14.188 17.375 -3.617 1 95.06 313 SER B O 1
ATOM 5373 N N . ALA B 1 314 ? 14.578 17.469 -5.777 1 95.69 314 ALA B N 1
ATOM 5374 C CA . ALA B 1 314 ? 13.539 16.484 -6.086 1 95.69 314 ALA B CA 1
ATOM 5375 C C . ALA B 1 314 ? 14.133 15.086 -6.203 1 95.69 314 ALA B C 1
ATOM 5377 O O . ALA B 1 314 ? 14.938 14.82 -7.098 1 95.69 314 ALA B O 1
ATOM 5378 N N . LEU B 1 315 ? 13.742 14.242 -5.352 1 94.94 315 LEU B N 1
ATOM 5379 C CA . LEU B 1 315 ? 14.297 12.891 -5.293 1 94.94 315 LEU B CA 1
ATOM 5380 C C . LEU B 1 315 ? 13.359 11.891 -5.961 1 94.94 315 LEU B C 1
ATOM 5382 O O . LEU B 1 315 ? 12.148 11.922 -5.734 1 94.94 315 LEU B O 1
ATOM 5386 N N . PRO B 1 316 ? 13.945 11.016 -6.75 1 93 316 PRO B N 1
ATOM 5387 C CA . PRO B 1 316 ? 13.109 10.008 -7.41 1 93 316 PRO B CA 1
ATOM 5388 C C . PRO B 1 316 ? 12.398 9.094 -6.414 1 93 316 PRO B C 1
ATOM 5390 O O . PRO B 1 316 ? 11.281 8.648 -6.68 1 93 316 PRO B O 1
ATOM 5393 N N . GLN B 1 317 ? 12.961 8.82 -5.281 1 89.88 317 GLN B N 1
ATOM 5394 C CA . GLN B 1 317 ? 12.383 7.902 -4.301 1 89.88 317 GLN B CA 1
ATOM 5395 C C . GLN B 1 317 ? 11.609 8.656 -3.229 1 89.88 317 GLN B C 1
ATOM 5397 O O . GLN B 1 317 ? 11.195 8.07 -2.227 1 89.88 317 GLN B O 1
ATOM 5402 N N . ALA B 1 318 ? 11.398 9.93 -3.484 1 92.19 318 ALA B N 1
ATOM 5403 C CA . ALA B 1 318 ? 10.648 10.719 -2.512 1 92.19 318 ALA B CA 1
ATOM 5404 C C . ALA B 1 318 ? 9.227 10.18 -2.357 1 92.19 318 ALA B C 1
ATOM 5406 O O . ALA B 1 318 ? 8.688 9.547 -3.27 1 92.19 318 ALA B O 1
ATOM 5407 N N . GLY B 1 319 ? 8.695 10.375 -1.225 1 92.88 319 GLY B N 1
ATOM 5408 C CA . GLY B 1 319 ? 7.281 10.125 -1.019 1 92.88 319 GLY B CA 1
ATOM 5409 C C . GLY B 1 319 ? 6.988 8.711 -0.544 1 92.88 319 GLY B C 1
ATOM 5410 O O . GLY B 1 319 ? 5.84 8.375 -0.258 1 92.88 319 GLY B O 1
ATOM 5411 N N . ASN B 1 320 ? 8.023 7.867 -0.48 1 86.56 320 ASN B N 1
ATOM 5412 C CA . ASN B 1 320 ? 7.82 6.512 0.012 1 86.56 320 ASN B CA 1
ATOM 5413 C C . ASN B 1 320 ? 7.316 6.508 1.453 1 86.56 320 ASN B C 1
ATOM 5415 O O . ASN B 1 320 ? 7.906 7.156 2.322 1 86.56 320 ASN B O 1
ATOM 5419 N N . ASN B 1 321 ? 6.184 5.902 1.719 1 85.69 321 ASN B N 1
ATOM 5420 C CA . ASN B 1 321 ? 5.578 5.695 3.031 1 85.69 321 ASN B CA 1
ATOM 5421 C C . ASN B 1 321 ? 4.844 6.941 3.514 1 85.69 321 ASN B C 1
ATOM 5423 O O . ASN B 1 321 ? 4.379 6.988 4.652 1 85.69 321 ASN B O 1
ATOM 5427 N N . PHE B 1 322 ? 4.773 8.008 2.611 1 92.75 322 PHE B N 1
ATOM 5428 C CA . PHE B 1 322 ? 4.02 9.195 2.994 1 92.75 322 PHE B CA 1
ATOM 5429 C C . PHE B 1 322 ? 2.57 8.836 3.303 1 92.75 322 PHE B C 1
ATOM 5431 O O . PHE B 1 322 ? 1.979 9.383 4.238 1 92.75 322 PHE B O 1
ATOM 5438 N N . GLU B 1 323 ? 2.129 7.977 2.465 1 92.5 323 GLU B N 1
ATOM 5439 C CA . GLU B 1 323 ? 0.734 7.574 2.615 1 92.5 323 GLU B CA 1
ATOM 5440 C C . GLU B 1 323 ? 0.5 6.895 3.963 1 92.5 323 GLU B C 1
ATOM 5442 O O . GLU B 1 323 ? -0.496 7.172 4.637 1 92.5 323 GLU B O 1
ATOM 5447 N N . LEU B 1 324 ? 1.435 6.07 4.379 1 87.88 324 LEU B N 1
ATOM 5448 C CA . LEU B 1 324 ? 1.3 5.34 5.633 1 87.88 324 LEU B CA 1
ATOM 5449 C C . LEU B 1 324 ? 1.364 6.289 6.824 1 87.88 324 LEU B C 1
ATOM 5451 O O . LEU B 1 324 ? 0.624 6.125 7.797 1 87.88 324 LEU B O 1
ATOM 5455 N N . ASP B 1 325 ? 2.242 7.211 6.715 1 92.12 325 ASP B N 1
ATOM 5456 C CA . ASP B 1 325 ? 2.367 8.195 7.785 1 92.12 325 ASP B CA 1
ATOM 5457 C C . ASP B 1 325 ? 1.101 9.039 7.906 1 92.12 325 ASP B C 1
ATOM 5459 O O . ASP B 1 325 ? 0.629 9.305 9.016 1 92.12 325 ASP B O 1
ATOM 5463 N N . ALA B 1 326 ? 0.636 9.422 6.785 1 95.81 326 ALA B N 1
ATOM 5464 C CA . ALA B 1 326 ? -0.578 10.234 6.793 1 95.81 326 ALA B CA 1
ATOM 5465 C C . ALA B 1 326 ? -1.766 9.438 7.328 1 95.81 326 ALA B C 1
ATOM 5467 O O . ALA B 1 326 ? -2.578 9.969 8.094 1 95.81 326 ALA B O 1
ATOM 5468 N N . ILE B 1 327 ? -1.881 8.227 6.941 1 93.69 327 ILE B N 1
ATOM 5469 C CA . ILE B 1 327 ? -2.963 7.363 7.398 1 93.69 327 ILE B CA 1
ATOM 5470 C C . ILE B 1 327 ? -2.84 7.133 8.898 1 93.69 327 ILE B C 1
ATOM 5472 O O . ILE B 1 327 ? -3.824 7.25 9.633 1 93.69 327 ILE B O 1
ATOM 5476 N N . ALA B 1 328 ? -1.611 6.816 9.305 1 92.06 328 ALA B N 1
ATOM 5477 C CA . ALA B 1 328 ? -1.365 6.59 10.727 1 92.06 328 ALA B CA 1
ATOM 5478 C C . ALA B 1 328 ? -1.73 7.824 11.547 1 92.06 328 ALA B C 1
ATOM 5480 O O . ALA B 1 328 ? -2.314 7.707 12.625 1 92.06 328 ALA B O 1
ATOM 5481 N N . ALA B 1 329 ? -1.386 8.953 11.031 1 94.31 329 ALA B N 1
ATOM 5482 C CA . ALA B 1 329 ? -1.711 10.211 11.703 1 94.31 329 ALA B CA 1
ATOM 5483 C C . ALA B 1 329 ? -3.215 10.336 11.93 1 94.31 329 ALA B C 1
ATOM 5485 O O . ALA B 1 329 ? -3.656 10.727 13.016 1 94.31 329 ALA B O 1
ATOM 5486 N N . CYS B 1 330 ? -3.979 9.992 10.945 1 95.19 330 CYS B N 1
ATOM 5487 C CA . CYS B 1 330 ? -5.43 10.141 11.016 1 95.19 330 CYS B CA 1
ATOM 5488 C C . CYS B 1 330 ? -6.027 9.148 12.008 1 95.19 330 CYS B C 1
ATOM 5490 O O . CYS B 1 330 ? -6.895 9.508 12.805 1 95.19 330 CYS B O 1
ATOM 5492 N N . PHE B 1 331 ? -5.555 7.965 12.023 1 90.44 331 PHE B N 1
ATOM 5493 C CA . PHE B 1 331 ? -6.133 6.953 12.898 1 90.44 331 PHE B CA 1
ATOM 5494 C C . PHE B 1 331 ? -5.719 7.191 14.352 1 90.44 331 PHE B C 1
ATOM 5496 O O . PHE B 1 331 ? -6.512 6.992 15.273 1 90.44 331 PHE B O 1
ATOM 5503 N N . ILE B 1 332 ? -4.496 7.59 14.477 1 88.38 332 ILE B N 1
ATOM 5504 C CA . ILE B 1 332 ? -4.047 7.965 15.82 1 88.38 332 ILE B CA 1
ATOM 5505 C C . ILE B 1 332 ? -4.852 9.164 16.312 1 88.38 332 ILE B C 1
ATOM 5507 O O . ILE B 1 332 ? -5.18 9.25 17.5 1 88.38 332 ILE B O 1
ATOM 5511 N N . GLY B 1 333 ? -5.168 10.008 15.391 1 89.94 333 GLY B N 1
ATOM 5512 C CA . GLY B 1 333 ? -5.914 11.219 15.711 1 89.94 333 GLY B CA 1
ATOM 5513 C C . GLY B 1 333 ? -7.383 10.961 15.977 1 89.94 333 GLY B C 1
ATOM 5514 O O . GLY B 1 333 ? -8.133 11.891 16.297 1 89.94 333 GLY B O 1
ATOM 5515 N N . GLY B 1 334 ? -7.852 9.734 15.805 1 87.88 334 GLY B N 1
ATOM 5516 C CA . GLY B 1 334 ? -9.211 9.406 16.219 1 87.88 334 GLY B CA 1
ATOM 5517 C C . GLY B 1 334 ? -10.141 9.156 15.055 1 87.88 334 GLY B C 1
ATOM 5518 O O . GLY B 1 334 ? -11.352 8.977 15.242 1 87.88 334 GLY B O 1
ATOM 5519 N N . ALA B 1 335 ? -9.602 9.234 13.836 1 92 335 ALA B N 1
ATOM 5520 C CA . ALA B 1 335 ? -10.461 8.898 12.703 1 92 335 ALA B CA 1
ATOM 5521 C C . ALA B 1 335 ? -10.859 7.426 12.727 1 92 335 ALA B C 1
ATOM 5523 O O . ALA B 1 335 ? -10.117 6.582 13.242 1 92 335 ALA B O 1
ATOM 5524 N N . SER B 1 336 ? -12.008 7.168 12.242 1 90.5 336 SER B N 1
ATOM 5525 C CA . SER B 1 336 ? -12.516 5.801 12.273 1 90.5 336 SER B CA 1
ATOM 5526 C C . SER B 1 336 ? -12.242 5.082 10.953 1 90.5 336 SER B C 1
ATOM 5528 O O . SER B 1 336 ? -12.375 5.676 9.875 1 90.5 336 SER B O 1
ATOM 5530 N N . ALA B 1 337 ? -11.961 3.834 11.117 1 85.19 337 ALA B N 1
ATOM 5531 C CA . ALA B 1 337 ? -11.727 3.006 9.938 1 85.19 337 ALA B CA 1
ATOM 5532 C C . ALA B 1 337 ? -13.031 2.727 9.195 1 85.19 337 ALA B C 1
ATOM 5534 O O . ALA B 1 337 ? -13.023 2.389 8.008 1 85.19 337 ALA B O 1
ATOM 5535 N N . SER B 1 338 ? -14.141 2.873 9.773 1 84.75 338 SER B N 1
ATOM 5536 C CA . SER B 1 338 ? -15.445 2.619 9.18 1 84.75 338 SER B CA 1
ATOM 5537 C C . SER B 1 338 ? -16 3.875 8.516 1 84.75 338 SER B C 1
ATOM 5539 O O . SER B 1 338 ? -17.062 3.836 7.898 1 84.75 338 SER B O 1
ATOM 5541 N N . GLY B 1 339 ? -15.32 4.957 8.648 1 88.44 339 GLY B N 1
ATOM 5542 C CA . GLY B 1 339 ? -15.766 6.203 8.047 1 88.44 339 GLY B CA 1
ATOM 5543 C C . GLY B 1 339 ? -16.688 7.004 8.938 1 88.44 339 GLY B C 1
ATOM 5544 O O . GLY B 1 339 ? -17.109 6.527 9.992 1 88.44 339 GLY B O 1
ATOM 5545 N N . GLY B 1 340 ? -16.891 8.234 8.664 1 92.38 340 GLY B N 1
ATOM 5546 C CA . GLY B 1 340 ? -17.891 9.078 9.289 1 92.38 340 GLY B CA 1
ATOM 5547 C C . GLY B 1 340 ? -17.375 9.836 10.492 1 92.38 340 GLY B C 1
ATOM 5548 O O . GLY B 1 340 ? -18 10.789 10.953 1 92.38 340 GLY B O 1
ATOM 5549 N N . ILE B 1 341 ? -16.234 9.391 11.008 1 91.88 341 ILE B N 1
ATOM 5550 C CA . ILE B 1 341 ? -15.711 10.047 12.195 1 91.88 341 ILE B CA 1
ATOM 5551 C C . ILE B 1 341 ? -14.273 10.492 11.945 1 91.88 341 ILE B C 1
ATOM 5553 O O . ILE B 1 341 ? -13.469 9.734 11.391 1 91.88 341 ILE B O 1
ATOM 5557 N N . GLY B 1 342 ? -13.961 11.703 12.383 1 92.06 342 GLY B N 1
ATOM 5558 C CA . GLY B 1 342 ? -12.625 12.266 12.258 1 92.06 342 GLY B CA 1
ATOM 5559 C C . GLY B 1 342 ? -12.617 13.781 12.195 1 92.06 342 GLY B C 1
ATOM 5560 O O . GLY B 1 342 ? -13.609 14.398 11.82 1 92.06 342 GLY B O 1
ATOM 5561 N N . THR B 1 343 ? -11.57 14.359 12.633 1 92.62 343 THR B N 1
ATOM 5562 C CA . THR B 1 343 ? -11.438 15.805 12.57 1 92.62 343 THR B CA 1
ATOM 5563 C C . THR B 1 343 ? -10.047 16.203 12.086 1 92.62 343 THR B C 1
ATOM 5565 O O . THR B 1 343 ? -9.086 15.453 12.25 1 92.62 343 THR B O 1
ATOM 5568 N N . VAL B 1 344 ? -9.992 17.344 11.5 1 94.19 344 VAL B N 1
ATOM 5569 C CA . VAL B 1 344 ? -8.719 17.859 11.008 1 94.19 344 VAL B CA 1
ATOM 5570 C C . VAL B 1 344 ? -7.75 18.047 12.18 1 94.19 344 VAL B C 1
ATOM 5572 O O . VAL B 1 344 ? -6.582 17.672 12.094 1 94.19 344 VAL B O 1
ATOM 5575 N N . ILE B 1 345 ? -8.195 18.531 13.234 1 87.75 345 ILE B N 1
ATOM 5576 C CA . ILE B 1 345 ? -7.367 18.781 14.406 1 87.75 345 ILE B CA 1
ATOM 5577 C C . ILE B 1 345 ? -6.852 17.453 14.961 1 87.75 345 ILE B C 1
ATOM 5579 O O . ILE B 1 345 ? -5.684 17.328 15.336 1 87.75 345 ILE B O 1
ATOM 5583 N N . GLY B 1 346 ? -7.746 16.469 15.023 1 88.94 346 GLY B N 1
ATOM 5584 C CA . GLY B 1 346 ? -7.32 15.148 15.445 1 88.94 346 GLY B CA 1
ATOM 5585 C C . GLY B 1 346 ? -6.203 14.586 14.586 1 88.94 346 GLY B C 1
ATOM 5586 O O . GLY B 1 346 ? -5.223 14.055 15.109 1 88.94 346 GLY B O 1
ATOM 5587 N N . ALA B 1 347 ? -6.363 14.742 13.312 1 94.75 347 ALA B N 1
ATOM 5588 C CA . ALA B 1 347 ? -5.355 14.242 12.375 1 94.75 347 ALA B CA 1
ATOM 5589 C C . ALA B 1 347 ? -4.016 14.938 12.586 1 94.75 347 ALA B C 1
ATOM 5591 O O . ALA B 1 347 ? -2.961 14.312 12.492 1 94.75 347 ALA B O 1
ATOM 5592 N N . ILE B 1 348 ? -4.078 16.203 12.867 1 93.06 348 ILE B N 1
ATOM 5593 C CA . ILE B 1 348 ? -2.857 16.984 13.086 1 93.06 348 ILE B CA 1
ATOM 5594 C C . ILE B 1 348 ? -2.182 16.531 14.375 1 93.06 348 ILE B C 1
ATOM 5596 O O . ILE B 1 348 ? -0.964 16.328 14.414 1 93.06 348 ILE B O 1
ATOM 5600 N N . VAL B 1 349 ? -2.924 16.312 15.406 1 89.69 349 VAL B N 1
ATOM 5601 C CA . VAL B 1 349 ? -2.373 15.844 16.672 1 89.69 349 VAL B CA 1
ATOM 5602 C C . VAL B 1 349 ? -1.753 14.461 16.484 1 89.69 349 VAL B C 1
ATOM 5604 O O . VAL B 1 349 ? -0.649 14.195 16.969 1 89.69 349 VAL B O 1
ATOM 5607 N N . GLY B 1 350 ? -2.506 13.633 15.812 1 91.75 350 GLY B N 1
ATOM 5608 C CA . GLY B 1 350 ? -1.951 12.32 15.5 1 91.75 350 GLY B CA 1
ATOM 5609 C C . GLY B 1 350 ? -0.663 12.398 14.703 1 91.75 350 GLY B C 1
ATOM 5610 O O . GLY B 1 350 ? 0.269 11.625 14.953 1 91.75 350 GLY B O 1
ATOM 5611 N N . GLY B 1 351 ? -0.637 13.281 13.734 1 94.19 351 GLY B N 1
ATOM 5612 C CA . GLY B 1 351 ? 0.574 13.484 12.961 1 94.19 351 GLY B CA 1
ATOM 5613 C C . GLY B 1 351 ? 1.742 13.977 13.797 1 94.19 351 GLY B C 1
ATOM 5614 O O . GLY B 1 351 ? 2.887 13.578 13.562 1 94.19 351 GLY B O 1
ATOM 5615 N N . LEU B 1 352 ? 1.416 14.805 14.711 1 91.5 352 LEU B N 1
ATOM 5616 C CA . LEU B 1 352 ? 2.455 15.32 15.602 1 91.5 352 LEU B CA 1
ATOM 5617 C C . LEU B 1 352 ? 2.977 14.219 16.516 1 91.5 352 LEU B C 1
ATOM 5619 O O . LEU B 1 352 ? 4.16 14.203 16.875 1 91.5 352 LEU B O 1
ATOM 5623 N N . VAL B 1 353 ? 2.082 13.312 16.875 1 89.38 353 VAL B N 1
ATOM 5624 C CA . VAL B 1 353 ? 2.516 12.156 17.641 1 89.38 353 VAL B CA 1
ATOM 5625 C C . VAL B 1 353 ? 3.539 11.352 16.844 1 89.38 353 VAL B C 1
ATOM 5627 O O . VAL B 1 353 ? 4.605 11.008 17.359 1 89.38 353 VAL B O 1
ATOM 5630 N N . MET B 1 354 ? 3.186 11.141 15.664 1 90.44 354 MET B N 1
ATOM 5631 C CA . MET B 1 354 ? 4.094 10.391 14.789 1 90.44 354 MET B CA 1
ATOM 5632 C C . MET B 1 354 ? 5.402 11.148 14.602 1 90.44 354 MET B C 1
ATOM 5634 O O . MET B 1 354 ? 6.48 10.547 14.609 1 90.44 354 MET B O 1
ATOM 5638 N N . ALA B 1 355 ? 5.297 12.414 14.43 1 92.12 355 ALA B N 1
ATOM 5639 C CA . ALA B 1 355 ? 6.48 13.25 14.258 1 92.12 355 ALA B CA 1
ATOM 5640 C C . ALA B 1 355 ? 7.363 13.211 15.5 1 92.12 355 ALA B C 1
ATOM 5642 O O . ALA B 1 355 ? 8.594 13.164 15.398 1 92.12 355 ALA B O 1
ATOM 5643 N N . ALA B 1 356 ? 6.758 13.25 16.609 1 89.62 356 ALA B N 1
ATOM 5644 C CA . ALA B 1 356 ? 7.488 13.203 17.875 1 89.62 356 ALA B CA 1
ATOM 5645 C C . ALA B 1 356 ? 8.219 11.875 18.047 1 89.62 356 ALA B C 1
ATOM 5647 O O . ALA B 1 356 ? 9.359 11.836 18.516 1 89.62 356 ALA B O 1
ATOM 5648 N N . ILE B 1 357 ? 7.582 10.844 17.641 1 87.88 357 ILE B N 1
ATOM 5649 C CA . ILE B 1 357 ? 8.188 9.523 17.734 1 87.88 357 ILE B CA 1
ATOM 5650 C C . ILE B 1 357 ? 9.391 9.445 16.797 1 87.88 357 ILE B C 1
ATOM 5652 O O . ILE B 1 357 ? 10.477 9.016 17.203 1 87.88 357 ILE B O 1
ATOM 5656 N N . ASN B 1 358 ? 9.172 9.883 15.578 1 89.06 358 ASN B N 1
ATOM 5657 C CA . ASN B 1 358 ? 10.266 9.875 14.617 1 89.06 358 ASN B CA 1
ATOM 5658 C C . ASN B 1 358 ? 11.445 10.719 15.086 1 89.06 358 ASN B C 1
ATOM 5660 O O . ASN B 1 358 ? 12.594 10.297 14.992 1 89.06 358 ASN B O 1
ATOM 5664 N N . ASN B 1 359 ? 11.164 11.883 15.562 1 90.25 359 ASN B N 1
ATOM 5665 C CA . ASN B 1 359 ? 12.195 12.789 16.062 1 90.25 359 ASN B CA 1
ATOM 5666 C C . ASN B 1 359 ? 12.906 12.227 17.281 1 90.25 359 ASN B C 1
ATOM 5668 O O . ASN B 1 359 ? 14.133 12.289 17.375 1 90.25 359 ASN B O 1
ATOM 5672 N N . GLY B 1 360 ? 12.148 11.742 18.188 1 88.38 360 GLY B N 1
ATOM 5673 C CA . GLY B 1 360 ? 12.727 11.156 19.391 1 88.38 360 GLY B CA 1
ATOM 5674 C C . GLY B 1 360 ? 13.664 10 19.094 1 88.38 360 GLY B C 1
ATOM 5675 O O . GLY B 1 360 ? 14.758 9.914 19.672 1 88.38 360 GLY B O 1
ATOM 5676 N N . MET B 1 361 ? 13.234 9.148 18.25 1 88.56 361 MET B N 1
ATOM 5677 C CA . MET B 1 361 ? 14.07 8.008 17.875 1 88.56 361 MET B CA 1
ATOM 5678 C C . MET B 1 361 ? 15.328 8.469 17.156 1 88.56 361 MET B C 1
ATOM 5680 O O . MET B 1 361 ? 16.391 7.875 17.328 1 88.56 361 MET B O 1
ATOM 5684 N N . SER B 1 362 ? 15.148 9.484 16.359 1 88.31 362 SER B N 1
ATOM 5685 C CA . SER B 1 362 ? 16.312 10.047 15.68 1 88.31 362 SER B CA 1
ATOM 5686 C C . SER B 1 362 ? 17.297 10.656 16.672 1 88.31 362 SER B C 1
ATOM 5688 O O . SER B 1 362 ? 18.5 10.492 16.547 1 88.31 362 SER B O 1
ATOM 5690 N N . LEU B 1 363 ? 16.812 11.328 17.672 1 89.56 363 LEU B N 1
ATOM 5691 C CA . LEU B 1 363 ? 17.641 11.945 18.688 1 89.56 363 LEU B CA 1
ATOM 5692 C C . LEU B 1 363 ? 18.375 10.891 19.516 1 89.56 363 LEU B C 1
ATOM 5694 O O . LEU B 1 363 ? 19.484 11.133 19.984 1 89.56 363 LEU B O 1
ATOM 5698 N N . MET B 1 364 ? 17.766 9.75 19.594 1 90.56 364 MET B N 1
ATOM 5699 C CA . MET B 1 364 ? 18.375 8.641 20.328 1 90.56 364 MET B CA 1
ATOM 5700 C C . MET B 1 364 ? 19.312 7.848 19.422 1 90.56 364 MET B C 1
ATOM 5702 O O . MET B 1 364 ? 19.844 6.812 19.844 1 90.56 364 MET B O 1
ATOM 5706 N N . ASN B 1 365 ? 19.453 8.242 18.156 1 86.94 365 ASN B N 1
ATOM 5707 C CA . ASN B 1 365 ? 20.312 7.605 17.156 1 86.94 365 ASN B CA 1
ATOM 5708 C C . ASN B 1 365 ? 19.844 6.184 16.844 1 86.94 365 ASN B C 1
ATOM 5710 O O . ASN B 1 365 ? 20.672 5.289 16.656 1 86.94 365 ASN B O 1
ATOM 5714 N N . ILE B 1 366 ? 18.656 6.016 17.016 1 86.06 366 ILE B N 1
ATOM 5715 C CA . ILE B 1 366 ? 18.094 4.73 16.609 1 86.06 366 ILE B CA 1
ATOM 5716 C C . ILE B 1 366 ? 18.016 4.66 15.094 1 86.06 366 ILE B C 1
ATOM 5718 O O . ILE B 1 366 ? 17.578 5.609 14.445 1 86.06 366 ILE B O 1
ATOM 5722 N N . GLN B 1 367 ? 18.422 3.562 14.547 1 84.81 367 GLN B N 1
ATOM 5723 C CA . GLN B 1 367 ? 18.484 3.391 13.102 1 84.81 367 GLN B CA 1
ATOM 5724 C C . GLN B 1 367 ? 17.078 3.459 12.477 1 84.81 367 GLN B C 1
ATOM 5726 O O . GLN B 1 367 ? 16.094 3.158 13.141 1 84.81 367 GLN B O 1
ATOM 5731 N N . ALA B 1 368 ? 16.969 3.879 11.25 1 81.06 368 ALA B N 1
ATOM 5732 C CA . ALA B 1 368 ? 15.734 4.137 10.516 1 81.06 368 ALA B CA 1
ATOM 5733 C C . ALA B 1 368 ? 14.891 2.869 10.391 1 81.06 368 ALA B C 1
ATOM 5735 O O . ALA B 1 368 ? 13.664 2.932 10.336 1 81.06 368 ALA B O 1
ATOM 5736 N N . GLN B 1 369 ? 15.578 1.757 10.492 1 87.12 369 GLN B N 1
ATOM 5737 C CA . GLN B 1 369 ? 14.867 0.493 10.328 1 87.12 369 GLN B CA 1
ATOM 5738 C C . GLN B 1 369 ? 13.898 0.246 11.484 1 87.12 369 GLN B C 1
ATOM 5740 O O . GLN B 1 369 ? 12.82 -0.308 11.281 1 87.12 369 GLN B O 1
ATOM 5745 N N . TRP B 1 370 ? 14.227 0.75 12.57 1 88.94 370 TRP B N 1
ATOM 5746 C CA . TRP B 1 370 ? 13.391 0.556 13.75 1 88.94 370 TRP B CA 1
ATOM 5747 C C . TRP B 1 370 ? 12.156 1.456 13.695 1 88.94 370 TRP B C 1
ATOM 5749 O O . TRP B 1 370 ? 11.133 1.15 14.305 1 88.94 370 TRP B O 1
ATOM 5759 N N . GLN B 1 371 ? 12.289 2.535 13.023 1 86.88 371 GLN B N 1
ATOM 5760 C CA . GLN B 1 371 ? 11.156 3.438 12.875 1 86.88 371 GLN B CA 1
ATOM 5761 C C . GLN B 1 371 ? 10.008 2.76 12.133 1 86.88 371 GLN B C 1
ATOM 5763 O O . GLN B 1 371 ? 8.836 2.994 12.438 1 86.88 371 GLN B O 1
ATOM 5768 N N . TYR B 1 372 ? 10.367 1.902 11.18 1 90.12 372 TYR B N 1
ATOM 5769 C CA . TYR B 1 372 ? 9.352 1.146 10.453 1 90.12 372 TYR B CA 1
ATOM 5770 C C . TYR B 1 372 ? 8.547 0.268 11.406 1 90.12 372 TYR B C 1
ATOM 5772 O O . TYR B 1 372 ? 7.316 0.256 11.359 1 90.12 372 TYR B O 1
ATOM 5780 N N . VAL B 1 373 ? 9.25 -0.344 12.289 1 92.12 373 VAL B N 1
ATOM 5781 C CA . VAL B 1 373 ? 8.625 -1.289 13.211 1 92.12 373 VAL B CA 1
ATOM 5782 C C . VAL B 1 373 ? 7.73 -0.54 14.195 1 92.12 373 VAL B C 1
ATOM 5784 O O . VAL B 1 373 ? 6.582 -0.93 14.414 1 92.12 373 VAL B O 1
ATOM 5787 N N . VAL B 1 374 ? 8.219 0.52 14.688 1 89.06 374 VAL B N 1
ATOM 5788 C CA . VAL B 1 374 ? 7.469 1.296 15.672 1 89.06 374 VAL B CA 1
ATOM 5789 C C . VAL B 1 374 ? 6.23 1.899 15.016 1 89.06 374 VAL B C 1
ATOM 5791 O O . VAL B 1 374 ? 5.133 1.842 15.578 1 89.06 374 VAL B O 1
ATOM 5794 N N . LYS B 1 375 ? 6.395 2.441 13.836 1 86.94 375 LYS B N 1
ATOM 5795 C CA . LYS B 1 375 ? 5.273 3.021 13.102 1 86.94 375 LYS B CA 1
ATOM 5796 C C . LYS B 1 375 ? 4.184 1.983 12.852 1 86.94 375 LYS B C 1
ATOM 5798 O O . LYS B 1 375 ? 2.992 2.283 12.969 1 86.94 375 LYS B O 1
ATOM 5803 N N . ALA B 1 376 ? 4.617 0.829 12.492 1 91.31 376 ALA B N 1
ATOM 5804 C CA . ALA B 1 376 ? 3.668 -0.247 12.211 1 91.31 376 ALA B CA 1
ATOM 5805 C C . ALA B 1 376 ? 2.885 -0.625 13.469 1 91.31 376 ALA B C 1
ATOM 5807 O O . ALA B 1 376 ? 1.663 -0.784 13.414 1 91.31 376 ALA B O 1
ATOM 5808 N N . LEU B 1 377 ? 3.578 -0.722 14.539 1 90.94 377 LEU B N 1
ATOM 5809 C CA . LEU B 1 377 ? 2.943 -1.109 15.797 1 90.94 377 LEU B CA 1
ATOM 5810 C C . LEU B 1 377 ? 1.996 -0.019 16.281 1 90.94 377 LEU B C 1
ATOM 5812 O O . LEU B 1 377 ? 0.904 -0.314 16.781 1 90.94 377 LEU B O 1
ATOM 5816 N N . VAL B 1 378 ? 2.436 1.202 16.141 1 85.81 378 VAL B N 1
ATOM 5817 C CA . VAL B 1 378 ? 1.613 2.332 16.562 1 85.81 378 VAL B CA 1
ATOM 5818 C C . VAL B 1 378 ? 0.336 2.381 15.727 1 85.81 378 VAL B C 1
ATOM 5820 O O . VAL B 1 378 ? -0.754 2.602 16.266 1 85.81 378 VAL B O 1
ATOM 5823 N N . LEU B 1 379 ? 0.471 2.189 14.43 1 85.5 379 LEU B N 1
ATOM 5824 C CA . LEU B 1 379 ? -0.687 2.182 13.539 1 85.5 379 LEU B CA 1
ATOM 5825 C C . LEU B 1 379 ? -1.661 1.073 13.93 1 85.5 379 LEU B C 1
ATOM 5827 O O . LEU B 1 379 ? -2.859 1.32 14.086 1 85.5 379 LEU B O 1
ATOM 5831 N N . LEU B 1 380 ? -1.182 -0.133 14.117 1 88.06 380 LEU B N 1
ATOM 5832 C CA . LEU B 1 380 ? -2.023 -1.279 14.445 1 88.06 380 LEU B CA 1
ATOM 5833 C C . LEU B 1 380 ? -2.721 -1.081 15.781 1 88.06 380 LEU B C 1
ATOM 5835 O O . LEU B 1 380 ? -3.91 -1.374 15.922 1 88.06 380 LEU B O 1
ATOM 5839 N N . LEU B 1 381 ? -1.981 -0.567 16.734 1 87.06 381 LEU B N 1
ATOM 5840 C CA . LEU B 1 381 ? -2.541 -0.358 18.078 1 87.06 381 LEU B CA 1
ATOM 5841 C C . LEU B 1 381 ? -3.584 0.754 18.047 1 87.06 381 LEU B C 1
ATOM 5843 O O . LEU B 1 381 ? -4.598 0.671 18.75 1 87.06 381 LEU B O 1
ATOM 5847 N N . ALA B 1 382 ? -3.307 1.789 17.297 1 83.62 382 ALA B N 1
ATOM 5848 C CA . ALA B 1 382 ? -4.254 2.896 17.188 1 83.62 382 ALA B CA 1
ATOM 5849 C C . ALA B 1 382 ? -5.578 2.43 16.594 1 83.62 382 ALA B C 1
ATOM 5851 O O . ALA B 1 382 ? -6.648 2.758 17.109 1 83.62 382 ALA B O 1
ATOM 5852 N N . VAL B 1 383 ? -5.523 1.654 15.531 1 84.62 383 VAL B N 1
ATOM 5853 C CA . VAL B 1 383 ? -6.734 1.18 14.867 1 84.62 383 VAL B CA 1
ATOM 5854 C C . VAL B 1 383 ? -7.445 0.162 15.758 1 84.62 383 VAL B C 1
ATOM 5856 O O . VAL B 1 383 ? -8.672 0.138 15.828 1 84.62 383 VAL B O 1
ATOM 5859 N N . PHE B 1 384 ? -6.641 -0.679 16.438 1 86.44 384 PHE B N 1
ATOM 5860 C CA . PHE B 1 384 ? -7.223 -1.645 17.359 1 86.44 384 PHE B CA 1
ATOM 5861 C C . PHE B 1 384 ? -7.969 -0.937 18.484 1 86.44 384 PHE B C 1
ATOM 5863 O O . PHE B 1 384 ? -9.062 -1.353 18.875 1 86.44 384 PHE B O 1
ATOM 5870 N N . TYR B 1 385 ? -7.375 0.041 18.969 1 82.56 385 TYR B N 1
ATOM 5871 C CA . TYR B 1 385 ? -8 0.821 20.031 1 82.56 385 TYR B CA 1
ATOM 5872 C C . TYR B 1 385 ? -9.305 1.451 19.547 1 82.56 385 TYR B C 1
ATOM 5874 O O . TYR B 1 385 ? -10.289 1.487 20.281 1 82.56 385 TYR B O 1
ATOM 5882 N N . ASP B 1 386 ? -9.367 2.014 18.344 1 80.56 386 ASP B N 1
ATOM 5883 C CA . ASP B 1 386 ? -10.555 2.617 17.766 1 80.56 386 ASP B CA 1
ATOM 5884 C C . ASP B 1 386 ? -11.695 1.604 17.672 1 80.56 386 ASP B C 1
ATOM 5886 O O . ASP B 1 386 ? -12.812 1.88 18.109 1 80.56 386 ASP B O 1
ATOM 5890 N N . ILE B 1 387 ? -11.391 0.469 17.188 1 82.25 387 ILE B N 1
ATOM 5891 C CA . ILE B 1 387 ? -12.414 -0.542 16.969 1 82.25 387 ILE B CA 1
ATOM 5892 C C . ILE B 1 387 ? -12.906 -1.082 18.297 1 82.25 387 ILE B C 1
ATOM 5894 O O . ILE B 1 387 ? -14.109 -1.286 18.484 1 82.25 387 ILE B O 1
ATOM 5898 N N . TYR B 1 388 ? -11.945 -1.335 19.188 1 81.75 388 TYR B N 1
ATOM 5899 C CA . TYR B 1 388 ? -12.281 -1.88 20.5 1 81.75 388 TYR B CA 1
ATOM 5900 C C . TYR B 1 388 ? -13.188 -0.925 21.266 1 81.75 388 TYR B C 1
ATOM 5902 O O . TYR B 1 388 ? -14.164 -1.351 21.891 1 81.75 388 TYR B O 1
ATOM 5910 N N . THR B 1 389 ? -12.922 0.36 21.297 1 78.69 389 THR B N 1
ATOM 5911 C CA . THR B 1 389 ? -13.695 1.342 22.047 1 78.69 389 THR B CA 1
ATOM 5912 C C . THR B 1 389 ? -15.062 1.557 21.406 1 78.69 389 THR B C 1
ATOM 5914 O O . THR B 1 389 ? -16.047 1.791 22.109 1 78.69 389 THR B O 1
ATOM 5917 N N . ARG B 1 390 ? -15.141 1.479 20.156 1 78.5 390 ARG B N 1
ATOM 5918 C CA . ARG B 1 390 ? -16.422 1.661 19.484 1 78.5 390 ARG B CA 1
ATOM 5919 C C . ARG B 1 390 ? -17.344 0.471 19.719 1 78.5 390 ARG B C 1
ATOM 5921 O O . ARG B 1 390 ? -18.562 0.634 19.797 1 78.5 390 ARG B O 1
ATOM 5928 N N . ARG B 1 391 ? -16.812 -0.682 19.719 1 76.38 391 ARG B N 1
ATOM 5929 C CA . ARG B 1 391 ? -17.609 -1.867 20 1 76.38 391 ARG B CA 1
ATOM 5930 C C . ARG B 1 391 ? -18.203 -1.803 21.391 1 76.38 391 ARG B C 1
ATOM 5932 O O . ARG B 1 391 ? -19.344 -2.229 21.609 1 76.38 391 ARG B O 1
ATOM 5939 N N . LYS B 1 392 ? -17.531 -1.257 22.25 1 70.69 392 LYS B N 1
ATOM 5940 C CA . LYS B 1 392 ? -18 -1.167 23.625 1 70.69 392 LYS B CA 1
ATOM 5941 C C . LYS B 1 392 ? -19.062 -0.086 23.781 1 70.69 392 LYS B C 1
ATOM 5943 O O . LYS B 1 392 ? -19.969 -0.216 24.609 1 70.69 392 LYS B O 1
ATOM 5948 N N . THR B 1 393 ? -18.906 0.967 23.016 1 64.75 393 THR B N 1
ATOM 5949 C CA . THR B 1 393 ? -19.859 2.057 23.141 1 64.75 393 THR B CA 1
ATOM 5950 C C . THR B 1 393 ? -21.094 1.804 22.266 1 64.75 393 THR B C 1
ATOM 5952 O O . THR B 1 393 ? -22.047 2.572 22.312 1 64.75 393 THR B O 1
ATOM 5955 N N . GLY B 1 394 ? -21.203 0.621 21.594 1 59.66 394 GLY B N 1
ATOM 5956 C CA . GLY B 1 394 ? -22.344 0.27 20.766 1 59.66 394 GLY B CA 1
ATOM 5957 C C . GLY B 1 394 ? -22.375 0.999 19.438 1 59.66 394 GLY B C 1
ATOM 5958 O O . GLY B 1 394 ? -23.406 1.065 18.781 1 59.66 394 GLY B O 1
ATOM 5959 N N . LEU B 1 395 ? -21.438 1.731 19.156 1 49.84 395 LEU B N 1
ATOM 5960 C CA . LEU B 1 395 ? -21.422 2.518 17.922 1 49.84 395 LEU B CA 1
ATOM 5961 C C . LEU B 1 395 ? -20.906 1.686 16.75 1 49.84 395 LEU B C 1
ATOM 5963 O O . LEU B 1 395 ? -20.922 2.143 15.609 1 49.84 395 LEU B O 1
ATOM 5967 N N . GLY B 1 396 ? -20.406 0.504 16.984 1 48.09 396 GLY B N 1
ATOM 5968 C CA . GLY B 1 396 ? -19.859 -0.332 15.922 1 48.09 396 GLY B CA 1
ATOM 5969 C C . GLY B 1 396 ? -20.875 -1.338 15.391 1 48.09 396 GLY B C 1
ATOM 5970 O O . GLY B 1 396 ? -21.828 -1.683 16.078 1 48.09 396 GLY B O 1
#

Organism: Gracilinema caldarium (strain ATCC 51460 / DSM 7334 / H1) (NCBI:txid744872)

pLDDT: mean 85.88, std 12.51, range [33.44, 98.69]

Secondary structure (DSSP, 8-state):
--TTHHHHHHHHHHHHHSHHHHHHHHHHHHHHHHHHHHTTTGGGSHHHHHHHHHHHHHHHHHHHHHHHHHHTT---S-HHHHHHHHHHHHHHHHHTT--HHHHHHHHHHHHHHHHHHHHIIIIIS---HHHHHHHHHHHHHHHHHHHHTTS-EE-SSSTTTHHHH-EE--GGGEETTEEHHHHHHHHHHHHHHHHHHHHHHHHHHHTTPPPPPHHHHHHHHHHHHHHHHHHHHHHHHTT-EEHHHHHHHHHHHHHHHHHHHSHHHHHHHHHHH-HHHHHHTT--HHHHHHHHHHHHHHHHHHHHHHHHHHHTEE-TTTTTTHHHHHHHHHHHTT--TTSS---HHHHHHHHHHHHHHHHHHHHTT--HHHHHHHHHHHHHHHHHHHHHHHHHHT--/--TTHHHHHHHHHHHHHSHHHHHHHHHHHHHHHHHHHHTTTGGGSHHHHHHHHHHHHHHHHHHHHHHHHHHTT---S-HHHHHHHHHHHHHHHHHTT--HHHHHHHHHHHHHHHHHHHHIIIIIS---HHHHHHHHHHHHHHHHHHHHTTSPEEPSSSTTTHHHH-EE--GGGEETTEEHHHHHHHHHHHHHHHHHHHHHHHHHHHTTPPPPPHHHHHHHHHHHHHHHHHHHHHHHHTT-EEHHHHHHHHHHHHHHHHHHHSHHHHHHHHHHH-HHHHHHTT--HHHHHHHHHHHHHHHHHHHHHHHHHHHTEE-TTTTTTHHHHHHHHHHHTT--TTSS---HHHHHHHHHHHHHHHHHHHHTT--HHHHHHHHHHHHHHHHHHHHHHHHHHT--

Solvent-accessible surface area (backbone atoms only — not comparable to full-atom values): 37159 Å² total; per-residue (Å²): 122,72,72,58,59,61,48,54,56,46,46,52,50,44,46,62,70,43,37,69,72,48,44,37,57,50,50,36,51,49,52,52,52,53,35,25,65,76,50,75,42,52,64,72,34,38,63,42,52,54,45,46,47,53,76,34,43,38,44,40,41,35,9,49,26,43,37,52,31,26,14,52,53,41,50,65,57,17,46,10,21,44,12,25,29,36,12,40,50,32,44,52,45,35,59,73,66,48,54,69,67,59,32,52,52,51,24,24,50,51,17,25,51,50,13,41,54,53,14,47,40,32,37,71,63,61,40,61,41,54,60,55,19,46,24,43,21,34,27,28,38,14,48,22,24,58,74,40,67,68,34,68,43,73,54,81,59,68,67,58,24,31,53,20,70,23,56,52,64,49,70,86,38,47,53,96,72,31,22,43,42,20,43,52,49,26,51,51,51,45,49,51,51,51,50,52,52,50,50,50,53,50,52,35,54,71,74,68,44,92,71,77,58,66,67,58,52,48,49,51,49,49,53,52,40,49,50,40,46,49,52,15,47,29,26,10,64,46,76,19,32,40,36,36,56,51,53,48,47,51,50,51,54,51,52,42,44,39,49,73,72,37,69,66,23,50,50,41,38,40,29,8,65,36,45,69,61,27,40,75,72,70,42,61,46,42,57,49,48,24,50,40,27,24,49,31,16,23,35,22,13,47,20,10,46,35,44,22,13,58,63,57,29,21,44,50,75,39,36,73,62,40,30,56,51,17,50,35,8,16,32,46,20,56,29,35,91,75,18,36,34,61,47,51,65,30,11,42,47,17,30,47,37,51,39,48,51,54,50,43,40,49,75,68,66,47,59,73,40,54,51,31,33,52,52,16,51,52,38,50,49,30,49,49,49,52,51,55,54,31,52,71,70,65,74,99,123,72,70,58,60,61,48,55,56,45,45,50,49,44,46,63,70,44,37,68,72,47,45,37,56,50,50,37,51,49,51,52,52,53,37,24,67,74,51,75,41,52,63,73,33,37,65,41,51,54,46,45,46,53,74,34,42,37,44,41,40,35,9,51,28,44,38,53,31,26,16,51,54,39,54,64,58,17,47,10,22,45,13,23,29,33,10,40,50,31,45,52,46,36,58,73,66,48,52,68,67,57,30,52,51,50,25,22,52,51,17,25,51,52,14,41,55,52,14,46,41,33,36,72,63,62,41,61,42,56,58,56,18,45,24,41,21,34,27,28,39,14,49,24,25,58,75,39,66,67,35,68,44,74,54,81,60,70,68,58,25,32,54,19,69,22,55,55,64,48,70,89,40,47,54,97,72,30,21,44,41,19,44,51,49,27,51,50,52,44,50,51,50,50,51,51,53,51,50,49,51,50,52,35,53,70,73,68,44,89,71,79,56,66,67,60,51,48,50,52,50,48,53,53,40,50,50,40,47,49,51,15,48,29,26,11,65,47,76,20,33,39,36,35,57,52,55,47,49,53,50,50,54,51,52,41,44,40,50,72,73,37,68,64,21,52,49,41,37,41,30,8,64,35,46,69,6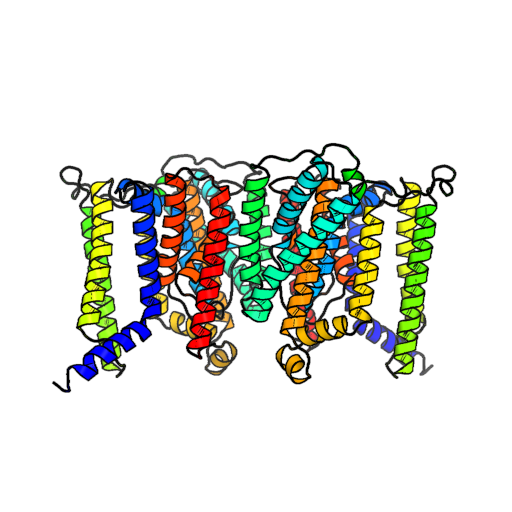2,28,39,76,71,69,41,60,48,43,57,49,49,24,52,40,27,23,49,31,16,23,33,23,13,48,20,11,47,34,44,22,14,56,63,55,30,23,43,50,75,40,36,74,63,39,31,54,52,16,50,34,7,15,32,46,19,56,29,35,91,76,18,36,34,62,47,50,67,28,11,44,46,18,28,48,36,53,38,49,50,55,49,44,39,50,76,68,66,49,60,72,38,54,51,31,33,50,51,15,50,51,38,49,50,30,48,48,49,52,50,55,53,30,52,72,71,64,76,99